Protein AF-0000000068368526 (afdb_homodimer)

Radius of gyration: 29.65 Å; Cα contacts (8 Å, |Δi|>4): 1611; chains: 2; bounding box: 83×113×66 Å

Solvent-accessible surface area (backbone atoms only — not comparable to full-atom values): 42262 Å² total; per-residue (Å²): 135,82,77,73,75,77,67,80,66,46,83,50,68,47,72,77,30,87,63,73,81,53,44,62,27,38,23,50,33,37,44,31,37,24,78,48,75,57,65,88,70,39,78,64,49,63,56,52,44,38,49,11,55,51,35,43,49,41,39,56,84,69,72,76,61,77,53,68,46,31,60,32,48,36,22,31,25,74,77,48,98,87,47,81,67,68,65,40,58,85,30,51,77,80,32,56,88,51,83,57,65,34,58,79,30,66,70,54,25,50,50,50,44,53,53,45,44,53,28,52,50,41,44,50,37,21,21,75,64,30,44,25,56,47,38,35,43,35,22,64,75,32,35,32,42,39,35,18,54,29,37,35,25,26,83,40,34,36,33,40,35,22,31,37,40,59,68,54,52,52,52,53,52,51,54,52,50,48,49,52,44,60,64,53,67,59,70,80,77,74,74,64,75,74,69,75,63,70,47,63,37,70,48,63,68,66,77,89,72,79,85,73,81,79,86,77,77,79,72,67,69,73,57,45,71,79,32,48,72,30,60,50,18,35,34,38,26,47,44,72,47,41,56,53,48,50,54,48,56,70,68,38,72,81,51,31,40,89,58,72,57,56,16,43,44,64,45,25,37,41,27,81,48,87,41,54,56,21,25,36,43,66,49,48,70,47,66,44,83,42,80,40,77,47,71,103,52,71,49,61,38,23,33,39,38,37,39,43,84,41,39,47,64,38,55,48,53,48,48,56,30,44,37,62,67,36,72,14,36,38,36,30,40,38,41,61,45,64,62,34,15,41,62,10,37,61,81,37,91,51,76,88,55,56,72,64,25,50,64,65,44,59,67,24,52,63,55,69,71,50,48,56,43,45,21,37,52,34,77,50,31,66,40,44,67,36,33,43,35,30,56,85,63,25,30,31,38,26,68,135,80,75,74,74,78,66,81,66,44,83,49,68,47,72,75,29,90,62,73,80,54,43,62,28,38,24,48,34,36,44,32,38,24,80,48,74,57,64,88,69,40,81,64,48,63,58,53,44,37,48,11,55,51,36,42,48,41,40,56,84,67,71,75,61,77,56,67,46,32,59,32,48,36,22,31,24,74,79,48,95,87,47,79,67,66,65,39,58,87,32,52,77,81,33,55,88,51,83,57,65,36,59,77,30,68,69,54,25,50,50,50,44,53,53,44,44,52,26,52,49,42,44,50,36,19,22,74,63,30,44,24,56,46,38,35,42,35,21,64,74,31,35,33,42,39,35,18,54,29,37,34,25,26,83,39,33,36,33,38,34,23,31,37,40,59,66,54,53,52,50,53,52,52,54,51,50,49,49,50,44,62,64,52,68,59,73,81,76,74,74,63,72,72,70,74,72,71,44,67,36,71,47,69,68,67,74,87,71,80,84,72,78,79,86,78,75,80,74,64,71,72,58,47,70,78,33,48,71,29,58,50,18,32,36,37,26,45,45,74,47,41,57,54,48,49,53,47,56,71,68,37,72,80,53,32,40,88,59,73,60,55,15,40,44,62,46,25,37,42,27,79,48,85,41,54,56,21,24,37,43,65,50,47,70,46,67,46,84,40,79,39,79,47,71,103,54,72,48,61,37,22,34,39,36,39,40,41,85,41,39,46,64,38,55,49,52,49,49,56,29,43,36,62,68,37,72,13,37,38,37,32,40,38,41,63,44,65,60,33,15,40,62,10,38,62,81,38,90,50,77,89,53,54,71,64,26,52,63,65,43,58,67,25,52,64,55,68,71,50,49,54,43,44,23,37,52,33,78,48,30,67,40,44,66,38,33,42,34,31,54,84,62,25,29,30,38,25,70

InterPro domains:
  IPR024861 Donson [PR02064] (20-32)
  IPR024861 Donson [PR02064] (119-132)
  IPR024861 Donson [PR02064] (132-147)
  IPR024861 Donson [PTHR12972] (17-398)
  IPR060529 Protein downstream neighbor of Son domain [PF27662] (23-397)

Sequence (798 aa):
NKTLLAISNTDVLSSSSFEFPADWSIKTRLLVTSSQSFAWADHLKAQEESQGYIQHCRATLINLPQSIQQNLVYWLHPFFPWLPLFPRIGADRKMVGKSHPCAFNEELQQVFMNEWSLSFTSLYNLLRAKLCPYFYVCTYQFTVLFRAAGLAGSDMITALISPTTKGLREAMKNEGKEKELEMSGGDGSDDDEDDGLLWLVEMGVEDKIKPDTISTKFCKEKNGMKLDHRPESVVLVKGTNTFTLLNFLINCKSLVASAGPQAGIPPTLLSPVAFRGATMQTLKARSINVRTQARSHYKNLFSLEIVGPVMPHCLHSLSMLLKSAQNGTFSAVCYTHEPTAVFNAGISNKQDMKLVVIKRLSNCGLHPNTLSQLALNSTLGKSAIRLLEMSDYLYTWKLNKTLLAISNTDVLSSSSFEFPADWSIKTRLLVTSSQSFAWADHLKAQEESQGYIQHCRATLINLPQSIQQNLVYWLHPFFPWLPLFPRIGADRKMVGKSHPCAFNEELQQVFMNEWSLSFTSLYNLLRAKLCPYFYVCTYQFTVLFRAAGLAGSDMITALISPTTKGLREAMKNEGKEKELEMSGGDGSDDDEDDGLLWLVEMGVEDKIKPDTISTKFCKEKNGMKLDHRPESVVLVKGTNTFTLLNFLINCKSLVASAGPQAGIPPTLLSPVAFRGATMQTLKARSINVRTQARSHYKNLFSLEIVGPVMPHCLHSLSMLLKSAQNGTFSAVCYTHEPTAVFNAGISNKQDMKLVVIKRLSNCGLHPNTLSQLALNSTLGKSAIRLLEMSDYLYTWKL

Structure (mmCIF, N/CA/C/O backbone):
data_AF-0000000068368526-model_v1
#
loop_
_entity.id
_entity.type
_entity.pdbx_description
1 polymer 'DNA replication fork stabilization factor DONSON'
#
loop_
_atom_site.group_PDB
_atom_site.id
_atom_site.type_symbol
_atom_site.label_atom_id
_atom_site.label_alt_id
_atom_site.label_comp_id
_atom_site.label_asym_id
_atom_site.label_entity_id
_atom_site.label_seq_id
_atom_site.pdbx_PDB_ins_code
_atom_site.Cartn_x
_atom_site.Cartn_y
_atom_site.Cartn_z
_atom_site.occupancy
_atom_site.B_iso_or_equiv
_atom_site.auth_seq_id
_atom_site.auth_comp_id
_atom_site.auth_asym_id
_atom_site.auth_atom_id
_atom_site.pdbx_PDB_model_num
ATOM 1 N N . ASN A 1 1 ? -1.976 59.281 19.766 1 23.23 1 ASN A N 1
ATOM 2 C CA . ASN A 1 1 ? -1.638 58.156 20.625 1 23.23 1 ASN A CA 1
ATOM 3 C C . ASN A 1 1 ? -1.563 56.844 19.828 1 23.23 1 ASN A C 1
ATOM 5 O O . ASN A 1 1 ? -2.574 56.375 19.297 1 23.23 1 ASN A O 1
ATOM 9 N N . LYS A 1 2 ? -0.491 56.625 19.141 1 27.5 2 LYS A N 1
ATOM 10 C CA . LYS A 1 2 ? -0.06 55.812 18 1 27.5 2 LYS A CA 1
ATOM 11 C C . LYS A 1 2 ? -0.047 54.312 18.359 1 27.5 2 LYS A C 1
ATOM 13 O O . LYS A 1 2 ? 0.848 53.844 19.078 1 27.5 2 LYS A O 1
ATOM 18 N N . THR A 1 3 ? -1.186 53.781 18.766 1 26.78 3 THR A N 1
ATOM 19 C CA . THR A 1 3 ? -1.387 52.406 19.25 1 26.78 3 THR A CA 1
ATOM 20 C C . THR A 1 3 ? -0.661 51.406 18.359 1 26.78 3 THR A C 1
ATOM 22 O O . THR A 1 3 ? -0.957 51.281 17.172 1 26.78 3 THR A O 1
ATOM 25 N N . LEU A 1 4 ? 0.633 51.219 18.609 1 25.48 4 LEU A N 1
ATOM 26 C CA . LEU A 1 4 ? 1.571 50.312 17.953 1 25.48 4 LEU A CA 1
ATOM 27 C C . LEU A 1 4 ? 0.974 48.938 17.797 1 25.48 4 LEU A C 1
ATOM 29 O O . LEU A 1 4 ? 0.612 48.281 18.797 1 25.48 4 LEU A O 1
ATOM 33 N N . LEU A 1 5 ? 0.145 48.656 16.906 1 28.97 5 LEU A N 1
ATOM 34 C CA . LEU A 1 5 ? -0.453 47.375 16.516 1 28.97 5 LEU A CA 1
ATOM 35 C C . LEU A 1 5 ? 0.568 46.25 16.609 1 28.97 5 LEU A C 1
ATOM 37 O O . LEU A 1 5 ? 1.628 46.312 15.977 1 28.97 5 LEU A O 1
ATOM 41 N N . ALA A 1 6 ? 0.801 45.656 17.797 1 33.72 6 ALA A N 1
ATOM 42 C CA . ALA A 1 6 ? 1.763 44.594 18.109 1 33.72 6 ALA A CA 1
ATOM 43 C C . ALA A 1 6 ? 1.759 43.5 17.031 1 33.72 6 ALA A C 1
ATOM 45 O O . ALA A 1 6 ? 0.761 42.812 16.859 1 33.72 6 ALA A O 1
ATOM 46 N N . ILE A 1 7 ? 2.262 43.719 15.938 1 34.16 7 ILE A N 1
ATOM 47 C CA . ILE A 1 7 ? 2.654 42.719 14.93 1 34.16 7 ILE A CA 1
ATOM 48 C C . ILE A 1 7 ? 3.262 41.5 15.609 1 34.16 7 ILE A C 1
ATOM 50 O O . ILE A 1 7 ? 4.285 41.625 16.297 1 34.16 7 ILE A O 1
ATOM 54 N N . SER A 1 8 ? 2.564 40.594 16.281 1 37.84 8 SER A N 1
ATOM 55 C CA . SER A 1 8 ? 3.127 39.344 16.797 1 37.84 8 SER A CA 1
ATOM 56 C C . SER A 1 8 ? 4.352 38.906 15.984 1 37.84 8 SER A C 1
ATOM 58 O O . SER A 1 8 ? 4.277 38.781 14.758 1 37.84 8 SER A O 1
ATOM 60 N N . ASN A 1 9 ? 5.52 39.344 16.109 1 41.75 9 ASN A N 1
ATOM 61 C CA . ASN A 1 9 ? 6.844 39.25 15.508 1 41.75 9 ASN A CA 1
ATOM 62 C C . ASN A 1 9 ? 7.227 37.812 15.25 1 41.75 9 ASN A C 1
ATOM 64 O O . ASN A 1 9 ? 7.637 37.094 16.172 1 41.75 9 ASN A O 1
ATOM 68 N N . THR A 1 10 ? 6.484 36.938 14.352 1 56.31 10 THR A N 1
ATOM 69 C CA . THR A 1 10 ? 6.688 35.656 13.688 1 56.31 10 THR A CA 1
ATOM 70 C C . THR A 1 10 ? 8.172 35.375 13.461 1 56.31 10 THR A C 1
ATOM 72 O O . THR A 1 10 ? 8.578 34.25 13.18 1 56.31 10 THR A O 1
ATOM 75 N N . ASP A 1 11 ? 9.031 36.406 13.484 1 63.44 11 ASP A N 1
ATOM 76 C CA . ASP A 1 11 ? 10.438 36.25 13.141 1 63.44 11 ASP A CA 1
ATOM 77 C C . ASP A 1 11 ? 11.266 35.906 14.375 1 63.44 11 ASP A C 1
ATOM 79 O O . ASP A 1 11 ? 12.5 36 14.336 1 63.44 11 ASP A O 1
ATOM 83 N N . VAL A 1 12 ? 10.555 35.688 15.539 1 70.88 12 VAL A N 1
ATOM 84 C CA . VAL A 1 12 ? 11.391 35.469 16.719 1 70.88 12 VAL A CA 1
ATOM 85 C C . VAL A 1 12 ? 11.562 33.969 16.953 1 70.88 12 VAL A C 1
ATOM 87 O O . VAL A 1 12 ? 10.586 33.219 16.906 1 70.88 12 VAL A O 1
ATOM 90 N N . LEU A 1 13 ? 12.805 33.625 17.109 1 78.44 13 LEU A N 1
ATOM 91 C CA . LEU A 1 13 ? 13.195 32.25 17.469 1 78.44 13 LEU A CA 1
ATOM 92 C C . LEU A 1 13 ? 12.656 31.891 18.844 1 78.44 13 LEU A C 1
ATOM 94 O O . LEU A 1 13 ? 12.695 32.719 19.766 1 78.44 13 LEU A O 1
ATOM 98 N N . SER A 1 14 ? 12.125 30.734 18.984 1 85.69 14 SER A N 1
ATOM 99 C CA . SER A 1 14 ? 11.633 30.203 20.25 1 85.69 14 SER A CA 1
ATOM 100 C C . SER A 1 14 ? 12.781 29.953 21.234 1 85.69 14 SER A C 1
ATOM 102 O O . SER A 1 14 ? 13.953 30.016 20.859 1 85.69 14 SER A O 1
ATOM 104 N N . SER A 1 15 ? 12.391 29.734 22.453 1 84.62 15 SER A N 1
ATOM 105 C CA . SER A 1 15 ? 13.375 29.281 23.438 1 84.62 15 SER A CA 1
ATOM 106 C C . SER A 1 15 ? 13.805 27.844 23.156 1 84.62 15 SER A C 1
ATOM 108 O O . SER A 1 15 ? 13.062 27.078 22.562 1 84.62 15 SER A O 1
ATOM 110 N N . SER A 1 16 ? 14.984 27.578 23.578 1 87.44 16 SER A N 1
ATOM 111 C CA . SER A 1 16 ? 15.516 26.234 23.391 1 87.44 16 SER A CA 1
ATOM 112 C C . SER A 1 16 ? 14.758 25.219 24.219 1 87.44 16 SER A C 1
ATOM 114 O O . SER A 1 16 ? 14.375 25.484 25.359 1 87.44 16 SER A O 1
ATOM 116 N N . SER A 1 17 ? 14.445 24.094 23.609 1 92.12 17 SER A N 1
ATOM 117 C CA . SER A 1 17 ? 13.703 23.031 24.266 1 92.12 17 SER A CA 1
ATOM 118 C C . SER A 1 17 ? 14.125 21.656 23.75 1 92.12 17 SER A C 1
ATOM 120 O O . SER A 1 17 ? 14.773 21.562 22.703 1 92.12 17 SER A O 1
ATOM 122 N N . PHE A 1 18 ? 13.805 20.609 24.469 1 93.88 18 PHE A N 1
ATOM 123 C CA . PHE A 1 18 ? 14.141 19.234 24.094 1 93.88 18 PHE A CA 1
ATOM 124 C C . PHE A 1 18 ? 13.18 18.719 23.016 1 93.88 18 PHE A C 1
ATOM 126 O O . PHE A 1 18 ? 13.445 17.719 22.375 1 93.88 18 PHE A O 1
ATOM 133 N N . GLU A 1 19 ? 12.086 19.469 22.922 1 94.44 19 GLU A N 1
ATOM 134 C CA . GLU A 1 19 ? 11.047 19.094 21.953 1 94.44 19 GLU A CA 1
ATOM 135 C C . GLU A 1 19 ? 10.461 20.328 21.266 1 94.44 19 GLU A C 1
ATOM 137 O O . GLU A 1 19 ? 10.562 21.438 21.797 1 94.44 19 GLU A O 1
ATOM 142 N N . PHE A 1 20 ? 10.055 20.188 20.109 1 95.94 20 PHE A N 1
ATOM 143 C CA . PHE A 1 20 ? 9.305 21.25 19.438 1 95.94 20 PHE A CA 1
ATOM 144 C C . PHE A 1 20 ? 7.828 20.875 19.328 1 95.94 20 PHE A C 1
ATOM 146 O O . PHE A 1 20 ? 7.469 19.703 19.438 1 95.94 20 PHE A O 1
ATOM 153 N N . PRO A 1 21 ? 6.969 21.844 19.188 1 95.12 21 PRO A N 1
ATOM 154 C CA . PRO A 1 21 ? 5.535 21.547 19.156 1 95.12 21 PRO A CA 1
ATOM 155 C C . PRO A 1 21 ? 5.113 20.797 17.891 1 95.12 21 PRO A C 1
ATOM 157 O O . PRO A 1 21 ? 5.734 20.969 16.828 1 95.12 21 PRO A O 1
ATOM 160 N N . ALA A 1 22 ? 4.059 20.031 18.031 1 95.62 22 ALA A N 1
ATOM 161 C CA . ALA A 1 22 ? 3.502 19.359 16.859 1 95.62 22 ALA A CA 1
ATOM 162 C C . ALA A 1 22 ? 2.996 20.359 15.836 1 95.62 22 ALA A C 1
ATOM 164 O O . ALA A 1 22 ? 2.346 21.344 16.188 1 95.62 22 ALA A O 1
ATOM 165 N N . ASP A 1 23 ? 3.355 20.234 14.664 1 97.75 23 ASP A N 1
ATOM 166 C CA . ASP A 1 23 ? 2.889 21.031 13.531 1 97.75 23 ASP A CA 1
ATOM 167 C C . ASP A 1 23 ? 1.998 20.203 12.609 1 97.75 23 ASP A C 1
ATOM 169 O O . ASP A 1 23 ? 2.492 19.375 11.844 1 97.75 23 ASP A O 1
ATOM 173 N N . TRP A 1 24 ? 0.726 20.453 12.586 1 98.25 24 TRP A N 1
ATOM 174 C CA . TRP A 1 24 ? -0.257 19.641 11.883 1 98.25 24 TRP A CA 1
ATOM 175 C C . TRP A 1 24 ? -0.407 20.094 10.438 1 98.25 24 TRP A C 1
ATOM 177 O O . TRP A 1 24 ? -1.182 19.516 9.672 1 98.25 24 TRP A O 1
ATOM 187 N N . SER A 1 25 ? 0.326 21.141 10.039 1 98.19 25 SER A N 1
ATOM 188 C CA . SER A 1 25 ? 0.354 21.516 8.633 1 98.19 25 SER A CA 1
ATOM 189 C C . SER A 1 25 ? 1.181 20.516 7.812 1 98.19 25 SER A C 1
ATOM 191 O O . SER A 1 25 ? 2.006 19.781 8.367 1 98.19 25 SER A O 1
ATOM 193 N N . ILE A 1 26 ? 0.907 20.438 6.57 1 98.56 26 ILE A N 1
ATOM 194 C CA . ILE A 1 26 ? 1.677 19.594 5.672 1 98.56 26 ILE A CA 1
ATOM 195 C C . ILE A 1 26 ? 2.736 20.422 4.953 1 98.56 26 ILE A C 1
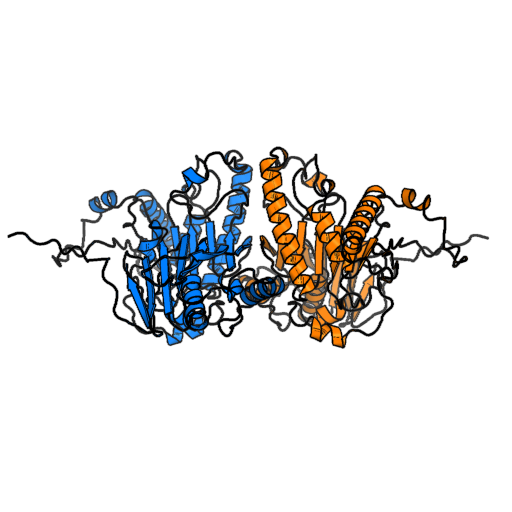ATOM 197 O O . ILE A 1 26 ? 2.434 21.484 4.398 1 98.56 26 ILE A O 1
ATOM 201 N N . LYS A 1 27 ? 3.967 20 5.055 1 98.69 27 LYS A N 1
ATOM 202 C CA . LYS A 1 27 ? 5.023 20.672 4.305 1 98.69 27 LYS A CA 1
ATOM 203 C C . LYS A 1 27 ? 5.156 20.094 2.9 1 98.69 27 LYS A C 1
ATOM 205 O O . LYS A 1 27 ? 4.855 18.906 2.68 1 98.69 27 LYS A O 1
ATOM 210 N N . THR A 1 28 ? 5.59 20.891 1.946 1 98.12 28 THR A N 1
ATOM 211 C CA . THR A 1 28 ? 5.809 20.438 0.578 1 98.12 28 THR A CA 1
ATOM 212 C C . THR A 1 28 ? 7.289 20.188 0.322 1 98.12 28 THR A C 1
ATOM 214 O O . THR A 1 28 ? 7.656 19.516 -0.649 1 98.12 28 THR A O 1
ATOM 217 N N . ARG A 1 29 ? 8.062 20.797 1.196 1 98 29 ARG A N 1
ATOM 218 C CA . ARG A 1 29 ? 9.508 20.719 1.004 1 98 29 ARG A CA 1
ATOM 219 C C . ARG A 1 29 ? 10.25 21.016 2.303 1 98 29 ARG A C 1
ATOM 221 O O . ARG A 1 29 ? 9.836 21.875 3.082 1 98 29 ARG A O 1
ATOM 228 N N . LEU A 1 30 ? 11.32 20.281 2.584 1 98 30 LEU A N 1
ATOM 229 C CA . LEU A 1 30 ? 12.266 20.531 3.66 1 98 30 LEU A CA 1
ATOM 230 C C . LEU A 1 30 ? 13.68 20.719 3.109 1 98 30 LEU A C 1
ATOM 232 O O . LEU A 1 30 ? 14.117 19.953 2.252 1 98 30 LEU A O 1
ATOM 236 N N . LEU A 1 31 ? 14.281 21.75 3.494 1 97.62 31 LEU A N 1
ATOM 237 C CA . LEU A 1 31 ? 15.695 21.953 3.188 1 97.62 31 LEU A CA 1
ATOM 238 C C . LEU A 1 31 ? 16.531 21.938 4.461 1 97.62 31 LEU A C 1
ATOM 240 O O . LEU A 1 31 ? 16.5 22.906 5.238 1 97.62 31 LEU A O 1
ATOM 244 N N . VAL A 1 32 ? 17.328 20.938 4.633 1 96.94 32 VAL 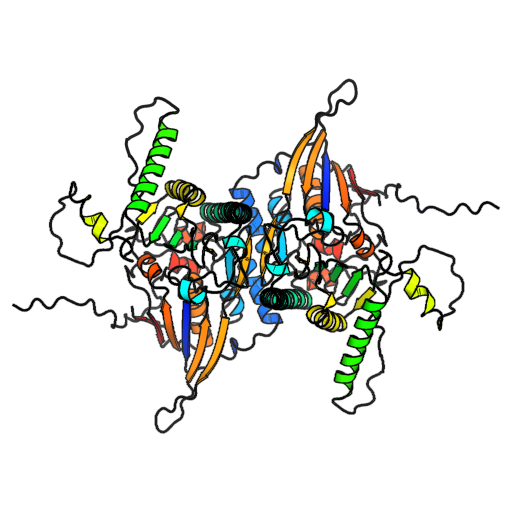A N 1
ATOM 245 C CA . VAL A 1 32 ? 18.125 20.766 5.84 1 96.94 32 VAL A CA 1
ATOM 246 C C . VAL A 1 32 ? 19.594 21.109 5.547 1 96.94 32 VAL A C 1
ATOM 248 O O . VAL A 1 32 ? 20.141 20.688 4.523 1 96.94 32 VAL A O 1
ATOM 251 N N . THR A 1 33 ? 20.141 21.828 6.387 1 95.62 33 THR A N 1
ATOM 252 C CA . THR A 1 33 ? 21.562 22.172 6.281 1 95.62 33 THR A CA 1
ATOM 253 C C . THR A 1 33 ? 22.312 21.781 7.551 1 95.62 33 THR A C 1
ATOM 255 O O . THR A 1 33 ? 21.766 21.875 8.656 1 95.62 33 THR A O 1
ATOM 258 N N . SER A 1 34 ? 23.516 21.344 7.355 1 94.31 34 SER A N 1
ATOM 259 C CA . SER A 1 34 ? 24.359 20.938 8.469 1 94.31 34 SER A CA 1
ATOM 260 C C . SER A 1 34 ? 25.844 21.031 8.102 1 94.31 34 SER A C 1
ATOM 262 O O . SER A 1 34 ? 26.188 21.094 6.918 1 94.31 34 SER A O 1
ATOM 264 N N . SER A 1 35 ? 26.656 21.109 9.148 1 91.44 35 SER A N 1
ATOM 265 C CA . SER A 1 35 ? 28.109 21.094 8.93 1 91.44 35 SER A CA 1
ATOM 266 C C . SER A 1 35 ? 28.609 19.672 8.672 1 91.44 35 SER A C 1
ATOM 268 O O . SER A 1 35 ? 29.719 19.484 8.188 1 91.44 35 SER A O 1
ATOM 270 N N . GLN A 1 36 ? 27.719 18.766 9 1 90.38 36 GLN A N 1
ATOM 271 C CA . GLN A 1 36 ? 28.062 17.359 8.781 1 90.38 36 GLN A CA 1
ATOM 272 C C . GLN A 1 36 ? 27.406 16.828 7.508 1 90.38 36 GLN A C 1
ATOM 274 O O . GLN A 1 36 ? 26.297 17.219 7.16 1 90.38 36 GLN A O 1
ATOM 279 N N . SER A 1 37 ? 28.047 15.891 6.91 1 89.5 37 SER A N 1
ATOM 280 C CA . SER A 1 37 ? 27.609 15.336 5.637 1 89.5 37 SER A CA 1
ATOM 281 C C . SER A 1 37 ? 26.328 14.508 5.805 1 89.5 37 SER A C 1
ATOM 283 O O . SER A 1 37 ? 26.109 13.906 6.855 1 89.5 37 SER A O 1
ATOM 285 N N . PHE A 1 38 ? 25.562 14.5 4.73 1 91.5 38 PHE A N 1
ATOM 286 C CA . PHE A 1 38 ? 24.359 13.672 4.676 1 91.5 38 PHE A CA 1
ATOM 287 C C . PHE A 1 38 ? 24.609 12.406 3.863 1 91.5 38 PHE A C 1
ATOM 289 O O . PHE A 1 38 ? 23.703 11.898 3.209 1 91.5 38 PHE A O 1
ATOM 296 N N . ALA A 1 39 ? 25.719 11.844 3.818 1 85.06 39 ALA A N 1
ATOM 297 C CA . ALA A 1 39 ? 26.109 10.68 3.029 1 85.06 39 ALA A CA 1
ATOM 298 C C . ALA A 1 39 ? 25.25 9.469 3.389 1 85.06 39 ALA A C 1
ATOM 300 O O . ALA A 1 39 ? 24.969 8.617 2.537 1 85.06 39 ALA A O 1
ATOM 301 N N . TRP A 1 40 ? 24.797 9.516 4.598 1 85.62 40 TRP A N 1
ATOM 302 C CA . TRP A 1 40 ? 24 8.391 5.066 1 85.62 40 TRP A CA 1
ATOM 303 C C . TRP A 1 40 ? 22.641 8.383 4.379 1 85.62 40 TRP A C 1
ATOM 305 O O . TRP A 1 40 ? 21.953 7.355 4.367 1 85.62 40 TRP A O 1
ATOM 315 N N . ALA A 1 41 ? 22.266 9.492 3.834 1 84.56 41 ALA A N 1
ATOM 316 C CA . ALA A 1 41 ? 20.969 9.602 3.182 1 84.56 41 ALA A CA 1
ATOM 317 C C . ALA A 1 41 ? 21.109 9.523 1.664 1 84.56 41 ALA A C 1
ATOM 319 O O . ALA A 1 41 ? 20.109 9.445 0.946 1 84.56 41 ALA A O 1
ATOM 320 N N . ASP A 1 42 ? 22.344 9.562 1.236 1 76.88 42 ASP A N 1
ATOM 321 C CA . ASP A 1 42 ? 22.609 9.594 -0.199 1 76.88 42 ASP A CA 1
ATOM 322 C C . ASP A 1 42 ? 22.719 8.18 -0.769 1 76.88 42 ASP A C 1
ATOM 324 O O . ASP A 1 42 ? 23.359 7.316 -0.169 1 76.88 42 ASP A O 1
ATOM 328 N N . HIS A 1 43 ? 22.062 8.016 -1.874 1 72.5 43 HIS A N 1
ATOM 329 C CA . HIS A 1 43 ? 22.172 6.82 -2.703 1 72.5 43 HIS A CA 1
ATOM 330 C C . HIS A 1 43 ? 21.969 5.555 -1.871 1 72.5 43 HIS A C 1
ATOM 332 O O . HIS A 1 43 ? 22.875 4.727 -1.78 1 72.5 43 HIS A O 1
ATOM 338 N N . LEU A 1 44 ? 20.906 5.488 -1.248 1 78.06 44 LEU A N 1
ATOM 339 C CA . LEU A 1 44 ? 20.594 4.277 -0.498 1 78.06 44 LEU A CA 1
ATOM 340 C C . LEU A 1 44 ? 20.781 3.035 -1.364 1 78.06 44 LEU A C 1
ATOM 342 O O . LEU A 1 44 ? 20.406 3.025 -2.535 1 78.06 44 LEU A O 1
ATOM 346 N N . LYS A 1 45 ? 21.5 2.166 -0.756 1 84.62 45 LYS A N 1
ATOM 347 C CA . LYS A 1 45 ? 21.578 0.866 -1.417 1 84.62 45 LYS A CA 1
ATOM 348 C C . LYS A 1 45 ? 20.188 0.249 -1.576 1 84.62 45 LYS A C 1
ATOM 350 O O . LYS A 1 45 ? 19.281 0.529 -0.788 1 84.62 45 LYS A O 1
ATOM 355 N N . ALA A 1 46 ? 20.094 -0.507 -2.617 1 89.19 46 ALA A N 1
ATOM 356 C CA . ALA A 1 46 ? 18.844 -1.173 -2.914 1 89.19 46 ALA A CA 1
ATOM 357 C C . ALA A 1 46 ? 18.328 -1.954 -1.705 1 89.19 46 ALA A C 1
ATOM 359 O O . ALA A 1 46 ? 17.141 -1.94 -1.405 1 89.19 46 ALA A O 1
ATOM 360 N N . GLN A 1 47 ? 19.219 -2.535 -0.997 1 89.94 47 GLN A N 1
ATOM 361 C CA . GLN A 1 47 ? 18.859 -3.346 0.159 1 89.94 47 GLN A CA 1
ATOM 362 C C . GLN A 1 47 ? 18.328 -2.475 1.295 1 89.94 47 GLN A C 1
ATOM 364 O O . GLN A 1 47 ? 17.391 -2.861 1.997 1 89.94 47 GLN A O 1
ATOM 369 N N . GLU A 1 48 ? 18.906 -1.366 1.478 1 90 48 GLU A N 1
ATOM 370 C CA . GLU A 1 48 ? 18.469 -0.445 2.523 1 90 48 GLU A CA 1
ATOM 371 C C . GLU A 1 48 ? 17.078 0.113 2.23 1 90 48 GLU A C 1
ATOM 373 O O . GLU A 1 48 ? 16.25 0.252 3.137 1 90 48 GLU A O 1
ATOM 378 N N . GLU A 1 49 ? 16.875 0.423 0.993 1 92.75 49 GLU A N 1
ATOM 379 C CA . GLU A 1 49 ? 15.555 0.895 0.584 1 92.75 49 GLU A CA 1
ATOM 380 C C . GLU A 1 49 ? 14.484 -0.168 0.83 1 92.75 49 GLU A C 1
ATOM 382 O O . GLU A 1 49 ? 13.422 0.128 1.375 1 92.75 49 GLU A O 1
ATOM 387 N N . SER A 1 50 ? 14.852 -1.379 0.401 1 94.94 50 SER A N 1
ATOM 388 C CA . SER A 1 50 ? 13.922 -2.486 0.588 1 94.94 50 SER A CA 1
ATOM 389 C C . SER A 1 50 ? 13.602 -2.703 2.064 1 94.94 50 SER A C 1
ATOM 391 O O . SER A 1 50 ? 12.438 -2.857 2.441 1 94.94 50 SER A O 1
ATOM 393 N N . GLN A 1 51 ? 14.617 -2.645 2.861 1 93.31 51 GLN A N 1
ATOM 394 C CA . GLN A 1 51 ? 14.43 -2.807 4.301 1 93.31 51 GLN A CA 1
ATOM 395 C C . GLN A 1 51 ? 13.547 -1.697 4.871 1 93.31 51 GLN A C 1
ATOM 397 O O . GLN A 1 51 ? 12.711 -1.948 5.738 1 93.31 51 GLN A O 1
ATOM 402 N N . GLY A 1 52 ? 13.773 -0.495 4.375 1 94.06 52 GLY A N 1
ATOM 403 C CA . GLY A 1 52 ? 12.977 0.633 4.836 1 94.06 52 GLY A CA 1
ATOM 404 C C . GLY A 1 52 ? 11.5 0.48 4.539 1 94.06 52 GLY A C 1
ATOM 405 O O . GLY A 1 52 ? 10.656 0.818 5.375 1 94.06 52 GLY A O 1
ATOM 406 N N . TYR A 1 53 ? 11.148 -0.016 3.346 1 95.75 53 TYR A N 1
ATOM 407 C CA . TYR A 1 53 ? 9.758 -0.236 2.977 1 95.75 53 TYR A CA 1
ATOM 408 C C . TYR A 1 53 ? 9.094 -1.23 3.922 1 95.75 53 TYR A C 1
ATOM 410 O O . TYR A 1 53 ? 7.98 -0.994 4.402 1 95.75 53 TYR A O 1
ATOM 418 N N . ILE A 1 54 ? 9.797 -2.311 4.18 1 95.25 54 ILE A N 1
ATOM 419 C CA . ILE A 1 54 ? 9.234 -3.385 4.992 1 95.25 54 ILE A CA 1
ATOM 420 C C . ILE A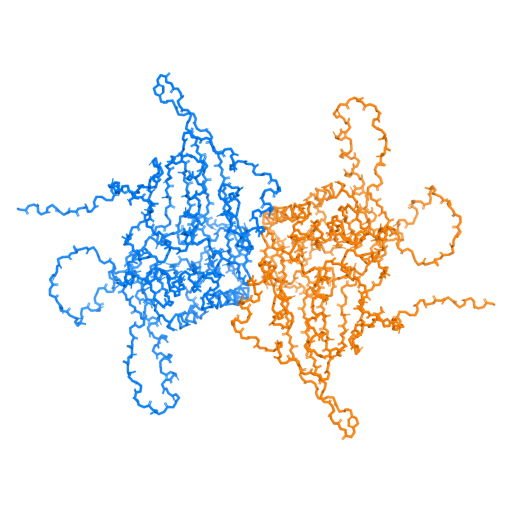 1 54 ? 9.156 -2.938 6.449 1 95.25 54 ILE A C 1
ATOM 422 O O . ILE A 1 54 ? 8.164 -3.203 7.133 1 95.25 54 ILE A O 1
ATOM 426 N N . GLN A 1 55 ? 10.172 -2.25 6.879 1 94.31 55 GLN A N 1
ATOM 427 C CA . GLN A 1 55 ? 10.164 -1.751 8.25 1 94.31 55 GLN A CA 1
ATOM 428 C C . GLN A 1 55 ? 9.023 -0.771 8.477 1 94.31 55 GLN A C 1
ATOM 430 O O . GLN A 1 55 ? 8.422 -0.743 9.555 1 94.31 55 GLN A O 1
ATOM 435 N N . HIS A 1 56 ? 8.766 0.007 7.504 1 95.69 56 HIS A N 1
ATOM 436 C CA . HIS A 1 56 ? 7.641 0.926 7.602 1 95.69 56 HIS A CA 1
ATOM 437 C C . HIS A 1 56 ? 6.324 0.17 7.762 1 95.69 56 HIS A C 1
ATOM 439 O O . HIS A 1 56 ? 5.531 0.48 8.648 1 95.69 56 HIS A O 1
ATOM 445 N N . CYS A 1 57 ? 6.129 -0.802 6.895 1 95.94 57 CYS A N 1
ATOM 446 C CA . CYS A 1 57 ? 4.898 -1.58 6.926 1 95.94 57 CYS A CA 1
ATOM 447 C C . CYS A 1 57 ? 4.754 -2.318 8.25 1 95.94 57 CYS A C 1
ATOM 449 O O . CYS A 1 57 ? 3.654 -2.404 8.805 1 95.94 57 CYS A O 1
ATOM 451 N N . ARG A 1 58 ? 5.848 -2.748 8.781 1 94.81 58 ARG A N 1
ATOM 452 C CA . ARG A 1 58 ? 5.824 -3.537 10.008 1 94.81 58 ARG A CA 1
ATOM 453 C C . ARG A 1 58 ? 5.809 -2.639 11.234 1 94.81 58 ARG A C 1
ATOM 455 O O . ARG A 1 58 ? 5.695 -3.121 12.367 1 94.81 58 ARG A O 1
ATOM 462 N N . ALA A 1 59 ? 5.887 -1.351 11.031 1 93.38 59 ALA A N 1
ATOM 463 C CA . ALA A 1 59 ? 5.965 -0.392 12.133 1 93.38 59 ALA A CA 1
ATOM 464 C C . ALA A 1 59 ? 7.098 -0.747 13.086 1 93.38 59 ALA A C 1
ATOM 466 O O . ALA A 1 59 ? 6.91 -0.744 14.305 1 93.38 59 ALA A O 1
ATOM 467 N N . THR A 1 60 ? 8.219 -1.065 12.508 1 91.12 60 THR A N 1
ATOM 468 C CA . THR A 1 60 ? 9.367 -1.446 13.328 1 91.12 60 THR A CA 1
ATOM 469 C C . THR A 1 60 ? 9.953 -0.233 14.047 1 91.12 60 THR A C 1
ATOM 471 O O . THR A 1 60 ? 10.07 0.844 13.461 1 91.12 60 THR A O 1
ATOM 474 N N . LEU A 1 61 ? 10.258 -0.506 15.289 1 84.06 61 LEU A N 1
ATOM 475 C CA . LEU A 1 61 ? 10.891 0.555 16.062 1 84.06 61 LEU A CA 1
ATOM 476 C C . LEU A 1 61 ? 12.391 0.602 15.797 1 84.06 61 LEU A C 1
ATOM 478 O O . LEU A 1 61 ? 13.086 -0.405 15.961 1 84.06 61 LEU A O 1
ATOM 482 N N . ILE A 1 62 ? 12.742 1.342 14.922 1 68.56 62 ILE A N 1
ATOM 483 C CA . ILE A 1 62 ? 14.148 1.319 14.539 1 68.56 62 ILE A CA 1
ATOM 484 C C . ILE A 1 62 ? 14.938 2.283 15.422 1 68.56 62 ILE A C 1
ATOM 486 O O . ILE A 1 62 ? 14.445 3.355 15.781 1 68.56 62 ILE A O 1
ATOM 490 N N . ASN A 1 63 ? 16.062 1.603 15.805 1 62.25 63 ASN A N 1
ATOM 491 C CA . ASN A 1 63 ? 17.047 2.449 16.453 1 62.25 63 ASN A CA 1
ATOM 492 C C . ASN A 1 63 ? 17.672 3.449 15.484 1 62.25 63 ASN A C 1
ATOM 494 O O . ASN A 1 63 ? 18.109 3.072 14.398 1 62.25 63 ASN A O 1
ATOM 498 N N . LEU A 1 64 ? 17.391 4.695 15.562 1 58.59 64 LEU A N 1
ATOM 499 C CA . LEU A 1 64 ? 17.969 5.785 14.789 1 58.59 64 LEU A CA 1
ATOM 500 C C . LEU A 1 64 ? 19.5 5.711 14.82 1 58.59 64 LEU A C 1
ATOM 502 O O . LEU A 1 64 ? 20.078 5.25 15.805 1 58.59 64 LEU A O 1
ATOM 506 N N . PRO A 1 65 ? 20.391 5.98 13.609 1 56.5 65 PRO A N 1
ATOM 507 C CA . PRO A 1 65 ? 19.969 6.559 12.336 1 56.5 65 PRO A CA 1
ATOM 508 C C . PRO A 1 65 ? 19.781 5.5 11.25 1 56.5 65 PRO A C 1
ATOM 510 O O . PRO A 1 65 ? 20.062 5.758 10.07 1 56.5 65 PRO A O 1
ATOM 513 N N . GLN A 1 66 ? 19.484 4.359 11.367 1 61.41 66 GLN A N 1
ATOM 514 C CA . GLN A 1 66 ? 19.734 3.26 10.438 1 61.41 66 GLN A CA 1
ATOM 515 C C . GLN A 1 66 ? 18.875 3.393 9.18 1 61.41 66 GLN A C 1
ATOM 517 O O . GLN A 1 66 ? 19.328 3.076 8.078 1 61.41 66 GLN A O 1
ATOM 522 N N . SER A 1 67 ? 17.656 4.035 9.156 1 76.81 67 SER A N 1
ATOM 523 C CA . SER A 1 67 ? 16.969 3.945 7.867 1 76.81 67 SER A CA 1
ATOM 524 C C . SER A 1 67 ? 16.062 5.145 7.641 1 76.81 67 SER A C 1
ATOM 526 O O . SER A 1 67 ? 15.031 5.285 8.305 1 76.81 67 SER A O 1
ATOM 528 N N . ILE A 1 68 ? 16.625 5.973 6.762 1 89 68 ILE A N 1
ATOM 529 C CA . ILE A 1 68 ? 15.82 7.141 6.426 1 89 68 ILE A CA 1
ATOM 530 C C . ILE A 1 68 ? 14.609 6.715 5.598 1 89 68 ILE A C 1
ATOM 532 O O . ILE A 1 68 ? 13.547 7.34 5.672 1 89 68 ILE A O 1
ATOM 536 N N . GLN A 1 69 ? 14.758 5.586 4.887 1 92 69 GLN A N 1
ATOM 537 C CA . GLN A 1 69 ? 13.727 5.164 3.945 1 92 69 GLN A CA 1
ATOM 538 C C . GLN A 1 69 ? 12.406 4.902 4.66 1 92 69 GLN A C 1
ATOM 540 O O . GLN A 1 69 ? 11.336 5.227 4.141 1 92 69 GLN A O 1
ATOM 545 N N . GLN A 1 70 ? 12.469 4.363 5.801 1 93.62 70 GLN A N 1
ATOM 546 C CA . GLN A 1 70 ? 11.266 4.051 6.566 1 93.62 70 GLN A CA 1
ATOM 547 C C . GLN A 1 70 ? 10.445 5.309 6.84 1 93.62 70 GLN A C 1
ATOM 549 O O . GLN A 1 70 ? 9.219 5.258 6.875 1 93.62 70 GLN A O 1
ATOM 554 N N . ASN A 1 71 ? 11.141 6.387 6.984 1 93.06 71 ASN A N 1
ATOM 555 C CA . ASN A 1 71 ? 10.484 7.633 7.363 1 93.06 71 ASN A CA 1
ATOM 556 C C . ASN A 1 71 ? 10.016 8.414 6.141 1 93.06 71 ASN A C 1
ATOM 558 O O . ASN A 1 71 ? 9.305 9.414 6.273 1 93.06 71 ASN A O 1
ATOM 562 N N . LEU A 1 72 ? 10.375 7.957 5.043 1 96.12 72 LEU A N 1
ATOM 563 C CA . LEU A 1 72 ? 10.031 8.68 3.826 1 96.12 72 LEU A CA 1
ATOM 564 C C . LEU A 1 72 ? 8.75 8.125 3.207 1 96.12 72 LEU A C 1
ATOM 566 O O . LEU A 1 72 ? 8.211 8.703 2.264 1 96.12 72 LEU A O 1
ATOM 570 N N . VAL A 1 73 ? 8.25 7.047 3.715 1 97.62 73 VAL A N 1
ATOM 571 C CA . VAL A 1 73 ? 7.102 6.363 3.123 1 97.62 73 VAL A CA 1
ATOM 572 C C . VAL A 1 73 ? 5.809 7.051 3.547 1 97.62 73 VAL A C 1
ATOM 574 O O . VAL A 1 73 ? 5.656 7.441 4.707 1 97.62 73 VAL A O 1
ATOM 577 N N . TYR A 1 74 ? 4.91 7.207 2.664 1 98.38 74 TYR A N 1
ATOM 578 C CA . TYR A 1 74 ? 3.547 7.637 2.949 1 98.38 74 TYR A CA 1
ATOM 579 C C . TYR A 1 74 ? 2.555 6.949 2.018 1 98.38 74 TYR A C 1
ATOM 581 O O . TYR A 1 74 ? 2.949 6.324 1.03 1 98.38 74 TYR A O 1
ATOM 589 N N . TRP A 1 75 ? 1.294 6.996 2.334 1 98.75 75 TRP A N 1
ATOM 590 C CA . TRP A 1 75 ? 0.255 6.305 1.576 1 98.75 75 TRP A CA 1
ATOM 591 C C . TRP A 1 75 ? -0.739 7.301 0.985 1 98.75 75 TRP A C 1
ATOM 593 O O . TRP A 1 75 ? -1.144 8.258 1.652 1 98.75 75 TRP A O 1
ATOM 603 N N . LEU A 1 76 ? -1.052 7.004 -0.254 1 98.12 76 LEU A N 1
ATOM 604 C CA . LEU A 1 76 ? -1.847 7.961 -1.013 1 98.12 76 LEU A CA 1
ATOM 605 C C . LEU A 1 76 ? -2.936 7.254 -1.812 1 98.12 76 LEU A C 1
ATOM 607 O O . LEU A 1 76 ? -2.729 6.145 -2.305 1 98.12 76 LEU A O 1
ATOM 611 N N . HIS A 1 77 ? -4.129 7.879 -1.837 1 98.56 77 HIS A N 1
ATOM 612 C CA . HIS A 1 77 ? -5.199 7.484 -2.744 1 98.56 77 HIS A CA 1
ATOM 613 C C . HIS A 1 77 ? -6 8.695 -3.207 1 98.56 77 HIS A C 1
ATOM 615 O O . HIS A 1 77 ? -6.32 9.578 -2.408 1 98.56 77 HIS A O 1
ATOM 621 N N . PRO A 1 78 ? -6.453 8.766 -4.445 1 96.62 78 PRO A N 1
ATOM 622 C CA . PRO A 1 78 ? -5.996 7.926 -5.555 1 96.62 78 PRO A CA 1
ATOM 623 C C . PRO A 1 78 ? -4.559 8.234 -5.969 1 96.62 78 PRO A C 1
ATOM 625 O O . PRO A 1 78 ? -3.918 9.109 -5.387 1 96.62 78 PRO A O 1
ATOM 628 N N . PHE A 1 79 ? -4.031 7.41 -6.852 1 95.56 79 PHE A N 1
ATOM 629 C CA . PHE A 1 79 ? -2.715 7.641 -7.43 1 95.56 79 PHE A CA 1
ATOM 630 C C . PHE A 1 79 ? -2.791 7.691 -8.953 1 95.56 79 PHE A C 1
ATOM 632 O O . PHE A 1 79 ? -3.295 6.758 -9.586 1 95.56 79 PHE A O 1
ATOM 639 N N . PHE A 1 80 ? -2.34 8.734 -9.43 1 90.62 80 PHE A N 1
ATOM 640 C CA . PHE A 1 80 ? -2.18 8.945 -10.859 1 90.62 80 PHE A CA 1
ATOM 641 C C . PHE A 1 80 ? -0.745 9.336 -11.195 1 90.62 80 PHE A C 1
ATOM 643 O O . PHE A 1 80 ? -0.322 10.461 -10.906 1 90.62 80 PHE A O 1
ATOM 650 N N . PRO A 1 81 ? -0.054 8.477 -11.875 1 88.69 81 PRO A N 1
ATOM 651 C CA . PRO A 1 81 ? 1.363 8.773 -12.102 1 88.69 81 PRO A CA 1
ATOM 652 C C . PRO A 1 81 ? 1.581 10.023 -12.953 1 88.69 81 PRO A C 1
ATOM 654 O O . PRO A 1 81 ? 2.658 10.625 -12.906 1 88.69 81 PRO A O 1
ATOM 657 N N . TRP A 1 82 ? 0.614 10.461 -13.656 1 86.06 82 TRP A N 1
ATOM 658 C CA . TRP A 1 82 ? 0.787 11.594 -14.555 1 86.06 82 TRP A CA 1
ATOM 659 C C . TRP A 1 82 ? 0.347 12.898 -13.891 1 86.06 82 TRP A C 1
ATOM 661 O O . TRP A 1 82 ? 0.513 13.977 -14.461 1 86.06 82 TRP A O 1
ATOM 671 N N . LEU A 1 83 ? -0.236 12.766 -12.719 1 88.56 83 LEU A N 1
ATOM 672 C CA . LEU A 1 83 ? -0.79 13.938 -12.047 1 88.56 83 LEU A CA 1
ATOM 673 C C . LEU A 1 83 ? -0.324 14.008 -10.602 1 88.56 83 LEU A C 1
ATOM 675 O O . LEU A 1 83 ? -0.536 13.07 -9.828 1 88.56 83 LEU A O 1
ATOM 679 N N . PRO A 1 84 ? 0.349 15.109 -10.273 1 90.88 84 PRO A N 1
ATOM 680 C CA . PRO A 1 84 ? 0.604 15.289 -8.844 1 90.88 84 PRO A CA 1
ATOM 681 C C . PRO A 1 84 ? -0.671 15.547 -8.047 1 90.88 84 PRO A C 1
ATOM 683 O O . PRO A 1 84 ? -1.397 16.5 -8.336 1 90.88 84 PRO A O 1
ATOM 686 N N . LEU A 1 85 ? -0.93 14.719 -7.125 1 94.31 85 LEU A N 1
ATOM 687 C CA . LEU A 1 85 ? -2.203 14.82 -6.418 1 94.31 85 LEU A CA 1
ATOM 688 C C . LEU A 1 85 ? -2.018 15.477 -5.055 1 94.31 85 LEU A C 1
ATOM 690 O O . LEU A 1 85 ? -2.908 15.414 -4.207 1 94.31 85 LEU A O 1
ATOM 694 N N . PHE A 1 86 ? -0.921 16.062 -4.797 1 96.69 86 PHE A N 1
ATOM 695 C CA . PHE A 1 86 ? -0.66 16.969 -3.682 1 96.69 86 PHE A CA 1
ATOM 696 C C . PHE A 1 86 ? 0.412 17.984 -4.047 1 96.69 86 PHE A C 1
ATOM 698 O O . PHE A 1 86 ? 1.456 17.625 -4.594 1 96.69 86 PHE A O 1
ATOM 705 N N . PRO A 1 87 ? 0.264 19.25 -3.668 1 96.88 87 PRO A N 1
ATOM 706 C CA . PRO A 1 87 ? -0.963 19.812 -3.102 1 96.88 87 PRO A CA 1
ATOM 707 C C . PRO A 1 87 ? -2.096 19.906 -4.121 1 96.88 87 PRO A C 1
ATOM 709 O O . PRO A 1 87 ? -1.856 19.797 -5.328 1 96.88 87 PRO A O 1
ATOM 712 N N . ARG A 1 88 ? -3.354 19.969 -3.625 1 96.06 88 ARG A N 1
ATOM 713 C CA . ARG A 1 88 ? -4.52 20.078 -4.496 1 96.06 88 ARG A CA 1
ATOM 714 C C . ARG A 1 88 ? -4.941 21.531 -4.664 1 96.06 88 ARG A C 1
ATOM 716 O O . ARG A 1 88 ? -5.25 21.969 -5.777 1 96.06 88 ARG A O 1
ATOM 723 N N . ILE A 1 89 ? -4.961 22.234 -3.525 1 93.94 89 ILE A N 1
ATOM 724 C CA . ILE A 1 89 ? -5.336 23.641 -3.57 1 93.94 89 ILE A CA 1
ATOM 725 C C . ILE A 1 89 ? -4.227 24.453 -4.246 1 93.94 89 ILE A C 1
ATOM 727 O O . ILE A 1 89 ? -3.059 24.359 -3.857 1 93.94 89 ILE A O 1
ATOM 731 N N . GLY A 1 90 ? -4.516 25.172 -5.258 1 89.06 90 GLY A N 1
ATOM 732 C CA . GLY A 1 90 ? -3.545 26 -5.973 1 89.06 90 GLY A CA 1
ATOM 733 C C . GLY A 1 90 ? -2.744 25.219 -6.996 1 89.06 90 GLY A C 1
ATOM 734 O O . GLY A 1 90 ? -1.756 25.719 -7.535 1 89.06 90 GLY A O 1
ATOM 735 N N . ALA A 1 91 ? -3.123 24.016 -7.293 1 86.12 91 ALA A N 1
ATOM 736 C CA . ALA A 1 91 ? -2.336 23.109 -8.141 1 86.12 91 ALA A CA 1
ATOM 737 C C . ALA A 1 91 ? -2.744 23.25 -9.602 1 86.12 91 ALA A C 1
ATOM 739 O O . ALA A 1 91 ? -2.107 22.656 -10.484 1 86.12 91 ALA A O 1
ATOM 740 N N . ASP A 1 92 ? -3.664 24.016 -9.953 1 82.62 92 ASP A N 1
ATOM 741 C CA . ASP A 1 92 ? -4.227 24.062 -11.297 1 82.62 92 ASP A CA 1
ATOM 742 C C . ASP A 1 92 ? -3.156 24.406 -12.328 1 82.62 92 ASP A C 1
ATOM 744 O O . ASP A 1 92 ? -3.127 23.828 -13.414 1 82.62 92 ASP A O 1
ATOM 748 N N . ARG A 1 93 ? -2.357 25.266 -11.953 1 79.19 93 ARG A N 1
ATOM 749 C CA . ARG A 1 93 ? -1.337 25.688 -12.906 1 79.19 93 ARG A CA 1
ATOM 750 C C . ARG A 1 93 ? -0.405 24.547 -13.266 1 79.19 93 ARG A C 1
ATOM 752 O O . ARG A 1 93 ? -0.007 24.391 -14.422 1 79.19 93 ARG A O 1
ATOM 759 N N . LYS A 1 94 ? -0.148 23.719 -12.312 1 79.75 94 LYS A N 1
ATOM 760 C CA . LYS A 1 94 ? 0.766 22.609 -12.516 1 79.75 94 LYS A CA 1
ATOM 761 C C . LYS A 1 94 ? 0.076 21.453 -13.25 1 79.75 94 LYS A C 1
ATOM 763 O O . LYS A 1 94 ? 0.74 20.594 -13.82 1 79.75 94 LYS A O 1
ATOM 768 N N . MET A 1 95 ? -1.24 21.5 -13.289 1 81.69 95 MET A N 1
ATOM 769 C CA . MET A 1 95 ? -1.993 20.375 -13.836 1 81.69 95 MET A CA 1
ATOM 770 C C . MET A 1 95 ? -2.557 20.703 -15.211 1 81.69 95 MET A C 1
ATOM 772 O O . MET A 1 95 ? -3.047 19.828 -15.922 1 81.69 95 MET A O 1
ATOM 776 N N . VAL A 1 96 ? -2.418 21.953 -15.578 1 76 96 VAL A N 1
ATOM 777 C CA . VAL A 1 96 ? -2.967 22.391 -16.859 1 76 96 VAL A CA 1
ATOM 778 C C . VAL A 1 96 ? -2.279 21.641 -18 1 76 96 VAL A C 1
ATOM 780 O O . VAL A 1 96 ? -1.052 21.531 -18.031 1 76 96 VAL A O 1
ATOM 783 N N . GLY A 1 97 ? -3.062 21.094 -18.953 1 68.94 97 GLY A N 1
ATOM 784 C CA . GLY A 1 97 ? -2.531 20.438 -20.141 1 68.94 97 GLY A CA 1
ATOM 785 C C . GLY A 1 97 ? -2.324 18.953 -19.938 1 68.94 97 GLY A C 1
ATOM 786 O O . GLY A 1 97 ? -2.027 18.219 -20.891 1 68.94 97 GLY A O 1
ATOM 787 N N . LYS A 1 98 ? -2.398 18.641 -18.75 1 68.56 98 LYS A N 1
ATOM 788 C CA . LYS A 1 98 ? -2.254 17.219 -18.5 1 68.56 98 LYS A CA 1
ATOM 789 C C . LYS A 1 98 ? -3.602 16.5 -18.594 1 68.56 98 LYS A C 1
ATOM 791 O O . LYS A 1 98 ? -4.52 16.797 -17.828 1 68.56 98 LYS A O 1
ATOM 796 N N . SER A 1 99 ? -3.986 16.109 -19.875 1 60.91 99 SER A N 1
ATOM 797 C CA . SER A 1 99 ? -5.273 15.492 -20.188 1 60.91 99 SER A CA 1
ATOM 798 C C . SER A 1 99 ? -5.535 14.281 -19.297 1 60.91 99 SER A C 1
ATOM 800 O O . SER A 1 99 ? -4.664 13.422 -19.141 1 60.91 99 SER A O 1
ATOM 802 N N . HIS A 1 100 ? -6.559 14.406 -18.312 1 66.12 100 HIS A N 1
ATOM 803 C CA . HIS A 1 100 ? -6.938 13.234 -17.531 1 66.12 100 HIS A CA 1
ATOM 804 C C . HIS A 1 100 ? -8.148 12.531 -18.156 1 66.12 100 HIS A C 1
ATOM 806 O O . HIS A 1 100 ? -9.039 13.195 -18.688 1 66.12 100 HIS A O 1
ATOM 812 N N . PRO A 1 101 ? -8.047 11.219 -18.391 1 64.56 101 PRO A N 1
ATOM 813 C CA . PRO A 1 101 ? -9.188 10.453 -18.906 1 64.56 101 PRO A CA 1
ATOM 814 C C . PRO A 1 101 ? -10.492 10.773 -18.172 1 64.56 101 PRO A C 1
ATOM 816 O O . PRO A 1 101 ? -11.57 10.664 -18.75 1 64.56 101 PRO A O 1
ATOM 819 N N . CYS A 1 102 ? -10.367 11.281 -16.969 1 61.09 102 CYS A N 1
ATOM 820 C CA . CYS A 1 102 ? -11.531 11.422 -16.109 1 61.09 102 CYS A CA 1
ATOM 821 C C . CYS A 1 102 ? -12.328 12.672 -16.484 1 61.09 102 CYS A C 1
ATOM 823 O O . CYS A 1 102 ? -13.516 12.766 -16.172 1 61.09 102 CYS A O 1
ATOM 825 N N . ALA A 1 103 ? -11.758 13.531 -17.172 1 63.75 103 ALA A N 1
ATOM 826 C CA . ALA A 1 103 ? -12.383 14.844 -17.297 1 63.75 103 ALA A CA 1
ATOM 827 C C . ALA A 1 103 ? -13.68 14.75 -18.094 1 63.75 103 ALA A C 1
ATOM 829 O O . ALA A 1 103 ? -14.648 15.461 -17.797 1 63.75 103 ALA A O 1
ATOM 830 N N . PHE A 1 104 ? -13.727 13.742 -18.812 1 70.62 104 PHE A N 1
ATOM 831 C CA . PHE A 1 104 ? -14.891 13.891 -19.688 1 70.62 104 PHE A CA 1
ATOM 832 C C . PHE A 1 104 ? -15.742 12.625 -19.688 1 70.62 104 PHE A C 1
ATOM 834 O O . PHE A 1 104 ? -16.797 12.578 -20.328 1 70.62 104 PHE A O 1
ATOM 841 N N . ASN A 1 105 ? -15.391 11.766 -18.797 1 80.19 105 ASN A N 1
ATOM 842 C CA . ASN A 1 105 ? -16.156 10.516 -18.766 1 80.19 105 ASN A CA 1
ATOM 843 C C . ASN A 1 105 ? -16.875 10.336 -17.438 1 80.19 105 ASN A C 1
ATOM 845 O O . ASN A 1 105 ? -16.25 10 -16.422 1 80.19 105 ASN A O 1
ATOM 849 N N . GLU A 1 106 ? -18.172 10.492 -17.469 1 83.81 106 GLU A N 1
ATOM 850 C CA . GLU A 1 106 ? -18.984 10.445 -16.25 1 83.81 106 GLU A CA 1
ATOM 851 C C . GLU A 1 106 ? -18.938 9.055 -15.625 1 83.81 106 GLU A C 1
ATOM 853 O O . GLU A 1 106 ? -18.953 8.922 -14.398 1 83.81 106 GLU A O 1
ATOM 858 N N . GLU A 1 107 ? -18.969 8.109 -16.453 1 85.12 107 GLU A N 1
ATOM 859 C CA . GLU A 1 107 ? -18.922 6.738 -15.938 1 85.12 107 GLU A CA 1
ATOM 860 C C . GLU A 1 107 ? -17.609 6.469 -15.188 1 85.12 107 GLU A C 1
ATOM 862 O O . GLU A 1 107 ? -17.625 5.855 -14.117 1 85.12 107 GLU A O 1
ATOM 867 N N . LEU A 1 108 ? -16.641 6.969 -15.781 1 86.19 108 LEU A N 1
ATOM 868 C CA . LEU A 1 108 ? -15.328 6.793 -15.156 1 86.19 108 LEU A CA 1
ATOM 869 C C . LEU A 1 108 ? -15.242 7.57 -13.852 1 86.19 108 LEU A C 1
ATOM 871 O O . LEU A 1 108 ? -14.672 7.082 -12.867 1 86.19 108 LEU A O 1
ATOM 875 N N . GLN A 1 109 ? -15.812 8.68 -13.859 1 88.88 109 GLN A N 1
ATOM 876 C CA . GLN A 1 109 ? -15.828 9.492 -12.648 1 88.88 109 GLN A CA 1
ATOM 877 C C . GLN A 1 109 ? -16.547 8.781 -11.508 1 88.88 109 GLN A C 1
ATOM 879 O O . GLN A 1 109 ? -16.125 8.828 -10.359 1 88.88 109 GLN A O 1
ATOM 884 N N . GLN A 1 110 ? -17.578 8.164 -11.859 1 90.94 110 GLN A N 1
ATOM 885 C CA . GLN A 1 110 ? -18.344 7.418 -10.859 1 90.94 110 GLN A CA 1
ATOM 886 C C . GLN A 1 110 ? -17.531 6.254 -10.305 1 90.94 110 GLN A C 1
ATOM 888 O O . GLN A 1 110 ? -17.578 5.965 -9.109 1 90.94 110 GLN A O 1
ATOM 893 N N . VAL A 1 111 ? -16.797 5.613 -11.188 1 91.69 111 VAL A N 1
ATOM 894 C CA . VAL A 1 111 ? -15.945 4.508 -10.758 1 91.69 111 VAL A CA 1
ATOM 895 C C . VAL A 1 111 ? -14.875 5.023 -9.797 1 91.69 111 VAL A C 1
ATOM 897 O O . VAL A 1 111 ? -14.633 4.414 -8.75 1 91.69 111 VAL A O 1
ATOM 900 N N . PHE A 1 112 ? -14.297 6.152 -10.133 1 92.69 112 PHE A N 1
ATOM 901 C CA . PHE A 1 112 ? -13.273 6.754 -9.281 1 92.69 112 PHE A CA 1
ATOM 902 C C . PHE A 1 112 ? -13.852 7.109 -7.914 1 92.69 112 PHE A C 1
ATOM 904 O O . PHE A 1 112 ? -13.227 6.84 -6.883 1 92.69 112 PHE A O 1
ATOM 911 N N . MET A 1 113 ? -15.023 7.633 -7.961 1 94.88 113 MET A N 1
ATOM 912 C CA . MET A 1 113 ? -15.641 8.078 -6.715 1 94.88 113 MET A CA 1
ATOM 913 C C . MET A 1 113 ? -16.031 6.887 -5.844 1 94.88 113 MET A C 1
ATOM 915 O O . MET A 1 113 ? -15.891 6.938 -4.621 1 94.88 113 MET A O 1
ATOM 919 N N . ASN A 1 114 ? -16.5 5.875 -6.473 1 95.69 114 ASN A N 1
ATOM 920 C CA . ASN A 1 114 ? -16.844 4.672 -5.723 1 95.69 114 ASN A CA 1
ATOM 921 C C . ASN A 1 114 ? -15.617 4.062 -5.043 1 95.69 114 ASN A C 1
ATOM 923 O O . ASN A 1 114 ? -15.672 3.715 -3.861 1 95.69 114 ASN A O 1
ATOM 927 N N . GLU A 1 115 ? -14.57 3.961 -5.77 1 96.19 115 GLU A N 1
ATOM 928 C CA . GLU A 1 115 ? -13.328 3.443 -5.211 1 96.19 115 GLU A CA 1
ATOM 929 C C . GLU A 1 115 ? -12.812 4.34 -4.09 1 96.19 115 GLU A C 1
ATOM 931 O O . GLU A 1 115 ? -12.32 3.852 -3.07 1 96.19 115 GLU A O 1
ATOM 936 N N . TRP A 1 116 ? -12.93 5.582 -4.344 1 97.88 116 TRP A N 1
ATOM 937 C CA . TRP A 1 116 ? -12.492 6.551 -3.344 1 97.88 116 TRP A CA 1
ATOM 938 C C . TRP A 1 116 ? -13.305 6.418 -2.062 1 97.88 116 TRP A C 1
ATOM 940 O O . TRP A 1 116 ? -12.758 6.453 -0.961 1 97.88 116 TRP A O 1
ATOM 950 N N . SER A 1 117 ? -14.594 6.258 -2.221 1 98.12 117 SER A N 1
ATOM 951 C CA . SER A 1 117 ? -15.477 6.125 -1.065 1 98.12 117 SER A CA 1
ATOM 952 C C . SER A 1 117 ? -15.109 4.902 -0.231 1 98.12 117 SER A C 1
ATOM 954 O O . SER A 1 117 ? -15.125 4.957 1 1 98.12 117 SER A O 1
ATOM 956 N N . LEU A 1 118 ? -14.766 3.865 -0.891 1 97.19 118 LEU A N 1
ATOM 957 C CA . LEU A 1 118 ? -14.352 2.65 -0.196 1 97.19 118 LEU A CA 1
ATOM 958 C C . LEU A 1 118 ? -13.047 2.883 0.57 1 97.19 118 LEU A C 1
ATOM 960 O O . LEU A 1 118 ? -12.93 2.484 1.731 1 97.19 118 LEU A O 1
ATOM 964 N N . SER A 1 119 ? -12.125 3.488 -0.053 1 98.5 119 SER A N 1
ATOM 965 C CA . SER A 1 119 ? -10.836 3.777 0.579 1 98.5 119 SER A CA 1
ATOM 966 C C . SER A 1 119 ? -11 4.738 1.753 1 98.5 119 SER A C 1
ATOM 968 O O . SER A 1 119 ? -10.391 4.551 2.805 1 98.5 119 SER A O 1
ATOM 970 N N . PHE A 1 120 ? -11.836 5.758 1.521 1 98.75 120 PHE A N 1
ATOM 971 C CA . PHE A 1 120 ? -12.094 6.75 2.561 1 98.75 120 PHE A CA 1
ATOM 972 C C . PHE A 1 120 ? -12.75 6.109 3.775 1 98.75 120 PHE A C 1
ATOM 974 O O . PHE A 1 120 ? -12.352 6.363 4.914 1 98.75 120 PHE A O 1
ATOM 981 N N . THR A 1 121 ? -13.656 5.305 3.549 1 98.25 121 THR A N 1
ATOM 982 C CA . THR A 1 121 ? -14.328 4.594 4.633 1 98.25 121 THR A CA 1
ATOM 983 C C . THR A 1 121 ? -13.359 3.676 5.359 1 98.25 121 THR A C 1
ATOM 985 O O . THR A 1 121 ? -13.375 3.592 6.59 1 98.25 121 THR A O 1
ATOM 988 N N . SER A 1 122 ? -12.555 2.994 4.609 1 97.88 122 SER A N 1
ATOM 989 C CA . SER A 1 122 ? -11.531 2.141 5.203 1 97.88 122 SER A CA 1
ATOM 990 C C . SER A 1 122 ? -10.617 2.938 6.125 1 97.88 122 SER A C 1
ATOM 992 O O . SER A 1 122 ? -10.328 2.508 7.246 1 97.88 122 SER A O 1
ATOM 994 N N . LEU A 1 123 ? -10.266 3.984 5.672 1 98.31 123 LEU A N 1
ATOM 995 C CA . LEU A 1 123 ? -9.359 4.844 6.426 1 98.31 123 LEU A CA 1
ATOM 996 C C . LEU A 1 123 ? -10.023 5.352 7.699 1 98.31 123 LEU A C 1
ATOM 998 O O . LEU A 1 123 ? -9.406 5.363 8.766 1 98.31 123 LEU A O 1
ATOM 1002 N N . TYR A 1 124 ? -11.211 5.777 7.586 1 98.44 124 TYR A N 1
ATOM 1003 C CA . TYR A 1 124 ? -11.961 6.238 8.75 1 98.44 124 TYR A CA 1
ATOM 1004 C C . TYR A 1 124 ? -12.109 5.125 9.781 1 98.44 124 TYR A C 1
ATOM 1006 O O . TYR A 1 124 ? -11.992 5.359 10.984 1 98.44 124 TYR A O 1
ATOM 1014 N N . ASN A 1 125 ? -12.383 3.979 9.297 1 97.75 125 ASN A N 1
ATOM 1015 C CA . ASN A 1 125 ? -12.516 2.84 10.203 1 97.75 125 ASN A CA 1
ATOM 1016 C C . ASN A 1 125 ? -11.203 2.533 10.914 1 97.75 125 ASN A C 1
ATOM 1018 O O . ASN A 1 125 ? -11.203 2.143 12.078 1 97.75 125 ASN A O 1
ATOM 1022 N N . LEU A 1 126 ? -10.148 2.631 10.234 1 98.31 126 LEU A N 1
ATOM 1023 C CA . LEU A 1 126 ? -8.836 2.469 10.852 1 98.31 126 LEU A CA 1
ATOM 1024 C C . LEU A 1 126 ? -8.625 3.494 11.961 1 98.31 126 LEU A C 1
ATOM 1026 O O . LEU A 1 126 ? -8.094 3.166 13.023 1 98.31 126 LEU A O 1
ATOM 1030 N N . LEU A 1 127 ? -9.031 4.684 11.641 1 98 127 LEU A N 1
ATOM 1031 C CA . LEU A 1 127 ? -8.914 5.762 12.617 1 98 127 LEU A CA 1
ATOM 1032 C C . LEU A 1 127 ? -9.742 5.461 13.859 1 98 127 LEU A C 1
ATOM 1034 O O . LEU A 1 127 ? -9.266 5.609 14.984 1 98 127 LEU A O 1
ATOM 1038 N N . ARG A 1 128 ? -10.93 5.078 13.648 1 96.5 128 ARG A N 1
ATOM 1039 C CA . ARG A 1 128 ? -11.852 4.762 14.734 1 96.5 128 ARG A CA 1
ATOM 1040 C C . ARG A 1 128 ? -11.312 3.617 15.586 1 96.5 128 ARG A C 1
ATOM 1042 O O . ARG A 1 128 ? -11.5 3.607 16.812 1 96.5 128 ARG A O 1
ATOM 1049 N N . ALA A 1 129 ? -10.672 2.693 14.938 1 95.56 129 ALA A N 1
ATOM 1050 C CA . ALA A 1 129 ? -10.117 1.532 15.625 1 95.56 129 ALA A CA 1
ATOM 1051 C C . ALA A 1 129 ? -8.773 1.866 16.266 1 95.56 129 ALA A C 1
ATOM 1053 O O . ALA A 1 129 ? -8.125 0.996 16.859 1 95.56 129 ALA A O 1
ATOM 1054 N N . LYS A 1 130 ? -8.336 3.104 16.125 1 96.06 130 LYS A N 1
ATOM 1055 C CA . LYS A 1 130 ? -7.078 3.59 16.672 1 96.06 130 LYS A CA 1
ATOM 1056 C C . LYS A 1 130 ? -5.883 2.865 16.062 1 96.06 130 LYS A C 1
ATOM 1058 O O . LYS A 1 130 ? -4.871 2.645 16.734 1 96.06 130 LYS A O 1
ATOM 1063 N N . LEU A 1 131 ? -6.062 2.416 14.852 1 97.19 131 LEU A N 1
ATOM 1064 C CA . LEU A 1 131 ? -4.996 1.777 14.078 1 97.19 131 LEU A CA 1
ATOM 1065 C C . LEU A 1 131 ? -4.352 2.768 13.117 1 97.19 131 LEU A C 1
ATOM 1067 O O . LEU A 1 131 ? -3.283 2.496 12.562 1 97.19 131 LEU A O 1
ATOM 1071 N N . CYS A 1 132 ? -4.969 3.822 12.867 1 98.31 132 CYS A N 1
ATOM 1072 C CA . CYS A 1 132 ? -4.453 4.988 12.156 1 98.31 132 CYS A CA 1
ATOM 1073 C C . CYS A 1 132 ? -4.562 6.242 13.016 1 98.31 132 CYS A C 1
ATOM 1075 O O . CYS A 1 132 ? -5.645 6.566 13.516 1 98.31 132 CYS A O 1
ATOM 1077 N N . PRO A 1 133 ? -3.482 6.961 13.172 1 97.88 133 PRO A N 1
ATOM 1078 C CA . PRO A 1 133 ? -3.527 8.109 14.078 1 97.88 133 PRO A CA 1
ATOM 1079 C C . PRO A 1 133 ? -4.266 9.305 13.484 1 97.88 133 PRO A C 1
ATOM 1081 O O . PRO A 1 133 ? -5.027 9.977 14.18 1 97.88 133 PRO A O 1
ATOM 1084 N N . TYR A 1 134 ? -3.986 9.57 12.297 1 98.69 134 TYR A N 1
ATOM 1085 C CA . TYR A 1 134 ? -4.605 10.695 11.602 1 98.69 134 TYR A CA 1
ATOM 1086 C C . TYR A 1 134 ? -4.5 10.539 10.094 1 98.69 134 TYR A C 1
ATOM 1088 O O . TYR A 1 134 ? -3.738 9.695 9.602 1 98.69 134 TYR A O 1
ATOM 1096 N N . PHE A 1 135 ? -5.262 11.305 9.375 1 98.88 135 PHE A N 1
ATOM 1097 C CA . PHE A 1 135 ? -5.102 11.383 7.926 1 98.88 135 PHE A CA 1
ATOM 1098 C C . PHE A 1 135 ? -5.711 12.672 7.387 1 98.88 135 PHE A C 1
ATOM 1100 O O . PHE A 1 135 ? -6.426 13.375 8.102 1 98.88 135 PHE A O 1
ATOM 1107 N N . TYR A 1 136 ? -5.336 13 6.164 1 98.94 136 TYR A N 1
ATOM 1108 C CA . TYR A 1 136 ? -5.836 14.211 5.516 1 98.94 136 TYR A CA 1
ATOM 1109 C C . TYR A 1 136 ? -6.688 13.859 4.297 1 98.94 136 TYR A C 1
ATOM 1111 O O . TYR A 1 136 ? -6.387 12.906 3.578 1 98.94 136 TYR A O 1
ATOM 1119 N N . VAL A 1 137 ? -7.75 14.586 4.102 1 98.75 137 VAL A N 1
ATOM 1120 C CA . VAL A 1 137 ? -8.531 14.602 2.867 1 98.75 137 VAL A CA 1
ATOM 1121 C C . VAL A 1 137 ? -8.297 15.93 2.137 1 98.75 137 VAL A C 1
ATOM 1123 O O . VAL A 1 137 ? -8.75 16.984 2.594 1 98.75 137 VAL A O 1
ATOM 1126 N N . CYS A 1 138 ? -7.613 15.891 0.994 1 98.5 138 CYS A N 1
ATOM 1127 C CA . CYS A 1 138 ? -7.238 17.109 0.285 1 98.5 138 CYS A CA 1
ATOM 1128 C C . CYS A 1 138 ? -8.07 17.281 -0.979 1 98.5 138 CYS A C 1
ATOM 1130 O O . CYS A 1 138 ? -7.879 16.562 -1.958 1 98.5 138 CYS A O 1
ATOM 1132 N N . THR A 1 139 ? -8.977 18.172 -0.964 1 96.81 139 THR A N 1
ATOM 1133 C CA . THR A 1 139 ? -9.758 18.5 -2.148 1 96.81 139 THR A CA 1
ATOM 1134 C C . THR A 1 139 ? -9.148 19.703 -2.885 1 96.81 139 THR A C 1
ATOM 1136 O O . THR A 1 139 ? -8.141 20.25 -2.443 1 96.81 139 THR A O 1
ATOM 1139 N N . TYR A 1 140 ? -9.758 20.078 -3.988 1 93.69 140 TYR A N 1
ATOM 1140 C CA . TYR A 1 140 ? -9.281 21.219 -4.762 1 93.69 140 TYR A CA 1
ATOM 1141 C C . TYR A 1 140 ? -9.664 22.531 -4.09 1 93.69 140 TYR A C 1
ATOM 1143 O O . TYR A 1 140 ? -9.117 23.578 -4.418 1 93.69 140 TYR A O 1
ATOM 1151 N N . GLN A 1 141 ? -10.562 22.453 -3.021 1 93.44 141 GLN A N 1
ATOM 1152 C CA . GLN A 1 141 ? -11.062 23.672 -2.414 1 93.44 141 GLN A CA 1
ATOM 1153 C C . GLN A 1 141 ? -10.711 23.734 -0.932 1 93.44 141 GLN A C 1
ATOM 1155 O O . GLN A 1 141 ? -10.555 24.828 -0.373 1 93.44 141 GLN A O 1
ATOM 1160 N N . PHE A 1 142 ? -10.703 22.656 -0.337 1 94.56 142 PHE A N 1
ATOM 1161 C CA . PHE A 1 142 ? -10.422 22.625 1.094 1 94.56 142 PHE A CA 1
ATOM 1162 C C . PHE A 1 142 ? -9.727 21.344 1.491 1 94.56 142 PHE A C 1
ATOM 1164 O O . PHE A 1 142 ? -9.609 20.406 0.681 1 94.56 142 PHE A O 1
ATOM 1171 N N . THR A 1 143 ? -9.203 21.266 2.654 1 97.5 143 THR A N 1
ATOM 1172 C CA . THR A 1 143 ? -8.555 20.109 3.254 1 97.5 143 THR A CA 1
ATOM 1173 C C . THR A 1 143 ? -9.219 19.75 4.582 1 97.5 143 THR A C 1
ATOM 1175 O O . THR A 1 143 ? -9.68 20.625 5.309 1 97.5 143 THR A O 1
ATOM 1178 N N . VAL A 1 144 ? -9.328 18.5 4.836 1 97.94 144 VAL A N 1
ATOM 1179 C CA . VAL A 1 144 ? -9.836 18.016 6.109 1 97.94 144 VAL A CA 1
ATOM 1180 C C . VAL A 1 144 ? -8.75 17.219 6.832 1 97.94 144 VAL A C 1
ATOM 1182 O O . VAL A 1 144 ? -8.086 16.375 6.23 1 97.94 144 VAL A O 1
ATOM 1185 N N . LEU A 1 145 ? -8.547 17.516 8.062 1 98.5 145 LEU A N 1
ATOM 1186 C CA . LEU A 1 145 ? -7.66 16.734 8.93 1 98.5 145 LEU A CA 1
ATOM 1187 C C . LEU A 1 145 ? -8.469 15.93 9.938 1 98.5 145 LEU A C 1
ATOM 1189 O O . LEU A 1 145 ? -9.148 16.5 10.797 1 98.5 145 LEU A O 1
ATOM 1193 N N . PHE A 1 146 ? -8.422 14.602 9.844 1 98.56 146 PHE A N 1
ATOM 1194 C CA . PHE A 1 146 ? -9 13.695 10.828 1 98.56 146 PHE A CA 1
ATOM 1195 C C . PHE A 1 146 ? -7.945 13.242 11.828 1 98.56 146 PHE A C 1
ATOM 1197 O O . PHE A 1 146 ? -6.832 12.883 11.445 1 98.56 146 PHE A O 1
ATOM 1204 N N . ARG A 1 147 ? -8.273 13.258 13.078 1 97.19 147 ARG A N 1
ATOM 1205 C CA . ARG A 1 147 ? -7.375 12.797 14.133 1 97.19 147 ARG A CA 1
ATOM 1206 C C . ARG A 1 147 ? -8.07 11.797 15.047 1 97.19 147 ARG A C 1
ATOM 1208 O O . ARG A 1 147 ? -9.242 11.977 15.398 1 97.19 147 ARG A O 1
ATOM 1215 N N . ALA A 1 148 ? -7.371 10.773 15.383 1 96.81 148 ALA A N 1
ATOM 1216 C CA . ALA A 1 148 ? -7.891 9.789 16.328 1 96.81 148 ALA A CA 1
ATOM 1217 C C . ALA A 1 148 ? -8.023 10.383 17.719 1 96.81 148 ALA A C 1
ATOM 1219 O O . ALA A 1 148 ? -7.371 11.383 18.047 1 96.81 148 ALA A O 1
ATOM 1220 N N . ALA A 1 149 ? -8.898 9.734 18.531 1 93.5 149 ALA A N 1
ATOM 1221 C CA . ALA A 1 149 ? -8.992 10.117 19.938 1 93.5 149 ALA A CA 1
ATOM 1222 C C . ALA A 1 149 ? -7.645 9.969 20.641 1 93.5 149 ALA A C 1
ATOM 1224 O O . ALA A 1 149 ? -6.957 8.961 20.484 1 93.5 149 ALA A O 1
ATOM 1225 N N . GLY A 1 150 ? -7.305 11.008 21.328 1 91.5 150 GLY A N 1
ATOM 1226 C CA . GLY A 1 150 ? -6.031 10.992 22.047 1 91.5 150 GLY A CA 1
ATOM 1227 C C . GLY A 1 150 ? -5.008 11.938 21.438 1 91.5 150 GLY A C 1
ATOM 1228 O O . GLY A 1 150 ? -3.994 12.25 22.078 1 91.5 150 GLY A O 1
ATOM 1229 N N . LEU A 1 151 ? -5.316 12.414 20.25 1 93.81 151 LEU A N 1
ATOM 1230 C CA . LEU A 1 151 ? -4.355 13.289 19.594 1 93.81 151 LEU A CA 1
ATOM 1231 C C . LEU A 1 151 ? -4.742 14.75 19.766 1 93.81 151 LEU A C 1
ATOM 1233 O O . LEU A 1 151 ? -5.922 15.07 19.922 1 93.81 151 LEU A O 1
ATOM 1237 N N . ALA A 1 152 ? -3.707 15.594 19.781 1 92.38 152 ALA A N 1
ATOM 1238 C CA . ALA A 1 152 ? -3.857 17.047 19.891 1 92.38 152 ALA A CA 1
ATOM 1239 C C . ALA A 1 152 ? -4.672 17.438 21.125 1 92.38 152 ALA A C 1
ATOM 1241 O O . ALA A 1 152 ? -5.465 18.375 21.078 1 92.38 152 ALA A O 1
ATOM 1242 N N . GLY A 1 153 ? -4.641 16.578 22.094 1 88.5 153 GLY A N 1
ATOM 1243 C CA . GLY A 1 153 ? -5.242 16.891 23.391 1 88.5 153 GLY A CA 1
ATOM 1244 C C . GLY A 1 153 ? -6.719 16.547 23.453 1 88.5 153 GLY A C 1
ATOM 1245 O O . GLY A 1 153 ? -7.402 16.906 24.406 1 88.5 153 GLY A O 1
ATOM 1246 N N . SER A 1 154 ? -7.25 15.906 22.438 1 88.38 154 SER A N 1
ATOM 1247 C CA . SER A 1 154 ? -8.672 15.562 22.453 1 88.38 154 SER A CA 1
ATOM 1248 C C . SER A 1 154 ? -8.883 14.094 22.797 1 88.38 154 SER A C 1
ATOM 1250 O O . SER A 1 154 ? -8.133 13.227 22.328 1 88.38 154 SER A O 1
ATOM 1252 N N . ASP A 1 155 ? -9.891 13.836 23.547 1 87.12 155 ASP A N 1
ATOM 1253 C CA . ASP A 1 155 ? -10.203 12.461 23.906 1 87.12 155 ASP A CA 1
ATOM 1254 C C . ASP A 1 155 ? -11.203 11.844 22.938 1 87.12 155 ASP A C 1
ATOM 1256 O O . ASP A 1 155 ? -11.617 10.695 23.109 1 87.12 155 ASP A O 1
ATOM 1260 N N . MET A 1 156 ? -11.547 12.625 21.953 1 90.25 156 MET A N 1
ATOM 1261 C CA . MET A 1 156 ? -12.469 12.156 20.922 1 90.25 156 MET A CA 1
ATOM 1262 C C . MET A 1 156 ? -11.852 12.305 19.531 1 90.25 156 MET A C 1
ATOM 1264 O O . MET A 1 156 ? -10.898 13.07 19.344 1 90.25 156 MET A O 1
ATOM 1268 N N . ILE A 1 157 ? -12.445 11.555 18.641 1 94.12 157 ILE A N 1
ATOM 1269 C CA . ILE A 1 157 ? -12.062 11.75 17.25 1 94.12 157 ILE A CA 1
ATOM 1270 C C . ILE A 1 157 ? -12.43 13.164 16.812 1 94.12 157 ILE A C 1
ATOM 1272 O O . ILE A 1 157 ? -13.5 13.672 17.156 1 94.12 157 ILE A O 1
ATOM 1276 N N . THR A 1 158 ? -11.586 13.797 16.078 1 94.62 158 THR A N 1
ATOM 1277 C CA . THR A 1 158 ? -11.859 15.156 15.609 1 94.62 158 THR A CA 1
ATOM 1278 C C . THR A 1 158 ? -11.594 15.281 14.109 1 94.62 158 THR A C 1
ATOM 1280 O O . THR A 1 158 ? -10.844 14.484 13.539 1 94.62 158 THR A O 1
ATOM 1283 N N . ALA A 1 159 ? -12.219 16.188 13.484 1 96.38 159 ALA A N 1
ATOM 1284 C CA . ALA A 1 159 ? -11.969 16.578 12.102 1 96.38 159 ALA A CA 1
ATOM 1285 C C . ALA A 1 159 ? -11.961 18.094 11.945 1 96.38 159 ALA A C 1
ATOM 1287 O O . ALA A 1 159 ? -12.875 18.781 12.422 1 96.38 159 ALA A O 1
ATOM 1288 N N . LEU A 1 160 ? -10.938 18.625 11.406 1 95.5 160 LEU A N 1
ATOM 1289 C CA . LEU A 1 160 ? -10.828 20.047 11.102 1 95.5 160 LEU A CA 1
ATOM 1290 C C . LEU A 1 160 ? -10.922 20.281 9.594 1 95.5 160 LEU A C 1
ATOM 1292 O O . LEU A 1 160 ? -10.266 19.594 8.812 1 95.5 160 LEU A O 1
ATOM 1296 N N . ILE A 1 161 ? -11.727 21.234 9.18 1 94.62 161 ILE A N 1
ATOM 1297 C CA . ILE A 1 161 ? -11.906 21.562 7.77 1 94.62 161 ILE A CA 1
ATOM 1298 C C . ILE A 1 161 ? -11.477 23 7.508 1 94.62 161 ILE A C 1
ATOM 1300 O O . ILE A 1 161 ? -11.906 23.922 8.211 1 94.62 161 ILE A O 1
ATOM 1304 N N . SER A 1 162 ? -10.625 23.188 6.574 1 93 162 SER A N 1
ATOM 1305 C CA . SER A 1 162 ? -10.203 24.531 6.215 1 93 162 SER A CA 1
ATOM 1306 C C . SER A 1 162 ? -9.688 24.594 4.781 1 93 162 SER A C 1
ATOM 1308 O O . SER A 1 162 ? -9.039 23.656 4.312 1 93 162 SER A O 1
ATOM 1310 N N . PRO A 1 163 ? -9.914 25.594 4.023 1 91.38 163 PRO A N 1
ATOM 1311 C CA . PRO A 1 163 ? -10.859 26.672 4.34 1 91.38 163 PRO A CA 1
ATOM 1312 C C . PRO A 1 163 ? -12.312 26.266 4.102 1 91.38 163 PRO A C 1
ATOM 1314 O O . PRO A 1 163 ? -12.578 25.266 3.424 1 91.38 163 PRO A O 1
ATOM 1317 N N . THR A 1 164 ? -13.203 26.938 4.742 1 89.19 164 THR A N 1
ATOM 1318 C CA . THR A 1 164 ? -14.617 26.656 4.559 1 89.19 164 THR A CA 1
ATOM 1319 C C . THR A 1 164 ? -15.352 27.859 3.994 1 89.19 164 THR A C 1
ATOM 1321 O O . THR A 1 164 ? -14.953 29 4.238 1 89.19 164 THR A O 1
ATOM 1324 N N . THR A 1 165 ? -16.312 27.609 3.154 1 86.5 165 THR A N 1
ATOM 1325 C CA . THR A 1 165 ? -17.203 28.656 2.672 1 86.5 165 THR A CA 1
ATOM 1326 C C . THR A 1 165 ? -18.531 28.609 3.43 1 86.5 165 THR A C 1
ATOM 1328 O O . THR A 1 165 ? -18.844 27.625 4.098 1 86.5 165 THR A O 1
ATOM 1331 N N . LYS A 1 166 ? -19.25 29.703 3.311 1 84 166 LYS A N 1
ATOM 1332 C CA . LYS A 1 166 ? -20.578 29.766 3.926 1 84 166 LYS A CA 1
ATOM 1333 C C . LYS A 1 166 ? -21.469 28.641 3.408 1 84 166 LYS A C 1
ATOM 1335 O O . LYS A 1 166 ? -22.156 27.969 4.191 1 84 166 LYS A O 1
ATOM 1340 N N . GLY A 1 167 ? -21.438 28.438 2.121 1 83.12 167 GLY A N 1
ATOM 1341 C CA . GLY A 1 167 ? -22.234 27.391 1.518 1 83.12 167 GLY A CA 1
ATOM 1342 C C . GLY A 1 167 ? -21.891 26 2.049 1 83.12 167 GLY A C 1
ATOM 1343 O O . GLY A 1 167 ? -22.781 25.203 2.305 1 83.12 167 GLY A O 1
ATOM 1344 N N . LEU A 1 168 ? -20.641 25.781 2.213 1 86 168 LEU A N 1
ATOM 1345 C CA . LEU A 1 168 ? -20.203 24.484 2.727 1 86 168 LEU A CA 1
ATOM 1346 C C . LEU A 1 168 ? -20.672 24.297 4.164 1 86 168 LEU A C 1
ATOM 1348 O O . LEU A 1 168 ? -21.156 23.219 4.52 1 86 168 LEU A O 1
ATOM 1352 N N . ARG A 1 169 ? -20.531 25.25 4.969 1 85.38 169 ARG A N 1
ATOM 1353 C CA . ARG A 1 169 ? -20.953 25.172 6.363 1 85.38 169 ARG A CA 1
ATOM 1354 C C . ARG A 1 169 ? -22.453 24.922 6.473 1 85.38 169 ARG A C 1
ATOM 1356 O O . ARG A 1 169 ? -22.906 24.094 7.273 1 85.38 169 ARG A O 1
ATOM 1363 N N . GLU A 1 170 ? -23.188 25.625 5.652 1 84.44 170 GLU A N 1
ATOM 1364 C CA . GLU A 1 170 ? -24.641 25.453 5.641 1 84.44 170 GLU A CA 1
ATOM 1365 C C . GLU A 1 170 ? -25.016 24.047 5.195 1 84.44 170 GLU A C 1
ATOM 1367 O O . GLU A 1 170 ? -25.922 23.438 5.766 1 84.44 170 GLU A O 1
ATOM 1372 N N . ALA A 1 171 ? -24.344 23.625 4.223 1 84.62 171 ALA A N 1
ATOM 1373 C CA . ALA A 1 171 ? -24.594 22.281 3.727 1 84.62 171 ALA A CA 1
ATOM 1374 C C . ALA A 1 171 ? -24.312 21.234 4.801 1 84.62 171 ALA A C 1
ATOM 1376 O O . ALA A 1 171 ? -25.062 20.281 4.961 1 84.62 171 ALA A O 1
ATOM 1377 N N . MET A 1 172 ? -23.281 21.359 5.477 1 84.81 172 MET A N 1
ATOM 1378 C CA . MET A 1 172 ? -22.891 20.438 6.539 1 84.81 172 MET A CA 1
ATOM 1379 C C . MET A 1 172 ? -23.891 20.484 7.688 1 84.81 172 MET A C 1
ATOM 1381 O O . MET A 1 172 ? -24.234 19.453 8.266 1 84.81 172 MET A O 1
ATOM 1385 N N . LYS A 1 173 ? -24.344 21.703 8.023 1 81.44 173 LYS A N 1
ATOM 1386 C CA . LYS A 1 173 ? -25.344 21.891 9.078 1 81.44 173 LYS A CA 1
ATOM 1387 C C . LYS A 1 173 ? -26.641 21.172 8.734 1 81.44 173 LYS A C 1
ATOM 1389 O O . LYS A 1 173 ? -27.266 20.547 9.594 1 81.44 173 LYS A O 1
ATOM 1394 N N . ASN A 1 174 ? -26.984 21.312 7.496 1 80.19 174 ASN A N 1
ATOM 1395 C CA . ASN A 1 174 ? -28.219 20.672 7.035 1 80.19 174 ASN A CA 1
ATOM 1396 C C . ASN A 1 174 ? -28.125 19.156 7.113 1 80.19 174 ASN A C 1
ATOM 1398 O O . ASN A 1 174 ? -29.094 18.484 7.477 1 80.19 174 ASN A O 1
ATOM 1402 N N . GLU A 1 175 ? -26.969 18.641 6.75 1 78.62 175 GLU A N 1
ATOM 1403 C CA . GLU A 1 175 ? -26.75 17.203 6.836 1 78.62 175 GLU A CA 1
ATOM 1404 C C . GLU A 1 175 ? -26.828 16.719 8.281 1 78.62 175 GLU A C 1
ATOM 1406 O O . GLU A 1 175 ? -27.375 15.641 8.555 1 78.62 175 GLU A O 1
ATOM 1411 N N . GLY A 1 176 ? -26.281 17.406 9.219 1 74.12 176 GLY A N 1
ATOM 1412 C CA . GLY A 1 176 ? -26.312 17.062 10.625 1 74.12 176 GLY A CA 1
ATOM 1413 C C . GLY A 1 176 ? -27.719 17.062 11.195 1 74.12 176 GLY A C 1
ATOM 1414 O O . GLY A 1 176 ? -28.078 16.188 11.984 1 74.12 176 GLY A O 1
ATOM 1415 N N . LYS A 1 177 ? -28.438 18.047 10.789 1 69 177 LYS A N 1
ATOM 1416 C CA . LYS A 1 177 ? -29.828 18.141 11.234 1 69 177 LYS A CA 1
ATOM 1417 C C . LYS A 1 177 ? -30.656 16.969 10.734 1 69 177 LYS A C 1
ATOM 1419 O O . LYS A 1 177 ? -31.484 16.422 11.477 1 69 177 LYS A O 1
ATOM 1424 N N . GLU A 1 178 ? -30.422 16.625 9.57 1 67.5 178 GLU A N 1
ATOM 1425 C CA . GLU A 1 178 ? -31.156 15.516 8.969 1 67.5 178 GLU A CA 1
ATOM 1426 C C . GLU A 1 178 ? -30.859 14.203 9.695 1 67.5 178 GLU A C 1
ATOM 1428 O O . GLU A 1 178 ? -31.766 13.398 9.922 1 67.5 178 GLU A O 1
ATOM 1433 N N . LYS A 1 179 ? -29.719 14.039 10.023 1 66.25 179 LYS A N 1
ATOM 1434 C CA . LYS A 1 179 ? -29.344 12.805 10.719 1 66.25 179 LYS A CA 1
ATOM 1435 C C . LYS A 1 179 ? -29.938 12.773 12.125 1 66.25 179 LYS A C 1
ATOM 1437 O O . LYS A 1 179 ? -30.359 11.711 12.602 1 66.25 179 LYS A O 1
ATOM 1442 N N . GLU A 1 180 ? -29.844 13.906 12.75 1 62.03 180 GLU A N 1
ATOM 1443 C CA . GLU A 1 180 ? -30.469 13.992 14.07 1 62.03 180 GLU A CA 1
ATOM 1444 C C . GLU A 1 180 ? -31.953 13.672 14 1 62.03 180 GLU A C 1
ATOM 1446 O O . GLU A 1 180 ? -32.5 12.984 14.875 1 62.03 180 GLU A O 1
ATOM 1451 N N . LEU A 1 181 ? -32.5 14.148 12.961 1 55 181 LEU A N 1
ATOM 1452 C CA . LEU A 1 181 ? -33.938 13.891 12.734 1 55 181 LEU A CA 1
ATOM 1453 C C . LEU A 1 181 ? -34.188 12.414 12.453 1 55 181 LEU A C 1
ATOM 1455 O O . LEU A 1 181 ? -35.156 11.836 12.938 1 55 181 LEU A O 1
ATOM 1459 N N . GLU A 1 182 ? -33.406 11.852 11.625 1 57.88 182 GLU A N 1
ATOM 1460 C CA . GLU A 1 182 ? -33.531 10.438 11.305 1 57.88 182 GLU A CA 1
ATOM 1461 C C . GLU A 1 182 ? -33.344 9.57 12.547 1 57.88 182 GLU A C 1
ATOM 1463 O O . GLU A 1 182 ? -34.031 8.57 12.727 1 57.88 182 GLU A O 1
ATOM 1468 N N . MET A 1 183 ? -32.438 9.977 13.367 1 53.72 183 MET A N 1
ATOM 1469 C CA . MET A 1 183 ? -32.188 9.25 14.602 1 53.72 183 MET A CA 1
ATOM 1470 C C . MET A 1 183 ? -33.312 9.484 15.617 1 53.72 183 MET A C 1
ATOM 1472 O O . MET A 1 183 ? -33.625 8.602 16.406 1 53.72 183 MET A O 1
ATOM 1476 N N . SER A 1 184 ? -33.875 10.742 15.648 1 52.12 184 SER A N 1
ATOM 1477 C CA . SER A 1 184 ? -34.969 11.086 16.547 1 52.12 184 SER A CA 1
ATOM 1478 C C . SER A 1 184 ? -36.281 10.477 16.062 1 52.12 184 SER A C 1
ATOM 1480 O O . SER A 1 184 ? -37.188 10.227 16.859 1 52.12 184 SER A O 1
ATOM 1482 N N . GLY A 1 185 ? -36.594 10.562 14.789 1 49.5 185 GLY A N 1
ATOM 1483 C CA . GLY A 1 185 ? -37.844 10.008 14.305 1 49.5 185 GLY A CA 1
ATOM 1484 C C . GLY A 1 185 ? -38 8.531 14.586 1 49.5 185 GLY A C 1
ATOM 1485 O O . GLY A 1 185 ? -39.062 7.949 14.336 1 49.5 185 GLY A O 1
ATOM 1486 N N . GLY A 1 186 ? -37.031 7.609 14.766 1 44.03 186 GLY A N 1
ATOM 1487 C CA . GLY A 1 186 ? -37.406 6.293 15.258 1 44.03 186 GLY A CA 1
ATOM 1488 C C . GLY A 1 186 ? -38.062 6.328 16.609 1 44.03 186 GLY A C 1
ATOM 1489 O O . GLY A 1 186 ? -39.312 6.426 16.703 1 44.03 186 GLY A O 1
ATOM 1490 N N . ASP A 1 187 ? -37.656 5.648 17.828 1 41.88 187 ASP A N 1
ATOM 1491 C CA . ASP A 1 187 ? -38.406 5.527 19.062 1 41.88 187 ASP A CA 1
ATOM 1492 C C . ASP A 1 187 ? -38.688 6.902 19.656 1 41.88 187 ASP A C 1
ATOM 1494 O O . ASP A 1 187 ? -37.938 7.844 19.469 1 41.88 187 ASP A O 1
ATOM 1498 N N . GLY A 1 188 ? -40.031 7.285 20.125 1 36.72 188 GLY A N 1
ATOM 1499 C CA . GLY A 1 188 ? -40.781 8.25 20.906 1 36.72 188 GLY A CA 1
ATOM 1500 C C . GLY A 1 188 ? -39.969 8.883 22.016 1 36.72 188 GLY A C 1
ATOM 1501 O O . GLY A 1 188 ? -40.531 9.578 22.875 1 36.72 188 GLY A O 1
ATOM 1502 N N . SER A 1 189 ? -39.125 8.07 22.672 1 37.53 189 SER A N 1
ATOM 1503 C CA . SER A 1 189 ? -38.656 8.609 23.938 1 37.53 189 SER A CA 1
ATOM 1504 C C . SER A 1 189 ? -38 9.984 23.766 1 37.53 189 SER A C 1
ATOM 1506 O O . SER A 1 189 ? -37.125 10.156 22.922 1 37.53 189 SER A O 1
ATOM 1508 N N . ASP A 1 190 ? -38.812 11.109 24.094 1 37.53 190 ASP A N 1
ATOM 1509 C CA . ASP A 1 190 ? -38.656 12.547 24.328 1 37.53 190 ASP A CA 1
ATOM 1510 C C . ASP A 1 190 ? -37.281 12.883 24.891 1 37.53 190 ASP A C 1
ATOM 1512 O O . ASP A 1 190 ? -36.969 14.062 25.094 1 37.53 190 ASP A O 1
ATOM 1516 N N . ASP A 1 191 ? -36.938 12.07 25.922 1 34.84 191 ASP A N 1
ATOM 1517 C CA . ASP A 1 191 ? -35.969 12.617 26.844 1 34.84 191 ASP A CA 1
ATOM 1518 C C . ASP A 1 191 ? -34.656 12.945 26.125 1 34.84 191 ASP A C 1
ATOM 1520 O O . ASP A 1 191 ? -33.625 13.148 26.766 1 34.84 191 ASP A O 1
ATOM 1524 N N . ASP A 1 192 ? -34.594 12.406 24.984 1 35.72 192 ASP A N 1
ATOM 1525 C CA . ASP A 1 192 ? -33.188 12.633 24.656 1 35.72 192 ASP A CA 1
ATOM 1526 C C . ASP A 1 192 ? -32.906 14.117 24.453 1 35.72 192 ASP A C 1
ATOM 1528 O O . ASP A 1 192 ? -33.688 14.82 23.812 1 35.72 192 ASP A O 1
ATOM 1532 N N . GLU A 1 193 ? -32.375 14.812 25.5 1 34.25 193 GLU A N 1
ATOM 1533 C CA . GLU A 1 193 ? -31.688 16.109 25.469 1 34.25 193 GLU A CA 1
ATOM 1534 C C . GLU A 1 193 ? -31.281 16.484 24.062 1 34.25 193 GLU A C 1
ATOM 1536 O O . GLU A 1 193 ? -30.797 15.648 23.297 1 34.25 193 GLU A O 1
ATOM 1541 N N . ASP A 1 194 ? -32.062 17.453 23.422 1 35.97 194 ASP A N 1
ATOM 1542 C CA . ASP A 1 194 ? -31.781 18.391 22.344 1 35.97 194 ASP A CA 1
ATOM 1543 C C . ASP A 1 194 ? -30.281 18.688 22.266 1 35.97 194 ASP A C 1
ATOM 1545 O O . ASP A 1 194 ? -29.859 19.812 22.531 1 35.97 194 ASP A O 1
ATOM 1549 N N . ASP A 1 195 ? -29.562 18.094 23.062 1 34.56 195 ASP A N 1
ATOM 1550 C CA . ASP A 1 195 ? -28.234 18.578 22.734 1 34.56 195 ASP A CA 1
ATOM 1551 C C . ASP A 1 195 ? -28.047 18.656 21.219 1 34.56 195 ASP A C 1
ATOM 1553 O O . ASP A 1 195 ? -27.641 17.672 20.578 1 34.56 195 ASP A O 1
ATOM 1557 N N . GLY A 1 196 ? -29.109 19.078 20.469 1 37.53 196 GLY A N 1
ATOM 1558 C CA . GLY A 1 196 ? -28.906 19.625 19.141 1 37.53 196 GLY A CA 1
ATOM 1559 C C . GLY A 1 196 ? -27.5 20.125 18.906 1 37.53 196 GLY A C 1
ATOM 1560 O O . GLY A 1 196 ? -27.219 21.312 19.062 1 37.53 196 GLY A O 1
ATOM 1561 N N . LEU A 1 197 ? -26.609 19.703 19.578 1 36.5 197 LEU A N 1
ATOM 1562 C CA . LEU A 1 197 ? -25.188 19.984 19.688 1 36.5 197 LEU A CA 1
ATOM 1563 C C . LEU A 1 197 ? -24.609 20.359 18.328 1 36.5 197 LEU A C 1
ATOM 1565 O O . LEU A 1 197 ? -25.078 19.875 17.281 1 36.5 197 LEU A O 1
ATOM 1569 N N . LEU A 1 198 ? -24.016 21.625 18.156 1 47.5 198 LEU A N 1
ATOM 1570 C CA . LEU A 1 198 ? -23.016 22.391 17.438 1 47.5 198 LEU A CA 1
ATOM 1571 C C . LEU A 1 198 ? -21.953 21.484 16.844 1 47.5 198 LEU A C 1
ATOM 1573 O O . LEU A 1 198 ? -20.875 21.281 17.438 1 47.5 198 LEU A O 1
ATOM 1577 N N . TRP A 1 199 ? -22.422 20.406 16.375 1 55.69 199 TRP A N 1
ATOM 1578 C CA . TRP A 1 199 ? -21.406 19.438 15.969 1 55.69 199 TRP A CA 1
ATOM 1579 C C . TRP A 1 199 ? -20.328 20.109 15.133 1 55.69 199 TRP A C 1
ATOM 1581 O O . TRP A 1 199 ? -19.219 19.578 15.008 1 55.69 199 TRP A O 1
ATOM 1591 N N . LEU A 1 200 ? -20.766 21.281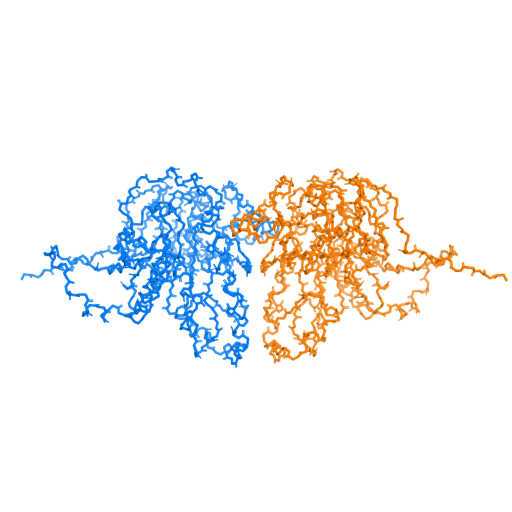 14.539 1 53.59 200 LEU A N 1
ATOM 1592 C CA . LEU A 1 200 ? -19.781 22.078 13.805 1 53.59 200 LEU A CA 1
ATOM 1593 C C . LEU A 1 200 ? -19.328 23.281 14.633 1 53.59 200 LEU A C 1
ATOM 1595 O O . LEU A 1 200 ? -20.156 24.047 15.125 1 53.59 200 LEU A O 1
ATOM 1599 N N . VAL A 1 201 ? -18.203 23.266 15.188 1 60.16 201 VAL A N 1
ATOM 1600 C CA . VAL A 1 201 ? -17.641 24.406 15.898 1 60.16 201 VAL A CA 1
ATOM 1601 C C . VAL A 1 201 ? -16.766 25.219 14.945 1 60.16 201 VAL A C 1
ATOM 1603 O O . VAL A 1 201 ? -15.781 24.719 14.406 1 60.16 201 VAL A O 1
ATOM 1606 N N . GLU A 1 202 ? -17.391 26.359 14.508 1 54.84 202 GLU A N 1
ATOM 1607 C CA . GLU A 1 202 ? -16.578 27.266 13.719 1 54.84 202 GLU A CA 1
ATOM 1608 C C . GLU A 1 202 ? -15.5 27.938 14.578 1 54.84 202 GLU A C 1
ATOM 1610 O O . GLU A 1 202 ? -15.805 28.5 15.633 1 54.84 202 GLU A O 1
ATOM 1615 N N . MET A 1 203 ? -14.305 27.547 14.477 1 56.78 203 MET A N 1
ATOM 1616 C CA . MET A 1 203 ? -13.203 28.078 15.281 1 56.78 203 MET A CA 1
ATOM 1617 C C . MET A 1 203 ? -12.719 29.406 14.719 1 56.78 203 MET A C 1
ATOM 1619 O O . MET A 1 203 ? -11.969 30.125 15.383 1 56.78 203 MET A O 1
ATOM 1623 N N . GLY A 1 204 ? -13.477 30.422 14.219 1 46.97 204 GLY A N 1
ATOM 1624 C CA . GLY A 1 204 ? -12.922 31.672 13.727 1 46.97 204 GLY A CA 1
ATOM 1625 C C . GLY A 1 204 ? -11.586 32.031 14.344 1 46.97 204 GLY A C 1
ATOM 1626 O O . GLY A 1 204 ? -11.516 32.375 15.523 1 46.97 204 GLY A O 1
ATOM 1627 N N . VAL A 1 205 ? -10.539 31.406 14.031 1 49.84 205 VAL A N 1
ATOM 1628 C CA . VAL A 1 205 ? -9.258 31.719 14.648 1 49.84 205 VAL A CA 1
ATOM 1629 C C . VAL A 1 205 ? -8.93 33.188 14.445 1 49.84 205 VAL A C 1
ATOM 1631 O O . VAL A 1 205 ? -8.648 33.625 13.32 1 49.84 205 VAL A O 1
ATOM 1634 N N . GLU A 1 206 ? -9.797 34.188 15.094 1 44.16 206 GLU A N 1
ATOM 1635 C CA . GLU A 1 206 ? -9.547 35.625 15.031 1 44.16 206 GLU A CA 1
ATOM 1636 C C . GLU A 1 206 ? -8.188 36 15.617 1 44.16 206 GLU A C 1
ATOM 1638 O O . GLU A 1 206 ? -7.676 35.281 16.484 1 44.16 206 GLU A O 1
ATOM 1643 N N . ASP A 1 207 ? -7.496 37.031 15.039 1 40.69 207 ASP A N 1
ATOM 1644 C CA . ASP A 1 207 ? -6.422 37.75 15.711 1 40.69 207 ASP A CA 1
ATOM 1645 C C . ASP A 1 207 ? -6.859 38.219 17.094 1 40.69 207 ASP A C 1
ATOM 1647 O O . ASP A 1 207 ? -8.047 38.438 17.344 1 40.69 207 ASP A O 1
ATOM 1651 N N . LYS A 1 208 ? -6.078 38.25 18.094 1 35.19 208 LYS A N 1
ATOM 1652 C CA . LYS A 1 208 ? -6.277 38.719 19.469 1 35.19 208 LYS A CA 1
ATOM 1653 C C . LYS A 1 208 ? -7.039 40.062 19.469 1 35.19 208 LYS A C 1
ATOM 1655 O O . LYS A 1 208 ? -6.43 41.125 19.5 1 35.19 208 LYS A O 1
ATOM 1660 N N . ILE A 1 209 ? -8.047 40.531 18.797 1 30.95 209 ILE A N 1
ATOM 1661 C CA . ILE A 1 209 ? -8.57 41.781 19.375 1 30.95 209 ILE A CA 1
ATOM 1662 C C . ILE A 1 209 ? -9.039 41.531 20.797 1 30.95 209 ILE A C 1
ATOM 1664 O O . ILE A 1 209 ? -9.336 40.375 21.172 1 30.95 209 ILE A O 1
ATOM 1668 N N . LYS A 1 210 ? -9.383 42.781 21.578 1 32.22 210 LYS A N 1
ATOM 1669 C CA . LYS A 1 210 ? -9.734 43.125 22.953 1 32.22 210 LYS A CA 1
ATOM 1670 C C . LYS A 1 210 ? -10.867 42.25 23.453 1 32.22 210 LYS A C 1
ATOM 1672 O O . LYS A 1 210 ? -11.781 41.906 22.688 1 32.22 210 LYS A O 1
ATOM 1677 N N . PRO A 1 211 ? -10.797 41.906 24.781 1 31.03 211 PRO A N 1
ATOM 1678 C CA . PRO A 1 211 ? -11.719 41.188 25.672 1 31.03 211 PRO A CA 1
ATOM 1679 C C . PRO A 1 211 ? -13.156 41.719 25.562 1 31.03 211 PRO A C 1
ATOM 1681 O O . PRO A 1 211 ? -13.953 41.5 26.484 1 31.03 211 PRO A O 1
ATOM 1684 N N . ASP A 1 212 ? -13.484 42.75 24.656 1 27.27 212 ASP A N 1
ATOM 1685 C CA . ASP A 1 212 ? -14.789 43.188 25.141 1 27.27 212 ASP A CA 1
ATOM 1686 C C . ASP A 1 212 ? -15.758 42.031 25.297 1 27.27 212 ASP A C 1
ATOM 1688 O O . ASP A 1 212 ? -15.555 40.969 24.703 1 27.27 212 ASP A O 1
ATOM 1692 N N . THR A 1 213 ? -17.031 42.406 25.844 1 28.02 213 THR A N 1
ATOM 1693 C CA . THR A 1 213 ? -18.219 41.75 26.406 1 28.02 213 THR A CA 1
ATOM 1694 C C . THR A 1 213 ? -18.703 40.656 25.484 1 28.02 213 THR A C 1
ATOM 1696 O O . THR A 1 213 ? -18.531 40.719 24.266 1 28.02 213 THR A O 1
ATOM 1699 N N . ILE A 1 214 ? -19.406 39.594 26.062 1 27.45 214 ILE A N 1
ATOM 1700 C CA . ILE A 1 214 ? -20.188 38.375 25.953 1 27.45 214 ILE A CA 1
ATOM 1701 C C . ILE A 1 214 ? -21.266 38.531 24.891 1 27.45 214 ILE A C 1
ATOM 1703 O O . ILE A 1 214 ? -22.375 38.031 25.031 1 27.45 214 ILE A O 1
ATOM 1707 N N . SER A 1 215 ? -21.375 39.75 24.156 1 27.03 215 SER A N 1
ATOM 1708 C CA . SER A 1 215 ? -22.672 39.688 23.484 1 27.03 215 SER A CA 1
ATOM 1709 C C . SER A 1 215 ? -22.766 38.438 22.609 1 27.03 215 SER A C 1
ATOM 1711 O O . SER A 1 215 ? -22.031 38.312 21.625 1 27.03 215 SER A O 1
ATOM 1713 N N . THR A 1 216 ? -23.188 37.25 23.078 1 30.41 216 THR A N 1
ATOM 1714 C CA . THR A 1 216 ? -23.453 35.875 22.766 1 30.41 216 THR A CA 1
ATOM 1715 C C . THR A 1 216 ? -24.078 35.719 21.391 1 30.41 216 THR A C 1
ATOM 1717 O O . THR A 1 216 ? -23.828 34.75 20.672 1 30.41 216 THR A O 1
ATOM 1720 N N . LYS A 1 217 ? -25.312 36.406 21.266 1 29.38 217 LYS A N 1
ATOM 1721 C CA . LYS A 1 217 ? -26.453 35.938 20.484 1 29.38 217 LYS A CA 1
ATOM 1722 C C . LYS A 1 217 ? -26.141 36 18.984 1 29.38 217 LYS A C 1
ATOM 1724 O O . LYS A 1 217 ? -26.328 35 18.281 1 29.38 217 LYS A O 1
ATOM 1729 N N . PHE A 1 218 ? -26.766 37.156 18.375 1 28.55 218 PHE A N 1
ATOM 1730 C CA . PHE A 1 218 ? -27.328 37.406 17.062 1 28.55 218 PHE A CA 1
ATOM 1731 C C . PHE A 1 218 ? -26.219 37.625 16.031 1 28.55 218 PHE A C 1
ATOM 1733 O O . PHE A 1 218 ? -26.484 38.062 14.914 1 28.55 218 PHE A O 1
ATOM 1740 N N . CYS A 1 219 ? -24.984 37.906 16.438 1 30.56 219 CYS A N 1
ATOM 1741 C CA . CYS A 1 219 ? -24.016 38.438 15.5 1 30.56 219 CYS A CA 1
ATOM 1742 C C . CYS A 1 219 ? -23.5 37.375 14.555 1 30.56 219 CYS A C 1
ATOM 1744 O O . CYS A 1 219 ? -22.516 37.562 13.852 1 30.56 219 CYS A O 1
ATOM 1746 N N . LYS A 1 220 ? -24 36.312 14.539 1 35.53 220 LYS A N 1
ATOM 1747 C CA . LYS A 1 220 ? -23.734 35.094 13.812 1 35.53 220 LYS A CA 1
ATOM 1748 C C . LYS A 1 220 ? -23.797 35.281 12.305 1 35.53 220 LYS A C 1
ATOM 1750 O O . LYS A 1 220 ? -23.172 34.562 11.547 1 35.53 220 LYS A O 1
ATOM 1755 N N . GLU A 1 221 ? -24.797 36.062 11.797 1 37.5 221 GLU A N 1
ATOM 1756 C CA . GLU A 1 221 ? -25.156 36.094 10.383 1 37.5 221 GLU A CA 1
ATOM 1757 C C . GLU A 1 221 ? -24.094 36.812 9.562 1 37.5 221 GLU A C 1
ATOM 1759 O O . GLU A 1 221 ? -23.797 36.438 8.438 1 37.5 221 GLU A O 1
ATOM 1764 N N . LYS A 1 222 ? -23.672 38.031 9.938 1 40.62 222 LYS A N 1
ATOM 1765 C CA . LYS A 1 222 ? -22.922 38.969 9.102 1 40.62 222 LYS A CA 1
ATOM 1766 C C . LYS A 1 222 ? -21.453 38.594 9.008 1 40.62 222 LYS A C 1
ATOM 1768 O O . LYS A 1 222 ? -20.797 38.875 8.016 1 40.62 222 LYS A O 1
ATOM 1773 N N . ASN A 1 223 ? -20.891 37.969 9.953 1 39.06 223 ASN A N 1
ATOM 1774 C CA . ASN A 1 223 ? -19.469 37.656 10.047 1 39.06 223 ASN A CA 1
ATOM 1775 C C . ASN A 1 223 ? -19.109 36.406 9.219 1 39.06 223 ASN A C 1
ATOM 1777 O O . ASN A 1 223 ? -17.938 36.156 8.922 1 39.06 223 ASN A O 1
ATOM 1781 N N . GLY A 1 224 ? -20.031 35.594 8.891 1 44.06 224 GLY A N 1
ATOM 1782 C CA . GLY A 1 224 ? -19.797 34.438 8.039 1 44.06 224 GLY A CA 1
ATOM 1783 C C . GLY A 1 224 ? -19.281 34.812 6.656 1 44.06 224 GLY A C 1
ATOM 1784 O O . GLY A 1 224 ? -18.453 34.125 6.082 1 44.06 224 GLY A O 1
ATOM 1785 N N . MET A 1 225 ? -19.859 35.875 6.02 1 46.03 225 MET A N 1
ATOM 1786 C CA . MET A 1 225 ? -19.484 36.281 4.668 1 46.03 225 MET A CA 1
ATOM 1787 C C . MET A 1 225 ? -18.016 36.719 4.613 1 46.03 225 MET A C 1
ATOM 1789 O O . MET A 1 225 ? -17.344 36.5 3.6 1 46.03 225 MET A O 1
ATOM 1793 N N . LYS A 1 226 ? -17.484 37.312 5.695 1 46.22 226 LYS A N 1
ATOM 1794 C CA . LYS A 1 226 ? -16.125 37.844 5.637 1 46.22 226 LYS A CA 1
ATOM 1795 C C . LYS A 1 226 ? -15.086 36.75 5.793 1 46.22 226 LYS A C 1
ATOM 1797 O O . LYS A 1 226 ? -13.906 36.938 5.496 1 46.22 226 LYS A O 1
ATOM 1802 N N . LEU A 1 227 ? -15.555 35.625 6.035 1 47.97 227 LEU A N 1
ATOM 1803 C CA . LEU A 1 227 ? -14.602 34.562 6.367 1 47.97 227 LEU A CA 1
ATOM 1804 C C . LEU A 1 227 ? -14.461 33.594 5.211 1 47.97 227 LEU A C 1
ATOM 1806 O O . LEU A 1 227 ? -13.547 32.781 5.195 1 47.97 227 LEU A O 1
ATOM 1810 N N . ASP A 1 228 ? -15.086 33.875 4.117 1 51.75 228 ASP A N 1
ATOM 1811 C CA . ASP A 1 228 ? -15.133 32.844 3.076 1 51.75 228 ASP A CA 1
ATOM 1812 C C . ASP A 1 228 ? -13.773 32.719 2.385 1 51.75 228 ASP A C 1
ATOM 1814 O O . ASP A 1 228 ? -13.148 33.719 2.023 1 51.75 228 ASP A O 1
ATOM 1818 N N . HIS A 1 229 ? -13.336 31.609 2.303 1 55.09 229 HIS A N 1
ATOM 1819 C CA . HIS A 1 229 ? -12.195 31.109 1.535 1 55.09 229 HIS A CA 1
ATOM 1820 C C . HIS A 1 229 ? -10.883 31.641 2.113 1 55.09 229 HIS A C 1
ATOM 1822 O O . HIS A 1 229 ? -9.891 31.766 1.393 1 55.09 229 HIS A O 1
ATOM 1828 N N . ARG A 1 230 ? -11.07 32.188 3.352 1 60.88 230 ARG A N 1
ATOM 1829 C CA . ARG A 1 230 ? -9.82 32.562 4 1 60.88 230 ARG A CA 1
ATOM 1830 C C . ARG A 1 230 ? -9.289 31.406 4.863 1 60.88 230 ARG A C 1
ATOM 1832 O O . ARG A 1 230 ? -10.062 30.594 5.379 1 60.88 230 ARG A O 1
ATOM 1839 N N . PRO A 1 231 ? -8.023 31.281 4.816 1 61.41 231 PRO A N 1
ATOM 1840 C CA . PRO A 1 231 ? -7.445 30.266 5.699 1 61.41 231 PRO A CA 1
ATOM 1841 C C . PRO A 1 231 ? -7.949 30.375 7.137 1 61.41 231 PRO A C 1
ATOM 1843 O O . PRO A 1 231 ? -7.906 29.391 7.887 1 61.41 231 PRO A O 1
ATOM 1846 N N . GLU A 1 232 ? -8.625 31.453 7.355 1 65.88 232 GLU A N 1
ATOM 1847 C CA . GLU A 1 232 ? -9.055 31.719 8.727 1 65.88 232 GLU A CA 1
ATOM 1848 C C . GLU A 1 232 ? -10.414 31.078 9.008 1 65.88 232 GLU A C 1
ATOM 1850 O O . GLU A 1 232 ? -10.859 31.031 10.156 1 65.88 232 GLU A O 1
ATOM 1855 N N . SER A 1 233 ? -10.867 30.438 8 1 81.44 233 SER A N 1
ATOM 1856 C CA . SER A 1 233 ? -12.148 29.781 8.203 1 81.44 233 SER A CA 1
ATOM 1857 C C . SER A 1 233 ? -11.969 28.297 8.492 1 81.44 233 SER A C 1
ATOM 1859 O O . SER A 1 233 ? -11.633 27.516 7.594 1 81.44 233 SER A O 1
ATOM 1861 N N . VAL A 1 234 ? -12.039 27.938 9.766 1 87.81 234 VAL A N 1
ATOM 1862 C CA . VAL A 1 234 ? -11.828 26.547 10.188 1 87.81 234 VAL A CA 1
ATOM 1863 C C . VAL A 1 234 ? -13.055 26.047 10.938 1 87.81 234 VAL A C 1
ATOM 1865 O O . VAL A 1 234 ? -13.641 26.766 11.742 1 87.81 234 VAL A O 1
ATOM 1868 N N . VAL A 1 235 ? -13.492 24.906 10.617 1 89.75 235 VAL A N 1
ATOM 1869 C CA . VAL A 1 235 ? -14.602 24.234 11.289 1 89.75 235 VAL A CA 1
ATOM 1870 C C . VAL A 1 235 ? -14.094 22.984 12.008 1 89.75 235 VAL A C 1
ATOM 1872 O O . VAL A 1 235 ? -13.312 22.203 11.445 1 89.75 235 VAL A O 1
ATOM 1875 N N . LEU A 1 236 ? -14.469 22.828 13.242 1 91.81 236 LEU A N 1
ATOM 1876 C CA . LEU A 1 236 ? -14.117 21.656 14.047 1 91.81 236 LEU A CA 1
ATOM 1877 C C . LEU A 1 236 ? -15.328 20.766 14.25 1 91.81 236 LEU A C 1
ATOM 1879 O O . LEU A 1 236 ? -16.406 21.219 14.633 1 91.81 236 LEU A O 1
ATOM 1883 N N . VAL A 1 237 ? -15.195 19.5 13.875 1 91.69 237 VAL A N 1
ATOM 1884 C CA . VAL A 1 237 ? -16.188 18.469 14.117 1 91.69 237 VAL A CA 1
ATOM 1885 C C . VAL A 1 237 ? -15.641 17.438 15.102 1 91.69 237 VAL A C 1
ATOM 1887 O O . VAL A 1 237 ? -14.484 17.016 14.984 1 91.69 237 VAL A O 1
ATOM 1890 N N . LYS A 1 238 ? -16.5 16.953 16.094 1 88.88 238 LYS A N 1
ATOM 1891 C CA . LYS A 1 238 ? -16 16.062 17.141 1 88.88 238 LYS A CA 1
ATOM 1892 C C . LYS A 1 238 ? -16.891 14.836 17.297 1 88.88 238 LYS A C 1
ATOM 1894 O O . LYS A 1 238 ? -18.078 14.883 16.984 1 88.88 238 LYS A O 1
ATOM 1899 N N . GLY A 1 239 ? -16.203 13.734 17.734 1 90.25 239 GLY A N 1
ATOM 1900 C CA . GLY A 1 239 ? -16.922 12.539 18.156 1 90.25 239 GLY A CA 1
ATOM 1901 C C . GLY A 1 239 ? -17.641 11.836 17.031 1 90.25 239 GLY A C 1
ATOM 1902 O O . GLY A 1 239 ? -17.094 11.664 15.938 1 90.25 239 GLY A O 1
ATOM 1903 N N . THR A 1 240 ? -18.797 11.469 17.281 1 86.38 240 THR A N 1
ATOM 1904 C CA . THR A 1 240 ? -19.594 10.664 16.344 1 86.38 240 THR A CA 1
ATOM 1905 C C . THR A 1 240 ? -20 11.484 15.125 1 86.38 240 THR A C 1
ATOM 1907 O O . THR A 1 240 ? -20.359 10.93 14.086 1 86.38 240 THR A O 1
ATOM 1910 N N . ASN A 1 241 ? -19.969 12.766 15.344 1 89.31 241 ASN A N 1
ATOM 1911 C CA . ASN A 1 241 ? -20.328 13.633 14.227 1 89.31 241 ASN A CA 1
ATOM 1912 C C . ASN A 1 241 ? -19.312 13.516 13.086 1 89.31 241 ASN A C 1
ATOM 1914 O O . ASN A 1 241 ? -19.609 13.922 11.953 1 89.31 241 ASN A O 1
ATOM 1918 N N . THR A 1 242 ? -18.188 13.016 13.383 1 94.06 242 THR A N 1
ATOM 1919 C CA . THR A 1 242 ? -17.188 12.828 12.328 1 94.06 242 THR A CA 1
ATOM 1920 C C . THR A 1 242 ? -17.656 11.781 11.328 1 94.06 242 THR A C 1
ATOM 1922 O O . THR A 1 242 ? -17.312 11.844 10.148 1 94.06 242 THR A O 1
ATOM 1925 N N . PHE A 1 243 ? -18.469 10.836 11.789 1 93.38 243 PHE A N 1
ATOM 1926 C CA . PHE A 1 243 ? -19.047 9.859 10.875 1 93.38 243 PHE A CA 1
ATOM 1927 C C . PHE A 1 243 ? -20.062 10.523 9.953 1 93.38 243 PHE A C 1
ATOM 1929 O O . PHE A 1 243 ? -20.172 10.164 8.781 1 93.38 243 PHE A O 1
ATOM 1936 N N . THR A 1 244 ? -20.797 11.43 10.547 1 91.38 244 THR A N 1
ATOM 1937 C CA . THR A 1 244 ? -21.719 12.219 9.742 1 91.38 244 THR A CA 1
ATOM 1938 C C . THR A 1 244 ? -20.969 13.016 8.68 1 91.38 244 THR A C 1
ATOM 1940 O O . THR A 1 244 ? -21.422 13.109 7.535 1 91.38 244 THR A O 1
ATOM 1943 N N . LEU A 1 245 ? -19.875 13.555 9.102 1 93.69 245 LEU A N 1
ATOM 1944 C CA . LEU A 1 245 ? -19.047 14.289 8.156 1 93.69 245 LEU A CA 1
ATOM 1945 C C . LEU A 1 245 ? -18.547 13.367 7.047 1 93.69 245 LEU A C 1
ATOM 1947 O O . LEU A 1 245 ? -18.547 13.75 5.871 1 93.69 245 LEU A O 1
ATOM 1951 N N . LEU A 1 246 ? -18.125 12.18 7.41 1 96.19 246 LEU A N 1
ATOM 1952 C CA . LEU A 1 246 ? -17.688 11.188 6.43 1 96.19 246 LEU A CA 1
ATOM 1953 C C . LEU A 1 246 ? -18.766 10.961 5.375 1 96.19 246 LEU A C 1
ATOM 1955 O O . LEU A 1 246 ? -18.484 11.023 4.176 1 96.19 246 LEU A O 1
ATOM 1959 N N . ASN A 1 247 ? -19.922 10.727 5.836 1 93.19 247 ASN A N 1
ATOM 1960 C CA . ASN A 1 247 ? -21.047 10.469 4.934 1 93.19 247 ASN A CA 1
ATOM 1961 C C . ASN A 1 247 ? -21.359 11.688 4.07 1 93.19 247 ASN A C 1
ATOM 1963 O O . ASN A 1 247 ? -21.672 11.555 2.885 1 93.19 247 ASN A O 1
ATOM 1967 N N . PHE A 1 248 ? -21.344 12.797 4.664 1 93.12 248 PHE A N 1
ATOM 1968 C CA . PHE A 1 248 ? -21.562 14.039 3.934 1 93.12 248 PHE A CA 1
ATOM 1969 C C . PHE A 1 248 ? -20.562 14.18 2.789 1 93.12 248 PHE A C 1
ATOM 1971 O O . PHE A 1 248 ? -20.953 14.469 1.655 1 93.12 248 PHE A O 1
ATOM 1978 N N . LEU A 1 249 ? -19.25 13.961 3.115 1 96.44 249 LEU A N 1
ATOM 1979 C CA . LEU A 1 249 ? -18.203 14.141 2.127 1 96.44 249 LEU A CA 1
ATOM 1980 C C . LEU A 1 249 ? -18.328 13.125 0.997 1 96.44 249 LEU A C 1
ATOM 1982 O O . LEU A 1 249 ? -18.125 13.461 -0.173 1 96.44 249 LEU A O 1
ATOM 1986 N N . ILE A 1 250 ? -18.641 11.891 1.297 1 96.44 250 ILE A N 1
ATOM 1987 C CA . ILE A 1 250 ? -18.797 10.828 0.311 1 96.44 250 ILE A CA 1
ATOM 1988 C C . ILE A 1 250 ? -19.922 11.172 -0.662 1 96.44 250 ILE A C 1
ATOM 1990 O O . ILE A 1 250 ? -19.828 10.867 -1.853 1 96.44 250 ILE A O 1
ATOM 1994 N N . ASN A 1 251 ? -20.891 11.883 -0.174 1 91.88 251 ASN A N 1
ATOM 1995 C CA . ASN A 1 251 ? -22.078 12.148 -0.984 1 91.88 251 ASN A CA 1
ATOM 1996 C C . ASN A 1 251 ? -22.078 13.578 -1.512 1 91.88 251 ASN A C 1
ATOM 1998 O O . ASN A 1 251 ? -23.016 13.984 -2.213 1 91.88 251 ASN A O 1
ATOM 2002 N N . CYS A 1 252 ? -21.094 14.352 -1.186 1 89.94 252 CYS A N 1
ATOM 2003 C CA . CYS A 1 252 ? -21.031 15.766 -1.558 1 89.94 252 CYS A CA 1
ATOM 2004 C C . CYS A 1 252 ? -20.641 15.922 -3.018 1 89.94 252 CYS A C 1
ATOM 2006 O O . CYS A 1 252 ? -19.5 15.609 -3.391 1 89.94 252 CYS A O 1
ATOM 2008 N N . LYS A 1 253 ? -21.422 16.453 -3.803 1 85.31 253 LYS A N 1
ATOM 2009 C CA . LYS A 1 253 ? -21.188 16.594 -5.238 1 85.31 253 LYS A CA 1
ATOM 2010 C C . LYS A 1 253 ? -20.094 17.609 -5.52 1 85.31 253 LYS A C 1
ATOM 2012 O O . LYS A 1 253 ? -19.344 17.469 -6.488 1 85.31 253 LYS A O 1
ATOM 2017 N N . SER A 1 254 ? -20.031 18.594 -4.691 1 87.81 254 SER A N 1
ATOM 2018 C CA . SER A 1 254 ? -19.062 19.656 -4.918 1 87.81 254 SER A CA 1
ATOM 2019 C C . SER A 1 254 ? -17.672 19.25 -4.445 1 87.81 254 SER A C 1
ATOM 2021 O O . SER A 1 254 ? -16.719 20.047 -4.543 1 87.81 254 SER A O 1
ATOM 2023 N N . LEU A 1 255 ? -17.578 18.094 -3.955 1 93.19 255 LEU A N 1
ATOM 2024 C CA . LEU A 1 255 ? -16.297 17.594 -3.467 1 93.19 255 LEU A CA 1
ATOM 2025 C C . LEU A 1 255 ? -15.297 17.453 -4.605 1 93.19 255 LEU A C 1
ATOM 2027 O O . LEU A 1 255 ? -14.094 17.609 -4.402 1 93.19 255 LEU A O 1
ATOM 2031 N N . VAL A 1 256 ? -15.805 17.094 -5.754 1 93.25 256 VAL A N 1
ATOM 2032 C CA . VAL A 1 256 ? -15 16.906 -6.957 1 93.25 256 VAL A CA 1
ATOM 2033 C C . VAL A 1 256 ? -15.211 18.094 -7.906 1 93.25 256 VAL A C 1
ATOM 2035 O O . VAL A 1 256 ? -16.344 18.531 -8.102 1 93.25 256 VAL A O 1
ATOM 2038 N N . ALA A 1 257 ? -14.141 18.5 -8.477 1 91.81 257 ALA A N 1
ATOM 2039 C CA . ALA A 1 257 ? -14.234 19.625 -9.398 1 91.81 257 ALA A CA 1
ATOM 2040 C C . ALA A 1 257 ? -15.023 19.25 -10.648 1 91.81 257 ALA A C 1
ATOM 2042 O O . ALA A 1 257 ? -14.828 18.172 -11.203 1 91.81 257 ALA A O 1
ATOM 2043 N N . SER A 1 258 ? -15.852 20.125 -11.109 1 88.06 258 SER A N 1
ATOM 2044 C CA . SER A 1 258 ? -16.672 19.875 -12.289 1 88.06 258 SER A CA 1
ATOM 2045 C C . SER A 1 258 ? -15.961 20.344 -13.555 1 88.06 258 SER A C 1
ATOM 2047 O O . SER A 1 258 ? -16.328 19.938 -14.664 1 88.06 258 SER A O 1
ATOM 2049 N N . ALA A 1 259 ? -14.992 21.188 -13.328 1 86.5 259 ALA A N 1
ATOM 2050 C CA . ALA A 1 259 ? -14.273 21.75 -14.469 1 86.5 259 ALA A CA 1
ATOM 2051 C C . ALA A 1 259 ? -12.812 22.016 -14.117 1 86.5 259 ALA A C 1
ATOM 2053 O O . ALA A 1 259 ? -12.43 21.953 -12.945 1 86.5 259 ALA A O 1
ATOM 2054 N N . GLY A 1 260 ? -12.047 22.188 -15.219 1 86.88 260 GLY A N 1
ATOM 2055 C CA . GLY A 1 260 ? -10.641 22.5 -15 1 86.88 260 GLY A CA 1
ATOM 2056 C C . GLY A 1 260 ? -9.75 21.266 -15.031 1 86.88 260 GLY A C 1
ATOM 2057 O O . GLY A 1 260 ? -10.195 20.172 -15.391 1 86.88 260 GLY A O 1
ATOM 2058 N N . PRO A 1 261 ? -8.523 21.531 -14.617 1 86.75 261 PRO A N 1
ATOM 2059 C CA . PRO A 1 261 ? -7.543 20.438 -14.719 1 86.75 261 PRO A CA 1
ATOM 2060 C C . PRO A 1 261 ? -7.785 19.328 -13.695 1 86.75 261 PRO A C 1
ATOM 2062 O O . PRO A 1 261 ? -7.344 18.203 -13.898 1 86.75 261 PRO A O 1
ATOM 2065 N N . GLN A 1 262 ? -8.43 19.625 -12.656 1 91.5 262 GLN A N 1
ATOM 2066 C CA . GLN A 1 262 ? -8.656 18.625 -11.617 1 91.5 262 GLN A CA 1
ATOM 2067 C C . GLN A 1 262 ? -10.062 18.031 -11.719 1 91.5 262 GLN A C 1
ATOM 2069 O O . GLN A 1 262 ? -10.508 17.328 -10.812 1 91.5 262 GLN A O 1
ATOM 2074 N N . ALA A 1 263 ? -10.742 18.281 -12.805 1 90.38 263 ALA A N 1
ATOM 2075 C CA . ALA A 1 263 ? -12.125 17.828 -12.977 1 90.38 263 ALA A CA 1
ATOM 2076 C C . ALA A 1 263 ? -12.219 16.312 -12.883 1 90.38 263 ALA A C 1
ATOM 2078 O O . ALA A 1 263 ? -11.422 15.594 -13.492 1 90.38 263 ALA A O 1
ATOM 2079 N N . GLY A 1 264 ? -13.125 15.883 -12.039 1 89.88 264 GLY A N 1
ATOM 2080 C CA . GLY A 1 264 ? -13.445 14.469 -11.969 1 89.88 264 GLY A CA 1
ATOM 2081 C C . GLY A 1 264 ? -12.516 13.695 -11.055 1 89.88 264 GLY A C 1
ATOM 2082 O O . GLY A 1 264 ? -12.688 12.492 -10.859 1 89.88 264 GLY A O 1
ATOM 2083 N N . ILE A 1 265 ? -11.508 14.344 -10.516 1 92.31 265 ILE A N 1
ATOM 2084 C CA . ILE A 1 265 ? -10.547 13.672 -9.656 1 92.31 265 ILE A CA 1
ATOM 2085 C C . ILE A 1 265 ? -11.008 13.742 -8.203 1 92.31 265 ILE A C 1
ATOM 2087 O O . ILE A 1 265 ? -11.18 14.836 -7.656 1 92.31 265 ILE A O 1
ATOM 2091 N N . PRO A 1 266 ? -11.242 12.602 -7.605 1 95.81 266 PRO A N 1
ATOM 2092 C CA . PRO A 1 266 ? -11.625 12.617 -6.191 1 95.81 266 PRO A CA 1
ATOM 2093 C C . PRO A 1 266 ? -10.539 13.219 -5.297 1 95.81 266 PRO A C 1
ATOM 2095 O O . PRO A 1 266 ? -9.383 13.328 -5.715 1 95.81 266 PRO A O 1
ATOM 2098 N N . PRO A 1 267 ? -10.898 13.648 -4.055 1 97.75 267 PRO A N 1
ATOM 2099 C CA . PRO A 1 267 ? -9.906 14.211 -3.133 1 97.75 267 PRO A CA 1
ATOM 2100 C C . PRO A 1 267 ? -8.75 13.25 -2.848 1 97.75 267 PRO A C 1
ATOM 2102 O O . PRO A 1 267 ? -8.914 12.031 -2.977 1 97.75 267 PRO A O 1
ATOM 2105 N N . THR A 1 268 ? -7.633 13.789 -2.553 1 98.56 268 THR A N 1
ATOM 2106 C CA . THR A 1 268 ? -6.465 13 -2.189 1 98.56 268 THR A CA 1
ATOM 2107 C C . THR A 1 268 ? -6.531 12.578 -0.724 1 98.56 268 THR A C 1
ATOM 2109 O O . THR A 1 268 ? -6.73 13.414 0.16 1 98.56 268 THR A O 1
ATOM 2112 N N . LEU A 1 269 ? -6.488 11.305 -0.483 1 98.88 269 LEU A N 1
ATOM 2113 C CA . LEU A 1 269 ? -6.309 10.781 0.867 1 98.88 269 LEU A CA 1
ATOM 2114 C C . LEU A 1 269 ? -4.832 10.594 1.188 1 98.88 269 LEU A C 1
ATOM 2116 O O . LEU A 1 269 ? -4.105 9.945 0.432 1 98.88 269 LEU A O 1
ATOM 2120 N N . LEU A 1 270 ? -4.328 11.227 2.242 1 98.81 270 LEU A N 1
ATOM 2121 C CA . LEU A 1 270 ? -2.953 11.109 2.709 1 98.81 270 LEU A CA 1
ATOM 2122 C C . LEU A 1 270 ? -2.904 10.508 4.109 1 98.81 270 LEU A C 1
ATOM 2124 O O . LEU A 1 270 ? -3.564 11.008 5.027 1 98.81 270 LEU A O 1
ATOM 2128 N N . SER A 1 271 ? -2.113 9.453 4.254 1 98.88 271 SER A N 1
ATOM 2129 C CA . SER A 1 271 ? -2.092 8.734 5.527 1 98.88 271 SER A CA 1
ATOM 2130 C C . SER A 1 271 ? -0.691 8.227 5.848 1 98.88 271 SER A C 1
ATOM 2132 O O . SER A 1 271 ? 0.078 7.891 4.945 1 98.88 271 SER A O 1
ATOM 2134 N N . PRO A 1 272 ? -0.357 8.188 7.152 1 98.25 272 PRO A N 1
ATOM 2135 C CA . PRO A 1 272 ? 0.909 7.566 7.547 1 98.25 272 PRO A CA 1
ATOM 2136 C C . PRO A 1 272 ? 0.864 6.043 7.488 1 98.25 272 PRO A C 1
ATOM 2138 O O . PRO A 1 272 ? 1.909 5.387 7.531 1 98.25 272 PRO A O 1
ATOM 2141 N N . VAL A 1 273 ? -0.33 5.461 7.426 1 97.94 273 VAL A N 1
ATOM 2142 C CA . VAL A 1 273 ? -0.468 4.008 7.457 1 97.94 273 VAL A CA 1
ATOM 2143 C C . VAL A 1 273 ? -1.226 3.533 6.219 1 97.94 273 VAL A C 1
ATOM 2145 O O . VAL A 1 273 ? -2.01 4.285 5.637 1 97.94 273 VAL A O 1
ATOM 2148 N N . ALA A 1 274 ? -0.929 2.297 5.898 1 98.12 274 ALA A N 1
ATOM 2149 C CA . ALA A 1 274 ? -1.584 1.706 4.734 1 98.12 274 ALA A CA 1
ATOM 2150 C C . ALA A 1 274 ? -3.078 1.52 4.984 1 98.12 274 ALA A C 1
ATOM 2152 O O . ALA A 1 274 ? -3.508 1.346 6.125 1 98.12 274 ALA A O 1
ATOM 2153 N N . PHE A 1 275 ? -3.873 1.56 3.953 1 98.44 275 PHE A N 1
ATOM 2154 C CA . PHE A 1 275 ? -5.309 1.311 3.963 1 98.44 275 PHE A CA 1
ATOM 2155 C C . PHE A 1 275 ? -5.766 0.732 2.629 1 98.44 275 PHE A C 1
ATOM 2157 O O . PHE A 1 275 ? -4.992 0.678 1.671 1 98.44 275 PHE A O 1
ATOM 2164 N N . ARG A 1 276 ? -6.957 0.283 2.645 1 97.94 276 ARG A N 1
ATOM 2165 C CA . ARG A 1 276 ? -7.465 -0.339 1.427 1 97.94 276 ARG A CA 1
ATOM 2166 C C . ARG A 1 276 ? -7.438 0.641 0.258 1 97.94 276 ARG A C 1
ATOM 2168 O O . ARG A 1 276 ? -7.949 1.757 0.365 1 97.94 276 ARG A O 1
ATOM 2175 N N . GLY A 1 277 ? -6.828 0.256 -0.833 1 98.12 277 GLY A N 1
ATOM 2176 C CA . GLY A 1 277 ? -6.766 1.086 -2.025 1 98.12 277 GLY A CA 1
ATOM 2177 C C . GLY A 1 277 ? -5.598 2.055 -2.016 1 98.12 277 GLY A C 1
ATOM 2178 O O . GLY A 1 277 ? -5.363 2.76 -3 1 98.12 277 GLY A O 1
ATOM 2179 N N . ALA A 1 278 ? -4.84 2.088 -0.981 1 98.38 278 ALA A N 1
ATOM 2180 C CA . ALA A 1 278 ? -3.736 3.039 -0.866 1 98.38 278 ALA A CA 1
ATOM 2181 C C . ALA A 1 278 ? -2.527 2.576 -1.674 1 98.38 278 ALA A C 1
ATOM 2183 O O . ALA A 1 278 ? -2.283 1.374 -1.805 1 98.38 278 ALA A O 1
ATOM 2184 N N . THR A 1 279 ? -1.825 3.49 -2.184 1 98.62 279 THR A N 1
ATOM 2185 C CA . THR A 1 279 ? -0.58 3.24 -2.898 1 98.62 279 THR A CA 1
ATOM 2186 C C . THR A 1 279 ? 0.62 3.688 -2.07 1 98.62 279 THR A C 1
ATOM 2188 O O . THR A 1 279 ? 0.623 4.789 -1.518 1 98.62 279 THR A O 1
ATOM 2191 N N . MET A 1 280 ? 1.567 2.846 -2.023 1 98.69 280 MET A N 1
ATOM 2192 C CA . MET A 1 280 ? 2.781 3.195 -1.292 1 98.69 280 MET A CA 1
ATOM 2193 C C . MET A 1 280 ? 3.615 4.203 -2.074 1 98.69 280 MET A C 1
ATOM 2195 O O . MET A 1 280 ? 3.998 3.947 -3.217 1 98.69 280 MET A O 1
ATOM 2199 N N . GLN A 1 281 ? 3.906 5.332 -1.488 1 98 281 GLN A N 1
ATOM 2200 C CA . GLN A 1 281 ? 4.742 6.367 -2.086 1 98 281 GLN A CA 1
ATOM 2201 C C . GLN A 1 281 ? 5.914 6.723 -1.174 1 98 281 GLN A C 1
ATOM 2203 O O . GLN A 1 281 ? 5.938 6.332 -0.005 1 98 281 GLN A O 1
ATOM 2208 N N . THR A 1 282 ? 6.898 7.367 -1.736 1 97 282 THR A N 1
ATOM 2209 C CA . THR A 1 282 ? 8.07 7.805 -0.98 1 97 282 THR A CA 1
ATOM 2210 C C . THR A 1 282 ? 8.375 9.273 -1.26 1 97 282 THR A C 1
ATOM 2212 O O . THR A 1 282 ? 8.242 9.734 -2.395 1 97 282 THR A O 1
ATOM 2215 N N . LEU A 1 283 ? 8.695 9.961 -0.168 1 97.5 283 LEU A N 1
ATOM 2216 C CA . LEU A 1 283 ? 9.234 11.297 -0.363 1 97.5 283 LEU A CA 1
ATOM 2217 C C . LEU A 1 283 ? 10.547 11.25 -1.136 1 97.5 283 LEU A C 1
ATOM 2219 O O . LEU A 1 283 ? 11.266 10.25 -1.08 1 97.5 283 LEU A O 1
ATOM 2223 N N . LYS A 1 284 ? 10.82 12.297 -1.897 1 95.12 284 LYS A N 1
ATOM 2224 C CA . LYS A 1 284 ? 12.078 12.391 -2.639 1 95.12 284 LYS A CA 1
ATOM 2225 C C . LYS A 1 284 ? 13.148 13.094 -1.812 1 95.12 284 LYS A C 1
ATOM 2227 O O . LYS A 1 284 ? 12.977 14.234 -1.395 1 95.12 284 LYS A O 1
ATOM 2232 N N . ALA A 1 285 ? 14.242 12.414 -1.545 1 94.12 285 ALA A N 1
ATOM 2233 C CA . ALA A 1 285 ? 15.367 12.961 -0.78 1 94.12 285 ALA A CA 1
ATOM 2234 C C . ALA A 1 285 ? 16.609 13.102 -1.652 1 94.12 285 ALA A C 1
ATOM 2236 O O . ALA A 1 285 ? 16.969 12.172 -2.375 1 94.12 285 ALA A O 1
ATOM 2237 N N . ARG A 1 286 ? 17.203 14.281 -1.604 1 92.56 286 ARG A N 1
ATOM 2238 C CA . ARG A 1 286 ? 18.406 14.547 -2.385 1 92.56 286 ARG A CA 1
ATOM 2239 C C . ARG A 1 286 ? 19.438 15.312 -1.559 1 92.56 286 ARG A C 1
ATOM 2241 O O . ARG A 1 286 ? 19.109 16.328 -0.947 1 92.56 286 ARG A O 1
ATOM 2248 N N . SER A 1 287 ? 20.609 14.805 -1.58 1 90 287 SER A N 1
ATOM 2249 C CA . SER A 1 287 ? 21.703 15.492 -0.901 1 90 287 SER A CA 1
ATOM 2250 C C . SER A 1 287 ? 22.5 16.359 -1.874 1 90 287 SER A C 1
ATOM 2252 O O . SER A 1 287 ? 22.781 15.93 -2.998 1 90 287 SER A O 1
ATOM 2254 N N . ILE A 1 288 ? 22.672 17.578 -1.522 1 84.06 288 ILE A N 1
ATOM 2255 C CA . ILE A 1 288 ? 23.453 18.5 -2.342 1 84.06 288 ILE A CA 1
ATOM 2256 C C . ILE A 1 288 ? 24.609 19.062 -1.525 1 84.06 288 ILE A C 1
ATOM 2258 O O . ILE A 1 288 ? 24.422 19.516 -0.393 1 84.06 288 ILE A O 1
ATOM 2262 N N . ASN A 1 289 ? 25.766 18.891 -1.983 1 79.56 289 ASN A N 1
ATOM 2263 C CA . ASN A 1 289 ? 26.922 19.531 -1.352 1 79.56 289 ASN A CA 1
ATOM 2264 C C . ASN A 1 289 ? 27.109 20.953 -1.851 1 79.56 289 ASN A C 1
ATOM 2266 O O . ASN A 1 289 ? 27.234 21.188 -3.055 1 79.56 289 ASN A O 1
ATOM 2270 N N . VAL A 1 290 ? 26.781 21.859 -0.974 1 68.69 290 VAL A N 1
ATOM 2271 C CA . VAL A 1 290 ? 26.938 23.25 -1.357 1 68.69 290 VAL A CA 1
ATOM 2272 C C . VAL A 1 290 ? 28.25 23.797 -0.791 1 68.69 290 VAL A C 1
ATOM 2274 O O . VAL A 1 290 ? 28.531 23.625 0.395 1 68.69 290 VAL A O 1
ATOM 2277 N N . ARG A 1 291 ? 29.219 24.172 -1.642 1 64.94 291 ARG A N 1
ATOM 2278 C CA . ARG A 1 291 ? 30.422 24.859 -1.212 1 64.94 291 ARG A CA 1
ATOM 2279 C C . ARG A 1 291 ? 30.141 26.328 -0.93 1 64.94 291 ARG A C 1
ATOM 2281 O O . ARG A 1 291 ? 29.547 27.031 -1.761 1 64.94 291 ARG A O 1
ATOM 2288 N N . THR A 1 292 ? 29.766 26.688 0.245 1 56.5 292 THR A N 1
ATOM 2289 C CA . THR A 1 292 ? 29.562 28.094 0.529 1 56.5 292 THR A CA 1
ATOM 2290 C C . THR A 1 292 ? 30.875 28.766 0.931 1 56.5 292 THR A C 1
ATOM 2292 O O . THR A 1 292 ? 31.672 28.172 1.665 1 56.5 292 THR A O 1
ATOM 2295 N N . GLN A 1 293 ? 31.297 29.734 0.131 1 52.75 293 GLN A N 1
ATOM 2296 C CA . GLN A 1 293 ? 32.5 30.547 0.384 1 52.75 293 GLN A CA 1
ATOM 2297 C C . GLN A 1 293 ? 32.312 31.391 1.646 1 52.75 293 GLN A C 1
ATOM 2299 O O . GLN A 1 293 ? 31.469 32.25 1.703 1 52.75 293 GLN A O 1
ATOM 2304 N N . ALA A 1 294 ? 32.25 30.828 2.762 1 50.53 294 ALA A N 1
ATOM 2305 C CA . ALA A 1 294 ? 32.375 31.828 3.822 1 50.53 294 ALA A CA 1
ATOM 2306 C C . ALA A 1 294 ? 33.719 32.531 3.756 1 50.53 294 ALA A C 1
ATOM 2308 O O . ALA A 1 294 ? 34.594 32.125 2.986 1 50.53 294 ALA A O 1
ATOM 2309 N N . ARG A 1 295 ? 34.094 33.188 4.777 1 54.53 295 ARG A N 1
ATOM 2310 C CA . ARG A 1 295 ? 35.344 33.938 4.797 1 54.53 295 ARG A CA 1
ATOM 2311 C C . ARG A 1 295 ? 36.5 33.094 4.246 1 54.53 295 ARG A C 1
ATOM 2313 O O . ARG A 1 295 ? 36.281 32 3.73 1 54.53 295 ARG A O 1
ATOM 2320 N N . SER A 1 296 ? 37.75 33.281 4.883 1 54.47 296 SER A N 1
ATOM 2321 C CA . SER A 1 296 ? 39.062 32.812 4.484 1 54.47 296 SER A CA 1
ATOM 2322 C C . SER A 1 296 ? 39.094 31.297 4.352 1 54.47 296 SER A C 1
ATOM 2324 O O . SER A 1 296 ? 40.094 30.734 3.914 1 54.47 296 SER A O 1
ATOM 2326 N N . HIS A 1 297 ? 37.969 30.625 5.012 1 53.62 297 HIS A N 1
ATOM 2327 C CA . HIS A 1 297 ? 38 29.172 4.91 1 53.62 297 HIS A CA 1
ATOM 2328 C C . HIS A 1 297 ? 36.719 28.641 4.301 1 53.62 297 HIS A C 1
ATOM 2330 O O . HIS A 1 297 ? 35.625 29.125 4.613 1 53.62 297 HIS A O 1
ATOM 2336 N N . TYR A 1 298 ? 36.719 28.109 3.191 1 54.59 298 TYR A N 1
ATOM 2337 C CA . TYR A 1 298 ? 35.625 27.406 2.551 1 54.59 298 TYR A CA 1
ATOM 2338 C C . TYR A 1 298 ? 34.938 26.438 3.521 1 54.59 298 TYR A C 1
ATOM 2340 O O . TYR A 1 298 ? 35.625 25.609 4.133 1 54.59 298 TYR A O 1
ATOM 2348 N N . LYS A 1 299 ? 34 26.844 4.363 1 60.97 299 LYS A N 1
ATOM 2349 C CA . LYS A 1 299 ? 33.312 25.844 5.16 1 60.97 299 LYS A CA 1
ATOM 2350 C C . LYS A 1 299 ? 32.25 25.109 4.328 1 60.97 299 LYS A C 1
ATOM 2352 O O . LYS A 1 299 ? 31.422 25.766 3.658 1 60.97 299 LYS A O 1
ATOM 2357 N N . ASN A 1 300 ? 32.438 23.875 4.062 1 66.25 300 ASN A N 1
ATOM 2358 C CA . ASN A 1 300 ? 31.516 23.031 3.332 1 66.25 300 ASN A CA 1
ATO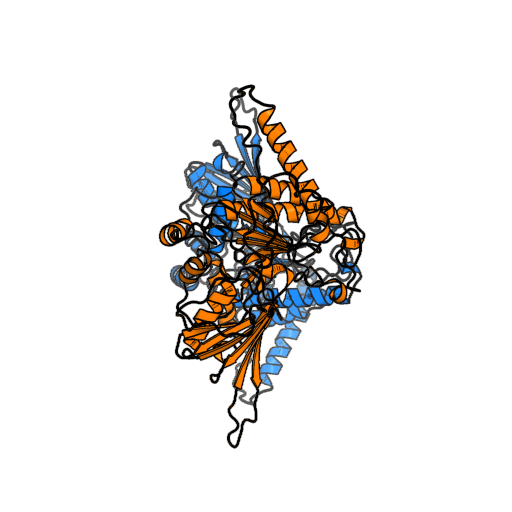M 2359 C C . ASN A 1 300 ? 30.188 22.891 4.07 1 66.25 300 ASN A C 1
ATOM 2361 O O . ASN A 1 300 ? 30.172 22.594 5.27 1 66.25 300 ASN A O 1
ATOM 2365 N N . LEU A 1 301 ? 29.109 23.578 3.6 1 84.56 301 LEU A N 1
ATOM 2366 C CA . LEU A 1 301 ? 27.766 23.359 4.129 1 84.56 301 LEU A CA 1
ATOM 2367 C C . LEU A 1 301 ? 27.031 22.297 3.316 1 84.56 301 LEU A C 1
ATOM 2369 O O . LEU A 1 301 ? 27.031 22.328 2.084 1 84.56 301 LEU A O 1
ATOM 2373 N N . PHE A 1 302 ? 26.641 21.297 4.012 1 92 302 PHE A N 1
ATOM 2374 C CA . PHE A 1 302 ? 25.906 20.203 3.393 1 92 302 PHE A CA 1
ATOM 2375 C C . PHE A 1 302 ? 24.391 20.438 3.473 1 92 302 PHE A C 1
ATOM 2377 O O . PHE A 1 302 ? 23.906 21.016 4.449 1 92 302 PHE A O 1
ATOM 2384 N N . SER A 1 303 ? 23.766 20.016 2.432 1 94.56 303 SER A N 1
ATOM 2385 C CA . SER A 1 303 ? 22.312 20.219 2.43 1 94.56 303 SER A CA 1
ATOM 2386 C C . SER A 1 303 ? 21.578 18.953 2.012 1 94.56 303 SER A C 1
ATOM 2388 O O . SER A 1 303 ? 22.094 18.156 1.231 1 94.56 303 SER A O 1
ATOM 2390 N N . LEU A 1 304 ? 20.469 18.703 2.574 1 94.94 304 LEU A N 1
ATOM 2391 C CA . LEU A 1 304 ? 19.531 17.625 2.256 1 94.94 304 LEU A CA 1
ATOM 2392 C C . LEU A 1 304 ? 18.141 18.188 1.957 1 94.94 304 LEU A C 1
ATOM 2394 O O . LEU A 1 304 ? 17.562 18.891 2.785 1 94.94 304 LEU A O 1
ATOM 2398 N N . GLU A 1 305 ? 17.656 17.891 0.789 1 96.62 305 GLU A N 1
ATOM 2399 C CA . GLU A 1 305 ? 16.328 18.359 0.372 1 96.62 305 GLU A CA 1
ATOM 2400 C C . GLU A 1 305 ? 15.328 17.203 0.34 1 96.62 305 GLU A C 1
ATOM 2402 O O . GLU A 1 305 ? 15.617 16.141 -0.206 1 96.62 305 GLU A O 1
ATOM 2407 N N . ILE A 1 306 ? 14.25 17.359 0.981 1 97 306 ILE A N 1
ATOM 2408 C CA . ILE A 1 306 ? 13.164 16.391 0.974 1 97 306 ILE A CA 1
ATOM 2409 C C . ILE A 1 306 ? 11.906 17.016 0.378 1 97 306 ILE A C 1
ATOM 2411 O O . ILE A 1 306 ? 11.438 18.047 0.856 1 97 306 ILE A O 1
ATOM 2415 N N . VAL A 1 307 ? 11.367 16.359 -0.657 1 97.56 307 VAL A N 1
ATOM 2416 C CA . VAL A 1 307 ? 10.234 16.938 -1.375 1 97.56 307 VAL A CA 1
ATOM 2417 C C . VAL A 1 307 ? 9.055 15.969 -1.347 1 97.56 307 VAL A C 1
ATOM 2419 O O . VAL A 1 307 ? 9.242 14.758 -1.465 1 97.56 307 VAL A O 1
ATOM 2422 N N . GLY A 1 308 ? 7.863 16.438 -1.222 1 98.06 308 GLY A N 1
ATOM 2423 C CA . GLY A 1 308 ? 6.625 15.688 -1.126 1 98.06 308 GLY A CA 1
ATOM 2424 C C . GLY A 1 308 ? 5.746 16.125 0.028 1 98.06 308 GLY A C 1
ATOM 2425 O O . GLY A 1 308 ? 5.992 17.156 0.646 1 98.06 308 GLY A O 1
ATOM 2426 N N . PRO A 1 309 ? 4.621 15.422 0.264 1 98.62 309 PRO A N 1
ATOM 2427 C CA . PRO A 1 309 ? 3.799 15.75 1.432 1 98.62 309 PRO A CA 1
ATOM 2428 C C . PRO A 1 309 ? 4.445 15.32 2.748 1 98.62 309 PRO A C 1
ATOM 2430 O O . PRO A 1 309 ? 4.273 14.172 3.174 1 98.62 309 PRO A O 1
ATOM 2433 N N . VAL A 1 310 ? 5.141 16.188 3.338 1 98.69 310 VAL A N 1
ATOM 2434 C CA . VAL A 1 310 ? 5.762 15.914 4.629 1 98.69 310 VAL A CA 1
ATOM 2435 C C . VAL A 1 310 ? 4.742 16.109 5.746 1 98.69 310 VAL A C 1
ATOM 2437 O O . VAL A 1 310 ? 4.477 17.25 6.156 1 98.69 310 VAL A O 1
ATOM 2440 N N . MET A 1 311 ? 4.227 15.047 6.234 1 98.75 311 MET A N 1
ATOM 2441 C CA . MET A 1 311 ? 3.205 15.07 7.273 1 98.75 311 MET A CA 1
ATOM 2442 C C . MET A 1 311 ? 3.838 15.195 8.656 1 98.75 311 MET A C 1
ATOM 2444 O O . MET A 1 311 ? 5.055 15.055 8.805 1 98.75 311 MET A O 1
ATOM 2448 N N . PRO A 1 312 ? 3.061 15.484 9.672 1 98.38 312 PRO A N 1
ATOM 2449 C CA . PRO A 1 312 ? 3.588 15.797 11 1 98.38 312 PRO A CA 1
ATOM 2450 C C . PRO A 1 312 ? 4.508 14.703 11.539 1 98.38 312 PRO A C 1
ATOM 2452 O O . PRO A 1 312 ? 5.574 15 12.078 1 98.38 312 PRO A O 1
ATOM 2455 N N . HIS A 1 313 ? 4.125 13.477 11.398 1 97.62 313 HIS A N 1
ATOM 2456 C CA . HIS A 1 313 ? 4.934 12.391 11.945 1 97.62 313 HIS A CA 1
ATOM 2457 C C . HIS A 1 313 ? 6.289 12.312 11.258 1 97.62 313 HIS A C 1
ATOM 2459 O O . HIS A 1 313 ? 7.297 11.984 11.891 1 97.62 313 HIS A O 1
ATOM 2465 N N . CYS A 1 314 ? 6.289 12.57 10.008 1 97.19 314 CYS A N 1
ATOM 2466 C CA . CYS A 1 314 ? 7.516 12.508 9.219 1 97.19 314 CYS A CA 1
ATOM 2467 C C . CYS A 1 314 ? 8.5 13.586 9.656 1 97.19 314 CYS A C 1
ATOM 2469 O O . CYS A 1 314 ? 9.695 13.312 9.812 1 97.19 314 CYS A O 1
ATOM 2471 N N . LEU A 1 315 ? 7.984 14.789 9.812 1 97.81 315 LEU A N 1
ATOM 2472 C CA . LEU A 1 315 ? 8.844 15.875 10.273 1 97.81 315 LEU A CA 1
ATOM 2473 C C . LEU A 1 315 ? 9.516 15.516 11.594 1 97.81 315 LEU A C 1
ATOM 2475 O O . LEU A 1 315 ? 10.719 15.711 11.758 1 97.81 315 LEU A O 1
ATOM 2479 N N . HIS A 1 316 ? 8.766 15.016 12.484 1 96.5 316 HIS A N 1
ATOM 2480 C CA . HIS A 1 316 ? 9.289 14.656 13.797 1 96.5 316 HIS A CA 1
ATOM 2481 C C . HIS A 1 316 ? 10.297 13.516 13.695 1 96.5 316 HIS A C 1
ATOM 2483 O O . HIS A 1 316 ? 11.391 13.594 14.266 1 96.5 316 HIS A O 1
ATOM 2489 N N . SER A 1 317 ? 9.914 12.469 13.031 1 94.38 317 SER A N 1
ATOM 2490 C CA . SER A 1 317 ? 10.789 11.305 12.898 1 94.38 317 SER A CA 1
ATOM 2491 C C . SER A 1 317 ? 12.102 11.68 12.219 1 94.38 317 SER A C 1
ATOM 2493 O O . SER A 1 317 ? 13.172 11.203 12.625 1 94.38 317 SER A O 1
ATOM 2495 N N . LEU A 1 318 ? 12.023 12.461 11.227 1 94.75 318 LEU A N 1
ATOM 2496 C CA . LEU A 1 318 ? 13.227 12.906 10.539 1 94.75 318 LEU A CA 1
ATOM 2497 C C . LEU A 1 318 ? 14.102 13.742 11.461 1 94.75 318 LEU A C 1
ATOM 2499 O O . LEU A 1 318 ? 15.328 13.648 11.422 1 94.75 318 LEU A O 1
ATOM 2503 N N . SER A 1 319 ? 13.461 14.578 12.227 1 95.56 319 SER A N 1
ATOM 2504 C CA . SER A 1 319 ? 14.219 15.391 13.164 1 95.56 319 SER A CA 1
ATOM 2505 C C . SER A 1 319 ? 14.977 14.523 14.164 1 95.56 319 SER A C 1
ATOM 2507 O O . SER A 1 319 ? 16.109 14.836 14.531 1 95.56 319 SER A O 1
ATOM 2509 N N . MET A 1 320 ? 14.328 13.484 14.648 1 93.25 320 MET A N 1
ATOM 2510 C CA . MET A 1 320 ? 15.008 12.562 15.562 1 93.25 320 MET A CA 1
ATOM 2511 C C . MET A 1 320 ? 16.188 11.883 14.875 1 93.25 320 MET A C 1
ATOM 2513 O O . MET A 1 320 ? 17.25 11.719 15.484 1 93.25 320 MET A O 1
ATOM 2517 N N . LEU A 1 321 ? 15.977 11.5 13.656 1 92.38 321 LEU A N 1
ATOM 2518 C CA . LEU A 1 321 ? 17.047 10.875 12.883 1 92.38 321 LEU A CA 1
ATOM 2519 C C . LEU A 1 321 ? 18.203 11.844 12.695 1 92.38 321 LEU A C 1
ATOM 2521 O O . LEU A 1 321 ? 19.375 11.469 12.891 1 92.38 321 LEU A O 1
ATOM 2525 N N . LEU A 1 322 ? 17.906 13.047 12.328 1 93.69 322 LEU A N 1
ATOM 2526 C CA . LEU A 1 322 ? 18.922 14.07 12.094 1 93.69 322 LEU A CA 1
ATOM 2527 C C . LEU A 1 322 ? 19.672 14.398 13.383 1 93.69 322 LEU A C 1
ATOM 2529 O O . LEU A 1 322 ? 20.875 14.672 13.352 1 93.69 322 LEU A O 1
ATOM 2533 N N . LYS A 1 323 ? 18.922 14.422 14.461 1 93.75 323 LYS A N 1
ATOM 2534 C CA . LYS A 1 323 ? 19.547 14.656 15.766 1 93.75 323 LYS A CA 1
ATOM 2535 C C . LYS A 1 323 ? 20.719 13.703 16 1 93.75 323 LYS A C 1
ATOM 2537 O O . LYS A 1 323 ? 21.797 14.125 16.406 1 93.75 323 LYS A O 1
ATOM 2542 N N . SER A 1 324 ? 20.422 12.477 15.711 1 90.81 324 SER A N 1
ATOM 2543 C CA . SER A 1 324 ? 21.438 11.445 15.914 1 90.81 324 SER A CA 1
ATOM 2544 C C . SER A 1 324 ? 22.516 11.5 14.828 1 90.81 324 SER A C 1
ATOM 2546 O O . SER A 1 324 ? 23.703 11.492 15.125 1 90.81 324 SER A O 1
ATOM 2548 N N . ALA A 1 325 ? 22.203 11.633 13.586 1 91.12 325 ALA A N 1
ATOM 2549 C CA . ALA A 1 325 ? 23.094 11.523 12.438 1 91.12 325 ALA A CA 1
ATOM 2550 C C . ALA A 1 325 ? 23.984 12.766 12.312 1 91.12 325 ALA A C 1
ATOM 2552 O O . ALA A 1 325 ? 25.109 12.68 11.828 1 91.12 325 ALA A O 1
ATOM 2553 N N . GLN A 1 326 ? 23.484 13.961 12.742 1 93.06 326 GLN A N 1
ATOM 2554 C CA . GLN A 1 326 ? 24.188 15.227 12.547 1 93.06 326 GLN A CA 1
ATOM 2555 C C . GLN A 1 326 ? 24.781 15.734 13.859 1 93.06 326 GLN A C 1
ATOM 2557 O O . GLN A 1 326 ? 25.047 16.922 14.008 1 93.06 326 GLN A O 1
ATOM 2562 N N . ASN A 1 327 ? 24.844 14.891 14.812 1 93.31 327 ASN A N 1
ATOM 2563 C CA . ASN A 1 327 ? 25.484 15.195 16.094 1 93.31 327 ASN A CA 1
ATOM 2564 C C . ASN A 1 327 ? 24.828 16.391 16.781 1 93.31 327 ASN A C 1
ATOM 2566 O O . ASN A 1 327 ? 25.516 17.281 17.266 1 93.31 327 ASN A O 1
ATOM 2570 N N . GLY A 1 328 ? 23.562 16.469 16.656 1 94.69 328 GLY A N 1
ATOM 2571 C CA . GLY A 1 328 ? 22.781 17.438 17.406 1 94.69 328 GLY A CA 1
ATOM 2572 C C . GLY A 1 328 ? 22.844 18.844 16.828 1 94.69 328 GLY A C 1
ATOM 2573 O O . GLY A 1 328 ? 22.609 19.828 17.547 1 94.69 328 GLY A O 1
ATOM 2574 N N . THR A 1 329 ? 23.25 18.953 15.617 1 95.56 329 THR A N 1
ATOM 2575 C CA . THR A 1 329 ? 23.328 20.281 15.016 1 95.56 329 THR A CA 1
ATOM 2576 C C . THR A 1 329 ? 22.844 20.234 13.562 1 95.56 329 THR A C 1
ATOM 2578 O O . THR A 1 329 ? 23.484 19.625 12.711 1 95.56 329 THR A O 1
ATOM 2581 N N . PHE A 1 330 ? 21.719 20.953 13.289 1 96.5 330 PHE A N 1
ATOM 2582 C CA . PHE A 1 330 ? 21.219 21.125 11.93 1 96.5 330 PHE A CA 1
ATOM 2583 C C . PHE A 1 330 ? 20.188 22.25 11.875 1 96.5 330 PHE A C 1
ATOM 2585 O O . PHE A 1 330 ? 19.75 22.75 12.914 1 96.5 330 PHE A O 1
ATOM 2592 N N . SER A 1 331 ? 19.938 22.688 10.734 1 96.88 331 SER A N 1
ATOM 2593 C CA . SER A 1 331 ? 18.875 23.656 10.461 1 96.88 331 SER A CA 1
ATOM 2594 C C . SER A 1 331 ? 17.969 23.188 9.328 1 96.88 331 SER A C 1
ATOM 2596 O O . SER A 1 331 ? 18.453 22.688 8.312 1 96.88 331 SER A O 1
ATOM 2598 N N . ALA A 1 332 ? 16.703 23.297 9.516 1 97.88 332 ALA A N 1
ATOM 2599 C CA . ALA A 1 332 ? 15.742 22.844 8.508 1 97.88 332 ALA A CA 1
ATOM 2600 C C . ALA A 1 332 ? 14.742 23.938 8.164 1 97.88 332 ALA A C 1
ATOM 2602 O O . ALA A 1 332 ? 14 24.406 9.031 1 97.88 332 ALA A O 1
ATOM 2603 N N . VAL A 1 333 ? 14.766 24.359 6.977 1 98.19 333 VAL A N 1
ATOM 2604 C CA . VAL A 1 333 ? 13.734 25.266 6.477 1 98.19 333 VAL A CA 1
ATOM 2605 C C . VAL A 1 333 ? 12.523 24.453 6.016 1 98.19 333 VAL A C 1
ATOM 2607 O O . VAL A 1 333 ? 12.656 23.531 5.211 1 98.19 333 VAL A O 1
ATOM 2610 N N . CYS A 1 334 ? 11.352 24.812 6.488 1 98.31 334 CYS A N 1
ATOM 2611 C CA . CYS A 1 334 ? 10.125 24.094 6.18 1 98.31 334 CYS A CA 1
ATOM 2612 C C . CYS A 1 334 ? 9.227 24.906 5.254 1 98.31 334 CYS A C 1
ATOM 2614 O O . CYS A 1 334 ? 8.766 25.984 5.617 1 98.31 334 CYS A O 1
ATOM 2616 N N . TYR A 1 335 ? 9 24.438 4.094 1 98 335 TYR A N 1
ATOM 2617 C CA . TYR A 1 335 ? 8.047 25.047 3.178 1 98 335 TYR A CA 1
ATOM 2618 C C . TYR A 1 335 ? 6.648 24.469 3.385 1 98 335 TYR A C 1
ATOM 2620 O O . TYR A 1 335 ? 6.402 23.297 3.084 1 98 335 TYR A O 1
ATOM 2628 N N . THR A 1 336 ? 5.766 25.297 3.82 1 97.69 336 THR A N 1
ATOM 2629 C CA . THR A 1 336 ? 4.453 24.844 4.27 1 97.69 336 THR A CA 1
ATOM 2630 C C . THR A 1 336 ? 3.406 25.062 3.182 1 97.69 336 THR A C 1
ATOM 2632 O O . THR A 1 336 ? 3.424 26.078 2.49 1 97.69 336 THR A O 1
ATOM 2635 N N . HIS A 1 337 ? 2.562 24.016 2.947 1 97.31 337 HIS A N 1
ATOM 2636 C CA . HIS A 1 337 ? 1.316 24.266 2.234 1 97.31 337 HIS A CA 1
ATOM 2637 C C . HIS A 1 337 ? 0.378 25.141 3.062 1 97.31 337 HIS A C 1
ATOM 2639 O O . HIS A 1 337 ? -0.379 24.625 3.893 1 97.31 337 HIS A O 1
ATOM 2645 N N . GLU A 1 338 ? 0.228 26.328 2.811 1 94.31 338 GLU A N 1
ATOM 2646 C CA . GLU A 1 338 ? -0.276 27.391 3.666 1 94.31 338 GLU A CA 1
ATOM 2647 C C . GLU A 1 338 ? -1.724 27.141 4.074 1 94.31 338 GLU A C 1
ATOM 2649 O O . GLU A 1 338 ? -2.109 27.406 5.215 1 94.31 338 GLU A O 1
ATOM 2654 N N . PRO A 1 339 ? -2.533 26.609 3.227 1 93.44 339 PRO A N 1
ATOM 2655 C CA . PRO A 1 339 ? -3.924 26.391 3.631 1 93.44 339 PRO A CA 1
ATOM 2656 C C . PRO A 1 339 ? -4.051 25.422 4.805 1 93.44 339 PRO A C 1
ATOM 2658 O O . PRO A 1 339 ? -5.113 25.344 5.43 1 93.44 339 PRO A O 1
ATOM 2661 N N . THR A 1 340 ? -2.994 24.672 5.082 1 96.56 340 THR A N 1
ATOM 2662 C CA . THR A 1 340 ? -3.078 23.672 6.148 1 96.56 340 THR A CA 1
ATOM 2663 C C . THR A 1 340 ? -2.48 24.219 7.441 1 96.56 340 THR A C 1
ATOM 2665 O O . THR A 1 340 ? -2.52 23.547 8.477 1 96.56 340 THR A O 1
ATOM 2668 N N . ALA A 1 341 ? -1.95 25.422 7.465 1 95.31 341 ALA A N 1
ATOM 2669 C CA . ALA A 1 341 ? -1.321 26.016 8.648 1 95.31 341 ALA A CA 1
ATOM 2670 C C . ALA A 1 341 ? -2.322 26.141 9.789 1 95.31 341 ALA A C 1
ATOM 2672 O O . ALA A 1 341 ? -1.975 25.938 10.953 1 95.31 341 ALA A O 1
ATOM 2673 N N . VAL A 1 342 ? -3.539 26.375 9.516 1 93.19 342 VAL A N 1
ATOM 2674 C CA . VAL A 1 342 ? -4.586 26.672 10.492 1 93.19 342 VAL A CA 1
ATOM 2675 C C . VAL A 1 342 ? -4.91 25.422 11.297 1 93.19 342 VAL A C 1
ATOM 2677 O O . VAL A 1 342 ? -5.523 25.5 12.367 1 93.19 342 VAL A O 1
ATOM 2680 N N . PHE A 1 343 ? -4.465 24.219 10.82 1 95.56 343 PHE A N 1
ATOM 2681 C CA . PHE A 1 343 ? -4.738 22.969 11.523 1 95.56 343 PHE A CA 1
ATOM 2682 C C . PHE A 1 343 ? -3.961 22.906 12.828 1 95.56 343 PHE A C 1
ATOM 2684 O O . PHE A 1 343 ? -4.188 22.016 13.648 1 95.56 343 PHE A O 1
ATOM 2691 N N . ASN A 1 344 ? -3.104 23.844 13.031 1 94.25 344 ASN A N 1
ATOM 2692 C CA . ASN A 1 344 ? -2.348 23.938 14.273 1 94.25 344 ASN A CA 1
ATOM 2693 C C . ASN A 1 344 ? -3.143 24.672 15.352 1 94.25 344 ASN A C 1
ATOM 2695 O O . ASN A 1 344 ? -2.643 24.891 16.453 1 94.25 344 ASN A O 1
ATOM 2699 N N . ALA A 1 345 ? -4.328 25.047 15.086 1 89.69 345 ALA A N 1
ATOM 2700 C CA . ALA A 1 345 ? -5.184 25.719 16.062 1 89.69 345 ALA A CA 1
ATOM 2701 C C . ALA A 1 345 ? -5.516 24.812 17.234 1 89.69 345 ALA A C 1
ATOM 2703 O O . ALA A 1 345 ? -5.688 23.609 17.062 1 89.69 345 ALA A O 1
ATOM 2704 N N . GLY A 1 346 ? -5.617 25.391 18.375 1 87.12 346 GLY A N 1
ATOM 2705 C CA . GLY A 1 346 ? -5.973 24.641 19.562 1 87.12 346 GLY A CA 1
ATOM 2706 C C . GLY A 1 346 ? -7.418 24.172 19.562 1 87.12 346 GLY A C 1
ATOM 2707 O O . GLY A 1 346 ? -8.32 24.938 19.203 1 87.12 346 GLY A O 1
ATOM 2708 N N . ILE A 1 347 ? -7.629 22.922 19.859 1 83.12 347 ILE A N 1
ATOM 2709 C CA . ILE A 1 347 ? -8.992 22.406 19.844 1 83.12 347 ILE A CA 1
ATOM 2710 C C . ILE A 1 347 ? -9.406 21.984 21.25 1 83.12 347 ILE A C 1
ATOM 2712 O O . ILE A 1 347 ? -10.578 21.719 21.5 1 83.12 347 ILE A O 1
ATOM 2716 N N . SER A 1 348 ? -8.492 21.609 22.047 1 73.75 348 SER A N 1
ATOM 2717 C CA . SER A 1 348 ? -8.812 21.141 23.391 1 73.75 348 SER A CA 1
ATOM 2718 C C . SER A 1 348 ? -8.07 21.953 24.453 1 73.75 348 SER A C 1
ATOM 2720 O O . SER A 1 348 ? -7.004 22.516 24.188 1 73.75 348 SER A O 1
ATOM 2722 N N . ASN A 1 349 ? -8.812 22.281 25.438 1 61.53 349 ASN A N 1
ATOM 2723 C CA . ASN A 1 349 ? -8.156 22.938 26.562 1 61.53 349 ASN A CA 1
ATOM 2724 C C . ASN A 1 349 ? -7.73 21.922 27.625 1 61.53 349 ASN A C 1
ATOM 2726 O O . ASN A 1 349 ? -7.379 22.297 28.75 1 61.53 349 ASN A O 1
ATOM 2730 N N . LYS A 1 350 ? -7.848 20.547 27.125 1 61.72 350 LYS A N 1
ATOM 2731 C CA . LYS A 1 350 ? -7.559 19.594 28.188 1 61.72 350 LYS A CA 1
ATOM 2732 C C . LYS A 1 350 ? -6.094 19.172 28.172 1 61.72 350 LYS A C 1
ATOM 2734 O O . LYS A 1 350 ? -5.508 19 27.094 1 61.72 350 LYS A O 1
ATOM 2739 N N . GLN A 1 351 ? -5.258 19.5 29.141 1 58.25 351 GLN A N 1
ATOM 2740 C CA . GLN A 1 351 ? -3.811 19.344 29.25 1 58.25 351 GLN A CA 1
ATOM 2741 C C . GLN A 1 351 ? -3.4 17.875 29.109 1 58.25 351 GLN A C 1
ATOM 2743 O O . GLN A 1 351 ? -2.457 17.562 28.391 1 58.25 351 GLN A O 1
ATOM 2748 N N . ASP A 1 352 ? -3.58 16.906 30.297 1 57.62 352 ASP A N 1
ATOM 2749 C CA . ASP A 1 352 ? -2.682 15.812 30.672 1 57.62 352 ASP A CA 1
ATOM 2750 C C . ASP A 1 352 ? -3.223 14.469 30.188 1 57.62 352 ASP A C 1
ATOM 2752 O O . ASP A 1 352 ? -3.852 13.734 30.953 1 57.62 352 ASP A O 1
ATOM 2756 N N . MET A 1 353 ? -3.402 14.227 28.859 1 60.34 353 MET A N 1
ATOM 2757 C CA . MET A 1 353 ? -3.887 12.883 28.531 1 60.34 353 MET A CA 1
ATOM 2758 C C . MET A 1 353 ? -2.791 12.055 27.875 1 60.34 353 MET A C 1
ATOM 2760 O O . MET A 1 353 ? -3.078 11.062 27.188 1 60.34 353 MET A O 1
ATOM 2764 N N . LYS A 1 354 ? -1.493 12.398 28.156 1 65.12 354 LYS A N 1
ATOM 2765 C CA . LYS A 1 354 ? -0.394 11.82 27.391 1 65.12 354 LYS A CA 1
ATOM 2766 C C . LYS A 1 354 ? -0.291 10.32 27.609 1 65.12 354 LYS A C 1
ATOM 2768 O O . LYS A 1 354 ? -0.274 9.539 26.672 1 65.12 354 LYS A O 1
ATOM 2773 N N . LEU A 1 355 ? -0.256 9.938 28.812 1 63.94 355 LEU A N 1
ATOM 2774 C CA . LEU A 1 355 ? 0.066 8.547 29.109 1 63.94 355 LEU A CA 1
ATOM 2775 C C . LEU A 1 355 ? -1.048 7.617 28.641 1 63.94 355 LEU A C 1
ATOM 2777 O O . LEU A 1 355 ? -0.779 6.555 28.078 1 63.94 355 LEU A O 1
ATOM 2781 N N . VAL A 1 356 ? -2.164 8 28.844 1 68.88 356 VAL A N 1
ATOM 2782 C CA . VAL A 1 356 ? -3.299 7.156 28.5 1 68.88 356 VAL A CA 1
ATOM 2783 C C . VAL A 1 356 ? -3.408 7.051 26.984 1 68.88 356 VAL A C 1
ATOM 2785 O O . VAL A 1 356 ? -3.705 5.977 26.438 1 68.88 356 VAL A O 1
ATOM 2788 N N . VAL A 1 357 ? -2.996 8.039 26.406 1 73.31 357 VAL A N 1
ATOM 2789 C CA . VAL A 1 357 ? -3.129 8.102 24.953 1 73.31 357 VAL A CA 1
ATOM 2790 C C . VAL A 1 357 ? -2.121 7.156 24.297 1 73.31 357 VAL A C 1
ATOM 2792 O O . VAL A 1 357 ? -2.461 6.418 23.375 1 73.31 357 VAL A O 1
ATOM 2795 N N . ILE A 1 358 ? -1.03 7.137 24.828 1 75.88 358 ILE A N 1
ATOM 2796 C CA . ILE A 1 358 ? 0.04 6.324 24.266 1 75.88 358 ILE A CA 1
ATOM 2797 C C . ILE A 1 358 ? -0.342 4.848 24.328 1 75.88 358 ILE A C 1
ATOM 2799 O O . ILE A 1 358 ? -0.071 4.086 23.391 1 75.88 358 ILE A O 1
ATOM 2803 N N . LYS A 1 359 ? -0.995 4.547 25.297 1 80.88 359 LYS A N 1
ATOM 2804 C CA . LYS A 1 359 ? -1.395 3.148 25.438 1 80.88 359 LYS A CA 1
ATOM 2805 C C . LYS A 1 359 ? -2.514 2.795 24.453 1 80.88 359 LYS A C 1
ATOM 2807 O O . LYS A 1 359 ? -2.482 1.738 23.828 1 80.88 359 LYS A O 1
ATOM 2812 N N . ARG A 1 360 ? -3.332 3.67 24.266 1 86 360 ARG A N 1
ATOM 2813 C CA . ARG A 1 360 ? -4.504 3.406 23.438 1 86 360 ARG A CA 1
ATOM 2814 C C . ARG A 1 360 ? -4.137 3.42 21.953 1 86 360 ARG A C 1
ATOM 2816 O O . ARG A 1 360 ? -4.758 2.721 21.156 1 86 360 ARG A O 1
ATOM 2823 N N . LEU A 1 361 ? -3.137 4.223 21.641 1 92.94 361 LEU A N 1
ATOM 2824 C CA . LEU A 1 361 ? -2.734 4.359 20.25 1 92.94 361 LEU A CA 1
ATOM 2825 C C . LEU A 1 361 ? -1.414 3.645 19.984 1 92.94 361 LEU A C 1
ATOM 2827 O O . LEU A 1 361 ? -0.695 3.98 19.047 1 92.94 361 LEU A O 1
ATOM 2831 N N . SER A 1 362 ? -1.136 2.652 20.781 1 89.56 362 SER A N 1
ATOM 2832 C CA . SER A 1 362 ? 0.142 1.955 20.688 1 89.56 362 SER A CA 1
ATOM 2833 C C . SER A 1 362 ? 0.251 1.177 19.375 1 89.56 362 SER A C 1
ATOM 2835 O O . SER A 1 362 ? 1.354 0.938 18.875 1 89.56 362 SER A O 1
ATOM 2837 N N . ASN A 1 363 ? -0.82 0.85 18.797 1 91.31 363 ASN A N 1
ATOM 2838 C CA . ASN A 1 363 ? -0.806 0.006 17.609 1 91.31 363 ASN A CA 1
ATOM 2839 C C . ASN A 1 363 ? -1.001 0.826 16.328 1 91.31 363 ASN A C 1
ATOM 2841 O O . ASN A 1 363 ? -1.246 0.27 15.258 1 91.31 363 ASN A O 1
ATOM 2845 N N . CYS A 1 364 ? -0.844 2.148 16.422 1 94.38 364 CYS A N 1
ATOM 2846 C CA . CYS A 1 364 ? -1.15 2.977 15.258 1 94.38 364 CYS A CA 1
ATOM 2847 C C . CYS A 1 364 ? 0.011 2.98 14.273 1 94.38 364 CYS A C 1
ATOM 2849 O O . CYS A 1 364 ? -0.129 3.457 13.148 1 94.38 364 CYS A O 1
ATOM 2851 N N . GLY A 1 365 ? 1.151 2.48 14.727 1 92.81 365 GLY A N 1
ATOM 2852 C CA . GLY A 1 365 ? 2.248 2.303 13.789 1 92.81 365 GLY A CA 1
ATOM 2853 C C . GLY A 1 365 ? 3.297 3.395 13.883 1 92.81 365 GLY A C 1
ATOM 2854 O O . GLY A 1 365 ? 4.32 3.338 13.195 1 92.81 365 GLY A O 1
ATOM 2855 N N . LEU A 1 366 ? 3.09 4.414 14.664 1 93.88 366 LEU A N 1
ATOM 2856 C CA . LEU A 1 366 ? 4.062 5.492 14.82 1 93.88 366 LEU A CA 1
ATOM 2857 C C . LEU A 1 366 ? 5.008 5.211 15.984 1 93.88 366 LEU A C 1
ATOM 2859 O O . LEU A 1 366 ? 4.656 4.477 16.906 1 93.88 366 LEU A O 1
ATOM 2863 N N . HIS A 1 367 ? 6.184 5.734 15.852 1 91.19 367 HIS A N 1
ATOM 2864 C CA . HIS A 1 367 ? 7.121 5.672 16.969 1 91.19 367 HIS A CA 1
ATOM 2865 C C . HIS A 1 367 ? 6.531 6.309 18.219 1 91.19 367 HIS A C 1
ATOM 2867 O O . HIS A 1 367 ? 5.879 7.352 18.141 1 91.19 367 HIS A O 1
ATOM 2873 N N . PRO A 1 368 ? 6.793 5.719 19.391 1 90.75 368 PRO A N 1
ATOM 2874 C CA . PRO A 1 368 ? 6.199 6.219 20.625 1 90.75 368 PRO A CA 1
ATOM 2875 C C . PRO A 1 368 ? 6.555 7.68 20.906 1 90.75 368 PRO A C 1
ATOM 2877 O O . PRO A 1 368 ? 5.715 8.445 21.391 1 90.75 368 PRO A O 1
ATOM 2880 N N . ASN A 1 369 ? 7.766 8.047 20.594 1 91.12 369 ASN A N 1
ATOM 2881 C CA . ASN A 1 369 ? 8.164 9.438 20.797 1 91.12 369 ASN A CA 1
ATOM 2882 C C . ASN A 1 369 ? 7.379 10.383 19.906 1 91.12 369 ASN A C 1
ATOM 2884 O O . ASN A 1 369 ? 7.035 11.492 20.328 1 91.12 369 ASN A O 1
ATOM 2888 N N . THR A 1 370 ? 7.176 9.961 18.703 1 93.81 370 THR A N 1
ATOM 2889 C CA . THR A 1 370 ? 6.387 10.766 17.766 1 93.81 370 THR A CA 1
ATOM 2890 C C . THR A 1 370 ? 4.938 10.859 18.234 1 93.81 370 THR A C 1
ATOM 2892 O O . THR A 1 370 ? 4.336 11.938 18.188 1 93.81 370 THR A O 1
ATOM 2895 N N . LEU A 1 371 ? 4.453 9.781 18.672 1 93.5 371 LEU A N 1
ATOM 2896 C CA . LEU A 1 371 ? 3.082 9.75 19.156 1 93.5 371 LEU A CA 1
ATOM 2897 C C . LEU A 1 371 ? 2.918 10.664 20.375 1 93.5 371 LEU A C 1
ATOM 2899 O O . LEU A 1 371 ? 1.91 11.359 20.5 1 93.5 371 LEU A O 1
ATOM 2903 N N . SER A 1 372 ? 3.881 10.625 21.266 1 92.5 372 SER A N 1
ATOM 2904 C CA . SER A 1 372 ? 3.848 11.461 22.453 1 92.5 372 SER A CA 1
ATOM 2905 C C . SER A 1 372 ? 3.791 12.945 22.094 1 92.5 372 SER A C 1
ATOM 2907 O O . SER A 1 372 ? 3.08 13.719 22.734 1 92.5 372 SER A O 1
ATOM 2909 N N . GLN A 1 373 ? 4.488 13.297 21.094 1 93.44 373 GLN A N 1
ATOM 2910 C CA . GLN A 1 373 ? 4.473 14.688 20.656 1 93.44 373 GLN A CA 1
ATOM 2911 C C . GLN A 1 373 ? 3.113 15.062 20.062 1 93.44 373 GLN A C 1
ATOM 2913 O O . GLN A 1 373 ? 2.584 16.141 20.344 1 93.44 373 GLN A O 1
ATOM 2918 N N . LEU A 1 374 ? 2.576 14.195 19.234 1 94.5 374 LEU A N 1
ATOM 2919 C CA . LEU A 1 374 ? 1.332 14.477 18.531 1 94.5 374 LEU A CA 1
ATOM 2920 C C . LEU A 1 374 ? 0.148 14.477 19.484 1 94.5 374 LEU A C 1
ATOM 2922 O O . LEU A 1 374 ? -0.915 15.016 19.172 1 94.5 374 LEU A O 1
ATOM 2926 N N . ALA A 1 375 ? 0.324 13.867 20.641 1 92.38 375 ALA A N 1
ATOM 2927 C CA . ALA A 1 375 ? -0.738 13.789 21.641 1 92.38 375 ALA A CA 1
ATOM 2928 C C . ALA A 1 375 ? -0.9 15.109 22.375 1 92.38 375 ALA A C 1
ATOM 2930 O O . ALA A 1 375 ? -1.943 15.367 22.984 1 92.38 375 ALA A O 1
ATOM 2931 N N . LEU A 1 376 ? 0.085 15.945 22.312 1 89.81 376 LEU A N 1
ATOM 2932 C CA . LEU A 1 376 ? 0.066 17.203 23.031 1 89.81 376 LEU A CA 1
ATOM 2933 C C . LEU A 1 376 ? -0.883 18.203 22.375 1 89.81 376 LEU A C 1
ATOM 2935 O O . LEU A 1 376 ? -1.168 18.094 21.172 1 89.81 376 LEU A O 1
ATOM 2939 N N . ASN A 1 377 ? -1.263 19.156 23.125 1 89.38 377 ASN A N 1
ATOM 2940 C CA . ASN A 1 377 ? -2.129 20.203 22.609 1 89.38 377 ASN A CA 1
ATOM 2941 C C . ASN A 1 377 ? -1.426 21.016 21.516 1 89.38 377 ASN A C 1
ATOM 2943 O O . ASN A 1 377 ? -0.227 21.281 21.625 1 89.38 377 ASN A O 1
ATOM 2947 N N . SER A 1 378 ? -2.234 21.375 20.594 1 86.06 378 SER A N 1
ATOM 2948 C CA . SER A 1 378 ? -1.696 22.25 19.547 1 86.06 378 SER A CA 1
ATOM 2949 C C . SER A 1 378 ? -1.444 23.641 20.094 1 86.06 378 SER A C 1
ATOM 2951 O O . SER A 1 378 ? -2.346 24.281 20.656 1 86.06 378 SER A O 1
ATOM 2953 N N . THR A 1 379 ? -0.26 24.203 19.875 1 85.94 379 THR A N 1
ATOM 2954 C CA . THR A 1 379 ? 0.092 25.469 20.484 1 85.94 379 THR A CA 1
ATOM 2955 C C . THR A 1 379 ? 0.528 26.484 19.422 1 85.94 379 THR A C 1
ATOM 2957 O O . THR A 1 379 ? 0.863 27.625 19.734 1 85.94 379 THR A O 1
ATOM 2960 N N . LEU A 1 380 ? 0.458 26.094 18.156 1 90.81 380 LEU A N 1
ATOM 2961 C CA . LEU A 1 380 ? 1.004 26.953 17.109 1 90.81 380 LEU A CA 1
ATOM 2962 C C . LEU A 1 380 ? -0.069 27.875 16.547 1 90.81 380 LEU A C 1
ATOM 2964 O O . LEU A 1 380 ? 0.229 28.766 15.758 1 90.81 380 LEU A O 1
ATOM 2968 N N . GLY A 1 381 ? -1.26 27.641 16.922 1 87.5 381 GLY A N 1
ATOM 2969 C CA . GLY A 1 381 ? -2.338 28.5 16.453 1 87.5 381 GLY A CA 1
ATOM 2970 C C . GLY A 1 381 ? -2.543 28.422 14.953 1 87.5 381 GLY A C 1
ATOM 2971 O O . GLY A 1 381 ? -2.707 27.328 14.398 1 87.5 381 GLY A O 1
ATOM 2972 N N . LYS A 1 382 ? -2.404 29.609 14.32 1 86.12 382 LYS A N 1
ATOM 2973 C CA . LYS A 1 382 ? -2.617 29.656 12.875 1 86.12 382 LYS A CA 1
ATOM 2974 C C . LYS A 1 382 ? -1.292 29.594 12.125 1 86.12 382 LYS A C 1
ATOM 2976 O O . LYS A 1 382 ? -1.266 29.703 10.898 1 86.12 382 LYS A O 1
ATOM 2981 N N . SER A 1 383 ? -0.315 29.422 12.844 1 90.94 383 SER A N 1
ATOM 2982 C CA . SER A 1 383 ? 1.011 29.438 12.234 1 90.94 383 SER A CA 1
ATOM 2983 C C . SER A 1 383 ? 1.579 28.031 12.078 1 90.94 383 SER A C 1
ATOM 2985 O O . SER A 1 383 ? 1.01 27.078 12.586 1 90.94 383 SER A O 1
ATOM 2987 N N . ALA A 1 384 ? 2.609 27.984 11.273 1 96 384 ALA A N 1
ATOM 2988 C CA . ALA A 1 384 ? 3.357 26.75 11.055 1 96 384 ALA A CA 1
ATOM 2989 C C . ALA A 1 384 ? 4.859 26.984 11.227 1 96 384 ALA A C 1
ATOM 2991 O O . ALA A 1 384 ? 5.332 28.109 11.133 1 96 384 ALA A O 1
ATOM 2992 N N . ILE A 1 385 ? 5.543 25.938 11.539 1 96.88 385 ILE A N 1
ATOM 2993 C CA . ILE A 1 385 ? 6.988 26.031 11.695 1 96.88 385 ILE A CA 1
ATOM 2994 C C . ILE A 1 385 ? 7.637 26.312 10.344 1 96.88 385 ILE A C 1
ATOM 2996 O O . ILE A 1 385 ? 7.465 25.547 9.391 1 96.88 385 ILE A O 1
ATOM 3000 N N . ARG A 1 386 ? 8.391 27.375 10.25 1 97.25 386 ARG A N 1
ATOM 3001 C CA . ARG A 1 386 ? 9.07 27.75 9.016 1 97.25 386 ARG A CA 1
ATOM 3002 C C . ARG A 1 386 ? 10.555 27.391 9.07 1 97.25 386 ARG A C 1
ATOM 3004 O O . ARG A 1 386 ? 11.18 27.156 8.039 1 97.25 386 ARG A O 1
ATOM 3011 N N . LEU A 1 387 ? 11.07 27.516 10.258 1 97.31 387 LEU A N 1
ATOM 3012 C CA . LEU A 1 387 ? 12.469 27.188 10.508 1 97.31 387 LEU A CA 1
ATOM 3013 C C . LEU A 1 387 ? 12.609 26.344 11.773 1 97.31 387 LEU A C 1
ATOM 3015 O O . LEU A 1 387 ? 12.07 26.703 12.82 1 97.31 387 LEU A O 1
ATOM 3019 N N . LEU A 1 388 ? 13.211 25.219 11.672 1 97.75 388 LEU A N 1
ATOM 3020 C CA . LEU A 1 388 ? 13.547 24.359 12.797 1 97.75 388 LEU A CA 1
ATOM 3021 C C . LEU A 1 388 ? 15.055 24.188 12.938 1 97.75 388 LEU A C 1
ATOM 3023 O O . LEU A 1 388 ? 15.719 23.766 11.992 1 97.75 388 LEU A O 1
ATOM 3027 N N . GLU A 1 389 ? 15.555 24.547 14.062 1 97.06 389 GLU A N 1
ATOM 3028 C CA . GLU A 1 389 ? 17 24.484 14.281 1 97.06 389 GLU A CA 1
ATOM 3029 C C . GLU A 1 389 ? 17.328 23.625 15.5 1 97.06 389 GLU A C 1
ATOM 3031 O O . GLU A 1 389 ? 16.594 23.641 16.5 1 97.06 389 GLU A O 1
ATOM 3036 N N . MET A 1 390 ? 18.328 22.859 15.328 1 97.25 390 MET A N 1
ATOM 3037 C CA . MET A 1 390 ? 18.875 22.125 16.453 1 97.25 390 MET A CA 1
ATOM 3038 C C . MET A 1 390 ? 20.328 22.5 16.703 1 97.25 390 MET A C 1
ATOM 3040 O O . MET A 1 390 ? 21.156 22.469 15.781 1 97.25 390 MET A O 1
ATOM 3044 N N . SER A 1 391 ? 20.625 22.906 17.922 1 96.12 391 SER A N 1
ATOM 3045 C CA . SER A 1 391 ? 21.969 23.234 18.375 1 96.12 391 SER A CA 1
ATOM 3046 C C . SER A 1 391 ? 22.266 22.578 19.719 1 96.12 391 SER A C 1
ATOM 3048 O O . SER A 1 391 ? 21.516 22.781 20.688 1 96.12 391 SER A O 1
ATOM 3050 N N . ASP A 1 392 ? 23.25 21.828 19.781 1 96.38 392 ASP A N 1
ATOM 3051 C CA . ASP A 1 392 ? 23.641 21.125 21 1 96.38 392 ASP A CA 1
ATOM 3052 C C . ASP A 1 392 ? 22.5 20.266 21.531 1 96.38 392 ASP A C 1
ATOM 3054 O O . ASP A 1 392 ? 22.188 20.328 22.719 1 96.38 392 ASP A O 1
ATOM 3058 N N . TYR A 1 393 ? 21.797 19.703 20.641 1 95.94 393 TYR A N 1
ATOM 3059 C CA . TYR A 1 393 ? 20.766 18.703 20.922 1 95.94 393 TYR A CA 1
ATOM 3060 C C . TYR A 1 393 ? 19.516 19.359 21.484 1 95.94 393 TYR A C 1
ATOM 3062 O O . TYR A 1 393 ? 18.656 18.688 22.078 1 95.94 393 TYR A O 1
ATOM 3070 N N . LEU A 1 394 ? 19.438 20.688 21.266 1 97.25 394 LEU A N 1
ATOM 3071 C CA . LEU A 1 394 ? 18.234 21.406 21.641 1 97.25 394 LEU A CA 1
ATOM 3072 C C . LEU A 1 394 ? 17.547 22.016 20.438 1 97.25 394 LEU A C 1
ATOM 3074 O O . LEU A 1 394 ? 18.219 22.516 19.531 1 97.25 394 LEU A O 1
ATOM 3078 N N . TYR A 1 395 ? 16.219 22.062 20.484 1 97.31 395 TYR A N 1
ATOM 3079 C CA . TYR A 1 395 ? 15.438 22.594 19.359 1 97.31 395 TYR A CA 1
ATOM 3080 C C . TYR A 1 395 ? 15.125 24.062 19.578 1 97.31 395 TYR A C 1
ATOM 3082 O O . TYR A 1 395 ? 14.891 24.516 20.703 1 97.31 395 TYR A O 1
ATOM 3090 N N . THR A 1 396 ? 15.117 24.828 18.578 1 96.81 396 THR A N 1
ATOM 3091 C CA . THR A 1 396 ? 14.508 26.141 18.453 1 96.81 396 THR A CA 1
ATOM 3092 C C . THR A 1 396 ? 13.75 26.266 17.125 1 96.81 396 THR A C 1
ATOM 3094 O O . THR A 1 396 ? 14.047 25.547 16.172 1 96.81 396 THR A O 1
ATOM 3097 N N . TRP A 1 397 ? 12.703 27.047 17.094 1 96.06 397 TRP A N 1
ATOM 3098 C CA . TRP A 1 397 ? 11.953 27.141 15.852 1 96.06 397 TRP A CA 1
ATOM 3099 C C . TRP A 1 397 ? 11.391 28.531 15.656 1 96.06 397 TRP A C 1
ATOM 3101 O O . TRP A 1 397 ? 11.297 29.312 16.609 1 96.06 397 TRP A O 1
ATOM 3111 N N . LYS A 1 398 ? 11.125 28.875 14.461 1 95.12 398 LYS A N 1
ATOM 3112 C CA . LYS A 1 398 ? 10.477 30.109 14.039 1 95.12 398 LYS A CA 1
ATOM 3113 C C . LYS A 1 398 ? 9.18 29.828 13.289 1 95.12 398 LYS A C 1
ATOM 3115 O O . LYS A 1 398 ? 9.055 28.797 12.617 1 95.12 398 LYS A O 1
ATOM 3120 N N . LEU A 1 399 ? 8.25 30.781 13.391 1 93.38 399 LEU A N 1
ATOM 3121 C CA . LEU A 1 399 ? 6.938 30.609 12.781 1 93.38 399 LEU A CA 1
ATOM 3122 C C . LEU A 1 399 ? 6.781 31.5 11.555 1 93.38 399 LEU A C 1
ATOM 3124 O O . LEU A 1 399 ? 7.438 32.531 11.445 1 93.38 399 LEU A O 1
ATOM 3128 N N . ASN B 1 1 ? -2.447 -54.906 -31.031 1 23.23 1 ASN B N 1
ATOM 3129 C CA . ASN B 1 1 ? -1.859 -54.781 -29.703 1 23.23 1 ASN B CA 1
ATOM 3130 C C . ASN B 1 1 ? -2.012 -53.344 -29.172 1 23.23 1 ASN B C 1
ATOM 3132 O O . ASN B 1 1 ? -1.444 -52.406 -29.734 1 23.23 1 ASN B O 1
ATOM 3136 N N . LYS B 1 2 ? -3.146 -53 -28.656 1 27.81 2 LYS B N 1
ATOM 3137 C CA . LYS B 1 2 ? -3.916 -51.781 -28.438 1 27.81 2 LYS B CA 1
ATOM 3138 C C . LYS B 1 2 ? -3.291 -50.938 -27.328 1 27.81 2 LYS B C 1
ATOM 3140 O O . LYS B 1 2 ? -3.344 -51.281 -26.156 1 27.81 2 LYS B O 1
ATOM 3145 N N . THR B 1 3 ? -2.082 -50.469 -27.5 1 26.66 3 THR B N 1
ATOM 3146 C CA . THR B 1 3 ? -1.228 -49.75 -26.547 1 26.66 3 THR B CA 1
ATOM 3147 C C . THR B 1 3 ? -2.006 -48.656 -25.844 1 26.66 3 THR B C 1
ATOM 3149 O O . THR B 1 3 ? -2.479 -47.719 -26.484 1 26.66 3 THR B O 1
ATOM 3152 N N . LEU B 1 4 ? -2.766 -49.031 -24.812 1 25.28 4 LEU B N 1
ATOM 3153 C CA . LEU B 1 4 ? -3.615 -48.188 -23.953 1 25.28 4 LEU B CA 1
ATOM 3154 C C . LEU B 1 4 ? -2.867 -46.969 -23.469 1 25.28 4 LEU B C 1
ATOM 3156 O O . LEU B 1 4 ? -1.841 -47.062 -22.781 1 25.28 4 LEU B O 1
ATOM 3160 N N . LEU B 1 5 ? -2.695 -45.969 -24.203 1 29.27 5 LEU B N 1
ATOM 3161 C CA . LEU B 1 5 ? -2.094 -44.656 -23.922 1 29.27 5 LEU B CA 1
ATOM 3162 C C . LEU B 1 5 ? -2.506 -44.188 -22.531 1 29.27 5 LEU B C 1
ATOM 3164 O O . LEU B 1 5 ? -3.699 -44.062 -22.234 1 29.27 5 LEU B O 1
ATOM 3168 N N . ALA B 1 6 ? -1.808 -44.562 -21.438 1 33.69 6 ALA B N 1
ATOM 3169 C CA . ALA B 1 6 ? -2.055 -44.25 -20.031 1 33.69 6 ALA B CA 1
ATOM 3170 C C . ALA B 1 6 ? -2.402 -42.781 -19.844 1 33.69 6 ALA B C 1
ATOM 3172 O O . ALA B 1 6 ? -1.57 -41.906 -20.078 1 33.69 6 ALA B O 1
ATOM 3173 N N . ILE B 1 7 ? -3.498 -42.344 -20.219 1 34.28 7 ILE B N 1
ATOM 3174 C CA . ILE B 1 7 ? -4.137 -41.094 -19.828 1 34.28 7 ILE B CA 1
ATOM 3175 C C . ILE B 1 7 ? -3.871 -40.812 -18.359 1 34.28 7 ILE B C 1
ATOM 3177 O O . ILE B 1 7 ? -4.254 -41.594 -17.484 1 34.28 7 ILE B O 1
ATOM 3181 N N . SER B 1 8 ? -2.697 -40.375 -17.859 1 37.84 8 SER B N 1
ATOM 3182 C CA . SER B 1 8 ? -2.506 -39.969 -16.484 1 37.84 8 SER B CA 1
ATOM 3183 C C . SER B 1 8 ? -3.814 -39.469 -15.859 1 37.84 8 SER B C 1
ATOM 3185 O O . SER B 1 8 ? -4.461 -38.562 -16.391 1 37.84 8 SER B O 1
ATOM 3187 N N . ASN B 1 9 ? -4.73 -40.188 -15.414 1 41.9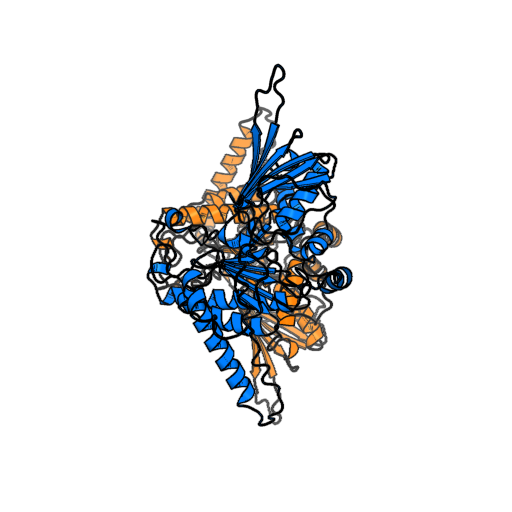1 9 ASN B N 1
ATOM 3188 C CA . ASN B 1 9 ? -6.074 -40.094 -14.844 1 41.91 9 ASN B CA 1
ATOM 3189 C C . ASN B 1 9 ? -6.152 -39 -13.789 1 41.91 9 ASN B C 1
ATOM 3191 O O . ASN B 1 9 ? -5.762 -39.219 -12.641 1 41.91 9 ASN B O 1
ATOM 3195 N N . THR B 1 10 ? -5.887 -37.594 -14.078 1 56.28 10 THR B N 1
ATOM 3196 C CA . THR B 1 10 ? -6.105 -36.312 -13.422 1 56.28 10 THR B CA 1
ATOM 3197 C C . THR B 1 10 ? -7.316 -36.375 -12.492 1 56.28 10 THR B C 1
ATOM 3199 O O . THR B 1 10 ? -7.488 -35.531 -11.633 1 56.28 10 THR B O 1
ATOM 3202 N N . ASP B 1 11 ? -8.219 -37.344 -12.68 1 63.59 11 ASP B N 1
ATOM 3203 C CA . ASP B 1 11 ? -9.453 -37.375 -11.906 1 63.59 11 ASP B CA 1
ATOM 3204 C C . ASP B 1 11 ? -9.281 -38.188 -10.617 1 63.59 11 ASP B C 1
ATOM 3206 O O . ASP B 1 11 ? -10.258 -38.531 -9.969 1 63.59 11 ASP B O 1
ATOM 3210 N N . VAL B 1 12 ? -7.977 -38.625 -10.344 1 70.81 12 VAL B N 1
ATOM 3211 C CA . VAL B 1 12 ? -7.871 -39.469 -9.156 1 70.81 12 VAL B CA 1
ATOM 3212 C C . VAL B 1 12 ? -7.457 -38.594 -7.953 1 70.81 12 VAL B C 1
ATOM 3214 O O . VAL B 1 12 ? -6.543 -37.781 -8.055 1 70.81 12 VAL B O 1
ATOM 3217 N N . LEU B 1 13 ? -8.219 -38.781 -6.914 1 78.56 13 LEU B N 1
ATOM 3218 C CA . LEU B 1 13 ? -7.941 -38.156 -5.625 1 78.56 13 LEU B CA 1
ATOM 3219 C C . LEU B 1 13 ? -6.621 -38.656 -5.055 1 78.56 13 LEU B C 1
ATOM 3221 O O . LEU B 1 13 ? -6.316 -39.844 -5.141 1 78.56 13 LEU B O 1
ATOM 3225 N N . SER B 1 14 ? -5.816 -37.781 -4.551 1 85.81 14 SER B N 1
ATOM 3226 C CA . SER B 1 14 ? -4.551 -38.125 -3.9 1 85.81 14 SER B CA 1
ATOM 3227 C C . SER B 1 14 ? -4.785 -38.906 -2.604 1 85.81 14 SER B C 1
ATOM 3229 O O . SER B 1 14 ? -5.918 -39 -2.129 1 85.81 14 SER B O 1
ATOM 3231 N N . SER B 1 15 ? -3.717 -39.438 -2.119 1 84.5 15 SER B N 1
ATOM 3232 C CA . SER B 1 15 ? -3.773 -40.031 -0.786 1 84.5 15 SER B CA 1
ATOM 3233 C C . SER B 1 15 ? -3.877 -38.938 0.289 1 84.5 15 SER B C 1
ATOM 3235 O O . SER B 1 15 ? -3.457 -37.812 0.076 1 84.5 15 SER B O 1
ATOM 3237 N N . SER B 1 16 ? -4.449 -39.344 1.355 1 87.56 16 SER B N 1
ATOM 3238 C CA . SER B 1 16 ? -4.613 -38.406 2.467 1 87.56 16 SER B CA 1
ATOM 3239 C C . SER B 1 16 ? -3.27 -38.031 3.078 1 87.56 16 SER B C 1
ATOM 3241 O O . SER B 1 16 ? -2.379 -38.875 3.205 1 87.56 16 SER B O 1
ATOM 3243 N N . SER B 1 17 ? -3.092 -36.781 3.352 1 92.31 17 SER B N 1
ATOM 3244 C CA . SER B 1 17 ? -1.851 -36.281 3.922 1 92.31 17 SER B CA 1
ATOM 3245 C C . SER B 1 17 ? -2.111 -35.062 4.832 1 92.31 17 SER B C 1
ATOM 3247 O O . SER B 1 17 ? -3.197 -34.5 4.805 1 92.31 17 SER B O 1
ATOM 3249 N N . PHE B 1 18 ? -1.161 -34.719 5.68 1 93.88 18 PHE B N 1
ATOM 3250 C CA . PHE B 1 18 ? -1.272 -33.594 6.598 1 93.88 18 PHE B CA 1
ATOM 3251 C C . PHE B 1 18 ? -1.04 -32.281 5.867 1 93.88 18 PHE B C 1
ATOM 3253 O O . PHE B 1 18 ? -1.353 -31.203 6.395 1 93.88 18 PHE B O 1
ATOM 3260 N N . GLU B 1 19 ? -0.474 -32.438 4.684 1 94.5 19 GLU B N 1
ATOM 3261 C CA . GLU B 1 19 ? -0.156 -31.281 3.873 1 94.5 19 GLU B CA 1
ATOM 3262 C C . GLU B 1 19 ? -0.439 -31.531 2.395 1 94.5 19 GLU B C 1
ATOM 3264 O O . GLU B 1 19 ? -0.495 -32.688 1.96 1 94.5 19 GLU B O 1
ATOM 3269 N N . PHE B 1 20 ? -0.78 -30.562 1.709 1 95.94 20 PHE B N 1
ATOM 3270 C CA . PHE B 1 20 ? -0.888 -30.656 0.258 1 95.94 20 PHE B CA 1
ATOM 3271 C C . PHE B 1 20 ? 0.263 -29.922 -0.423 1 95.94 20 PHE B C 1
ATOM 3273 O O . PHE B 1 20 ? 0.92 -29.078 0.191 1 95.94 20 PHE B O 1
ATOM 3280 N N . PRO B 1 21 ? 0.583 -30.297 -1.642 1 95.19 21 PRO B N 1
ATOM 3281 C CA . PRO B 1 21 ? 1.738 -29.688 -2.305 1 95.19 21 PRO B CA 1
ATOM 3282 C C . PRO B 1 21 ? 1.508 -28.219 -2.662 1 95.19 21 PRO B C 1
ATOM 3284 O O . PRO B 1 21 ? 0.368 -27.812 -2.895 1 95.19 21 PRO B O 1
ATOM 3287 N N . ALA B 1 22 ? 2.59 -27.5 -2.705 1 95.75 22 ALA B N 1
ATOM 3288 C CA . ALA B 1 22 ? 2.51 -26.109 -3.129 1 95.75 22 ALA B CA 1
ATOM 3289 C C . ALA B 1 22 ? 2.016 -26 -4.57 1 95.75 22 ALA B C 1
ATOM 3291 O O . ALA B 1 22 ? 2.453 -26.75 -5.441 1 95.75 22 ALA B O 1
ATOM 3292 N N . ASP B 1 23 ? 1.092 -25.219 -4.816 1 97.75 23 ASP B N 1
ATOM 3293 C CA . ASP B 1 23 ? 0.567 -24.906 -6.145 1 97.75 23 ASP B CA 1
ATOM 3294 C C . ASP B 1 23 ? 0.92 -23.484 -6.555 1 97.75 23 ASP B C 1
ATOM 3296 O O . ASP B 1 23 ? 0.315 -22.531 -6.07 1 97.75 23 ASP B O 1
ATOM 3300 N N . TRP B 1 24 ? 1.807 -23.312 -7.492 1 98.25 24 TRP B N 1
ATOM 3301 C CA . TRP B 1 24 ? 2.355 -22.016 -7.863 1 98.25 24 TRP B CA 1
ATOM 3302 C C . TRP B 1 24 ? 1.496 -21.344 -8.93 1 98.25 24 TRP B C 1
ATOM 3304 O O . TRP B 1 24 ? 1.791 -20.234 -9.367 1 98.25 24 TRP B O 1
ATOM 3314 N N . SER B 1 25 ? 0.429 -22.016 -9.359 1 98.19 25 SER B N 1
ATOM 3315 C CA . SER B 1 25 ? -0.527 -21.359 -10.25 1 98.19 25 SER B CA 1
ATOM 3316 C C . SER B 1 25 ? -1.376 -20.344 -9.492 1 98.19 25 SER B C 1
ATOM 3318 O O . SER B 1 25 ? -1.478 -20.406 -8.266 1 98.19 25 SER B O 1
ATOM 3320 N N . ILE B 1 26 ? -1.887 -19.391 -10.172 1 98.56 26 ILE B N 1
ATOM 3321 C CA . ILE B 1 26 ? -2.779 -18.406 -9.578 1 98.56 26 ILE B CA 1
ATOM 3322 C C . ILE B 1 26 ? -4.23 -18.797 -9.828 1 98.56 26 ILE B C 1
ATOM 3324 O O . ILE B 1 26 ? -4.609 -19.109 -10.961 1 98.56 26 ILE B O 1
ATOM 3328 N N . LYS B 1 27 ? -4.996 -18.906 -8.789 1 98.69 27 LYS B N 1
ATOM 3329 C CA . LYS B 1 27 ? -6.426 -19.172 -8.953 1 98.69 27 LYS B CA 1
ATOM 3330 C C . LYS B 1 27 ? -7.199 -17.859 -9.141 1 98.69 27 LYS B C 1
ATOM 3332 O O . LYS B 1 27 ? -6.789 -16.812 -8.648 1 98.69 27 LYS B O 1
ATOM 3337 N N . THR B 1 28 ? -8.312 -17.922 -9.852 1 98.12 28 THR B N 1
ATOM 3338 C CA . THR B 1 28 ? -9.164 -16.75 -10.062 1 98.12 28 THR B CA 1
ATOM 3339 C C . THR B 1 28 ? -10.375 -16.797 -9.141 1 98.12 28 THR B C 1
ATOM 3341 O O . THR B 1 28 ? -11.055 -15.789 -8.938 1 98.12 28 THR B O 1
ATOM 3344 N N . ARG B 1 29 ? -10.609 -18.016 -8.672 1 98 29 ARG B N 1
ATOM 3345 C CA . ARG B 1 29 ? -11.797 -18.219 -7.855 1 98 29 ARG B CA 1
ATOM 3346 C C . ARG B 1 29 ? -11.672 -19.484 -7.008 1 98 29 ARG B C 1
ATOM 3348 O O . ARG B 1 29 ? -11.117 -20.484 -7.461 1 98 29 ARG B O 1
ATOM 3355 N N . LEU B 1 30 ? -12.125 -19.438 -5.762 1 98 30 LEU B N 1
ATOM 3356 C CA . LEU B 1 30 ? -12.281 -20.578 -4.875 1 98 30 LEU B CA 1
ATOM 3357 C C . LEU B 1 30 ? -13.727 -20.719 -4.414 1 98 30 LEU B C 1
ATOM 3359 O O . LEU B 1 30 ? -14.367 -19.734 -4.051 1 98 30 LEU B O 1
ATOM 3363 N N . LEU B 1 31 ? -14.234 -21.859 -4.551 1 97.56 31 LEU B N 1
ATOM 3364 C CA . LEU B 1 31 ? -15.547 -22.172 -3.994 1 97.56 31 LEU B CA 1
ATOM 3365 C C . LEU B 1 31 ? -15.43 -23.234 -2.895 1 97.56 31 LEU B C 1
ATOM 3367 O O . LEU B 1 31 ? -15.195 -24.406 -3.178 1 97.56 31 LEU B O 1
ATOM 3371 N N . VAL B 1 32 ? -15.664 -22.844 -1.689 1 96.94 32 VAL B N 1
ATOM 3372 C CA . VAL B 1 32 ? -15.508 -23.719 -0.535 1 96.94 32 VAL B CA 1
ATOM 3373 C C . VAL B 1 32 ? -16.891 -24.156 -0.035 1 96.94 32 VAL B C 1
ATOM 3375 O O . VAL B 1 32 ? -17.797 -23.344 0.078 1 96.94 32 VAL B O 1
ATOM 3378 N N . THR B 1 33 ? -17 -25.375 0.207 1 95.62 33 THR B N 1
ATOM 3379 C CA . THR B 1 33 ? -18.234 -25.922 0.768 1 95.62 33 THR B CA 1
ATOM 3380 C C . THR B 1 33 ? -17.938 -26.688 2.057 1 95.62 33 THR B C 1
ATOM 3382 O O . THR B 1 33 ? -16.891 -27.312 2.193 1 95.62 33 THR B O 1
ATOM 3385 N N . SER B 1 34 ? -18.859 -26.562 2.979 1 94.31 34 SER B N 1
ATOM 3386 C CA . SER B 1 34 ? -18.734 -27.234 4.273 1 94.31 34 SER B CA 1
ATOM 3387 C C . SER B 1 34 ? -20.109 -27.453 4.914 1 94.31 34 SER B C 1
ATOM 3389 O O . SER B 1 34 ? -21.078 -26.812 4.527 1 94.31 34 SER B O 1
ATOM 3391 N N . SER B 1 35 ? -20.141 -28.422 5.82 1 91.38 35 SER B N 1
ATOM 3392 C CA . SER B 1 35 ? -21.359 -28.641 6.586 1 91.38 35 SER B CA 1
ATOM 3393 C C . SER B 1 35 ? -21.516 -27.609 7.695 1 91.38 35 SER B C 1
ATOM 3395 O O . SER B 1 35 ? -22.594 -27.453 8.258 1 91.38 35 SER B O 1
ATOM 3397 N N . GLN B 1 36 ? -20.391 -26.938 7.93 1 90.38 36 GLN B N 1
ATOM 3398 C CA . GLN B 1 36 ? -20.422 -25.906 8.953 1 90.38 36 GLN B CA 1
ATOM 3399 C C . GLN B 1 36 ? -20.531 -24.516 8.32 1 90.38 36 GLN B C 1
ATOM 3401 O O . GLN B 1 36 ? -20 -24.266 7.238 1 90.38 36 GLN B O 1
ATOM 3406 N N . SER B 1 37 ? -21.125 -23.625 9.039 1 89.62 37 SER B N 1
ATOM 3407 C CA . SER B 1 37 ? -21.406 -22.281 8.547 1 89.62 37 SER B CA 1
ATOM 3408 C C . SER B 1 37 ? -20.109 -21.469 8.414 1 89.62 37 SER B C 1
ATOM 3410 O O . SER B 1 37 ? -19.172 -21.672 9.172 1 89.62 37 SER B O 1
ATOM 3412 N N . PHE B 1 38 ? -20.156 -20.562 7.461 1 91.56 38 PHE B N 1
ATOM 3413 C CA . PHE B 1 38 ? -19.062 -19.625 7.266 1 91.56 38 PHE B CA 1
ATOM 3414 C C . PHE B 1 38 ? -19.391 -18.266 7.859 1 91.56 38 PHE B C 1
ATOM 3416 O O . PHE B 1 38 ? -18.953 -17.234 7.348 1 91.56 38 PHE B O 1
ATOM 3423 N N . ALA B 1 39 ? -20.109 -18.125 8.867 1 85.25 39 ALA B N 1
ATOM 3424 C CA . ALA B 1 39 ? -20.562 -16.875 9.484 1 85.25 39 ALA B CA 1
ATOM 3425 C C . ALA B 1 39 ? -19.375 -16.031 9.938 1 85.25 39 ALA B C 1
ATOM 3427 O O . ALA B 1 39 ? -19.438 -14.805 9.93 1 85.25 39 ALA B O 1
ATOM 3428 N N . TRP B 1 40 ? -18.328 -16.734 10.219 1 85.75 40 TRP B N 1
ATOM 3429 C CA . TRP B 1 40 ? -17.141 -16.047 10.688 1 85.75 40 TRP B CA 1
ATOM 3430 C C . TRP B 1 40 ? -16.516 -15.219 9.57 1 85.75 40 TRP B C 1
ATOM 3432 O O . TRP B 1 40 ? -15.719 -14.312 9.828 1 85.75 40 TRP B O 1
ATOM 3442 N N . ALA B 1 41 ? -16.844 -15.555 8.375 1 84.75 41 ALA B N 1
ATOM 3443 C CA . ALA B 1 41 ? -16.281 -14.859 7.223 1 84.75 41 ALA B CA 1
ATOM 3444 C C . ALA B 1 41 ? -17.25 -13.844 6.648 1 84.75 41 ALA B C 1
ATOM 3446 O O . ALA B 1 41 ? -16.906 -13.062 5.758 1 84.75 41 ALA B O 1
ATOM 3447 N N . ASP B 1 42 ? -18.453 -13.914 7.16 1 77 42 ASP B N 1
ATOM 3448 C CA . ASP B 1 42 ? -19.516 -13.062 6.625 1 77 42 ASP B CA 1
ATOM 3449 C C . ASP B 1 42 ? -19.578 -11.727 7.367 1 77 42 ASP B C 1
ATOM 3451 O O . ASP B 1 42 ? -19.484 -11.688 8.594 1 77 42 ASP B O 1
ATOM 3455 N N . HIS B 1 43 ? -19.688 -10.688 6.578 1 72.81 43 HIS B N 1
ATOM 3456 C CA . HIS B 1 43 ? -19.938 -9.336 7.051 1 72.81 43 HIS B CA 1
ATOM 3457 C C . HIS B 1 43 ? -18.969 -8.945 8.156 1 72.81 43 HIS B C 1
ATOM 3459 O O . HIS B 1 43 ? -19.391 -8.656 9.281 1 72.81 43 HIS B O 1
ATOM 3465 N N . LEU B 1 44 ? -17.766 -9.031 7.871 1 78.56 44 LEU B N 1
ATOM 3466 C CA . LEU B 1 44 ? -16.766 -8.586 8.828 1 78.56 44 LEU B CA 1
ATOM 3467 C C . LEU B 1 44 ? -17.078 -7.195 9.352 1 78.56 44 LEU B C 1
ATOM 3469 O O . LEU B 1 44 ? -17.484 -6.316 8.586 1 78.56 44 LEU B O 1
ATOM 3473 N N . LYS B 1 45 ? -17.047 -7.16 10.625 1 84.94 45 LYS B N 1
ATOM 3474 C CA . LYS B 1 45 ? -17.156 -5.832 11.219 1 84.94 45 LYS B CA 1
ATOM 3475 C C . LYS B 1 45 ? -16.031 -4.926 10.727 1 84.94 45 LYS B C 1
ATOM 3477 O O . LYS B 1 45 ? -14.945 -5.402 10.375 1 84.94 45 LYS B O 1
ATOM 3482 N N . ALA B 1 46 ? -16.375 -3.689 10.688 1 89.38 46 ALA B N 1
ATOM 3483 C CA . ALA B 1 46 ? -15.406 -2.689 10.234 1 89.38 46 ALA B CA 1
ATOM 3484 C C . ALA B 1 46 ? -14.102 -2.797 11.008 1 89.38 46 ALA B C 1
ATOM 3486 O O . ALA B 1 46 ? -13.016 -2.686 10.438 1 89.38 46 ALA B O 1
ATOM 3487 N N . GLN B 1 47 ? -14.211 -3.092 12.25 1 90.19 47 GLN B N 1
ATOM 3488 C CA . GLN B 1 47 ? -13.031 -3.186 13.102 1 90.19 47 GLN B CA 1
ATOM 3489 C C . GLN B 1 47 ? -12.188 -4.406 12.75 1 90.19 47 GLN B C 1
ATOM 3491 O O . GLN B 1 47 ? -10.953 -4.348 12.773 1 90.19 47 GLN B O 1
ATOM 3496 N N . GLU B 1 48 ? -12.812 -5.457 12.438 1 90.12 48 GLU B N 1
ATOM 3497 C CA . GLU B 1 48 ? -12.109 -6.68 12.07 1 90.12 48 GLU B CA 1
ATOM 3498 C C . GLU B 1 48 ? -11.375 -6.512 10.742 1 90.12 48 GLU B C 1
ATOM 3500 O O . GLU B 1 48 ? -10.242 -6.984 10.586 1 90.12 48 GLU B O 1
ATOM 3505 N N . GLU B 1 49 ? -12.031 -5.859 9.836 1 92.75 49 GLU B N 1
ATOM 3506 C CA . GLU B 1 49 ? -11.391 -5.574 8.555 1 92.75 49 GLU B CA 1
ATOM 3507 C C . GLU B 1 49 ? -10.148 -4.703 8.742 1 92.75 49 GLU B C 1
ATOM 3509 O O . GLU B 1 49 ? -9.094 -4.988 8.172 1 92.75 49 GLU B O 1
ATOM 3514 N N . SER B 1 50 ? -10.352 -3.66 9.547 1 95 50 SER B N 1
ATOM 3515 C CA . SER B 1 50 ? -9.242 -2.756 9.82 1 95 50 SER B CA 1
ATOM 3516 C C . SER B 1 50 ? -8.07 -3.492 10.461 1 95 50 SER B C 1
ATOM 3518 O O . SER B 1 50 ? -6.922 -3.322 10.055 1 95 50 SER B O 1
ATOM 3520 N N . GLN B 1 51 ? -8.391 -4.336 11.391 1 93.31 51 GLN B N 1
ATOM 3521 C CA . GLN B 1 51 ? -7.352 -5.117 12.055 1 93.31 51 GLN B CA 1
ATOM 3522 C C . GLN B 1 51 ? -6.641 -6.039 11.07 1 93.31 51 GLN B C 1
ATOM 3524 O O . GLN B 1 51 ? -5.422 -6.215 11.148 1 93.31 51 GLN B O 1
ATOM 3529 N N . GLY B 1 52 ? -7.414 -6.621 10.195 1 94.06 52 GLY B N 1
ATOM 3530 C CA . GLY B 1 52 ? -6.84 -7.504 9.195 1 94.06 52 GLY B CA 1
ATOM 3531 C C . GLY B 1 52 ? -5.844 -6.809 8.281 1 94.06 52 GLY B C 1
ATOM 3532 O O . GLY B 1 52 ? -4.797 -7.371 7.953 1 94.06 52 GLY B O 1
ATOM 3533 N N . TYR B 1 53 ? -6.16 -5.578 7.84 1 95.75 53 TYR B N 1
ATOM 3534 C CA . TYR B 1 53 ? -5.258 -4.809 6.992 1 95.75 53 TYR B CA 1
ATOM 3535 C C . TYR B 1 53 ? -3.93 -4.555 7.695 1 95.75 53 TYR B C 1
ATOM 3537 O O . TYR B 1 53 ? -2.861 -4.738 7.109 1 95.75 53 TYR B O 1
ATOM 3545 N N . ILE B 1 54 ? -4.023 -4.145 8.938 1 95.25 54 ILE B N 1
ATOM 3546 C CA . ILE B 1 54 ? -2.832 -3.773 9.695 1 95.25 54 ILE B CA 1
ATOM 3547 C C . ILE B 1 54 ? -2.025 -5.023 10.031 1 95.25 54 ILE B C 1
ATOM 3549 O O . ILE B 1 54 ? -0.795 -5.023 9.945 1 95.25 54 ILE B O 1
ATOM 3553 N N . GLN B 1 55 ? -2.734 -6.062 10.383 1 94.25 55 GLN B N 1
ATOM 3554 C CA . GLN B 1 55 ? -2.055 -7.312 10.695 1 94.25 55 GLN B CA 1
ATOM 3555 C C . GLN B 1 55 ? -1.308 -7.848 9.477 1 94.25 55 GLN B C 1
ATOM 3557 O O . GLN B 1 55 ? -0.224 -8.422 9.609 1 94.25 55 GLN B O 1
ATOM 3562 N N . HIS B 1 56 ? -1.891 -7.695 8.359 1 95.69 56 HIS B N 1
ATOM 3563 C CA . HIS B 1 56 ? -1.219 -8.109 7.133 1 95.69 56 HIS B CA 1
ATOM 3564 C C . HIS B 1 56 ? 0.076 -7.332 6.926 1 95.69 56 HIS B C 1
ATOM 3566 O O . HIS B 1 56 ? 1.127 -7.922 6.668 1 95.69 56 HIS B O 1
ATOM 3572 N N . CYS B 1 57 ? -0.04 -6.02 7.051 1 95.94 57 CYS B N 1
ATOM 3573 C CA . CYS B 1 57 ? 1.123 -5.16 6.848 1 95.94 57 CYS B CA 1
ATOM 3574 C C . CYS B 1 57 ? 2.217 -5.473 7.863 1 95.94 57 CYS B C 1
ATOM 3576 O O . CYS B 1 57 ? 3.4 -5.484 7.523 1 95.94 57 CYS B O 1
ATOM 3578 N N . ARG B 1 58 ? 1.812 -5.812 9.039 1 94.81 58 ARG B N 1
ATOM 3579 C CA . ARG B 1 58 ? 2.768 -6.059 10.117 1 94.81 58 ARG B CA 1
ATOM 3580 C C . ARG B 1 58 ? 3.27 -7.496 10.086 1 94.81 58 ARG B C 1
ATOM 3582 O O . ARG B 1 58 ? 4.156 -7.867 10.859 1 94.81 58 ARG B O 1
ATOM 3589 N N . ALA B 1 59 ? 2.742 -8.289 9.195 1 93.38 59 ALA B N 1
ATOM 3590 C CA . ALA B 1 59 ? 3.08 -9.711 9.125 1 93.38 59 ALA B CA 1
ATOM 3591 C C . ALA B 1 59 ? 2.879 -10.391 10.477 1 93.38 59 ALA B C 1
ATOM 3593 O O . ALA B 1 59 ? 3.744 -11.141 10.93 1 93.38 59 ALA B O 1
ATOM 3594 N N . THR B 1 60 ? 1.774 -10.094 11.078 1 91.12 60 THR B N 1
ATOM 3595 C CA . THR B 1 60 ? 1.486 -10.664 12.391 1 91.12 60 THR B CA 1
ATOM 3596 C C . THR B 1 60 ? 1.151 -12.148 12.273 1 91.12 60 THR B C 1
ATOM 3598 O O . THR B 1 60 ? 0.423 -12.555 11.367 1 91.12 60 THR B O 1
ATOM 3601 N N . LEU B 1 61 ? 1.723 -12.852 13.211 1 84.06 61 LEU B N 1
ATOM 3602 C CA . LEU B 1 61 ? 1.422 -14.281 13.25 1 84.06 61 LEU B CA 1
ATOM 3603 C C . LEU B 1 61 ? 0.12 -14.539 14 1 84.06 61 LEU B C 1
ATOM 3605 O O . LEU B 1 61 ? -0.027 -14.133 15.156 1 84.06 61 LEU B O 1
ATOM 3609 N N . ILE B 1 62 ? -0.877 -14.539 13.328 1 68.56 62 ILE B N 1
ATOM 3610 C CA . ILE B 1 62 ? -2.156 -14.656 14.016 1 68.56 62 ILE B CA 1
ATOM 3611 C C . ILE B 1 62 ? -2.494 -16.125 14.227 1 68.56 62 ILE B C 1
ATOM 3613 O O . ILE B 1 62 ? -2.217 -16.969 13.367 1 68.56 62 ILE B O 1
ATOM 3617 N N . ASN B 1 63 ? -2.918 -16.234 15.508 1 62.22 63 ASN B N 1
ATOM 3618 C CA . ASN B 1 63 ? -3.5 -17.531 15.82 1 62.22 63 ASN B CA 1
ATOM 3619 C C . ASN B 1 63 ? -4.805 -17.75 15.062 1 62.22 63 ASN B C 1
ATOM 3621 O O . ASN B 1 63 ? -5.699 -16.906 15.094 1 62.22 63 ASN B O 1
ATOM 3625 N N . LEU B 1 64 ? -4.859 -18.609 14.125 1 58.5 64 LEU B N 1
ATOM 3626 C CA . LEU B 1 64 ? -6.047 -19.031 13.391 1 58.5 64 LEU B CA 1
ATOM 3627 C C . LEU B 1 64 ? -7.172 -19.406 14.344 1 58.5 64 LEU B C 1
ATOM 3629 O O . LEU B 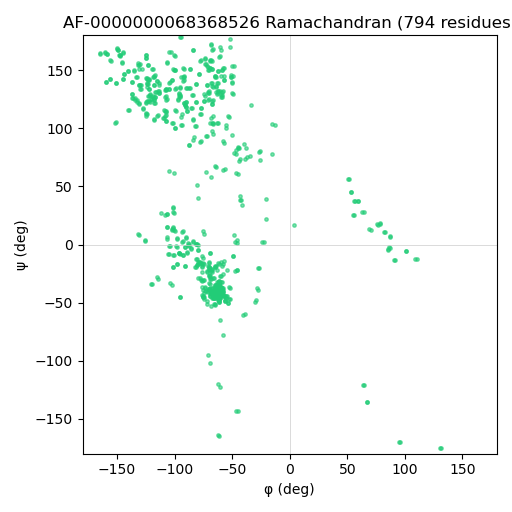1 64 ? -6.914 -19.891 15.453 1 58.5 64 LEU B O 1
ATOM 3633 N N . PRO B 1 65 ? -8.633 -19.047 14.117 1 56.09 65 PRO B N 1
ATOM 3634 C CA . PRO B 1 65 ? -9.227 -18.5 12.898 1 56.09 65 PRO B CA 1
ATOM 3635 C C . PRO B 1 65 ? -9.453 -16.984 12.984 1 56.09 65 PRO B C 1
ATOM 3637 O O . PRO B 1 65 ? -10.438 -16.484 12.438 1 56.09 65 PRO B O 1
ATOM 3640 N N . GLN B 1 66 ? -8.875 -16.203 13.625 1 61.25 66 GLN B N 1
ATOM 3641 C CA . GLN B 1 66 ? -9.344 -14.891 14.07 1 61.25 66 GLN B CA 1
ATOM 3642 C C . GLN B 1 66 ? -9.477 -13.922 12.898 1 61.25 66 GLN B C 1
ATOM 3644 O O . GLN B 1 66 ? -10.398 -13.109 12.859 1 61.25 66 GLN B O 1
ATOM 3649 N N . SER B 1 67 ? -8.719 -14 11.734 1 76.81 67 SER B N 1
ATOM 3650 C CA . SER B 1 67 ? -8.961 -12.906 10.797 1 76.81 67 SER B CA 1
ATOM 3651 C C . SER B 1 67 ? -8.719 -13.359 9.359 1 76.81 67 SER B C 1
ATOM 3653 O O . SER B 1 67 ? -7.578 -13.625 8.969 1 76.81 67 SER B O 1
ATOM 3655 N N . ILE B 1 68 ? -9.891 -13.516 8.734 1 88.94 68 ILE B N 1
ATOM 3656 C CA . ILE B 1 68 ? -9.789 -13.898 7.336 1 88.94 68 ILE B CA 1
ATOM 3657 C C . ILE B 1 68 ? -9.242 -12.734 6.516 1 88.94 68 ILE B C 1
ATOM 3659 O O . ILE B 1 68 ? -8.555 -12.938 5.512 1 88.94 68 ILE B O 1
ATOM 3663 N N . GLN B 1 69 ? -9.469 -11.516 7.012 1 92 69 GLN B N 1
ATOM 3664 C CA . GLN B 1 69 ? -9.133 -10.328 6.242 1 92 69 GLN B CA 1
ATOM 3665 C C . GLN B 1 69 ? -7.633 -10.258 5.961 1 92 69 GLN B C 1
ATOM 3667 O O . GLN B 1 69 ? -7.219 -9.852 4.875 1 92 69 GLN B O 1
ATOM 3672 N N . GLN B 1 70 ? -6.875 -10.641 6.898 1 93.62 70 GLN B N 1
ATOM 3673 C CA . GLN B 1 70 ? -5.426 -10.602 6.746 1 93.62 70 GLN B CA 1
ATOM 3674 C C . GLN B 1 70 ? -4.973 -11.445 5.559 1 93.62 70 GLN B C 1
ATOM 3676 O O . GLN B 1 70 ? -4.004 -11.102 4.879 1 93.62 70 GLN B O 1
ATOM 3681 N N . ASN B 1 71 ? -5.699 -12.492 5.324 1 93.12 71 ASN B N 1
ATOM 3682 C CA . ASN B 1 71 ? -5.309 -13.445 4.293 1 93.12 71 ASN B CA 1
ATOM 3683 C C . ASN B 1 71 ? -5.883 -13.07 2.93 1 93.12 71 ASN B C 1
ATOM 3685 O O . ASN B 1 71 ? -5.527 -13.672 1.915 1 93.12 71 ASN B O 1
ATOM 3689 N N . LEU B 1 72 ? -6.684 -12.109 2.932 1 96.12 72 LEU B N 1
ATOM 3690 C CA . LEU B 1 72 ? -7.332 -11.727 1.683 1 96.12 72 LEU B CA 1
ATOM 3691 C C . LEU B 1 72 ? -6.578 -10.586 1.008 1 96.12 72 LEU B C 1
ATOM 3693 O O . LEU B 1 72 ? -6.875 -10.227 -0.133 1 96.12 72 LEU B O 1
ATOM 3697 N N . VAL B 1 73 ? -5.605 -10.023 1.652 1 97.62 73 VAL B N 1
ATOM 3698 C CA . VAL B 1 73 ? -4.902 -8.844 1.15 1 97.62 73 VAL B CA 1
ATOM 3699 C C . VAL B 1 73 ? -3.852 -9.266 0.129 1 97.62 73 VAL B C 1
ATOM 3701 O O . VAL B 1 73 ? -3.152 -10.266 0.324 1 97.62 73 VAL B O 1
ATOM 3704 N N . TYR B 1 74 ? -3.732 -8.555 -0.917 1 98.38 74 TYR B N 1
ATOM 3705 C CA . TYR B 1 74 ? -2.639 -8.68 -1.874 1 98.38 74 TYR B CA 1
ATOM 3706 C C . TYR B 1 74 ? -2.252 -7.324 -2.445 1 98.38 74 TYR B C 1
ATOM 3708 O O . TYR B 1 74 ? -2.969 -6.34 -2.256 1 98.38 74 TYR B O 1
ATOM 3716 N N . TRP B 1 75 ? -1.122 -7.238 -3.076 1 98.75 75 TRP B N 1
ATOM 3717 C CA . TRP B 1 75 ? -0.598 -5.977 -3.592 1 98.75 75 TRP B CA 1
ATOM 3718 C C . TRP B 1 75 ? -0.455 -6.023 -5.109 1 98.75 75 TRP B C 1
ATOM 3720 O O . TRP B 1 75 ? -0.003 -7.027 -5.664 1 98.75 75 TRP B O 1
ATOM 3730 N N . LEU B 1 76 ? -0.869 -4.914 -5.676 1 98.19 76 LEU B N 1
ATOM 3731 C CA . LEU B 1 76 ? -0.968 -4.883 -7.133 1 98.19 76 LEU B CA 1
ATOM 3732 C C . LEU B 1 76 ? -0.42 -3.57 -7.684 1 98.19 76 LEU B C 1
ATOM 3734 O O . LEU B 1 76 ? -0.573 -2.518 -7.059 1 98.19 76 LEU B O 1
ATOM 3738 N N . HIS B 1 77 ? 0.31 -3.672 -8.812 1 98.56 77 HIS B N 1
ATOM 3739 C CA . HIS B 1 77 ? 0.693 -2.516 -9.609 1 98.56 77 HIS B CA 1
ATOM 3740 C C . HIS B 1 77 ? 0.706 -2.854 -11.094 1 98.56 77 HIS B C 1
ATOM 3742 O O . HIS B 1 77 ? 1.187 -3.918 -11.492 1 98.56 77 HIS B O 1
ATOM 3748 N N . PRO B 1 78 ? 0.3 -1.974 -11.992 1 96.62 78 PRO B N 1
ATOM 3749 C CA . PRO B 1 78 ? -0.483 -0.775 -11.688 1 96.62 78 PRO B CA 1
ATOM 3750 C C . PRO B 1 78 ? -1.901 -1.101 -11.227 1 96.62 78 PRO B C 1
ATOM 3752 O O . PRO B 1 78 ? -2.277 -2.273 -11.148 1 96.62 78 PRO B O 1
ATOM 3755 N N . PHE B 1 79 ? -2.609 -0.07 -10.773 1 95.62 79 PHE B N 1
ATOM 3756 C CA . PHE B 1 79 ? -4.016 -0.202 -10.414 1 95.62 79 PHE B CA 1
ATOM 3757 C C . PHE B 1 79 ? -4.871 0.784 -11.195 1 95.62 79 PHE B C 1
ATOM 3759 O O . PHE B 1 79 ? -4.621 1.991 -11.172 1 95.62 79 PHE B O 1
ATOM 3766 N N . PHE B 1 80 ? -5.77 0.245 -11.844 1 90.69 80 PHE B N 1
ATOM 3767 C CA . PHE B 1 80 ? -6.793 0.998 -12.555 1 90.69 80 PHE B CA 1
ATOM 3768 C C . PHE B 1 80 ? -8.188 0.558 -12.125 1 90.69 80 PHE B C 1
ATOM 3770 O O . PHE B 1 80 ? -8.633 -0.537 -12.469 1 90.69 80 PHE B O 1
ATOM 3777 N N . PRO B 1 81 ? -8.891 1.426 -11.477 1 88.81 81 PRO B N 1
ATOM 3778 C CA . PRO B 1 81 ? -10.18 0.996 -10.93 1 88.81 81 PRO B CA 1
ATOM 3779 C C . PRO B 1 81 ? -11.18 0.614 -12.023 1 88.81 81 PRO B C 1
ATOM 3781 O O . PRO B 1 81 ? -12.133 -0.126 -11.758 1 88.81 81 PRO B O 1
ATOM 3784 N N . TRP B 1 82 ? -10.984 1.026 -13.211 1 86.31 82 TRP B N 1
ATOM 3785 C CA . TRP B 1 82 ? -11.953 0.776 -14.273 1 86.31 82 TRP B CA 1
ATOM 3786 C C . TRP B 1 82 ? -11.57 -0.459 -15.078 1 86.31 82 TRP B C 1
ATOM 3788 O O . TRP B 1 82 ? -12.32 -0.89 -15.961 1 86.31 82 TRP B O 1
ATOM 3798 N N . LEU B 1 83 ? -10.391 -0.99 -14.789 1 88.56 83 LEU B N 1
ATOM 3799 C CA . LEU B 1 83 ? -9.891 -2.109 -15.578 1 88.56 83 LEU B CA 1
ATOM 3800 C C . LEU B 1 83 ? -9.406 -3.236 -14.672 1 88.56 83 LEU B C 1
ATOM 3802 O O . LEU B 1 83 ? -8.547 -3.023 -13.82 1 88.56 83 LEU B O 1
ATOM 3806 N N . PRO B 1 84 ? -10.008 -4.406 -14.852 1 90.88 84 PRO B N 1
ATOM 3807 C CA . PRO B 1 84 ? -9.406 -5.543 -14.156 1 90.88 84 PRO B CA 1
ATOM 3808 C C . PRO B 1 84 ? -8.031 -5.914 -14.711 1 90.88 84 PRO B C 1
ATOM 3810 O O . PRO B 1 84 ? -7.906 -6.215 -15.898 1 90.88 84 PRO B O 1
ATOM 3813 N N . LEU B 1 85 ? -7.07 -5.863 -13.883 1 94.31 85 LEU B N 1
ATOM 3814 C CA . LEU B 1 85 ? -5.711 -6.062 -14.375 1 94.31 85 LEU B CA 1
ATOM 3815 C C . LEU B 1 85 ? -5.219 -7.469 -14.062 1 94.31 85 LEU B C 1
ATOM 3817 O O . LEU B 1 85 ? -4.02 -7.746 -14.148 1 94.31 85 LEU B O 1
ATOM 3821 N N . PHE B 1 86 ? -6.059 -8.336 -13.68 1 96.75 86 PHE B N 1
ATOM 3822 C CA . PHE B 1 86 ? -5.836 -9.773 -13.594 1 96.75 86 PHE B CA 1
ATOM 3823 C C . PHE B 1 86 ? -7.137 -10.539 -13.805 1 96.75 86 PHE B C 1
ATOM 3825 O O . PHE B 1 86 ? -8.164 -10.203 -13.203 1 96.75 86 PHE B O 1
ATOM 3832 N N . PRO B 1 87 ? -7.133 -11.641 -14.547 1 96.94 87 PRO B N 1
ATOM 3833 C CA . PRO B 1 87 ? -6.016 -12.086 -15.375 1 96.94 87 PRO B CA 1
ATOM 3834 C C . PRO B 1 87 ? -5.781 -11.18 -16.578 1 96.94 87 PRO B C 1
ATOM 3836 O O . PRO B 1 87 ? -6.648 -10.383 -16.938 1 96.94 87 PRO B O 1
ATOM 3839 N N . ARG B 1 88 ? -4.555 -11.219 -17.141 1 96.12 88 ARG B N 1
ATOM 3840 C CA . ARG B 1 88 ? -4.211 -10.414 -18.312 1 96.12 88 ARG B CA 1
ATOM 3841 C C . ARG B 1 88 ? -4.379 -11.211 -19.594 1 96.12 88 ARG B C 1
ATOM 3843 O O . ARG B 1 88 ? -4.918 -10.711 -20.578 1 96.12 88 ARG B O 1
ATOM 3850 N N . ILE B 1 89 ? -3.871 -12.453 -19.531 1 94.06 89 ILE B N 1
ATOM 3851 C CA . ILE B 1 89 ? -3.99 -13.312 -20.703 1 94.06 89 ILE B CA 1
ATOM 3852 C C . ILE B 1 89 ? -5.449 -13.727 -20.891 1 94.06 89 ILE B C 1
ATOM 3854 O O . ILE B 1 89 ? -6.082 -14.227 -19.969 1 94.06 89 ILE B O 1
ATOM 3858 N N . GLY B 1 90 ? -6.02 -13.5 -22.016 1 89.06 90 GLY B N 1
ATOM 3859 C CA . GLY B 1 90 ? -7.395 -13.859 -22.312 1 89.06 90 GLY B CA 1
ATOM 3860 C C . GLY B 1 90 ? -8.398 -12.852 -21.797 1 89.06 90 GLY B C 1
ATOM 3861 O O . GLY B 1 90 ? -9.609 -13.117 -21.797 1 89.06 90 GLY B O 1
ATOM 3862 N N . ALA B 1 91 ? -7.973 -11.711 -21.359 1 86 91 ALA B N 1
ATOM 3863 C CA . ALA B 1 91 ? -8.828 -10.734 -20.703 1 86 91 ALA B CA 1
ATOM 3864 C C . ALA B 1 91 ? -9.422 -9.758 -21.719 1 86 91 ALA B C 1
ATOM 3866 O O . ALA B 1 91 ? -10.273 -8.93 -21.359 1 86 91 ALA B O 1
ATOM 3867 N N . ASP B 1 92 ? -9.133 -9.82 -22.938 1 82.56 92 ASP B N 1
ATOM 3868 C CA . ASP B 1 92 ? -9.516 -8.82 -23.922 1 82.56 92 ASP B CA 1
ATOM 3869 C C . ASP B 1 92 ? -11.031 -8.672 -24 1 82.56 92 ASP B C 1
ATOM 3871 O O . ASP B 1 92 ? -11.547 -7.559 -24.109 1 82.56 92 ASP B O 1
ATOM 3875 N N . ARG B 1 93 ? -11.656 -9.734 -23.922 1 79.25 93 ARG B N 1
ATOM 3876 C CA . ARG B 1 93 ? -13.117 -9.68 -24.031 1 79.25 93 ARG B CA 1
ATOM 3877 C C . ARG B 1 93 ? -13.727 -8.883 -22.891 1 79.25 93 ARG B C 1
ATOM 3879 O O . ARG B 1 93 ? -14.672 -8.117 -23.094 1 79.25 93 ARG B O 1
ATOM 3886 N N . LYS B 1 94 ? -13.141 -8.992 -21.766 1 79.69 94 LYS B N 1
ATOM 3887 C CA . LYS B 1 94 ? -13.656 -8.312 -20.578 1 79.69 94 LYS B CA 1
ATOM 3888 C C . LYS B 1 94 ? -13.258 -6.836 -20.578 1 79.69 94 LYS B C 1
ATOM 3890 O O . LYS B 1 94 ? -13.875 -6.023 -19.875 1 79.69 94 LYS B O 1
ATOM 3895 N N . MET B 1 95 ? -12.281 -6.496 -21.391 1 81.62 95 MET B N 1
ATOM 3896 C CA . MET B 1 95 ? -11.734 -5.145 -21.359 1 81.62 95 MET B CA 1
ATOM 3897 C C . MET B 1 95 ? -12.211 -4.336 -22.562 1 81.62 95 MET B C 1
ATOM 3899 O O . MET B 1 95 ? -12.023 -3.119 -22.609 1 81.62 95 MET B O 1
ATOM 3903 N N . VAL B 1 96 ? -12.867 -5 -23.469 1 76 96 VAL B N 1
ATOM 3904 C CA . VAL B 1 96 ? -13.328 -4.332 -24.672 1 76 96 VAL B CA 1
ATOM 3905 C C . VAL B 1 96 ? -14.32 -3.234 -24.312 1 76 96 VAL B C 1
ATOM 3907 O O . VAL B 1 96 ? -15.234 -3.455 -23.516 1 76 96 VAL B O 1
ATOM 3910 N N . GLY B 1 97 ? -14.156 -2.018 -24.859 1 69.06 97 GLY B N 1
ATOM 3911 C CA . GLY B 1 97 ? -15.078 -0.914 -24.672 1 69.06 97 GLY B CA 1
ATOM 3912 C C . GLY B 1 97 ? -14.719 -0.044 -23.484 1 69.06 97 GLY B C 1
ATOM 3913 O O . GLY B 1 97 ? -15.312 1.018 -23.281 1 69.06 97 GLY B O 1
ATOM 3914 N N . LYS B 1 98 ? -13.883 -0.589 -22.766 1 68.75 98 LYS B N 1
ATOM 3915 C CA . LYS B 1 98 ? -13.461 0.224 -21.625 1 68.75 98 LYS B CA 1
ATOM 3916 C C . LYS B 1 98 ? -12.289 1.132 -22 1 68.75 98 LYS B C 1
ATOM 3918 O O . LYS B 1 98 ? -11.227 0.651 -22.375 1 68.75 98 LYS B O 1
ATOM 3923 N N . SER B 1 99 ? -12.648 2.348 -22.578 1 61.06 99 SER B N 1
ATOM 3924 C CA . SER B 1 99 ? -11.672 3.312 -23.078 1 61.06 99 SER B CA 1
ATOM 3925 C C . SER B 1 99 ? -10.641 3.66 -22.016 1 61.06 99 SER B C 1
ATOM 3927 O O . SER B 1 99 ? -10.984 3.92 -20.859 1 61.06 99 SER B O 1
ATOM 3929 N N . HIS B 1 100 ? -9.305 3.197 -22.234 1 66.38 100 HIS B N 1
ATOM 3930 C CA . HIS B 1 100 ? -8.25 3.627 -21.312 1 66.38 100 HIS B CA 1
ATOM 3931 C C . HIS B 1 100 ? -7.516 4.848 -21.859 1 66.38 100 HIS B C 1
ATOM 3933 O O . HIS B 1 100 ? -7.324 4.973 -23.078 1 66.38 100 HIS B O 1
ATOM 3939 N N . PRO B 1 101 ? -7.391 5.898 -21.062 1 64.81 101 PRO B N 1
ATOM 3940 C CA . PRO B 1 101 ? -6.641 7.086 -21.469 1 64.81 101 PRO B CA 1
ATOM 3941 C C . PRO B 1 101 ? -5.293 6.742 -22.094 1 64.81 101 PRO B C 1
ATOM 3943 O O . PRO B 1 101 ? -4.785 7.496 -22.938 1 64.81 101 PRO B O 1
ATOM 3946 N N . CYS B 1 102 ? -4.801 5.562 -21.781 1 61.25 102 CYS B N 1
ATOM 3947 C CA . CYS B 1 102 ? -3.436 5.223 -22.156 1 61.25 102 CYS B CA 1
ATOM 3948 C C . CYS B 1 102 ? -3.367 4.785 -23.625 1 61.25 102 CYS B C 1
ATOM 3950 O O . CYS B 1 102 ? -2.301 4.828 -24.234 1 61.25 102 CYS B O 1
ATOM 3952 N N . ALA B 1 103 ? -4.438 4.461 -24.172 1 63.78 103 ALA B N 1
ATOM 3953 C CA . ALA B 1 103 ? -4.367 3.781 -25.469 1 63.78 103 ALA B CA 1
ATOM 3954 C C . ALA B 1 103 ? -3.842 4.719 -26.547 1 63.78 103 ALA B C 1
ATOM 3956 O O . ALA B 1 103 ? -3.109 4.293 -27.453 1 63.78 103 ALA B O 1
ATOM 3957 N N . PHE B 1 104 ? -3.969 5.914 -26.266 1 70.94 104 PHE B N 1
ATOM 3958 C CA . PHE B 1 104 ? -3.654 6.695 -27.453 1 70.94 104 PHE B CA 1
ATOM 3959 C C . PHE B 1 104 ? -2.668 7.809 -27.125 1 70.94 104 PHE B C 1
ATOM 3961 O O . PHE B 1 104 ? -2.26 8.57 -28 1 70.94 104 PHE B O 1
ATOM 3968 N N . ASN B 1 105 ? -2.176 7.75 -25.938 1 80.19 105 ASN B N 1
ATOM 3969 C CA . ASN B 1 105 ? -1.246 8.805 -25.547 1 80.19 105 ASN B CA 1
ATOM 3970 C C . ASN B 1 105 ? 0.138 8.242 -25.234 1 80.19 105 ASN B C 1
ATOM 3972 O O . ASN B 1 105 ? 0.346 7.652 -24.172 1 80.19 105 ASN B O 1
ATOM 3976 N N . GLU B 1 106 ? 1.057 8.5 -26.125 1 83.88 106 GLU B N 1
ATOM 3977 C CA . GLU B 1 106 ? 2.404 7.949 -26 1 83.88 106 GLU B CA 1
ATOM 3978 C C . GLU B 1 106 ? 3.121 8.5 -24.781 1 83.88 106 GLU B C 1
ATOM 3980 O O . GLU B 1 106 ? 3.891 7.793 -24.125 1 83.88 106 GLU B O 1
ATOM 3985 N N . GLU B 1 107 ? 2.9 9.719 -24.547 1 85.25 107 GLU B N 1
ATOM 3986 C CA . GLU B 1 107 ? 3.531 10.336 -23.391 1 85.25 107 GLU B CA 1
ATOM 3987 C C . GLU B 1 107 ? 3.057 9.688 -22.094 1 85.25 107 GLU B C 1
ATOM 3989 O O . GLU B 1 107 ? 3.859 9.414 -21.203 1 85.25 107 GLU B O 1
ATOM 3994 N N . LEU B 1 108 ? 1.826 9.469 -22.109 1 86.12 108 LEU B N 1
ATOM 3995 C CA . LEU B 1 108 ? 1.247 8.836 -20.938 1 86.12 108 LEU B CA 1
ATOM 3996 C C . LEU B 1 108 ? 1.746 7.398 -20.781 1 86.12 108 LEU B C 1
ATOM 3998 O O . LEU B 1 108 ? 2.021 6.945 -19.672 1 86.12 108 LEU B O 1
ATOM 4002 N N . GLN B 1 109 ? 1.883 6.77 -21.859 1 88.81 109 GLN B N 1
ATOM 4003 C CA . GLN B 1 109 ? 2.391 5.402 -21.828 1 88.81 109 GLN B CA 1
ATOM 4004 C C . GLN B 1 109 ? 3.805 5.348 -21.266 1 88.81 109 GLN B C 1
ATOM 4006 O O . GLN B 1 109 ? 4.137 4.438 -20.5 1 88.81 109 GLN B O 1
ATOM 4011 N N . GLN B 1 110 ? 4.543 6.289 -21.625 1 90.94 110 GLN B N 1
ATOM 4012 C CA . GLN B 1 110 ? 5.914 6.355 -21.125 1 90.94 110 GLN B CA 1
ATOM 4013 C C . GLN B 1 110 ? 5.93 6.598 -19.625 1 90.94 110 GLN B C 1
ATOM 4015 O O . GLN B 1 110 ? 6.758 6.027 -18.906 1 90.94 110 GLN B O 1
ATOM 4020 N N . VAL B 1 111 ? 5.02 7.434 -19.172 1 91.75 111 VAL B N 1
ATOM 4021 C CA . VAL B 1 111 ? 4.918 7.707 -17.75 1 91.75 111 VAL B CA 1
ATOM 4022 C C . VAL B 1 111 ? 4.539 6.43 -17 1 91.75 111 VAL B C 1
ATOM 4024 O O . VAL B 1 111 ? 5.129 6.105 -15.977 1 91.75 111 VAL B O 1
ATOM 4027 N N . PHE B 1 112 ? 3.607 5.699 -17.562 1 92.69 112 PHE B N 1
ATOM 4028 C CA . PHE B 1 112 ? 3.17 4.449 -16.953 1 92.69 112 PHE B CA 1
ATOM 4029 C C . PHE B 1 112 ? 4.316 3.447 -16.891 1 92.69 112 PHE B C 1
ATOM 4031 O O . PHE B 1 112 ? 4.523 2.793 -15.867 1 92.69 112 PHE B O 1
ATOM 4038 N N . MET B 1 113 ? 5.043 3.412 -17.953 1 94.88 113 MET B N 1
ATOM 4039 C CA . MET B 1 113 ? 6.129 2.443 -18.031 1 94.88 113 MET B CA 1
ATOM 4040 C C . MET B 1 113 ? 7.258 2.809 -17.078 1 94.88 113 MET B C 1
ATOM 4042 O O . MET B 1 113 ? 7.867 1.93 -16.453 1 94.88 113 MET B O 1
ATOM 4046 N N . ASN B 1 114 ? 7.516 4.07 -16.984 1 95.69 114 ASN B N 1
ATOM 4047 C CA . ASN B 1 114 ? 8.547 4.516 -16.047 1 95.69 114 ASN B CA 1
ATOM 4048 C C . ASN B 1 114 ? 8.172 4.176 -14.602 1 95.69 114 ASN B C 1
ATOM 4050 O O . ASN B 1 114 ? 9 3.654 -13.852 1 95.69 114 ASN B O 1
ATOM 4054 N N . GLU B 1 115 ? 6.973 4.441 -14.258 1 96.19 115 GLU B N 1
ATOM 4055 C CA . GLU B 1 115 ? 6.492 4.109 -12.922 1 96.19 115 GLU B CA 1
ATOM 4056 C C . GLU B 1 115 ? 6.523 2.604 -12.688 1 96.19 115 GLU B C 1
ATOM 4058 O O . GLU B 1 115 ? 6.883 2.15 -11.594 1 96.19 115 GLU B O 1
ATOM 4063 N N . TRP B 1 116 ? 6.133 1.928 -13.688 1 97.88 116 TRP B N 1
ATOM 4064 C CA . TRP B 1 116 ? 6.133 0.471 -13.594 1 97.88 116 TRP B CA 1
ATOM 4065 C C . TRP B 1 116 ? 7.547 -0.063 -13.398 1 97.88 116 TRP B C 1
ATOM 4067 O O . TRP B 1 116 ? 7.77 -0.96 -12.578 1 97.88 116 TRP B O 1
ATOM 4077 N N . SER B 1 117 ? 8.477 0.494 -14.117 1 98.12 117 SER B N 1
ATOM 4078 C CA . SER B 1 117 ? 9.867 0.064 -14.016 1 98.12 117 SER B CA 1
ATOM 4079 C C . SER B 1 117 ? 10.414 0.282 -12.609 1 98.12 117 SER B C 1
ATOM 4081 O O . SER B 1 117 ? 11.133 -0.563 -12.078 1 98.12 117 SER B O 1
ATOM 4083 N N . LEU B 1 118 ? 10.023 1.356 -12.031 1 97.12 118 LEU B N 1
ATOM 4084 C CA . LEU B 1 118 ? 10.445 1.646 -10.664 1 97.12 118 LEU B CA 1
ATOM 4085 C C . LEU B 1 118 ? 9.844 0.636 -9.688 1 97.12 118 LEU B C 1
ATOM 4087 O O . LEU B 1 118 ? 10.547 0.121 -8.812 1 97.12 118 LEU B O 1
ATOM 4091 N N . SER B 1 119 ? 8.617 0.367 -9.82 1 98.5 119 SER B N 1
ATOM 4092 C CA . SER B 1 119 ? 7.938 -0.591 -8.961 1 98.5 119 SER B CA 1
ATOM 4093 C C . SER B 1 119 ? 8.5 -1.997 -9.141 1 98.5 119 SER B C 1
ATOM 4095 O O . SER B 1 119 ? 8.703 -2.721 -8.164 1 98.5 119 SER B O 1
ATOM 4097 N N . PHE B 1 120 ? 8.727 -2.344 -10.414 1 98.75 120 PHE B N 1
ATOM 4098 C CA . PHE B 1 120 ? 9.273 -3.658 -10.734 1 98.75 120 PHE B CA 1
ATOM 4099 C C . PHE B 1 120 ? 10.656 -3.83 -10.133 1 98.75 120 PHE B C 1
ATOM 4101 O O . PHE B 1 120 ? 10.961 -4.863 -9.531 1 98.75 120 PHE B O 1
ATOM 4108 N N . THR B 1 121 ? 11.43 -2.875 -10.25 1 98.25 121 THR B N 1
ATOM 4109 C CA . THR B 1 121 ? 12.773 -2.908 -9.68 1 98.25 121 THR B CA 1
ATOM 4110 C C . THR B 1 121 ? 12.711 -2.998 -8.156 1 98.25 121 THR B C 1
ATOM 4112 O O . THR B 1 121 ? 13.469 -3.744 -7.539 1 98.25 121 THR B O 1
ATOM 4115 N N . SER B 1 122 ? 11.836 -2.234 -7.582 1 97.88 122 SER B N 1
ATOM 4116 C CA . SER B 1 122 ? 11.633 -2.295 -6.141 1 97.88 122 SER B CA 1
ATOM 4117 C C . SER B 1 122 ? 11.273 -3.707 -5.691 1 97.88 122 SER B C 1
ATOM 4119 O O . SER B 1 122 ? 11.828 -4.219 -4.719 1 97.88 122 SER B O 1
ATOM 4121 N N . LEU B 1 123 ? 10.461 -4.242 -6.383 1 98.31 123 LEU B N 1
ATOM 4122 C CA . LEU B 1 123 ? 9.984 -5.582 -6.059 1 98.31 123 LEU B CA 1
ATOM 4123 C C . LEU B 1 123 ? 11.109 -6.602 -6.195 1 98.31 123 LEU B C 1
ATOM 4125 O O . LEU B 1 123 ? 11.266 -7.477 -5.336 1 98.31 123 LEU B O 1
ATOM 4129 N N . TYR B 1 124 ? 11.836 -6.512 -7.23 1 98.44 124 TYR B N 1
ATOM 4130 C CA . TYR B 1 124 ? 12.977 -7.406 -7.426 1 98.44 124 TYR B CA 1
ATOM 4131 C C . TYR B 1 124 ? 13.992 -7.254 -6.305 1 98.44 124 TYR B C 1
ATOM 4133 O O . TYR B 1 124 ? 14.547 -8.242 -5.824 1 98.44 124 TYR B O 1
ATOM 4141 N N . ASN B 1 125 ? 14.227 -6.059 -5.941 1 97.75 125 ASN B N 1
ATOM 4142 C CA . ASN B 1 125 ? 15.156 -5.812 -4.848 1 97.75 125 ASN B CA 1
ATOM 4143 C C . ASN B 1 125 ? 14.664 -6.414 -3.537 1 97.75 125 ASN B C 1
ATOM 4145 O O . ASN B 1 125 ? 15.453 -6.91 -2.734 1 97.75 125 ASN B O 1
ATOM 4149 N N . LEU B 1 126 ? 13.422 -6.316 -3.295 1 98.31 126 LEU B N 1
ATOM 4150 C CA . LEU B 1 126 ? 12.836 -6.961 -2.125 1 98.31 126 LEU B CA 1
ATOM 4151 C C . LEU B 1 126 ? 13.062 -8.469 -2.16 1 98.31 126 LEU B C 1
ATOM 4153 O O . LEU B 1 126 ? 13.375 -9.078 -1.136 1 98.31 126 LEU B O 1
ATOM 4157 N N . LEU B 1 127 ? 12.867 -8.992 -3.328 1 98.06 127 LEU B N 1
ATOM 4158 C CA . LEU B 1 127 ? 13.07 -10.422 -3.514 1 98.06 127 LEU B CA 1
ATOM 4159 C C . LEU B 1 127 ? 14.516 -10.805 -3.229 1 98.06 127 LEU B C 1
ATOM 4161 O O . LEU B 1 127 ? 14.773 -11.781 -2.518 1 98.06 127 LEU B O 1
ATOM 4165 N N . ARG B 1 128 ? 15.391 -10.086 -3.789 1 96.69 128 ARG B N 1
ATOM 4166 C CA . ARG B 1 128 ? 16.812 -10.328 -3.617 1 96.69 128 ARG B CA 1
ATOM 4167 C C . ARG B 1 128 ? 17.219 -10.234 -2.148 1 96.69 128 ARG B C 1
ATOM 4169 O O . ARG B 1 128 ? 18.078 -10.984 -1.682 1 96.69 128 ARG B O 1
ATOM 4176 N N . ALA B 1 129 ? 16.594 -9.328 -1.453 1 95.62 129 ALA B N 1
ATOM 4177 C CA . ALA B 1 129 ? 16.891 -9.109 -0.039 1 95.62 129 ALA B CA 1
ATOM 4178 C C . ALA B 1 129 ? 16.156 -10.125 0.834 1 95.62 129 ALA B C 1
ATOM 4180 O O . ALA B 1 129 ? 16.234 -10.07 2.064 1 95.62 129 ALA B O 1
ATOM 4181 N N . LYS B 1 130 ? 15.398 -11.016 0.206 1 96.25 130 LYS B N 1
ATOM 4182 C CA . LYS B 1 130 ? 14.641 -12.062 0.891 1 96.25 130 LYS B CA 1
ATOM 4183 C C . LYS B 1 130 ? 13.562 -11.461 1.788 1 96.25 130 LYS B C 1
ATOM 4185 O O . LYS B 1 130 ? 13.242 -12.016 2.842 1 96.25 130 LYS B O 1
ATOM 4190 N N . LEU B 1 131 ? 13.102 -10.289 1.414 1 97.31 131 LEU B N 1
ATOM 4191 C CA . LEU B 1 131 ? 12.008 -9.617 2.105 1 97.31 131 LEU B CA 1
ATOM 4192 C C . LEU B 1 131 ? 10.68 -9.852 1.386 1 97.31 131 LEU B C 1
ATOM 4194 O O . LEU B 1 131 ? 9.617 -9.586 1.939 1 97.31 131 LEU B O 1
ATOM 4198 N N . CYS B 1 132 ? 10.727 -10.273 0.209 1 98.38 132 CYS B N 1
ATOM 4199 C CA . CYS B 1 132 ? 9.602 -10.766 -0.584 1 98.38 132 CYS B CA 1
ATOM 4200 C C . CYS B 1 132 ? 9.867 -12.188 -1.074 1 98.38 132 CYS B C 1
ATOM 4202 O O . CYS B 1 132 ? 10.898 -12.453 -1.692 1 98.38 132 CYS B O 1
ATOM 4204 N N . PRO B 1 133 ? 8.945 -13.078 -0.837 1 98 133 PRO B N 1
ATOM 4205 C CA . PRO B 1 133 ? 9.219 -14.469 -1.199 1 98 133 PRO B CA 1
ATOM 4206 C C . PRO B 1 133 ? 9.102 -14.727 -2.701 1 98 133 PRO B C 1
ATOM 4208 O O . PRO B 1 133 ? 9.922 -15.453 -3.271 1 98 133 PRO B O 1
ATOM 4211 N N . TYR B 1 134 ? 8.117 -14.203 -3.262 1 98.75 134 TYR B N 1
ATOM 4212 C CA . TYR B 1 134 ? 7.883 -14.375 -4.691 1 98.75 134 TYR B CA 1
ATOM 4213 C C . TYR B 1 134 ? 6.949 -13.297 -5.223 1 98.75 134 TYR B C 1
ATOM 4215 O O . TYR B 1 134 ? 6.305 -12.586 -4.445 1 98.75 134 TYR B O 1
ATOM 4223 N N . PHE B 1 135 ? 6.895 -13.164 -6.516 1 98.88 135 PHE B N 1
ATOM 4224 C CA . PHE B 1 135 ? 5.895 -12.312 -7.145 1 98.88 135 PHE B CA 1
ATOM 4225 C C . PHE B 1 135 ? 5.691 -12.703 -8.602 1 98.88 135 PHE B C 1
ATOM 4227 O O . PHE B 1 135 ? 6.48 -13.469 -9.164 1 98.88 135 PHE B O 1
ATOM 4234 N N . TYR B 1 136 ? 4.598 -12.234 -9.172 1 98.94 136 TYR B N 1
ATOM 4235 C CA . TYR B 1 136 ? 4.273 -12.523 -10.562 1 98.94 136 TYR B CA 1
ATOM 4236 C C . TYR B 1 136 ? 4.293 -11.25 -11.406 1 98.94 136 TYR B C 1
ATOM 4238 O O . TYR B 1 136 ? 3.893 -10.18 -10.93 1 98.94 136 TYR B O 1
ATOM 4246 N N . VAL B 1 137 ? 4.797 -11.352 -12.594 1 98.75 137 VAL B N 1
ATOM 4247 C CA . VAL B 1 137 ? 4.652 -10.344 -13.648 1 98.75 137 VAL B CA 1
ATOM 4248 C C . VAL B 1 137 ? 3.695 -10.859 -14.719 1 98.75 137 VAL B C 1
ATOM 4250 O O . VAL B 1 137 ? 4.023 -11.789 -15.461 1 98.75 137 VAL B O 1
ATOM 4253 N N . CYS B 1 138 ? 2.508 -10.258 -14.828 1 98.5 138 CYS B N 1
ATOM 4254 C CA . CYS B 1 138 ? 1.48 -10.75 -15.734 1 98.5 138 CYS B CA 1
ATOM 4255 C C . CYS B 1 138 ? 1.32 -9.82 -16.938 1 98.5 138 CYS B C 1
ATOM 4257 O O . CYS B 1 138 ? 0.789 -8.719 -16.797 1 98.5 138 CYS B O 1
ATOM 4259 N N . THR B 1 139 ? 1.781 -10.211 -18.047 1 96.88 139 THR B N 1
ATOM 4260 C CA . THR B 1 139 ? 1.586 -9.461 -19.281 1 96.88 139 THR B CA 1
ATOM 4261 C C . THR B 1 139 ? 0.368 -9.977 -20.047 1 96.88 139 THR B C 1
ATOM 4263 O O . THR B 1 139 ? -0.28 -10.938 -19.609 1 96.88 139 THR B O 1
ATOM 4266 N N . TYR B 1 140 ? 0.072 -9.359 -21.172 1 93.69 140 TYR B N 1
ATOM 4267 C CA . TYR B 1 140 ? -1.053 -9.781 -22 1 93.69 140 TYR B CA 1
ATOM 4268 C C . TYR B 1 140 ? -0.714 -11.047 -22.766 1 93.69 140 TYR B C 1
ATOM 4270 O O . TYR B 1 140 ? -1.606 -11.719 -23.297 1 93.69 140 TYR B O 1
ATOM 4278 N N . GLN B 1 141 ? 0.629 -11.461 -22.766 1 93.56 141 GLN B N 1
ATOM 4279 C CA . GLN B 1 141 ? 1.045 -12.594 -23.578 1 93.56 141 GLN B CA 1
ATOM 4280 C C . GLN B 1 141 ? 1.637 -13.703 -22.719 1 93.56 141 GLN B C 1
ATOM 4282 O O . GLN B 1 141 ? 1.56 -14.883 -23.094 1 93.56 141 GLN B O 1
ATOM 4287 N N . PHE B 1 142 ? 2.273 -13.336 -21.719 1 94.62 142 PHE B N 1
ATOM 4288 C CA . PHE B 1 142 ? 2.916 -14.336 -20.875 1 94.62 142 PHE B CA 1
ATOM 4289 C C . PHE B 1 142 ? 2.965 -13.867 -19.438 1 94.62 142 PHE B C 1
ATOM 4291 O O . PHE B 1 142 ? 2.646 -12.711 -19.141 1 94.62 142 PHE B O 1
ATOM 4298 N N . THR B 1 143 ? 3.268 -14.727 -18.531 1 97.5 143 THR B N 1
ATOM 4299 C CA . THR B 1 143 ? 3.438 -14.477 -17.109 1 97.5 143 THR B CA 1
ATOM 4300 C C . THR B 1 143 ? 4.82 -14.922 -16.641 1 97.5 143 THR B C 1
ATOM 4302 O O . THR B 1 143 ? 5.371 -15.898 -17.156 1 97.5 143 THR B O 1
ATOM 4305 N N . VAL B 1 144 ? 5.391 -14.172 -15.773 1 98 144 VAL B N 1
ATOM 4306 C CA . VAL B 1 144 ? 6.664 -14.531 -15.156 1 98 144 VAL B CA 1
ATOM 4307 C C . VAL B 1 144 ? 6.477 -14.734 -13.656 1 98 144 VAL B C 1
ATOM 4309 O O . VAL B 1 144 ? 5.836 -13.922 -12.984 1 98 144 VAL B O 1
ATOM 4312 N N . LEU B 1 145 ? 6.965 -15.812 -13.148 1 98.5 145 LEU B N 1
ATOM 4313 C CA . LEU B 1 145 ? 7.008 -16.062 -11.719 1 98.5 145 LEU B CA 1
ATOM 4314 C C . LEU B 1 145 ? 8.438 -15.953 -11.188 1 98.5 145 LEU B C 1
ATOM 4316 O O . LEU B 1 145 ? 9.312 -16.734 -11.57 1 98.5 145 LEU B O 1
ATOM 4320 N N . PHE B 1 146 ? 8.695 -14.961 -10.336 1 98.56 146 PHE B N 1
ATOM 4321 C CA . PHE B 1 146 ? 9.953 -14.812 -9.625 1 98.56 146 PHE B CA 1
ATOM 4322 C C . PHE B 1 146 ? 9.867 -15.438 -8.234 1 98.56 146 PHE B C 1
ATOM 4324 O O . PHE B 1 146 ? 8.891 -15.227 -7.516 1 98.56 146 PHE B O 1
ATOM 4331 N N . ARG B 1 147 ? 10.859 -16.172 -7.852 1 97.31 147 ARG B N 1
ATOM 4332 C CA . ARG B 1 147 ? 10.922 -16.781 -6.527 1 97.31 147 ARG B CA 1
ATOM 4333 C C . ARG B 1 147 ? 12.258 -16.5 -5.855 1 97.31 147 ARG B C 1
ATOM 4335 O O . ARG B 1 147 ? 13.305 -16.547 -6.504 1 97.31 147 ARG B O 1
ATOM 4342 N N . ALA B 1 148 ? 12.195 -16.188 -4.617 1 97 148 ALA B N 1
ATOM 4343 C CA . ALA B 1 148 ? 13.414 -15.969 -3.836 1 97 148 ALA B CA 1
ATOM 4344 C C . ALA B 1 148 ? 14.188 -17.281 -3.654 1 97 148 ALA B C 1
ATOM 4346 O O . ALA B 1 148 ? 13.609 -18.359 -3.771 1 97 148 ALA B O 1
ATOM 4347 N N . ALA B 1 149 ? 15.492 -17.125 -3.369 1 93.81 149 ALA B N 1
ATOM 4348 C CA . ALA B 1 149 ? 16.297 -18.297 -3.016 1 93.81 149 ALA B CA 1
ATOM 4349 C C . ALA B 1 149 ? 15.719 -19.016 -1.798 1 93.81 149 ALA B C 1
ATOM 4351 O O . ALA B 1 149 ? 15.352 -18.375 -0.809 1 93.81 149 ALA B O 1
ATOM 4352 N N . GLY B 1 150 ? 15.609 -20.281 -1.938 1 91.94 150 GLY B N 1
ATOM 4353 C CA . GLY B 1 150 ? 15.062 -21.078 -0.848 1 91.94 150 GLY B CA 1
ATOM 4354 C C . GLY B 1 150 ? 13.672 -21.625 -1.145 1 91.94 150 GLY B C 1
ATOM 4355 O O . GLY B 1 150 ? 13.188 -22.516 -0.448 1 91.94 150 GLY B O 1
ATOM 4356 N N . LEU B 1 151 ? 13.086 -21.094 -2.199 1 94.12 151 LEU B N 1
ATOM 4357 C CA . LEU B 1 151 ? 11.727 -21.531 -2.514 1 94.12 151 LEU B CA 1
ATOM 4358 C C . LEU B 1 151 ? 11.734 -22.578 -3.627 1 94.12 151 LEU B C 1
ATOM 4360 O O . LEU B 1 151 ? 12.648 -22.594 -4.457 1 94.12 151 LEU B O 1
ATOM 4364 N N . ALA B 1 152 ? 10.742 -23.453 -3.58 1 92.81 152 ALA B N 1
ATOM 4365 C CA . ALA B 1 152 ? 10.523 -24.5 -4.574 1 92.81 152 ALA B CA 1
ATOM 4366 C C . ALA B 1 152 ? 11.766 -25.375 -4.734 1 92.81 152 ALA B C 1
ATOM 4368 O O . ALA B 1 152 ? 12.102 -25.797 -5.84 1 92.81 152 ALA B O 1
ATOM 4369 N N . GLY B 1 153 ? 12.547 -25.422 -3.701 1 89 153 GLY B N 1
ATOM 4370 C CA . GLY B 1 153 ? 13.688 -26.328 -3.666 1 89 153 GLY B CA 1
ATOM 4371 C C . GLY B 1 153 ? 14.938 -25.734 -4.285 1 89 153 GLY B C 1
ATOM 4372 O O . GLY B 1 153 ? 15.93 -26.438 -4.48 1 89 153 GLY B O 1
ATOM 4373 N N . SER B 1 154 ? 14.922 -24.484 -4.637 1 88.69 154 SER B N 1
ATOM 4374 C CA . SER B 1 154 ? 16.094 -23.859 -5.246 1 88.69 154 SER B CA 1
ATOM 4375 C C . SER B 1 154 ? 16.844 -23 -4.242 1 88.69 154 SER B C 1
ATOM 4377 O O . SER B 1 154 ? 16.234 -22.281 -3.451 1 88.69 154 SER B O 1
ATOM 4379 N N . ASP B 1 155 ? 18.125 -23.031 -4.324 1 87.5 155 ASP B N 1
ATOM 4380 C CA . ASP B 1 155 ? 18.953 -22.219 -3.424 1 87.5 155 ASP B CA 1
ATOM 4381 C C . ASP B 1 155 ? 19.297 -20.875 -4.062 1 87.5 155 ASP B C 1
ATOM 4383 O O . ASP B 1 155 ? 20.016 -20.078 -3.467 1 87.5 155 ASP B O 1
ATOM 4387 N N . MET B 1 156 ? 18.766 -20.703 -5.242 1 90.69 156 MET B N 1
ATOM 4388 C CA . MET B 1 156 ? 18.984 -19.438 -5.961 1 90.69 156 MET B CA 1
ATOM 4389 C C . MET B 1 156 ? 17.656 -18.797 -6.344 1 90.69 156 MET B C 1
ATOM 4391 O O . MET B 1 156 ? 16.625 -19.469 -6.371 1 90.69 156 MET B O 1
ATOM 4395 N N . ILE B 1 157 ? 17.781 -17.531 -6.609 1 94.44 157 ILE B N 1
ATOM 4396 C CA . ILE B 1 157 ? 16.609 -16.844 -7.168 1 94.44 157 ILE B CA 1
ATOM 4397 C C . ILE B 1 157 ? 16.25 -17.469 -8.516 1 94.44 157 ILE B C 1
ATOM 4399 O O . ILE B 1 157 ? 17.141 -17.766 -9.32 1 94.44 157 ILE B O 1
ATOM 4403 N N . THR B 1 158 ? 15.016 -17.641 -8.773 1 94.81 158 THR B N 1
ATOM 4404 C CA . THR B 1 158 ? 14.586 -18.219 -10.047 1 94.81 158 THR B CA 1
ATOM 4405 C C . THR B 1 158 ? 13.469 -17.391 -10.664 1 94.81 158 THR B C 1
ATOM 4407 O O . THR B 1 158 ? 12.773 -16.656 -9.969 1 94.81 158 THR B O 1
ATOM 4410 N N . ALA B 1 159 ? 13.32 -17.469 -11.922 1 96.38 159 ALA B N 1
ATOM 4411 C CA . ALA B 1 159 ? 12.211 -16.906 -12.68 1 96.38 159 ALA B CA 1
ATOM 4412 C C . ALA B 1 159 ? 11.711 -17.875 -13.742 1 96.38 159 ALA B C 1
ATOM 4414 O O . ALA B 1 159 ? 12.5 -18.422 -14.508 1 96.38 159 ALA B O 1
ATOM 4415 N N . LEU B 1 160 ? 10.469 -18.156 -13.742 1 95.5 160 LEU B N 1
ATOM 4416 C CA . LEU B 1 160 ? 9.828 -18.984 -14.758 1 95.5 160 LEU B CA 1
ATOM 4417 C C . LEU B 1 160 ? 8.945 -18.141 -15.672 1 95.5 160 LEU B C 1
ATOM 4419 O O . LEU B 1 160 ? 8.164 -17.312 -15.195 1 95.5 160 LEU B O 1
ATOM 4423 N N . ILE B 1 161 ? 9.055 -18.328 -16.969 1 94.62 161 ILE B N 1
ATOM 4424 C CA . ILE B 1 161 ? 8.273 -17.578 -17.938 1 94.62 161 ILE B CA 1
ATOM 4425 C C . ILE B 1 161 ? 7.406 -18.531 -18.75 1 94.62 161 ILE B C 1
ATOM 4427 O O . ILE B 1 161 ? 7.906 -19.531 -19.281 1 94.62 161 ILE B O 1
ATOM 4431 N N . SER B 1 162 ? 6.164 -18.266 -18.812 1 93 162 SER B N 1
ATOM 4432 C CA . SER B 1 162 ? 5.27 -19.094 -19.609 1 93 162 SER B CA 1
ATOM 4433 C C . SER B 1 162 ? 4.02 -18.328 -20.016 1 93 162 SER B C 1
ATOM 4435 O O . SER B 1 162 ? 3.494 -17.531 -19.234 1 93 162 SER B O 1
ATOM 4437 N N . PRO B 1 163 ? 3.477 -18.484 -21.156 1 91.5 163 PRO B N 1
ATOM 4438 C CA . PRO B 1 163 ? 4.094 -19.203 -22.281 1 91.5 163 PRO B CA 1
ATOM 4439 C C . PRO B 1 163 ? 5.168 -18.375 -22.984 1 91.5 163 PRO B C 1
ATOM 4441 O O . PRO B 1 163 ? 5.242 -17.156 -22.797 1 91.5 163 PRO B O 1
ATOM 4444 N N . THR B 1 164 ? 6.035 -19.031 -23.672 1 89.06 164 THR B N 1
ATOM 4445 C CA . THR B 1 164 ? 7.082 -18.344 -24.406 1 89.06 164 THR B CA 1
ATOM 4446 C C . THR B 1 164 ? 6.984 -18.625 -25.906 1 89.06 164 THR B C 1
ATOM 4448 O O . THR B 1 164 ? 6.523 -19.703 -26.297 1 89.06 164 THR B O 1
ATOM 4451 N N . THR B 1 165 ? 7.289 -17.641 -26.688 1 86.44 165 THR B N 1
ATOM 4452 C CA . THR B 1 165 ? 7.414 -17.812 -28.125 1 86.44 165 THR B CA 1
ATOM 4453 C C . THR B 1 165 ? 8.883 -17.938 -28.531 1 86.44 165 THR B C 1
ATOM 4455 O O . THR B 1 165 ? 9.773 -17.594 -27.75 1 86.44 165 THR B O 1
ATOM 4458 N N . LYS B 1 166 ? 9.086 -18.453 -29.734 1 84.06 166 LYS B N 1
ATOM 4459 C CA . LYS B 1 166 ? 10.445 -18.531 -30.266 1 84.06 166 LYS B CA 1
ATOM 4460 C C . LYS B 1 166 ? 11.109 -17.172 -30.297 1 84.06 166 LYS B C 1
ATOM 4462 O O . LYS B 1 166 ? 12.273 -17.031 -29.891 1 84.06 166 LYS B O 1
ATOM 4467 N N . GLY B 1 167 ? 10.367 -16.188 -30.75 1 83.12 167 GLY B N 1
ATOM 4468 C CA . GLY B 1 167 ? 10.891 -14.828 -30.797 1 83.12 167 GLY B CA 1
ATOM 4469 C C . GLY B 1 167 ? 11.312 -14.297 -29.453 1 83.12 167 GLY B C 1
ATOM 4470 O O . GLY B 1 167 ? 12.352 -13.648 -29.328 1 83.12 167 GLY B O 1
ATOM 4471 N N . LEU B 1 168 ? 10.516 -14.586 -28.484 1 86 168 LEU B N 1
ATOM 4472 C CA . LEU B 1 168 ? 10.836 -14.125 -27.141 1 86 168 LEU B CA 1
ATOM 4473 C C . LEU B 1 168 ? 12.094 -14.805 -26.609 1 86 168 LEU B C 1
ATOM 4475 O O . LEU B 1 168 ? 12.953 -14.148 -26.031 1 86 168 LEU B O 1
ATOM 4479 N N . ARG B 1 169 ? 12.211 -16.047 -26.797 1 85.5 169 ARG B N 1
ATOM 4480 C CA . ARG B 1 169 ? 13.383 -16.797 -26.344 1 85.5 169 ARG B CA 1
ATOM 4481 C C . ARG B 1 169 ? 14.656 -16.281 -27.016 1 85.5 169 ARG B C 1
ATOM 4483 O O . ARG B 1 169 ? 15.68 -16.109 -26.359 1 85.5 169 ARG B O 1
ATOM 4490 N N . GLU B 1 170 ? 14.539 -16.047 -28.297 1 84.5 170 GLU B N 1
ATOM 4491 C CA . GLU B 1 170 ? 15.68 -15.531 -29.047 1 84.5 170 GLU B CA 1
ATOM 4492 C C . GLU B 1 170 ? 16.078 -14.141 -28.547 1 84.5 170 GLU B C 1
ATOM 4494 O O . GLU B 1 170 ? 17.266 -13.844 -28.422 1 84.5 170 GLU B O 1
ATOM 4499 N N . ALA B 1 171 ? 15.094 -13.383 -28.312 1 84.75 171 ALA B N 1
ATOM 4500 C CA . ALA B 1 171 ? 15.352 -12.039 -27.812 1 84.75 171 ALA B CA 1
ATOM 4501 C C . ALA B 1 171 ? 16.047 -12.086 -26.453 1 84.75 171 ALA B C 1
ATOM 4503 O O . ALA B 1 171 ? 16.969 -11.312 -26.203 1 84.75 171 ALA B O 1
ATOM 4504 N N . MET B 1 172 ? 15.633 -12.898 -25.625 1 84.94 172 MET B N 1
ATOM 4505 C CA . MET B 1 172 ? 16.219 -13.039 -24.297 1 84.94 172 MET B CA 1
ATOM 4506 C C . MET B 1 172 ? 17.641 -13.562 -24.391 1 84.94 172 MET B C 1
ATOM 4508 O O . MET B 1 172 ? 18.516 -13.125 -23.641 1 84.94 172 MET B O 1
ATOM 4512 N N . LYS B 1 173 ? 17.859 -14.523 -25.297 1 81.5 173 LYS B N 1
ATOM 4513 C CA . LYS B 1 173 ? 19.203 -15.078 -25.5 1 81.5 173 LYS B CA 1
ATOM 4514 C C . LYS B 1 173 ? 20.172 -14 -25.969 1 81.5 173 LYS B C 1
ATOM 4516 O O . LYS B 1 173 ? 21.312 -13.953 -25.516 1 81.5 173 LYS B O 1
ATOM 4521 N N . ASN B 1 174 ? 19.672 -13.188 -26.844 1 80.19 174 ASN B N 1
ATOM 4522 C CA . ASN B 1 174 ? 20.5 -12.109 -27.359 1 80.19 174 ASN B CA 1
ATOM 4523 C C . ASN B 1 174 ? 20.875 -11.109 -26.266 1 80.19 174 ASN B C 1
ATOM 4525 O O . ASN B 1 174 ? 22 -10.625 -26.234 1 80.19 174 ASN B O 1
ATOM 4529 N N . GLU B 1 175 ? 19.906 -10.82 -25.422 1 78.44 175 GLU B N 1
ATOM 4530 C CA . GLU B 1 175 ? 20.188 -9.914 -24.297 1 78.44 175 GLU B CA 1
ATOM 4531 C C . GLU B 1 175 ? 21.219 -10.5 -23.359 1 78.44 175 GLU B C 1
ATOM 4533 O O . GLU B 1 175 ? 22.094 -9.781 -22.859 1 78.44 175 GLU B O 1
ATOM 4538 N N . GLY B 1 176 ? 21.188 -11.758 -23.062 1 74.12 176 GLY B N 1
ATOM 4539 C CA . GLY B 1 176 ? 22.156 -12.422 -22.203 1 74.12 176 GLY B CA 1
ATOM 4540 C C . GLY B 1 176 ? 23.562 -12.422 -22.781 1 74.12 176 GLY B C 1
ATOM 4541 O O . GLY B 1 176 ? 24.531 -12.227 -22.047 1 74.12 176 GLY B O 1
ATOM 4542 N N . LYS B 1 177 ? 23.578 -12.664 -24.047 1 69.19 177 LYS B N 1
ATOM 4543 C CA . LYS B 1 177 ? 24.875 -12.664 -24.719 1 69.19 177 LYS B CA 1
ATOM 4544 C C . LYS B 1 177 ? 25.516 -11.281 -24.672 1 69.19 177 LYS B C 1
ATOM 4546 O O . LYS B 1 177 ? 26.719 -11.156 -24.469 1 69.19 177 LYS B O 1
ATOM 4551 N N . GLU B 1 178 ? 24.734 -10.328 -24.844 1 67.75 178 GLU B N 1
ATOM 4552 C CA . GLU B 1 178 ? 25.234 -8.953 -24.828 1 67.75 178 GLU B CA 1
ATOM 4553 C C . GLU B 1 178 ? 25.781 -8.578 -23.453 1 67.75 178 GLU B C 1
ATOM 4555 O O . GLU B 1 178 ? 26.812 -7.91 -23.359 1 67.75 178 GLU B O 1
ATOM 4560 N N . LYS B 1 179 ? 25.141 -8.977 -22.516 1 66.31 179 LYS B N 1
ATOM 4561 C CA . LYS B 1 179 ? 25.594 -8.664 -21.156 1 66.31 179 LYS B CA 1
ATOM 4562 C C . LYS B 1 179 ? 26.891 -9.406 -20.828 1 66.31 179 LYS B C 1
ATOM 4564 O O . LYS B 1 179 ? 27.781 -8.852 -20.172 1 66.31 179 LYS B O 1
ATOM 4569 N N . GLU B 1 180 ? 26.906 -10.633 -21.234 1 62.59 180 GLU B N 1
ATOM 4570 C CA . GLU B 1 180 ? 28.141 -11.391 -21.062 1 62.59 180 GLU B CA 1
ATOM 4571 C C . GLU B 1 180 ? 29.312 -10.719 -21.766 1 62.59 180 GLU B C 1
ATOM 4573 O O . GLU B 1 180 ? 30.422 -10.672 -21.234 1 62.59 180 GLU B O 1
ATOM 4578 N N . LEU B 1 181 ? 28.984 -10.25 -22.891 1 55.41 181 LEU B N 1
ATOM 4579 C CA . LEU B 1 181 ? 30 -9.547 -23.672 1 55.41 181 LEU B CA 1
ATOM 4580 C C . LEU B 1 181 ? 30.406 -8.25 -22.984 1 55.41 181 LEU B C 1
ATOM 4582 O O . LEU B 1 181 ? 31.594 -7.91 -22.953 1 55.41 181 LEU B O 1
ATOM 4586 N N . GLU B 1 182 ? 29.484 -7.516 -22.531 1 58.22 182 GLU B N 1
ATOM 4587 C CA . GLU B 1 182 ? 29.766 -6.273 -21.812 1 58.22 182 GLU B CA 1
ATOM 4588 C C . GLU B 1 182 ? 30.594 -6.535 -20.562 1 58.22 182 GLU B C 1
ATOM 4590 O O . GLU B 1 182 ? 31.5 -5.758 -20.234 1 58.22 182 GLU B O 1
ATOM 4595 N N . MET B 1 183 ? 30.297 -7.617 -19.953 1 54.09 183 MET B N 1
ATOM 4596 C CA . MET B 1 183 ? 31.031 -7.988 -18.75 1 54.09 183 MET B CA 1
ATOM 4597 C C . MET B 1 183 ? 32.406 -8.523 -19.094 1 54.09 183 MET B C 1
ATOM 4599 O O . MET B 1 183 ? 33.375 -8.344 -18.344 1 54.09 183 MET B O 1
ATOM 4603 N N . SER B 1 184 ? 32.531 -9.297 -20.25 1 52.5 184 SER B N 1
ATOM 4604 C CA . SER B 1 184 ? 33.812 -9.844 -20.719 1 52.5 184 SER B CA 1
ATOM 4605 C C . SER B 1 184 ? 34.688 -8.758 -21.328 1 52.5 184 SER B C 1
ATOM 4607 O O . SER B 1 184 ? 35.906 -8.859 -21.312 1 52.5 184 SER B O 1
ATOM 4609 N N . GLY B 1 185 ? 34.125 -7.926 -22.203 1 49.91 185 GLY B N 1
ATOM 4610 C CA . GLY B 1 185 ? 34.938 -6.898 -22.828 1 49.91 185 GLY B CA 1
ATOM 4611 C C . GLY B 1 185 ? 35.656 -6.012 -21.828 1 49.91 185 GLY B C 1
ATOM 4612 O O . GLY B 1 185 ? 36.469 -5.16 -22.203 1 49.91 185 GLY B O 1
ATOM 4613 N N . GLY B 1 186 ? 35.344 -5.793 -20.547 1 44.34 186 GLY B N 1
ATOM 4614 C CA . GLY B 1 186 ? 36.281 -5.113 -19.688 1 44.34 186 GLY B CA 1
ATOM 4615 C C . GLY B 1 186 ? 37.594 -5.875 -19.531 1 44.34 186 GLY B C 1
ATOM 4616 O O . GLY B 1 186 ? 38.531 -5.664 -20.297 1 44.34 186 GLY B O 1
ATOM 4617 N N . ASP B 1 187 ? 38.188 -6.395 -18.312 1 42.31 187 ASP B N 1
ATOM 4618 C CA . ASP B 1 187 ? 39.531 -6.945 -18.156 1 42.31 187 ASP B CA 1
ATOM 4619 C C . ASP B 1 187 ? 39.719 -8.211 -18.984 1 42.31 187 ASP B C 1
ATOM 4621 O O . ASP B 1 187 ? 38.75 -8.945 -19.219 1 42.31 187 ASP B O 1
ATOM 4625 N N . GLY B 1 188 ? 40.875 -8.43 -19.875 1 37.16 188 GLY B N 1
ATOM 4626 C CA . GLY B 1 188 ? 41.625 -9.406 -20.656 1 37.16 188 GLY B CA 1
ATOM 4627 C C . GLY B 1 188 ? 41.531 -10.812 -20.094 1 37.16 188 GLY B C 1
ATOM 4628 O O . GLY B 1 188 ? 42.25 -11.711 -20.531 1 37.16 188 GLY B O 1
ATOM 4629 N N . SER B 1 189 ? 41.531 -10.961 -18.766 1 38 189 SER B N 1
ATOM 4630 C CA . SER B 1 189 ? 41.812 -12.32 -18.297 1 38 189 SER B CA 1
ATOM 4631 C C . SER B 1 189 ? 40.844 -13.32 -18.906 1 38 189 SER B C 1
ATOM 4633 O O . SER B 1 189 ? 39.625 -13.109 -18.906 1 38 189 SER B O 1
ATOM 4635 N N . ASP B 1 190 ? 41.344 -14.117 -19.984 1 37.78 190 ASP B N 1
ATOM 4636 C CA . ASP B 1 190 ? 41 -15.312 -20.75 1 37.78 190 ASP B CA 1
ATOM 4637 C C . ASP B 1 190 ? 40.219 -16.297 -19.875 1 37.78 190 ASP B C 1
ATOM 4639 O O . ASP B 1 190 ? 39.781 -17.344 -20.359 1 37.78 190 ASP B O 1
ATOM 4643 N N . ASP B 1 191 ? 40.812 -16.516 -18.688 1 35.03 191 ASP B N 1
ATOM 4644 C CA . ASP B 1 191 ? 40.469 -17.766 -18.016 1 35.03 191 ASP B CA 1
ATOM 4645 C C . ASP B 1 191 ? 38.938 -17.844 -17.797 1 35.03 191 ASP B C 1
ATOM 4647 O O . ASP B 1 191 ? 38.469 -18.672 -17 1 35.03 191 ASP B O 1
ATOM 4651 N N . ASP B 1 192 ? 38.375 -16.719 -17.969 1 35.78 192 ASP B N 1
ATOM 4652 C CA . ASP B 1 192 ? 37.062 -16.984 -17.422 1 35.78 192 ASP B CA 1
ATOM 4653 C C . ASP B 1 192 ? 36.312 -18 -18.281 1 35.78 192 ASP B C 1
ATOM 4655 O O . ASP B 1 192 ? 36.312 -17.922 -19.5 1 35.78 192 ASP B O 1
ATOM 4659 N N . GLU B 1 193 ? 36.375 -19.344 -17.906 1 34.47 193 GLU B N 1
ATOM 4660 C CA . GLU B 1 193 ? 35.469 -20.422 -18.297 1 34.47 193 GLU B CA 1
ATOM 4661 C C . GLU B 1 193 ? 34.219 -19.875 -18.953 1 34.47 193 GLU B C 1
ATOM 4663 O O . GLU B 1 193 ? 33.656 -18.875 -18.516 1 34.47 193 GLU B O 1
ATOM 4668 N N . ASP B 1 194 ? 34.156 -19.969 -20.375 1 36 194 ASP B N 1
ATOM 4669 C CA . ASP B 1 194 ? 33 -20.016 -21.281 1 36 194 ASP B CA 1
ATOM 4670 C C . ASP B 1 194 ? 31.766 -20.5 -20.547 1 36 194 ASP B C 1
ATOM 4672 O O . ASP B 1 194 ? 31.25 -21.578 -20.844 1 36 194 ASP B O 1
ATOM 4676 N N . ASP B 1 195 ? 31.891 -20.734 -19.359 1 35.5 195 ASP B N 1
ATOM 4677 C CA . ASP B 1 195 ? 30.547 -21.109 -18.953 1 35.5 195 ASP B CA 1
ATOM 4678 C C . ASP B 1 195 ? 29.5 -20.219 -19.594 1 35.5 195 ASP B C 1
ATOM 4680 O O . ASP B 1 195 ? 29.141 -19.172 -19.047 1 35.5 195 ASP B O 1
ATOM 4684 N N . GLY B 1 196 ? 29.75 -19.734 -20.922 1 37.16 196 GLY B N 1
ATOM 4685 C CA . GLY B 1 196 ? 28.688 -19.297 -21.812 1 37.16 196 GLY B CA 1
ATOM 4686 C C . GLY B 1 196 ? 27.297 -19.734 -21.359 1 37.16 196 GLY B C 1
ATOM 4687 O O . GLY B 1 196 ? 27 -20.922 -21.344 1 37.16 196 GLY B O 1
ATOM 4688 N N . LEU B 1 197 ? 26.766 -19.234 -20.562 1 37.25 197 LEU B N 1
ATOM 4689 C CA . LEU B 1 197 ? 25.656 -19.281 -19.609 1 37.25 197 LEU B CA 1
ATOM 4690 C C . LEU B 1 197 ? 24.359 -19.625 -20.312 1 37.25 197 LEU B C 1
ATOM 4692 O O . LEU B 1 197 ? 23.969 -18.953 -21.266 1 37.25 197 LEU B O 1
ATOM 4696 N N . LEU B 1 198 ? 23.719 -20.828 -20.516 1 46.59 198 LEU B N 1
ATOM 4697 C CA . LEU B 1 198 ? 22.578 -21.688 -20.234 1 46.59 198 LEU B CA 1
ATOM 4698 C C . LEU B 1 198 ? 21.562 -20.969 -19.344 1 46.59 198 LEU B C 1
ATOM 4700 O O . LEU B 1 198 ? 20.875 -21.609 -18.547 1 46.59 198 LEU B O 1
ATOM 4704 N N . TRP B 1 199 ? 21.703 -19.688 -19.297 1 55.22 199 TRP B N 1
ATOM 4705 C CA . TRP B 1 199 ? 20.938 -19.031 -18.234 1 55.22 199 TRP B CA 1
ATOM 4706 C C . TRP B 1 199 ? 19.438 -19.234 -18.453 1 55.22 199 TRP B C 1
ATOM 4708 O O . TRP B 1 199 ? 18.641 -19.078 -17.531 1 55.22 199 TRP B O 1
ATOM 4718 N N . LEU B 1 200 ? 19.125 -19.531 -19.797 1 53.66 200 LEU B N 1
ATOM 4719 C CA . LEU B 1 200 ? 17.719 -19.859 -20.078 1 53.66 200 LEU B CA 1
ATOM 4720 C C . LEU B 1 200 ? 17.547 -21.359 -20.219 1 53.66 200 LEU B C 1
ATOM 4722 O O . LEU B 1 200 ? 18.25 -22 -21 1 53.66 200 LEU B O 1
ATOM 4726 N N . VAL B 1 201 ? 17.016 -22.016 -19.297 1 60.19 201 VAL B N 1
ATOM 4727 C CA . VAL B 1 201 ? 16.703 -23.438 -19.406 1 60.19 201 VAL B CA 1
ATOM 4728 C C . VAL B 1 201 ? 15.258 -23.609 -19.859 1 60.19 201 VAL B C 1
ATOM 4730 O O . VAL B 1 201 ? 14.32 -23.156 -19.203 1 60.19 201 VAL B O 1
ATOM 4733 N N . GLU B 1 202 ? 15.172 -23.938 -21.172 1 55.06 202 GLU B N 1
ATOM 4734 C CA . GLU B 1 202 ? 13.844 -24.281 -21.672 1 55.06 202 GLU B CA 1
ATOM 4735 C C . GLU B 1 202 ? 13.352 -25.594 -21.062 1 55.06 202 GLU B C 1
ATOM 4737 O O . GLU B 1 202 ? 14.062 -26.609 -21.109 1 55.06 202 GLU B O 1
ATOM 4742 N N . MET B 1 203 ? 12.453 -25.531 -20.125 1 58.19 203 MET B N 1
ATOM 4743 C CA . MET B 1 203 ? 11.922 -26.719 -19.469 1 58.19 203 MET B CA 1
ATOM 4744 C C . MET B 1 203 ? 10.844 -27.391 -20.312 1 58.19 203 MET B C 1
ATOM 4746 O O . MET B 1 203 ? 9.789 -26.797 -20.562 1 58.19 203 MET B O 1
ATOM 4750 N N . GLY B 1 204 ? 10.969 -27.734 -21.641 1 46.62 204 GLY B N 1
ATOM 4751 C CA . GLY B 1 204 ? 9.906 -28.438 -22.359 1 46.62 204 GLY B CA 1
ATOM 4752 C C . GLY B 1 204 ? 9.164 -29.422 -21.484 1 46.62 204 GLY B C 1
ATOM 4753 O O . GLY B 1 204 ? 9.719 -30.453 -21.094 1 46.62 204 GLY B O 1
ATOM 4754 N N . VAL B 1 205 ? 8.336 -29.047 -20.656 1 49.56 205 VAL B N 1
ATOM 4755 C CA . VAL B 1 205 ? 7.629 -30 -19.812 1 49.56 205 VAL B CA 1
ATOM 4756 C C . VAL B 1 205 ? 6.867 -31 -20.688 1 49.56 205 VAL B C 1
ATOM 4758 O O . VAL B 1 205 ? 5.879 -30.641 -21.328 1 49.56 205 VAL B O 1
ATOM 4761 N N . GLU B 1 206 ? 7.637 -31.891 -21.562 1 44.22 206 GLU B N 1
ATOM 4762 C CA . GLU B 1 206 ? 7.023 -32.938 -22.375 1 44.22 206 GLU B CA 1
ATOM 4763 C C . GLU B 1 206 ? 6.227 -33.906 -21.531 1 44.22 206 GLU B C 1
ATOM 4765 O O . GLU B 1 206 ? 6.539 -34.125 -20.344 1 44.22 206 GLU B O 1
ATOM 4770 N N . ASP B 1 207 ? 5.078 -34.438 -22.062 1 40.94 207 ASP B N 1
ATOM 4771 C CA . ASP B 1 207 ? 4.461 -35.656 -21.578 1 40.94 207 ASP B CA 1
ATOM 4772 C C . ASP B 1 207 ? 5.488 -36.781 -21.5 1 40.94 207 ASP B C 1
ATOM 4774 O O . ASP B 1 207 ? 6.492 -36.781 -22.219 1 40.94 207 ASP B O 1
ATOM 4778 N N . LYS B 1 208 ? 5.469 -37.688 -20.609 1 35.25 208 LYS B N 1
ATOM 4779 C CA . LYS B 1 208 ? 6.301 -38.844 -20.391 1 35.25 208 LYS B CA 1
ATOM 4780 C C . LYS B 1 208 ? 6.586 -39.562 -21.703 1 35.25 208 LYS B C 1
ATOM 4782 O O . LYS B 1 208 ? 5.887 -40.531 -22.062 1 35.25 208 LYS B O 1
ATOM 4787 N N . ILE B 1 209 ? 6.824 -39.188 -22.922 1 31.14 209 ILE B N 1
ATOM 4788 C CA . ILE B 1 209 ? 7.277 -40.281 -23.766 1 31.14 209 ILE B CA 1
ATOM 4789 C C . ILE B 1 209 ? 8.562 -40.875 -23.203 1 31.14 209 ILE B C 1
ATOM 4791 O O . ILE B 1 209 ? 9.289 -40.219 -22.453 1 31.14 209 ILE B O 1
ATOM 4795 N N . LYS B 1 210 ? 8.953 -42.219 -23.844 1 32.06 210 LYS B N 1
ATOM 4796 C CA . LYS B 1 210 ? 9.977 -43.219 -23.578 1 32.06 210 LYS B CA 1
ATOM 4797 C C . LYS B 1 210 ? 11.352 -42.562 -23.438 1 32.06 210 LYS B C 1
ATOM 4799 O O . LYS B 1 210 ? 11.672 -41.625 -24.156 1 32.06 210 LYS B O 1
ATOM 4804 N N . PRO B 1 211 ? 12.164 -43.156 -22.516 1 31.55 211 PRO B N 1
ATOM 4805 C CA . PRO B 1 211 ? 13.57 -42.938 -22.172 1 31.55 211 PRO B CA 1
ATOM 4806 C C . PRO B 1 211 ? 14.477 -42.906 -23.406 1 31.55 211 PRO B C 1
ATOM 4808 O O . PRO B 1 211 ? 15.68 -43.156 -23.297 1 31.55 211 PRO B O 1
ATOM 4811 N N . ASP B 1 212 ? 13.938 -42.906 -24.719 1 27.64 212 ASP B N 1
ATOM 4812 C CA . ASP B 1 212 ? 15.109 -43.156 -25.547 1 27.64 212 ASP B CA 1
ATOM 4813 C C . ASP B 1 212 ? 16.234 -42.188 -25.219 1 27.64 212 ASP B C 1
ATOM 4815 O O . ASP B 1 212 ? 15.992 -41.125 -24.656 1 27.64 212 ASP B O 1
ATOM 4819 N N . THR B 1 213 ? 17.484 -42.531 -25.844 1 28.03 213 THR B N 1
ATOM 4820 C CA . THR B 1 213 ? 18.875 -42.094 -25.75 1 28.03 213 THR B CA 1
ATOM 4821 C C . THR B 1 213 ? 18.984 -40.594 -25.797 1 28.03 213 THR B C 1
ATOM 4823 O O . THR B 1 213 ? 18.125 -39.906 -26.391 1 28.03 213 THR B O 1
ATOM 4826 N N . ILE B 1 214 ? 20.078 -40 -25.188 1 28.06 214 ILE B N 1
ATOM 4827 C CA . ILE B 1 214 ? 20.859 -38.812 -24.891 1 28.06 214 ILE B CA 1
ATOM 4828 C C . ILE B 1 214 ? 21.047 -38 -26.156 1 28.06 214 ILE B C 1
ATOM 4830 O O . ILE B 1 214 ? 22.125 -37.438 -26.391 1 28.06 214 ILE B O 1
ATOM 4834 N N . SER B 1 215 ? 20.422 -38.406 -27.391 1 27.5 215 SER B N 1
ATOM 4835 C CA . SER B 1 215 ? 21.062 -37.594 -28.422 1 27.5 215 SER B CA 1
ATOM 4836 C C . SER B 1 215 ? 20.891 -36.094 -28.125 1 27.5 215 SER B C 1
ATOM 4838 O O . SER B 1 215 ? 19.781 -35.562 -28.156 1 27.5 215 SER B O 1
ATOM 4840 N N . THR B 1 216 ? 21.781 -35.438 -27.375 1 30.78 216 THR B N 1
ATOM 4841 C CA . THR B 1 216 ? 22.109 -34.156 -26.766 1 30.78 216 THR B CA 1
ATOM 4842 C C . THR B 1 216 ? 21.797 -33 -27.719 1 30.78 216 THR B C 1
ATOM 4844 O O . THR B 1 216 ? 21.391 -31.922 -27.297 1 30.78 216 THR B O 1
ATOM 4847 N N . LYS B 1 217 ? 22.562 -33.094 -28.922 1 29.67 217 LYS B N 1
ATOM 4848 C CA . LYS B 1 217 ? 23.078 -31.922 -29.641 1 29.67 217 LYS B CA 1
ATOM 4849 C C . LYS B 1 217 ? 21.953 -31.141 -30.312 1 29.67 217 LYS B C 1
ATOM 4851 O O . LYS B 1 217 ? 21.875 -29.922 -30.172 1 29.67 217 LYS B O 1
ATOM 4856 N N . PHE B 1 218 ? 21.781 -31.531 -31.703 1 28.56 218 PHE B N 1
ATOM 4857 C CA . PHE B 1 218 ? 21.375 -30.812 -32.906 1 28.56 218 PHE B CA 1
ATOM 4858 C C . PHE B 1 218 ? 19.859 -30.594 -32.906 1 28.56 218 PHE B C 1
ATOM 4860 O O . PHE B 1 218 ? 19.297 -30.156 -33.906 1 28.56 218 PHE B O 1
ATOM 4867 N N . CYS B 1 219 ? 19.062 -31.375 -32.219 1 30.92 219 CYS B N 1
ATOM 4868 C CA . CYS B 1 219 ? 17.625 -31.422 -32.469 1 30.92 219 CYS B CA 1
ATOM 4869 C C . CYS B 1 219 ? 16.938 -30.188 -31.891 1 30.92 219 CYS B C 1
ATOM 4871 O O . CYS B 1 219 ? 15.711 -30.156 -31.797 1 30.92 219 CYS B O 1
ATOM 4873 N N . LYS B 1 220 ? 17.578 -29.25 -31.516 1 35.62 220 LYS B N 1
ATOM 4874 C CA . LYS B 1 220 ? 17.297 -27.969 -30.891 1 35.62 220 LYS B CA 1
ATOM 4875 C C . LYS B 1 220 ? 16.391 -27.109 -31.781 1 35.62 220 LYS B C 1
ATOM 4877 O O . LYS B 1 220 ? 15.617 -26.297 -31.281 1 35.62 220 LYS B O 1
ATOM 4882 N N . GLU B 1 221 ? 16.688 -27.047 -33.094 1 37.56 221 GLU B N 1
ATOM 4883 C CA . GLU B 1 221 ? 16.125 -26.047 -34 1 37.56 221 GLU B CA 1
ATOM 4884 C C . GLU B 1 221 ? 14.641 -26.328 -34.281 1 37.56 221 GLU B C 1
ATOM 4886 O O . GLU B 1 221 ? 13.844 -25.391 -34.375 1 37.56 221 GLU B O 1
ATOM 4891 N N . LYS B 1 222 ? 14.219 -27.531 -34.625 1 40.38 222 LYS B N 1
ATOM 4892 C CA . LYS B 1 222 ? 12.93 -27.859 -35.219 1 40.38 222 LYS B CA 1
ATOM 4893 C C . LYS B 1 222 ? 11.828 -27.906 -34.156 1 40.38 222 LYS B C 1
ATOM 4895 O O . LYS B 1 222 ? 10.664 -27.625 -34.469 1 40.38 222 LYS B O 1
ATOM 4900 N N . ASN B 1 223 ? 12.094 -28.219 -32.969 1 38.91 223 ASN B N 1
ATOM 4901 C CA . ASN B 1 223 ? 11.125 -28.438 -31.906 1 38.91 223 ASN B CA 1
ATOM 4902 C C . ASN B 1 223 ? 10.688 -27.125 -31.281 1 38.91 223 ASN B C 1
ATOM 4904 O O . ASN B 1 223 ? 9.672 -27.078 -30.578 1 38.91 223 ASN B O 1
ATOM 4908 N N . GLY B 1 224 ? 11.406 -26.094 -31.422 1 44 224 GLY B N 1
ATOM 4909 C CA . GLY B 1 224 ? 11.023 -24.781 -30.922 1 44 224 GLY B CA 1
ATOM 4910 C C . GLY B 1 224 ? 9.734 -24.266 -31.531 1 44 224 GLY B C 1
ATOM 4911 O O . GLY B 1 224 ? 8.945 -23.609 -30.859 1 44 224 GLY B O 1
ATOM 4912 N N . MET B 1 225 ? 9.531 -24.453 -32.875 1 46.12 225 MET B N 1
ATOM 4913 C CA . MET B 1 225 ? 8.352 -23.953 -33.562 1 46.12 225 MET B CA 1
ATOM 4914 C C . MET B 1 225 ? 7.082 -24.578 -33 1 46.12 225 MET B C 1
ATOM 4916 O O . MET B 1 225 ? 6.031 -23.938 -32.938 1 46.12 225 MET B O 1
ATOM 4920 N N . LYS B 1 226 ? 7.148 -25.859 -32.562 1 46.12 226 LYS B N 1
ATOM 4921 C CA . LYS B 1 226 ? 5.93 -26.547 -32.156 1 46.12 226 LYS B CA 1
ATOM 4922 C C . LYS B 1 226 ? 5.512 -26.141 -30.734 1 46.12 226 LYS B C 1
ATOM 4924 O O . LYS B 1 226 ? 4.379 -26.391 -30.312 1 46.12 226 LYS B O 1
ATOM 4929 N N . LEU B 1 227 ? 6.297 -25.406 -30.156 1 48.06 227 LEU B N 1
ATOM 4930 C CA . LEU B 1 227 ? 6.039 -25.125 -28.75 1 48.06 227 LEU B CA 1
ATOM 4931 C C . LEU B 1 227 ? 5.516 -23.703 -28.562 1 48.06 227 LEU B C 1
ATOM 4933 O O . LEU B 1 227 ? 5.023 -23.359 -27.484 1 48.06 227 LEU B O 1
ATOM 4937 N N . ASP B 1 228 ? 5.258 -23.031 -29.625 1 51.44 228 ASP B N 1
ATOM 4938 C CA . ASP B 1 228 ? 4.949 -21.609 -29.484 1 51.44 228 ASP B CA 1
ATOM 4939 C C . ASP B 1 228 ? 3.551 -21.406 -28.906 1 51.44 228 ASP B C 1
ATOM 4941 O O . ASP B 1 228 ? 2.594 -22.047 -29.344 1 51.44 228 ASP B O 1
ATOM 4945 N N . HIS B 1 229 ? 3.473 -20.672 -27.938 1 55.25 229 HIS B N 1
ATOM 4946 C CA . HIS B 1 229 ? 2.277 -20.125 -27.312 1 55.25 229 HIS B CA 1
ATOM 4947 C C . HIS B 1 229 ? 1.485 -21.219 -26.594 1 55.25 229 HIS B C 1
ATOM 4949 O O . HIS B 1 229 ? 0.27 -21.094 -26.422 1 55.25 229 HIS B O 1
ATOM 4955 N N . ARG B 1 230 ? 2.217 -22.375 -26.469 1 61.38 230 ARG B N 1
ATOM 4956 C CA . ARG B 1 230 ? 1.542 -23.391 -25.672 1 61.38 230 ARG B CA 1
ATOM 4957 C C . ARG B 1 230 ? 1.949 -23.297 -24.203 1 61.38 230 ARG B C 1
ATOM 4959 O O . ARG B 1 230 ? 3.062 -22.875 -23.891 1 61.38 230 ARG B O 1
ATOM 4966 N N . PRO B 1 231 ? 0.997 -23.5 -23.391 1 61.34 231 PRO B N 1
ATOM 4967 C CA . PRO B 1 231 ? 1.346 -23.516 -21.969 1 61.34 231 PRO B CA 1
ATOM 4968 C C . PRO B 1 231 ? 2.547 -24.422 -21.672 1 61.34 231 PRO B C 1
ATOM 4970 O O . PRO B 1 231 ? 3.213 -24.234 -20.641 1 61.34 231 PRO B O 1
ATOM 4973 N N . GLU B 1 232 ? 2.902 -25.156 -22.672 1 65.81 232 GLU B N 1
ATOM 4974 C CA . GLU B 1 232 ? 3.971 -26.125 -22.469 1 65.81 232 GLU B CA 1
ATOM 4975 C C . GLU B 1 232 ? 5.34 -25.5 -22.719 1 65.81 232 GLU B C 1
ATOM 4977 O O . GLU B 1 232 ? 6.367 -26.109 -22.391 1 65.81 232 GLU B O 1
ATOM 4982 N N . SER B 1 233 ? 5.262 -24.281 -23.047 1 81.31 233 SER B N 1
ATOM 4983 C CA . SER B 1 233 ? 6.535 -23.609 -23.281 1 81.31 233 SER B CA 1
ATOM 4984 C C . SER B 1 233 ? 6.965 -22.781 -22.062 1 81.31 233 SER B C 1
ATOM 4986 O O . SER B 1 233 ? 6.375 -21.75 -21.766 1 81.31 233 SER B O 1
ATOM 4988 N N . VAL B 1 234 ? 7.871 -23.344 -21.281 1 87.75 234 VAL B N 1
ATOM 4989 C CA . VAL B 1 234 ? 8.328 -22.703 -20.047 1 87.75 234 VAL B CA 1
ATOM 4990 C C . VAL B 1 234 ? 9.844 -22.516 -20.094 1 87.75 234 VAL B C 1
ATOM 4992 O O . VAL B 1 234 ? 10.57 -23.406 -20.531 1 87.75 234 VAL B O 1
ATOM 4995 N N . VAL B 1 235 ? 10.289 -21.375 -19.75 1 89.81 235 VAL B N 1
ATOM 4996 C CA . VAL B 1 235 ? 11.703 -21.062 -19.656 1 89.81 235 VAL B CA 1
ATOM 4997 C C . VAL B 1 235 ? 12.078 -20.781 -18.203 1 89.81 235 VAL B C 1
ATOM 4999 O O . VAL B 1 235 ? 11.359 -20.078 -17.484 1 89.81 235 VAL B O 1
ATOM 5002 N N . LEU B 1 236 ? 13.141 -21.391 -17.75 1 91.69 236 LEU B N 1
ATOM 5003 C CA . LEU B 1 236 ? 13.656 -21.188 -16.391 1 91.69 236 LEU B CA 1
ATOM 5004 C C . LEU B 1 236 ? 14.93 -20.359 -16.422 1 91.69 236 LEU B C 1
ATOM 5006 O O . LEU B 1 236 ? 15.852 -20.656 -17.188 1 91.69 236 LEU B O 1
ATOM 5010 N N . VAL B 1 237 ? 14.945 -19.266 -15.688 1 91.69 237 VAL B N 1
ATOM 5011 C CA . VAL B 1 237 ? 16.125 -18.422 -15.484 1 91.69 237 VAL B CA 1
ATOM 5012 C C . VAL B 1 237 ? 16.562 -18.484 -14.016 1 91.69 237 VAL B C 1
ATOM 5014 O O . VAL B 1 237 ? 15.727 -18.422 -13.109 1 91.69 237 VAL B O 1
ATOM 5017 N N . LYS B 1 238 ? 17.922 -18.594 -13.758 1 88.88 238 LYS B N 1
ATOM 5018 C CA . LYS B 1 238 ? 18.406 -18.781 -12.391 1 88.88 238 LYS B CA 1
ATOM 5019 C C . LYS B 1 238 ? 19.484 -17.781 -12.031 1 88.88 238 LYS B C 1
ATOM 5021 O O . LYS B 1 238 ? 20.203 -17.297 -12.914 1 88.88 238 LYS B O 1
ATOM 5026 N N . GLY B 1 239 ? 19.531 -17.469 -10.695 1 90.25 239 GLY B N 1
ATOM 5027 C CA . GLY B 1 239 ? 20.641 -16.719 -10.141 1 90.25 239 GLY B CA 1
ATOM 5028 C C . GLY B 1 239 ? 20.703 -15.297 -10.633 1 90.25 239 GLY B C 1
ATOM 5029 O O . GLY B 1 239 ? 19.688 -14.602 -10.695 1 90.25 239 GLY B O 1
ATOM 5030 N N . THR B 1 240 ? 21.844 -14.883 -10.961 1 86.25 240 THR B N 1
ATOM 5031 C CA . THR B 1 240 ? 22.109 -13.5 -11.328 1 86.25 240 THR B CA 1
ATOM 5032 C C . THR B 1 240 ? 21.469 -13.164 -12.68 1 86.25 240 THR B C 1
ATOM 5034 O O . THR B 1 240 ? 21.281 -11.992 -13.008 1 86.25 240 THR B O 1
ATOM 5037 N N . ASN B 1 241 ? 21.234 -14.219 -13.391 1 89.31 241 ASN B N 1
ATOM 5038 C CA . ASN B 1 241 ? 20.609 -14 -14.695 1 89.31 241 ASN B CA 1
ATOM 5039 C C . ASN B 1 241 ? 19.203 -13.43 -14.555 1 89.31 241 ASN B C 1
ATOM 5041 O O . ASN B 1 241 ? 18.641 -12.898 -15.516 1 89.31 241 ASN B O 1
ATOM 5045 N N . THR B 1 242 ? 18.641 -13.578 -13.414 1 94.06 242 THR B N 1
ATOM 5046 C CA . THR B 1 242 ? 17.312 -13.016 -13.203 1 94.06 242 THR B CA 1
ATOM 5047 C C . THR B 1 242 ? 17.359 -11.492 -13.258 1 94.06 242 THR B C 1
ATOM 5049 O O . THR B 1 242 ? 16.375 -10.852 -13.641 1 94.06 242 THR B O 1
ATOM 5052 N N . PHE B 1 243 ? 18.5 -10.914 -12.898 1 93.31 243 PHE B N 1
ATOM 5053 C CA . PHE B 1 243 ? 18.656 -9.469 -13.023 1 93.31 243 PHE B CA 1
ATOM 5054 C C . PHE B 1 243 ? 18.719 -9.062 -14.492 1 93.31 243 PHE B C 1
ATOM 5056 O O . PHE B 1 243 ? 18.188 -8.008 -14.875 1 93.31 243 PHE B O 1
ATOM 5063 N N . THR B 1 244 ? 19.375 -9.906 -15.25 1 91.38 244 THR B N 1
ATOM 5064 C CA . THR B 1 244 ? 19.391 -9.688 -16.688 1 91.38 244 THR B CA 1
ATOM 5065 C C . THR B 1 244 ? 17.969 -9.742 -17.266 1 91.38 244 THR B C 1
ATOM 5067 O O . THR B 1 244 ? 17.609 -8.938 -18.125 1 91.38 244 THR B O 1
ATOM 5070 N N . LEU B 1 245 ? 17.25 -10.688 -16.781 1 93.75 245 LEU B N 1
ATOM 5071 C CA . LEU B 1 245 ? 15.859 -10.805 -17.203 1 93.75 245 LEU B CA 1
ATOM 5072 C C . LEU B 1 245 ? 15.07 -9.555 -16.812 1 93.75 245 LEU B C 1
ATOM 5074 O O . LEU B 1 245 ? 14.281 -9.055 -17.625 1 93.75 245 LEU B O 1
ATOM 5078 N N . LEU B 1 246 ? 15.281 -9.078 -15.617 1 96.19 246 LEU B N 1
ATOM 5079 C CA . LEU B 1 246 ? 14.633 -7.852 -15.164 1 96.19 246 LEU B CA 1
ATOM 5080 C C . LEU B 1 246 ? 14.891 -6.711 -16.141 1 96.19 246 LEU B C 1
ATOM 5082 O O . LEU B 1 246 ? 13.945 -6.039 -16.578 1 96.19 246 LEU B O 1
ATOM 5086 N N . ASN B 1 247 ? 16.109 -6.539 -16.469 1 93.12 247 ASN B N 1
ATOM 5087 C CA . ASN B 1 247 ? 16.5 -5.465 -17.375 1 93.12 247 ASN B CA 1
ATOM 5088 C C . ASN B 1 247 ? 15.898 -5.676 -18.766 1 93.12 247 ASN B C 1
ATOM 5090 O O . ASN B 1 247 ? 15.469 -4.719 -19.422 1 93.12 247 ASN B O 1
ATOM 5094 N N . PHE B 1 248 ? 15.945 -6.852 -19.203 1 93.12 248 PHE B N 1
ATOM 5095 C CA . PHE B 1 248 ? 15.352 -7.188 -20.5 1 93.12 248 PHE B CA 1
ATOM 5096 C C . PHE B 1 248 ? 13.883 -6.797 -20.531 1 93.12 248 PHE B C 1
ATOM 5098 O O . PHE B 1 248 ? 13.422 -6.156 -21.484 1 93.12 248 PHE B O 1
ATOM 5105 N N . LEU B 1 249 ? 13.133 -7.199 -19.469 1 96.44 249 LEU B N 1
ATOM 5106 C CA . LEU B 1 249 ? 11.695 -6.957 -19.406 1 96.44 249 LEU B CA 1
ATOM 5107 C C . LEU B 1 249 ? 11.398 -5.461 -19.359 1 96.44 249 LEU B C 1
ATOM 5109 O O . LEU B 1 249 ? 10.469 -4.984 -20 1 96.44 249 LEU B O 1
ATOM 5113 N N . ILE B 1 250 ? 12.148 -4.715 -18.594 1 96.38 250 ILE B N 1
ATOM 5114 C CA . ILE B 1 250 ? 11.953 -3.275 -18.438 1 96.38 250 ILE B CA 1
ATOM 5115 C C . ILE B 1 250 ? 12.141 -2.582 -19.781 1 96.38 250 ILE B C 1
ATOM 5117 O O . ILE B 1 250 ? 11.453 -1.606 -20.094 1 96.38 250 ILE B O 1
ATOM 5121 N N . ASN B 1 251 ? 12.992 -3.141 -20.609 1 91.75 251 ASN B N 1
ATOM 5122 C CA . ASN B 1 251 ? 13.344 -2.484 -21.859 1 91.75 251 ASN B CA 1
ATOM 5123 C C . ASN B 1 251 ? 12.648 -3.145 -23.047 1 91.75 251 ASN B C 1
ATOM 5125 O O . ASN B 1 251 ? 12.836 -2.725 -24.188 1 91.75 251 ASN B O 1
ATOM 5129 N N . CYS B 1 252 ? 11.898 -4.16 -22.812 1 89.88 252 CYS B N 1
ATOM 5130 C CA . CYS B 1 252 ? 11.258 -4.922 -23.875 1 89.88 252 CYS B CA 1
ATOM 5131 C C . CYS B 1 252 ? 10.039 -4.184 -24.422 1 89.88 252 CYS B C 1
ATOM 5133 O O . CYS B 1 252 ? 9.039 -4.012 -23.719 1 89.88 252 CYS B O 1
ATOM 5135 N N . LYS B 1 253 ? 10.039 -3.826 -25.609 1 85.25 253 LYS B N 1
ATOM 5136 C CA . LYS B 1 253 ? 8.977 -3.039 -26.234 1 85.25 253 LYS B CA 1
ATOM 5137 C C . LYS B 1 253 ? 7.699 -3.859 -26.375 1 85.25 253 LYS B C 1
ATOM 5139 O O . LYS B 1 253 ? 6.594 -3.32 -26.281 1 85.25 253 LYS B O 1
ATOM 5144 N N . SER B 1 254 ? 7.875 -5.113 -26.609 1 87.81 254 SER B N 1
ATOM 5145 C CA . SER B 1 254 ? 6.719 -5.973 -26.844 1 87.81 254 SER B CA 1
ATOM 5146 C C . SER B 1 254 ? 6.043 -6.371 -25.531 1 87.81 254 SER B C 1
ATOM 5148 O O . SER B 1 254 ? 5.059 -7.109 -25.547 1 87.81 254 SER B O 1
ATOM 5150 N N . LEU B 1 255 ? 6.57 -5.914 -24.484 1 93.25 255 LEU B N 1
ATOM 5151 C CA . LEU B 1 255 ? 6.016 -6.227 -23.172 1 93.25 255 LEU B CA 1
ATOM 5152 C C . LEU B 1 255 ? 4.617 -5.641 -23.016 1 93.25 255 LEU B C 1
ATOM 5154 O O . LEU B 1 255 ? 3.775 -6.207 -22.312 1 93.25 255 LEU B O 1
ATOM 5158 N N . VAL B 1 256 ? 4.43 -4.492 -23.609 1 93.31 256 VAL B N 1
ATOM 5159 C CA . VAL B 1 256 ? 3.156 -3.783 -23.578 1 93.31 256 VAL B CA 1
ATOM 5160 C C . VAL B 1 256 ? 2.441 -3.936 -24.922 1 93.31 256 VAL B C 1
ATOM 5162 O O . VAL B 1 256 ? 3.064 -3.822 -25.984 1 93.31 256 VAL B O 1
ATOM 5165 N N . ALA B 1 257 ? 1.177 -4.125 -24.828 1 91.81 257 ALA B N 1
ATOM 5166 C CA . ALA B 1 257 ? 0.406 -4.289 -26.062 1 91.81 257 ALA B CA 1
ATOM 5167 C C . ALA B 1 257 ? 0.364 -2.988 -26.859 1 91.81 257 ALA B C 1
ATOM 5169 O O . ALA B 1 257 ? 0.182 -1.91 -26.281 1 91.81 257 ALA B O 1
ATOM 5170 N N . SER B 1 258 ? 0.499 -3.088 -28.125 1 88.19 258 SER B N 1
ATOM 5171 C CA . SER B 1 258 ? 0.483 -1.918 -29 1 88.19 258 SER B CA 1
ATOM 5172 C C . SER B 1 258 ? -0.93 -1.607 -29.484 1 88.19 258 SER B C 1
ATOM 5174 O O . SER B 1 258 ? -1.202 -0.5 -29.953 1 88.19 258 SER B O 1
ATOM 5176 N N . ALA B 1 259 ? -1.751 -2.6 -29.359 1 86.56 259 ALA B N 1
ATOM 5177 C CA . ALA B 1 259 ? -3.125 -2.443 -29.828 1 86.56 259 ALA B CA 1
ATOM 5178 C C . ALA B 1 259 ? -4.098 -3.25 -28.984 1 86.56 259 ALA B C 1
ATOM 5180 O O . ALA B 1 259 ? -3.678 -4.074 -28.156 1 86.56 259 ALA B O 1
ATOM 5181 N N . GLY B 1 260 ? -5.379 -2.846 -29.141 1 86.88 260 GLY B N 1
ATOM 5182 C CA . GLY B 1 260 ? -6.398 -3.58 -28.422 1 86.88 260 GLY B CA 1
ATOM 5183 C C . GLY B 1 260 ? -6.77 -2.934 -27.094 1 86.88 260 GLY B C 1
ATOM 5184 O O . GLY B 1 260 ? -6.352 -1.811 -26.812 1 86.88 260 GLY B O 1
ATOM 5185 N N . PRO B 1 261 ? -7.535 -3.709 -26.344 1 86.75 261 PRO B N 1
ATOM 5186 C CA . PRO B 1 261 ? -8.047 -3.139 -25.109 1 86.75 261 PRO B CA 1
ATOM 5187 C C . PRO B 1 261 ? -6.965 -2.963 -24.047 1 86.75 261 PRO B C 1
ATOM 5189 O O . PRO B 1 261 ? -7.117 -2.152 -23.125 1 86.75 261 PRO B O 1
ATOM 5192 N N . GLN B 1 262 ? -5.938 -3.688 -24.125 1 91.44 262 GLN B N 1
ATOM 5193 C CA . GLN B 1 262 ? -4.883 -3.609 -23.125 1 91.44 262 GLN B CA 1
ATOM 5194 C C . GLN B 1 262 ? -3.719 -2.75 -23.609 1 91.44 262 GLN B C 1
ATOM 5196 O O . GLN B 1 262 ? -2.65 -2.74 -23 1 91.44 262 GLN B O 1
ATOM 5201 N N . ALA B 1 263 ? -3.908 -2.033 -24.688 1 90.44 263 ALA B N 1
ATOM 5202 C CA . ALA B 1 263 ? -2.844 -1.233 -25.297 1 90.44 263 ALA B CA 1
ATOM 5203 C C . ALA B 1 263 ? -2.307 -0.202 -24.297 1 90.44 263 ALA B C 1
ATOM 5205 O O . ALA B 1 263 ? -3.08 0.497 -23.641 1 90.44 263 ALA B O 1
ATOM 5206 N N . GLY B 1 264 ? -0.994 -0.224 -24.172 1 89.88 264 GLY B N 1
ATOM 5207 C CA . GLY B 1 264 ? -0.338 0.816 -23.391 1 89.88 264 GLY B CA 1
ATOM 5208 C C . GLY B 1 264 ? -0.298 0.514 -21.906 1 89.88 264 GLY B C 1
ATOM 5209 O O . GLY B 1 264 ? 0.275 1.278 -21.125 1 89.88 264 GLY B O 1
ATOM 5210 N N . ILE B 1 265 ? -0.919 -0.562 -21.484 1 92.25 265 ILE B N 1
ATOM 5211 C CA . ILE B 1 265 ? -0.965 -0.905 -20.078 1 92.25 265 ILE B CA 1
ATOM 5212 C C . ILE B 1 265 ? 0.227 -1.791 -19.719 1 92.25 265 ILE B C 1
ATOM 5214 O O . ILE B 1 265 ? 0.392 -2.875 -20.281 1 92.25 265 ILE B O 1
ATOM 5218 N N . PRO B 1 266 ? 1.069 -1.313 -18.828 1 95.81 266 PRO B N 1
ATOM 5219 C CA . PRO B 1 266 ? 2.188 -2.16 -18.406 1 95.81 266 PRO B CA 1
ATOM 5220 C C . PRO B 1 266 ? 1.729 -3.459 -17.75 1 95.81 266 PRO B C 1
ATOM 5222 O O . PRO B 1 266 ? 0.572 -3.568 -17.328 1 95.81 266 PRO B O 1
ATOM 5225 N N . PRO B 1 267 ? 2.621 -4.484 -17.656 1 97.75 267 PRO B N 1
ATOM 5226 C CA . PRO B 1 267 ? 2.258 -5.746 -17.016 1 97.75 267 PRO B CA 1
ATOM 5227 C C . PRO B 1 267 ? 1.808 -5.562 -15.562 1 97.75 267 PRO B C 1
ATOM 5229 O O . PRO B 1 267 ? 2.176 -4.578 -14.914 1 97.75 267 PRO B O 1
ATOM 5232 N N . THR B 1 268 ? 0.983 -6.441 -15.109 1 98.56 268 THR B N 1
ATOM 5233 C CA . THR B 1 268 ? 0.519 -6.434 -13.727 1 98.56 268 THR B CA 1
ATOM 5234 C C . THR B 1 268 ? 1.548 -7.082 -12.812 1 98.56 268 THR B C 1
ATOM 5236 O O . THR B 1 268 ? 2.002 -8.195 -13.07 1 98.56 268 THR B O 1
ATOM 5239 N N . LEU B 1 269 ? 1.998 -6.355 -11.836 1 98.88 269 LEU B N 1
ATOM 5240 C CA . LEU B 1 269 ? 2.801 -6.926 -10.758 1 98.88 269 LEU B CA 1
ATOM 5241 C C . LEU B 1 269 ? 1.915 -7.398 -9.609 1 98.88 269 LEU B C 1
ATOM 5243 O O . LEU B 1 269 ? 1.089 -6.633 -9.102 1 98.88 269 LEU B O 1
ATOM 5247 N N . LEU B 1 270 ? 1.985 -8.664 -9.242 1 98.81 270 LEU B N 1
ATOM 5248 C CA . LEU B 1 270 ? 1.246 -9.258 -8.125 1 98.81 270 LEU B CA 1
ATOM 5249 C C . LEU B 1 270 ? 2.197 -9.766 -7.051 1 98.81 270 LEU B C 1
ATOM 5251 O O . LEU B 1 270 ? 3.109 -10.539 -7.344 1 98.81 270 LEU B O 1
ATOM 5255 N N . SER B 1 271 ? 1.966 -9.32 -5.82 1 98.88 271 SER B N 1
ATOM 5256 C CA . SER B 1 271 ? 2.891 -9.656 -4.742 1 98.88 271 SER B CA 1
ATOM 5257 C C . SER B 1 271 ? 2.15 -9.883 -3.43 1 98.88 271 SER B C 1
ATOM 5259 O O . SER B 1 271 ? 1.12 -9.258 -3.176 1 98.88 271 SER B O 1
ATOM 5261 N N . PRO B 1 272 ? 2.678 -10.805 -2.602 1 98.25 272 PRO B N 1
ATOM 5262 C CA . PRO B 1 272 ? 2.111 -10.969 -1.261 1 98.25 272 PRO B CA 1
ATOM 5263 C C . PRO B 1 272 ? 2.51 -9.836 -0.313 1 98.25 272 PRO B C 1
ATOM 5265 O O . PRO B 1 272 ? 1.907 -9.68 0.752 1 98.25 272 PRO B O 1
ATOM 5268 N N . VAL B 1 273 ? 3.537 -9.07 -0.661 1 98 273 VAL B N 1
ATOM 5269 C CA . VAL B 1 273 ? 4.043 -8.031 0.229 1 98 273 VAL B CA 1
ATOM 5270 C C . VAL B 1 273 ? 4.016 -6.68 -0.483 1 98 273 VAL B C 1
ATOM 5272 O O . VAL B 1 273 ? 4.066 -6.617 -1.713 1 98 273 VAL B O 1
ATOM 5275 N N . ALA B 1 274 ? 3.93 -5.676 0.358 1 98.12 274 ALA B N 1
ATOM 5276 C CA . ALA B 1 274 ? 3.898 -4.32 -0.182 1 98.12 274 ALA B CA 1
ATOM 5277 C C . ALA B 1 274 ? 5.23 -3.957 -0.83 1 98.12 274 ALA B C 1
ATOM 5279 O O . ALA B 1 274 ? 6.281 -4.473 -0.437 1 98.12 274 ALA B O 1
ATOM 5280 N N . PHE B 1 275 ? 5.215 -3.092 -1.812 1 98.44 275 PHE B N 1
ATOM 5281 C CA . PHE B 1 275 ? 6.379 -2.543 -2.494 1 98.44 275 PHE B CA 1
ATOM 5282 C C . PHE B 1 275 ? 6.094 -1.138 -3.008 1 98.44 275 PHE B C 1
ATOM 5284 O O . PHE B 1 275 ? 4.949 -0.677 -2.969 1 98.44 275 PHE B O 1
ATOM 5291 N N . ARG B 1 276 ? 7.125 -0.521 -3.4 1 97.94 276 ARG B N 1
ATOM 5292 C CA . ARG B 1 276 ? 6.961 0.854 -3.861 1 97.94 276 ARG B CA 1
ATOM 5293 C C . ARG B 1 276 ? 5.988 0.926 -5.035 1 97.94 276 ARG B C 1
ATOM 5295 O O . ARG B 1 276 ? 6.148 0.205 -6.023 1 97.94 276 ARG B O 1
ATOM 5302 N N . GLY B 1 277 ? 4.98 1.754 -4.934 1 98.12 277 GLY B N 1
ATOM 5303 C CA . GLY B 1 277 ? 4.008 1.937 -5.996 1 98.12 277 GLY B CA 1
ATOM 5304 C C . GLY B 1 277 ? 2.867 0.937 -5.941 1 98.12 277 GLY B C 1
ATOM 5305 O O . GLY B 1 277 ? 1.924 1.02 -6.73 1 98.12 277 GLY B O 1
ATOM 5306 N N . ALA B 1 278 ? 2.891 0.034 -5.027 1 98.38 278 ALA B N 1
ATOM 5307 C CA . ALA B 1 278 ? 1.866 -1.004 -4.945 1 98.38 278 ALA B CA 1
ATOM 5308 C C . ALA B 1 278 ? 0.591 -0.467 -4.301 1 98.38 278 ALA B C 1
ATOM 5310 O O . ALA B 1 278 ? 0.648 0.406 -3.43 1 98.38 278 ALA B O 1
ATOM 5311 N N . THR B 1 279 ? -0.484 -0.961 -4.723 1 98.62 279 THR B N 1
ATOM 5312 C CA . THR B 1 279 ? -1.79 -0.646 -4.156 1 98.62 279 THR B CA 1
ATOM 5313 C C . THR B 1 279 ? -2.332 -1.826 -3.355 1 98.62 279 THR B C 1
ATOM 5315 O O . THR B 1 279 ? -2.299 -2.967 -3.822 1 98.62 279 THR B O 1
ATOM 5318 N N . MET B 1 280 ? -2.803 -1.513 -2.215 1 98.69 280 MET B N 1
ATOM 5319 C CA . MET B 1 280 ? -3.389 -2.564 -1.386 1 98.69 280 MET B CA 1
ATOM 5320 C C . MET B 1 280 ? -4.754 -2.982 -1.922 1 98.69 280 MET B C 1
ATOM 5322 O O . MET B 1 280 ? -5.652 -2.15 -2.061 1 98.69 280 MET B O 1
ATOM 5326 N N . GLN B 1 281 ? -4.926 -4.242 -2.215 1 98 281 GLN B N 1
ATOM 5327 C CA . GLN B 1 281 ? -6.191 -4.801 -2.68 1 98 281 GLN B CA 1
ATOM 5328 C C . GLN B 1 281 ? -6.637 -5.965 -1.795 1 98 281 GLN B C 1
ATOM 5330 O O . GLN B 1 281 ? -5.859 -6.461 -0.977 1 98 281 GLN B O 1
ATOM 5335 N N . THR B 1 282 ? -7.891 -6.312 -1.904 1 97 282 THR B N 1
ATOM 5336 C CA . THR B 1 282 ? -8.445 -7.43 -1.149 1 97 282 THR B CA 1
ATOM 5337 C C . THR B 1 282 ? -9.234 -8.359 -2.066 1 97 282 THR B C 1
ATOM 5339 O O . THR B 1 282 ? -9.93 -7.906 -2.977 1 97 282 THR B O 1
ATOM 5342 N N . LEU B 1 283 ? -9.008 -9.641 -1.82 1 97.5 283 LEU B N 1
ATOM 5343 C CA . LEU B 1 283 ? -9.891 -10.602 -2.473 1 97.5 283 LEU B CA 1
ATOM 5344 C C . LEU B 1 283 ? -11.336 -10.414 -2.021 1 97.5 283 LEU B C 1
ATOM 5346 O O . LEU B 1 283 ? -11.586 -9.93 -0.915 1 97.5 283 LEU B O 1
ATOM 5350 N N . LYS B 1 284 ? -12.281 -10.727 -2.904 1 95.19 284 LYS B N 1
ATOM 5351 C CA . LYS B 1 284 ? -13.695 -10.641 -2.562 1 95.19 284 LYS B CA 1
ATOM 5352 C C . LYS B 1 284 ? -14.211 -11.961 -2.004 1 95.19 284 LYS B C 1
ATOM 5354 O O . LYS B 1 284 ? -14.133 -12.992 -2.67 1 95.19 284 LYS B O 1
ATOM 5359 N N . ALA B 1 285 ? -14.703 -11.953 -0.788 1 94.19 285 ALA B N 1
ATOM 5360 C CA . ALA B 1 285 ? -15.25 -13.141 -0.132 1 94.19 285 ALA B CA 1
ATOM 5361 C C . ALA B 1 285 ? -16.75 -12.992 0.105 1 94.19 285 ALA B C 1
ATOM 5363 O O . ALA B 1 285 ? -17.219 -11.953 0.594 1 94.19 285 ALA B O 1
ATOM 5364 N N . ARG B 1 286 ? -17.484 -14.016 -0.303 1 92.62 286 ARG B N 1
ATOM 5365 C CA . ARG B 1 286 ? -18.938 -14.008 -0.128 1 92.62 286 ARG B CA 1
ATOM 5366 C C . ARG B 1 286 ? -19.438 -15.367 0.367 1 92.62 286 ARG B C 1
ATOM 5368 O O . ARG B 1 286 ? -19.094 -16.406 -0.201 1 92.62 286 ARG B O 1
ATOM 5375 N N . SER B 1 287 ? -20.203 -15.297 1.386 1 90.06 287 SER B N 1
ATOM 5376 C CA . SER B 1 287 ? -20.828 -16.516 1.899 1 90.06 287 SER B CA 1
ATOM 5377 C C . SER B 1 287 ? -22.234 -16.703 1.359 1 90.06 287 SER B C 1
ATOM 5379 O O . SER B 1 287 ? -23 -15.742 1.287 1 90.06 287 SER B O 1
ATOM 5381 N N . ILE B 1 288 ? -22.484 -17.844 0.809 1 84.12 288 ILE B N 1
ATOM 5382 C CA . ILE B 1 288 ? -23.812 -18.156 0.284 1 84.12 288 ILE B CA 1
ATOM 5383 C C . ILE B 1 288 ? -24.359 -19.406 0.987 1 84.12 288 ILE B C 1
ATOM 5385 O O . ILE B 1 288 ? -23.656 -20.406 1.102 1 84.12 288 ILE B O 1
ATOM 5389 N N . ASN B 1 289 ? -25.453 -19.281 1.576 1 79.5 289 ASN B N 1
ATOM 5390 C CA . ASN B 1 289 ? -26.125 -20.453 2.135 1 79.5 289 ASN B CA 1
ATOM 5391 C C . ASN B 1 289 ? -26.953 -21.172 1.083 1 79.5 289 ASN B C 1
ATOM 5393 O O . ASN B 1 289 ? -27.828 -20.578 0.445 1 79.5 289 ASN B O 1
ATOM 5397 N N . VAL B 1 290 ? -26.438 -22.312 0.703 1 68.62 290 VAL B N 1
ATOM 5398 C CA . VAL B 1 290 ? -27.156 -23.078 -0.298 1 68.62 290 VAL B CA 1
ATOM 5399 C C . VAL B 1 290 ? -27.953 -24.188 0.385 1 68.62 290 VAL B C 1
ATOM 5401 O O . VAL B 1 290 ? -27.422 -24.922 1.227 1 68.62 290 VAL B O 1
ATOM 5404 N N . ARG B 1 291 ? -29.297 -24.156 0.312 1 64.75 291 ARG B N 1
ATOM 5405 C CA . ARG B 1 291 ? -30.141 -25.25 0.779 1 64.75 291 ARG B CA 1
ATOM 5406 C C . ARG B 1 291 ? -30.156 -26.391 -0.227 1 64.75 291 ARG B C 1
ATOM 5408 O O . ARG B 1 291 ? -30.391 -26.188 -1.417 1 64.75 291 ARG B O 1
ATOM 5415 N N . THR B 1 292 ? -29.266 -27.297 -0.146 1 56.34 292 THR B N 1
ATOM 5416 C CA . THR B 1 292 ? -29.312 -28.438 -1.067 1 56.34 292 THR B CA 1
ATOM 5417 C C . THR B 1 292 ? -30.25 -29.516 -0.535 1 56.34 292 THR B C 1
ATOM 5419 O O . THR B 1 292 ? -30.266 -29.797 0.666 1 56.34 292 THR B O 1
ATOM 5422 N N . GLN B 1 293 ? -31.328 -29.797 -1.283 1 52.91 293 GLN B N 1
ATOM 5423 C CA . GLN B 1 293 ? -32.281 -30.844 -0.99 1 52.91 293 GLN B CA 1
ATOM 5424 C C . GLN B 1 293 ? -31.641 -32.219 -1.064 1 52.91 293 GLN B C 1
ATOM 5426 O O . GLN B 1 293 ? -31.188 -32.656 -2.131 1 52.91 293 GLN B O 1
ATOM 5431 N N . ALA B 1 294 ? -30.766 -32.562 -0.243 1 50.59 294 ALA B N 1
ATOM 5432 C CA . ALA B 1 294 ? -30.5 -33.969 -0.337 1 50.59 294 ALA B CA 1
ATOM 5433 C C . ALA B 1 294 ? -31.75 -34.781 -0.016 1 50.59 294 ALA B C 1
ATOM 5435 O O . ALA B 1 294 ? -32.75 -34.25 0.428 1 50.59 294 ALA B O 1
ATOM 5436 N N . ARG B 1 295 ? -31.625 -36.031 0.244 1 54.72 295 ARG B N 1
ATOM 5437 C CA . ARG B 1 295 ? -32.75 -36.906 0.503 1 54.72 295 ARG B CA 1
ATOM 5438 C C . ARG B 1 295 ? -33.75 -36.25 1.472 1 54.72 295 ARG B C 1
ATOM 5440 O O . ARG B 1 295 ? -33.625 -35.094 1.801 1 54.72 295 ARG B O 1
ATOM 5447 N N . SER B 1 296 ? -34.375 -37.125 2.4 1 54.41 296 SER B N 1
ATOM 5448 C CA . SER B 1 296 ? -35.5 -36.906 3.307 1 54.41 296 SER B CA 1
ATOM 5449 C C . SER B 1 296 ? -35.188 -35.75 4.258 1 54.41 296 SER B C 1
ATOM 5451 O O . SER B 1 296 ? -36.062 -35.312 5.012 1 54.41 296 SER B O 1
ATOM 5453 N N . HIS B 1 297 ? -33.75 -35.406 4.359 1 53.59 297 HIS B N 1
ATOM 5454 C CA . HIS B 1 297 ? -33.438 -34.344 5.285 1 53.59 297 HIS B CA 1
ATOM 5455 C C . HIS B 1 297 ? -32.656 -33.219 4.594 1 53.59 297 HIS B C 1
ATOM 5457 O O . HIS B 1 297 ? -31.797 -33.469 3.768 1 53.59 297 HIS B O 1
ATOM 5463 N N . TYR B 1 298 ? -33.188 -32.125 4.414 1 54.44 298 TYR B N 1
ATOM 5464 C CA . TYR B 1 298 ? -32.562 -30.906 3.924 1 54.44 298 TYR B CA 1
ATOM 5465 C C . TYR B 1 298 ? -31.203 -30.672 4.617 1 54.44 298 TYR B C 1
ATOM 5467 O O . TYR B 1 298 ? -31.141 -30.672 5.848 1 54.44 298 TYR B O 1
ATOM 5475 N N . LYS B 1 299 ? -30.094 -31.266 4.188 1 60.78 299 LYS B N 1
ATOM 5476 C CA . LYS B 1 299 ? -28.812 -30.891 4.797 1 60.78 299 LYS B CA 1
ATOM 5477 C C . LYS B 1 299 ? -28.312 -29.547 4.258 1 60.78 299 LYS B C 1
ATOM 5479 O O . LYS B 1 299 ? -28.281 -29.344 3.043 1 60.78 299 LYS B O 1
ATOM 5484 N N . ASN B 1 300 ? -28.281 -28.562 5.074 1 66.12 300 ASN B N 1
ATOM 5485 C CA . ASN B 1 300 ? -27.781 -27.234 4.742 1 66.12 300 ASN B CA 1
ATOM 5486 C C . ASN B 1 300 ? -26.297 -27.266 4.383 1 66.12 300 ASN B C 1
ATOM 5488 O O . ASN B 1 300 ? -25.484 -27.844 5.109 1 66.12 300 ASN B O 1
ATOM 5492 N N . LEU B 1 301 ? -25.938 -27.156 3.062 1 84.44 301 LEU B N 1
ATOM 5493 C CA . LEU B 1 301 ? -24.547 -26.984 2.654 1 84.44 301 LEU B CA 1
ATOM 5494 C C . LEU B 1 301 ? -24.188 -25.516 2.543 1 84.44 301 LEU B C 1
ATOM 5496 O O . LEU B 1 301 ? -24.938 -24.734 1.948 1 84.44 301 LEU B O 1
ATOM 5500 N N . PHE B 1 302 ? -23.203 -25.156 3.301 1 92 302 PHE B N 1
ATOM 5501 C CA . PHE B 1 302 ? -22.719 -23.781 3.297 1 92 302 PHE B CA 1
ATOM 5502 C C . PHE B 1 302 ? -21.594 -23.609 2.283 1 92 302 PHE B C 1
ATOM 5504 O O . PHE B 1 302 ? -20.797 -24.531 2.066 1 92 302 PHE B O 1
ATOM 5511 N N . SER B 1 303 ? -21.609 -22.453 1.701 1 94.62 303 SER B N 1
ATOM 5512 C CA . SER B 1 303 ? -20.562 -22.219 0.708 1 94.62 303 SER B CA 1
ATOM 5513 C C . SER B 1 303 ? -19.906 -20.859 0.905 1 94.62 303 SER B C 1
ATOM 5515 O O . SER B 1 303 ? -20.562 -19.922 1.378 1 94.62 303 SER B O 1
ATOM 5517 N N . LEU B 1 304 ? -18.672 -20.75 0.673 1 95 304 LEU B N 1
ATOM 5518 C CA . LEU B 1 304 ? -17.859 -19.531 0.676 1 95 304 LEU B CA 1
ATOM 5519 C C . LEU B 1 304 ? -17.125 -19.359 -0.651 1 95 304 LEU B C 1
ATOM 5521 O O . LEU B 1 304 ? -16.391 -20.25 -1.071 1 95 304 LEU B O 1
ATOM 5525 N N . GLU B 1 305 ? -17.375 -18.25 -1.291 1 96.69 305 GLU B N 1
ATOM 5526 C CA . GLU B 1 305 ? -16.734 -17.953 -2.57 1 96.69 305 GLU B CA 1
ATOM 5527 C C . GLU B 1 305 ? -15.688 -16.859 -2.42 1 96.69 305 GLU B C 1
ATOM 5529 O O . GLU B 1 305 ? -15.945 -15.82 -1.806 1 96.69 305 GLU B O 1
ATOM 5534 N N . ILE B 1 306 ? -14.523 -17.094 -2.867 1 97.06 306 ILE B N 1
ATOM 5535 C CA . ILE B 1 306 ? -13.445 -16.109 -2.873 1 97.06 306 ILE B CA 1
ATOM 5536 C C . ILE B 1 306 ? -13.008 -15.828 -4.309 1 97.06 306 ILE B C 1
ATOM 5538 O O . ILE B 1 306 ? -12.648 -16.75 -5.047 1 97.06 306 ILE B O 1
ATOM 5542 N N . VAL B 1 307 ? -13.039 -14.547 -4.68 1 97.62 307 VAL B N 1
ATOM 5543 C CA . VAL B 1 307 ? -12.758 -14.18 -6.062 1 97.62 307 VAL B CA 1
ATOM 5544 C C . VAL B 1 307 ? -11.586 -13.203 -6.105 1 97.62 307 VAL B C 1
ATOM 5546 O O . VAL B 1 307 ? -11.477 -12.312 -5.258 1 97.62 307 VAL B O 1
ATOM 5549 N N . GLY B 1 308 ? -10.719 -13.305 -7.055 1 98.06 308 GLY B N 1
ATOM 5550 C CA . GLY B 1 308 ? -9.523 -12.508 -7.246 1 98.06 308 GLY B CA 1
ATOM 5551 C C . GLY B 1 308 ? -8.289 -13.336 -7.523 1 98.06 308 GLY B C 1
ATOM 5552 O O . GLY B 1 308 ? -8.383 -14.539 -7.773 1 98.06 308 GLY B O 1
ATOM 5553 N N . PRO B 1 309 ? -7.105 -12.703 -7.613 1 98.62 309 PRO B N 1
ATOM 5554 C CA . PRO B 1 309 ? -5.879 -13.484 -7.773 1 98.62 309 PRO B CA 1
ATOM 5555 C C . PRO B 1 309 ? -5.473 -14.219 -6.496 1 98.62 309 PRO B C 1
ATOM 5557 O O . PRO B 1 309 ? -4.785 -13.648 -5.648 1 98.62 309 PRO B O 1
ATOM 5560 N N . VAL B 1 310 ? -5.891 -15.406 -6.379 1 98.69 310 VAL B N 1
ATOM 5561 C CA . VAL B 1 310 ? -5.527 -16.219 -5.23 1 98.69 310 VAL B CA 1
ATOM 5562 C C . VAL B 1 310 ? -4.145 -16.828 -5.441 1 98.69 310 VAL B C 1
ATOM 5564 O O . VAL B 1 310 ? -4 -17.828 -6.152 1 98.69 310 VAL B O 1
ATOM 5567 N N . MET B 1 311 ? -3.176 -16.266 -4.82 1 98.75 311 MET B N 1
ATOM 5568 C CA . MET B 1 311 ? -1.788 -16.703 -4.957 1 98.75 311 MET B CA 1
ATOM 5569 C C . MET B 1 311 ? -1.486 -17.859 -4.023 1 98.75 311 MET B C 1
ATOM 5571 O O . MET B 1 311 ? -2.285 -18.172 -3.141 1 98.75 311 MET B O 1
ATOM 5575 N N . PRO B 1 312 ? -0.375 -18.516 -4.199 1 98.38 312 PRO B N 1
ATOM 5576 C CA . PRO B 1 312 ? -0.071 -19.75 -3.471 1 98.38 312 PRO B CA 1
ATOM 5577 C C . PRO B 1 312 ? -0.158 -19.578 -1.957 1 98.38 312 PRO B C 1
ATOM 5579 O O . PRO B 1 312 ? -0.732 -20.438 -1.269 1 98.38 312 PRO B O 1
ATOM 5582 N N . HIS B 1 313 ? 0.37 -18.516 -1.442 1 97.69 313 HIS B N 1
ATOM 5583 C CA . HIS B 1 313 ? 0.367 -18.328 0.003 1 97.69 313 HIS B CA 1
ATOM 5584 C C . HIS B 1 313 ? -1.055 -18.188 0.536 1 97.69 313 HIS B C 1
ATOM 5586 O O . HIS B 1 313 ? -1.357 -18.641 1.643 1 97.69 313 HIS B O 1
ATOM 5592 N N . CYS B 1 314 ? -1.852 -17.531 -0.213 1 97.19 314 CYS B N 1
ATOM 5593 C CA . CYS B 1 314 ? -3.234 -17.297 0.188 1 97.19 314 CYS B CA 1
ATOM 5594 C C . CYS B 1 314 ? -4.008 -18.609 0.268 1 97.19 314 CYS B C 1
ATOM 5596 O O . CYS B 1 314 ? -4.754 -18.844 1.223 1 97.19 314 CYS B O 1
ATOM 5598 N N . LEU B 1 315 ? -3.848 -19.438 -0.753 1 97.81 315 LEU B N 1
ATOM 5599 C CA . LEU B 1 315 ? -4.516 -20.734 -0.744 1 97.81 315 LEU B CA 1
ATOM 5600 C C . LEU B 1 315 ? -4.145 -21.516 0.506 1 97.81 315 LEU B C 1
ATOM 5602 O O . LEU B 1 315 ? -5.02 -22.078 1.169 1 97.81 315 LEU B O 1
ATOM 5606 N N . HIS B 1 316 ? -2.914 -21.562 0.798 1 96.56 316 HIS B N 1
ATOM 5607 C CA . HIS B 1 316 ? -2.441 -22.312 1.958 1 96.56 316 HIS B CA 1
ATOM 5608 C C . HIS B 1 316 ? -2.969 -21.703 3.256 1 96.56 316 HIS B C 1
ATOM 5610 O O . HIS B 1 316 ? -3.484 -22.422 4.113 1 96.56 316 HIS B O 1
ATOM 5616 N N . SER B 1 317 ? -2.795 -20.422 3.408 1 94.38 317 SER B N 1
ATOM 5617 C CA . SER B 1 317 ? -3.23 -19.75 4.625 1 94.38 317 SER B CA 1
ATOM 5618 C C . SER B 1 317 ? -4.73 -19.922 4.844 1 94.38 317 SER B C 1
ATOM 5620 O O . SER B 1 317 ? -5.18 -20.141 5.973 1 94.38 317 SER B O 1
ATOM 5622 N N . LEU B 1 318 ? -5.465 -19.797 3.811 1 94.75 318 LEU B N 1
ATOM 5623 C CA . LEU B 1 318 ? -6.91 -19.984 3.906 1 94.75 318 LEU B C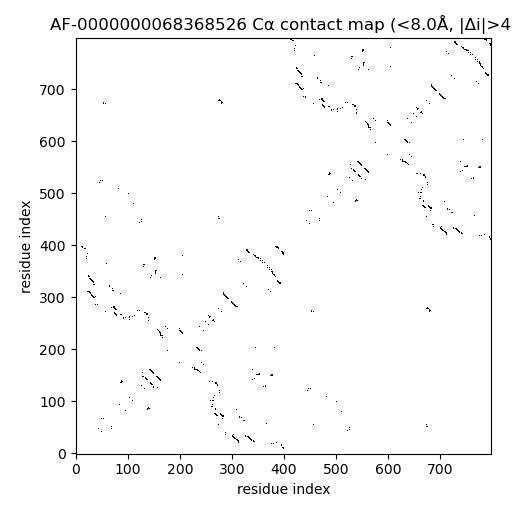A 1
ATOM 5624 C C . LEU B 1 318 ? -7.25 -21.406 4.305 1 94.75 318 LEU B C 1
ATOM 5626 O O . LEU B 1 318 ? -8.18 -21.641 5.082 1 94.75 318 LEU B O 1
ATOM 5630 N N . SER B 1 319 ? -6.52 -22.328 3.74 1 95.62 319 SER B N 1
ATOM 5631 C CA . SER B 1 319 ? -6.762 -23.719 4.094 1 95.62 319 SER B CA 1
ATOM 5632 C C . SER B 1 319 ? -6.52 -23.969 5.578 1 95.62 319 SER B C 1
ATOM 5634 O O . SER B 1 319 ? -7.254 -24.719 6.219 1 95.62 319 SER B O 1
ATOM 5636 N N . MET B 1 320 ? -5.457 -23.375 6.113 1 93.25 320 MET B N 1
ATOM 5637 C CA . MET B 1 320 ? -5.188 -23.5 7.543 1 93.25 320 MET B CA 1
ATOM 5638 C C . MET B 1 320 ? -6.316 -22.891 8.367 1 93.25 320 MET B C 1
ATOM 5640 O O . MET B 1 320 ? -6.723 -23.453 9.383 1 93.25 320 MET B O 1
ATOM 5644 N N . LEU B 1 321 ? -6.773 -21.766 7.922 1 92.44 321 LEU B N 1
ATOM 5645 C CA . LEU B 1 321 ? -7.883 -21.094 8.602 1 92.44 321 LEU B CA 1
ATOM 5646 C C . LEU B 1 321 ? -9.133 -21.969 8.57 1 92.44 321 LEU B C 1
ATOM 5648 O O . LEU B 1 321 ? -9.797 -22.141 9.602 1 92.44 321 LEU B O 1
ATOM 5652 N N . LEU B 1 322 ? -9.445 -22.484 7.434 1 93.75 322 LEU B N 1
ATOM 5653 C CA . LEU B 1 322 ? -10.625 -23.328 7.25 1 93.75 322 LEU B CA 1
ATOM 5654 C C . LEU B 1 322 ? -10.523 -24.609 8.07 1 93.75 322 LEU B C 1
ATOM 5656 O O . LEU B 1 322 ? -11.523 -25.094 8.594 1 93.75 322 LEU B O 1
ATOM 5660 N N . LYS B 1 323 ? -9.32 -25.141 8.117 1 93.75 323 LYS B N 1
ATOM 5661 C CA . LYS B 1 323 ? -9.086 -26.328 8.93 1 93.75 323 LYS B CA 1
ATOM 5662 C C . LYS B 1 323 ? -9.578 -26.109 10.359 1 93.75 323 LYS B C 1
ATOM 5664 O O . LYS B 1 323 ? -10.273 -26.969 10.914 1 93.75 323 LYS B O 1
ATOM 5669 N N . SER B 1 324 ? -9.203 -24.984 10.859 1 90.81 324 SER B N 1
ATOM 5670 C CA . SER B 1 324 ? -9.578 -24.656 12.234 1 90.81 324 SER B CA 1
ATOM 5671 C C . SER B 1 324 ? -11.047 -24.266 12.328 1 90.81 324 SER B C 1
ATOM 5673 O O . SER B 1 324 ? -11.773 -24.781 13.188 1 90.81 324 SER B O 1
ATOM 5675 N N . ALA B 1 325 ? -11.586 -23.453 11.477 1 91.12 325 ALA B N 1
ATOM 5676 C CA . ALA B 1 325 ? -12.922 -22.859 11.555 1 91.12 325 ALA B CA 1
ATOM 5677 C C . ALA B 1 325 ? -13.992 -23.891 11.203 1 91.12 325 ALA B C 1
ATOM 5679 O O . ALA B 1 325 ? -15.117 -23.812 11.703 1 91.12 325 ALA B O 1
ATOM 5680 N N . GLN B 1 326 ? -13.68 -24.891 10.312 1 93.06 326 GLN B N 1
ATOM 5681 C CA . GLN B 1 326 ? -14.672 -25.844 9.82 1 93.06 326 GLN B CA 1
ATOM 5682 C C . GLN B 1 326 ? -14.477 -27.219 10.445 1 93.06 326 GLN B C 1
ATOM 5684 O O . GLN B 1 326 ? -14.914 -28.234 9.883 1 93.06 326 GLN B O 1
ATOM 5689 N N . ASN B 1 327 ? -13.734 -27.266 11.477 1 93.38 327 ASN B N 1
ATOM 5690 C CA . ASN B 1 327 ? -13.547 -28.484 12.25 1 93.38 327 ASN B CA 1
ATOM 5691 C C . ASN B 1 327 ? -12.961 -29.609 11.398 1 93.38 327 ASN B C 1
ATOM 5693 O O . ASN B 1 327 ? -13.438 -30.734 11.445 1 93.38 327 ASN B O 1
ATOM 5697 N N . GLY B 1 328 ? -12.094 -29.25 10.531 1 94.62 328 GLY B N 1
ATOM 5698 C CA . GLY B 1 328 ? -11.312 -30.219 9.781 1 94.62 328 GLY B CA 1
ATOM 5699 C C . GLY B 1 328 ? -12.078 -30.844 8.633 1 94.62 328 GLY B C 1
ATOM 5700 O O . GLY B 1 328 ? -11.734 -31.938 8.18 1 94.62 328 GLY B O 1
ATOM 5701 N N . THR B 1 329 ? -13.125 -30.234 8.234 1 95.56 329 THR B N 1
ATOM 5702 C CA . THR B 1 329 ? -13.891 -30.797 7.129 1 95.56 329 THR B CA 1
ATOM 5703 C C . THR B 1 329 ? -14.383 -29.688 6.191 1 95.56 329 THR B C 1
ATOM 5705 O O . THR B 1 329 ? -15.203 -28.859 6.582 1 95.56 329 THR B O 1
ATOM 5708 N N . PHE B 1 330 ? -13.891 -29.703 4.93 1 96.56 330 PHE B N 1
ATOM 5709 C CA . PHE B 1 330 ? -14.359 -28.812 3.885 1 96.56 330 PHE B CA 1
ATOM 5710 C C . PHE B 1 330 ? -13.906 -29.281 2.512 1 96.56 330 PHE B C 1
ATOM 5712 O O . PHE B 1 330 ? -13.094 -30.203 2.406 1 96.56 330 PHE B O 1
ATOM 5719 N N . SER B 1 331 ? -14.492 -28.766 1.546 1 96.88 331 SER B N 1
ATOM 5720 C CA . SER B 1 331 ? -14.109 -29 0.156 1 96.88 331 SER B CA 1
ATOM 5721 C C . SER B 1 331 ? -13.969 -27.688 -0.601 1 96.88 331 SER B C 1
ATOM 5723 O O . SER B 1 331 ? -14.812 -26.781 -0.462 1 96.88 331 SER B O 1
ATOM 5725 N N . ALA B 1 332 ? -12.922 -27.547 -1.339 1 97.88 332 ALA B N 1
ATOM 5726 C CA . ALA B 1 332 ? -12.68 -26.312 -2.076 1 97.88 332 ALA B CA 1
ATOM 5727 C C . ALA B 1 332 ? -12.414 -26.594 -3.553 1 97.88 332 ALA B C 1
ATOM 5729 O O . ALA B 1 332 ? -11.453 -27.297 -3.893 1 97.88 332 ALA B O 1
ATOM 5730 N N . VAL B 1 333 ? -13.242 -26.109 -4.371 1 98.19 333 VAL B N 1
ATOM 5731 C CA . VAL B 1 333 ? -12.992 -26.141 -5.809 1 98.19 333 VAL B CA 1
ATOM 5732 C C . VAL B 1 333 ? -12.133 -24.953 -6.211 1 98.19 333 VAL B C 1
ATOM 5734 O O . VAL B 1 333 ? -12.453 -23.812 -5.891 1 98.19 333 VAL B O 1
ATOM 5737 N N . CYS B 1 334 ? -11.062 -25.203 -6.914 1 98.25 334 CYS B N 1
ATOM 5738 C CA . CYS B 1 334 ? -10.109 -24.172 -7.309 1 98.25 334 CYS B CA 1
ATOM 5739 C C . CYS B 1 334 ? -10.195 -23.891 -8.805 1 98.25 334 CYS B C 1
ATOM 5741 O O . CYS B 1 334 ? -9.914 -24.766 -9.617 1 98.25 334 CYS B O 1
ATOM 5743 N N . TYR B 1 335 ? -10.586 -22.734 -9.172 1 98 335 TYR B N 1
ATOM 5744 C CA . TYR B 1 335 ? -10.562 -22.312 -10.57 1 98 335 TYR B CA 1
ATOM 5745 C C . TYR B 1 335 ? -9.227 -21.672 -10.922 1 98 335 TYR B C 1
ATOM 5747 O O . TYR B 1 335 ? -8.906 -20.578 -10.438 1 98 335 TYR B O 1
ATOM 5755 N N . THR B 1 336 ? -8.508 -22.297 -11.773 1 97.69 336 THR B N 1
ATOM 5756 C CA . THR B 1 336 ? -7.129 -21.922 -12.047 1 97.69 336 THR B CA 1
ATOM 5757 C C . THR B 1 336 ? -7.031 -21.078 -13.312 1 97.69 336 THR B C 1
ATOM 5759 O O . THR B 1 336 ? -7.723 -21.359 -14.297 1 97.69 336 THR B O 1
ATOM 5762 N N . HIS B 1 337 ? -6.25 -19.969 -13.234 1 97.31 337 HIS B N 1
ATOM 5763 C CA . HIS B 1 337 ? -5.789 -19.359 -14.469 1 97.31 337 HIS B CA 1
ATOM 5764 C C . HIS B 1 337 ? -4.82 -20.266 -15.211 1 97.31 337 HIS B C 1
ATOM 5766 O O . HIS B 1 337 ? -3.619 -20.266 -14.938 1 97.31 337 HIS B O 1
ATOM 5772 N N . GLU B 1 338 ? -5.164 -20.891 -16.203 1 94.31 338 GLU B N 1
ATOM 5773 C CA . GLU B 1 338 ? -4.559 -22.078 -16.812 1 94.31 338 GLU B CA 1
ATOM 5774 C C . GLU B 1 338 ? -3.146 -21.781 -17.297 1 94.31 338 GLU B C 1
ATOM 5776 O O . GLU B 1 338 ? -2.25 -22.609 -17.188 1 94.31 338 GLU B O 1
ATOM 5781 N N . PRO B 1 339 ? -2.889 -20.641 -17.828 1 93.5 339 PRO B N 1
ATOM 5782 C CA . PRO B 1 339 ? -1.533 -20.375 -18.328 1 93.5 339 PRO B CA 1
ATOM 5783 C C . PRO B 1 339 ? -0.484 -20.438 -17.219 1 93.5 339 PRO B C 1
ATOM 5785 O O . PRO B 1 339 ? 0.715 -20.5 -17.5 1 93.5 339 PRO B O 1
ATOM 5788 N N . THR B 1 340 ? -0.923 -20.375 -15.961 1 96.5 340 THR B N 1
ATOM 5789 C CA . THR B 1 340 ? 0.036 -20.359 -14.867 1 96.5 340 THR B CA 1
ATOM 5790 C C . THR B 1 340 ? 0.201 -21.75 -14.258 1 96.5 340 THR B C 1
ATOM 5792 O O . THR B 1 340 ? 1.021 -21.953 -13.359 1 96.5 340 THR B O 1
ATOM 5795 N N . ALA B 1 341 ? -0.501 -22.75 -14.727 1 95.25 341 ALA B N 1
ATOM 5796 C CA . ALA B 1 341 ? -0.437 -24.094 -14.188 1 95.25 341 ALA B CA 1
ATOM 5797 C C . ALA B 1 341 ? 0.965 -24.688 -14.336 1 95.25 341 ALA B C 1
ATOM 5799 O O . ALA B 1 341 ? 1.444 -25.406 -13.453 1 95.25 341 ALA B O 1
ATOM 5800 N N . VAL B 1 342 ? 1.66 -24.344 -15.336 1 93.19 342 VAL B N 1
ATOM 5801 C CA . VAL B 1 342 ? 2.953 -24.922 -15.703 1 93.19 342 VAL B CA 1
ATOM 5802 C C . VAL B 1 342 ? 4.012 -24.484 -14.688 1 93.19 342 VAL B C 1
ATOM 5804 O O . VAL B 1 342 ? 5.09 -25.078 -14.617 1 93.19 342 VAL B O 1
ATOM 5807 N N . PHE B 1 343 ? 3.713 -23.438 -13.867 1 95.56 343 PHE B N 1
ATOM 5808 C CA . PHE B 1 343 ? 4.668 -22.953 -12.883 1 95.56 343 PHE B CA 1
ATOM 5809 C C . PHE B 1 343 ? 4.867 -23.969 -11.766 1 95.56 343 PHE B C 1
ATOM 5811 O O . PHE B 1 343 ? 5.758 -23.812 -10.93 1 95.56 343 PHE B O 1
ATOM 5818 N N . ASN B 1 344 ? 4.09 -24.984 -11.781 1 94.25 344 ASN B N 1
ATOM 5819 C CA . ASN B 1 344 ? 4.223 -26.078 -10.82 1 94.25 344 ASN B CA 1
ATOM 5820 C C . ASN B 1 344 ? 5.273 -27.094 -11.258 1 94.25 344 ASN B C 1
ATOM 5822 O O . ASN B 1 344 ? 5.488 -28.109 -10.586 1 94.25 344 ASN B O 1
ATOM 5826 N N . ALA B 1 345 ? 5.922 -26.859 -12.336 1 89.56 345 ALA B N 1
ATOM 5827 C CA . ALA B 1 345 ? 6.961 -27.75 -12.836 1 89.56 345 ALA B CA 1
ATOM 5828 C C . ALA B 1 345 ? 8.156 -27.797 -11.883 1 89.56 345 ALA B C 1
ATOM 5830 O O . ALA B 1 345 ? 8.508 -26.781 -11.273 1 89.56 345 ALA B O 1
ATOM 5831 N N . GLY B 1 346 ? 8.75 -28.922 -11.789 1 87.12 346 GLY B N 1
ATOM 5832 C CA . GLY B 1 346 ? 9.93 -29.078 -10.945 1 87.12 346 GLY B CA 1
ATOM 5833 C C . GLY B 1 346 ? 11.156 -28.391 -11.5 1 87.12 346 GLY B C 1
ATOM 5834 O O . GLY B 1 346 ? 11.43 -28.453 -12.695 1 87.12 346 GLY B O 1
ATOM 5835 N N . ILE B 1 347 ? 11.82 -27.641 -10.656 1 83 347 ILE B N 1
ATOM 5836 C CA . ILE B 1 347 ? 12.984 -26.906 -11.125 1 83 347 ILE B CA 1
ATOM 5837 C C . ILE B 1 347 ? 14.242 -27.438 -10.438 1 83 347 ILE B C 1
ATOM 5839 O O . ILE B 1 347 ? 15.359 -27.094 -10.836 1 83 347 ILE B O 1
ATOM 5843 N N . SER B 1 348 ? 14.109 -27.922 -9.273 1 73.56 348 SER B N 1
ATOM 5844 C CA . SER B 1 348 ? 15.273 -28.406 -8.531 1 73.56 348 SER B CA 1
ATOM 5845 C C . SER B 1 348 ? 15.109 -29.859 -8.109 1 73.56 348 SER B C 1
ATOM 5847 O O . SER B 1 348 ? 13.984 -30.344 -7.953 1 73.56 348 SER B O 1
ATOM 5849 N N . ASN B 1 349 ? 16.172 -30.531 -8.266 1 61.72 349 ASN B N 1
ATOM 5850 C CA . ASN B 1 349 ? 16.156 -31.906 -7.758 1 61.72 349 ASN B CA 1
ATOM 5851 C C . ASN B 1 349 ? 16.703 -31.969 -6.332 1 61.72 349 ASN B C 1
ATOM 5853 O O . ASN B 1 349 ? 16.938 -33.062 -5.809 1 61.72 349 ASN B O 1
ATOM 5857 N N . LYS B 1 350 ? 16.859 -30.656 -5.738 1 61.75 350 LYS B N 1
ATOM 5858 C CA . LYS B 1 350 ? 17.5 -30.734 -4.43 1 61.75 350 LYS B CA 1
ATOM 5859 C C . LYS B 1 350 ? 16.469 -30.781 -3.311 1 61.75 350 LYS B C 1
ATOM 5861 O O . LYS B 1 350 ? 15.477 -30.062 -3.352 1 61.75 350 LYS B O 1
ATOM 5866 N N . GLN B 1 351 ? 16.234 -31.891 -2.568 1 58.66 351 GLN B N 1
ATOM 5867 C CA . GLN B 1 351 ? 15.195 -32.219 -1.592 1 58.66 351 GLN B CA 1
ATOM 5868 C C . GLN B 1 351 ? 15.242 -31.25 -0.406 1 58.66 351 GLN B C 1
ATOM 5870 O O . GLN B 1 351 ? 14.195 -30.844 0.107 1 58.66 351 GLN B O 1
ATOM 5875 N N . ASP B 1 352 ? 16.422 -31.188 0.531 1 58.25 352 ASP B N 1
ATOM 5876 C CA . ASP B 1 352 ? 16.297 -30.953 1.969 1 58.25 352 ASP B CA 1
ATOM 5877 C C . ASP B 1 352 ? 16.719 -29.531 2.332 1 58.25 352 ASP B C 1
ATOM 5879 O O . ASP B 1 352 ? 17.859 -29.312 2.775 1 58.25 352 ASP B O 1
ATOM 5883 N N . MET B 1 353 ? 16 -28.469 1.833 1 61.69 353 MET B N 1
ATOM 5884 C CA . MET B 1 353 ? 16.516 -27.172 2.246 1 61.69 353 MET B CA 1
ATOM 5885 C C . MET B 1 353 ? 15.547 -26.469 3.184 1 61.69 353 MET B C 1
ATOM 5887 O O . MET B 1 353 ? 15.625 -25.25 3.367 1 61.69 353 MET B O 1
ATOM 5891 N N . LYS B 1 354 ? 14.68 -27.266 3.963 1 67 354 LYS B N 1
ATOM 5892 C CA . LYS B 1 354 ? 13.547 -26.656 4.652 1 67 354 LYS B CA 1
ATOM 5893 C C . LYS B 1 354 ? 14.023 -25.75 5.789 1 67 354 LYS B C 1
ATOM 5895 O O . LYS B 1 354 ? 13.672 -24.562 5.84 1 67 354 LYS B O 1
ATOM 5900 N N . LEU B 1 355 ? 14.82 -26.25 6.625 1 66.75 355 LEU B N 1
ATOM 5901 C CA . LEU B 1 355 ? 15.141 -25.516 7.84 1 66.75 355 LEU B CA 1
ATOM 5902 C C . LEU B 1 355 ? 15.961 -24.266 7.523 1 66.75 355 LEU B C 1
ATOM 5904 O O . LEU B 1 355 ? 15.727 -23.203 8.094 1 66.75 355 LEU B O 1
ATOM 5908 N N . VAL B 1 356 ? 16.797 -24.406 6.695 1 72.56 356 VAL B N 1
ATOM 5909 C CA . VAL B 1 356 ? 17.672 -23.297 6.355 1 72.56 356 VAL B CA 1
ATOM 5910 C C . VAL B 1 356 ? 16.875 -22.203 5.656 1 72.56 356 VAL B C 1
ATOM 5912 O O . VAL B 1 356 ? 17.094 -21.016 5.898 1 72.56 356 VAL B O 1
ATOM 5915 N N . VAL B 1 357 ? 15.914 -22.609 5.023 1 75.69 357 VAL B N 1
ATOM 5916 C CA . VAL B 1 357 ? 15.117 -21.656 4.242 1 75.69 357 VAL B CA 1
ATOM 5917 C C . VAL B 1 357 ? 14.258 -20.812 5.18 1 75.69 357 VAL B C 1
ATOM 5919 O O . VAL B 1 357 ? 14.188 -19.594 5.023 1 75.69 357 VAL B O 1
ATOM 5922 N N . ILE B 1 358 ? 13.734 -21.438 6.109 1 78.12 358 ILE B N 1
ATOM 5923 C CA . ILE B 1 358 ? 12.844 -20.75 7.031 1 78.12 358 ILE B CA 1
ATOM 5924 C C . ILE B 1 358 ? 13.617 -19.656 7.77 1 78.12 358 ILE B C 1
ATOM 5926 O O . ILE B 1 358 ? 13.094 -18.562 7.992 1 78.12 358 ILE B O 1
ATOM 5930 N N . LYS B 1 359 ? 14.773 -19.906 8 1 82.44 359 LYS B N 1
ATOM 5931 C CA . LYS B 1 359 ? 15.578 -18.922 8.719 1 82.44 359 LYS B CA 1
ATOM 5932 C C . LYS B 1 359 ? 15.953 -17.75 7.809 1 82.44 359 LYS B C 1
ATOM 5934 O O . LYS B 1 359 ? 15.852 -16.594 8.203 1 82.44 359 LYS B O 1
ATOM 5939 N N . ARG B 1 360 ? 16.234 -18.062 6.648 1 87.12 360 ARG B N 1
ATOM 5940 C CA . ARG B 1 360 ? 16.703 -17.031 5.723 1 87.12 360 ARG B CA 1
ATOM 5941 C C . ARG B 1 360 ? 15.547 -16.156 5.238 1 87.12 360 ARG B C 1
ATOM 5943 O O . ARG B 1 360 ? 15.742 -14.984 4.938 1 87.12 360 ARG B O 1
ATOM 5950 N N . LEU B 1 361 ? 14.383 -16.781 5.156 1 93.25 361 LEU B N 1
ATOM 5951 C CA . LEU B 1 361 ? 13.219 -16.062 4.648 1 93.25 361 LEU B CA 1
ATOM 5952 C C . LEU B 1 361 ? 12.25 -15.727 5.777 1 93.25 361 LEU B C 1
ATOM 5954 O O . LEU B 1 361 ? 11.055 -15.523 5.539 1 93.25 361 LEU B O 1
ATOM 5958 N N . SER B 1 362 ? 12.766 -15.617 6.953 1 89.75 362 SER B N 1
ATOM 5959 C CA . SER B 1 362 ? 11.914 -15.398 8.117 1 89.75 362 SER B CA 1
ATOM 5960 C C . SER B 1 362 ? 11.273 -14.016 8.078 1 89.75 362 SER B C 1
ATOM 5962 O O . SER B 1 362 ? 10.203 -13.805 8.648 1 89.75 362 SER B O 1
ATOM 5964 N N . ASN B 1 363 ? 11.836 -13.125 7.383 1 91.44 363 ASN B N 1
ATOM 5965 C CA . ASN B 1 363 ? 11.344 -11.75 7.383 1 91.44 363 ASN B CA 1
ATOM 5966 C C . ASN B 1 363 ? 10.523 -11.453 6.133 1 91.44 363 ASN B C 1
ATOM 5968 O O . ASN B 1 363 ? 10.219 -10.289 5.848 1 91.44 363 ASN B O 1
ATOM 5972 N N . CYS B 1 364 ? 10.117 -12.484 5.398 1 94.56 364 CYS B N 1
ATOM 5973 C CA . CYS B 1 364 ? 9.438 -12.234 4.133 1 94.56 364 CYS B CA 1
ATOM 5974 C C . CYS B 1 364 ? 7.969 -11.906 4.355 1 94.56 364 CYS B C 1
ATOM 5976 O O . CYS B 1 364 ? 7.277 -11.469 3.436 1 94.56 364 CYS B O 1
ATOM 5978 N N . GLY B 1 365 ? 7.508 -12.156 5.574 1 92.94 365 GLY B N 1
ATOM 5979 C CA . GLY B 1 365 ? 6.164 -11.711 5.902 1 92.94 365 GLY B CA 1
ATOM 5980 C C . GLY B 1 365 ? 5.137 -12.828 5.852 1 92.94 365 GLY B C 1
ATOM 5981 O O . GLY B 1 365 ? 3.965 -12.617 6.176 1 92.94 365 GLY B O 1
ATOM 5982 N N . LEU B 1 366 ? 5.492 -14.008 5.434 1 94.06 366 LEU B N 1
ATOM 5983 C CA . LEU B 1 366 ? 4.559 -15.125 5.375 1 94.06 366 LEU B CA 1
ATOM 5984 C C . LEU B 1 366 ? 4.609 -15.945 6.664 1 94.06 366 LEU B C 1
ATOM 5986 O O . LEU B 1 366 ? 5.617 -15.938 7.367 1 94.06 366 LEU B O 1
ATOM 5990 N N . HIS B 1 367 ? 3.502 -16.547 6.953 1 91.44 367 HIS B N 1
ATOM 5991 C CA . HIS B 1 367 ? 3.471 -17.5 8.07 1 91.44 367 HIS B CA 1
ATOM 5992 C C . HIS B 1 367 ? 4.496 -18.609 7.879 1 91.44 367 HIS B C 1
ATOM 5994 O O . HIS B 1 367 ? 4.668 -19.125 6.77 1 91.44 367 HIS B O 1
ATOM 6000 N N . PRO B 1 368 ? 5.145 -19.031 8.961 1 91.06 368 PRO B N 1
ATOM 6001 C CA . PRO B 1 368 ? 6.199 -20.047 8.852 1 91.06 368 PRO B CA 1
ATOM 6002 C C . PRO B 1 368 ? 5.703 -21.344 8.234 1 91.06 368 PRO B C 1
ATOM 6004 O O . PRO B 1 368 ? 6.426 -21.984 7.457 1 91.06 368 PRO B O 1
ATOM 6007 N N . ASN B 1 369 ? 4.496 -21.719 8.562 1 91.25 369 ASN B N 1
ATOM 6008 C CA . ASN B 1 369 ? 3.947 -22.938 7.98 1 91.25 369 ASN B CA 1
ATOM 6009 C C . ASN B 1 369 ? 3.762 -22.812 6.469 1 91.25 369 ASN B C 1
ATOM 6011 O O . ASN B 1 369 ? 3.975 -23.766 5.73 1 91.25 369 ASN B O 1
ATOM 6015 N N . THR B 1 370 ? 3.322 -21.656 6.074 1 94.06 370 THR B N 1
ATOM 6016 C CA . THR B 1 370 ? 3.156 -21.406 4.648 1 94.06 370 THR B CA 1
ATOM 6017 C C . THR B 1 370 ? 4.508 -21.391 3.939 1 94.06 370 THR B C 1
ATOM 6019 O O . THR B 1 370 ? 4.652 -21.969 2.861 1 94.06 370 THR B O 1
ATOM 6022 N N . LEU B 1 371 ? 5.418 -20.797 4.559 1 93.75 371 LEU B N 1
ATOM 6023 C CA . LEU B 1 371 ? 6.762 -20.734 3.992 1 93.75 371 LEU B CA 1
ATOM 6024 C C . LEU B 1 371 ? 7.355 -22.141 3.859 1 93.75 371 LEU B C 1
ATOM 6026 O O . LEU B 1 371 ? 8.008 -22.438 2.859 1 93.75 371 LEU B O 1
ATOM 6030 N N . SER B 1 372 ? 7.16 -22.938 4.883 1 92.69 372 SER B N 1
ATOM 6031 C CA . SER B 1 372 ? 7.668 -24.312 4.863 1 92.69 372 SER B CA 1
ATOM 6032 C C . SER B 1 372 ? 7.098 -25.094 3.686 1 92.69 372 SER B C 1
ATOM 6034 O O . SER B 1 372 ? 7.812 -25.875 3.051 1 92.69 372 SER B O 1
ATOM 6036 N N . GLN B 1 373 ? 5.879 -24.859 3.398 1 93.69 373 GLN B N 1
ATOM 6037 C CA . GLN B 1 373 ? 5.266 -25.547 2.268 1 93.69 373 GLN B CA 1
ATOM 6038 C C . GLN B 1 373 ? 5.852 -25.062 0.944 1 93.69 373 GLN B C 1
ATOM 6040 O O . GLN B 1 373 ? 6.141 -25.875 0.055 1 93.69 373 GLN B O 1
ATOM 6045 N N . LEU B 1 374 ? 6 -23.781 0.813 1 94.81 374 LEU B N 1
ATOM 6046 C CA . LEU B 1 374 ? 6.453 -23.172 -0.435 1 94.81 374 LEU B CA 1
ATOM 6047 C C . LEU B 1 374 ? 7.922 -23.484 -0.69 1 94.81 374 LEU B C 1
ATOM 6049 O O . LEU B 1 374 ? 8.398 -23.375 -1.821 1 94.81 374 LEU B O 1
ATOM 6053 N N . ALA B 1 375 ? 8.633 -23.859 0.339 1 92.69 375 ALA B N 1
ATOM 6054 C CA . ALA B 1 375 ? 10.055 -24.188 0.23 1 92.69 375 ALA B CA 1
ATOM 6055 C C . ALA B 1 375 ? 10.266 -25.562 -0.398 1 92.69 375 ALA B C 1
ATOM 6057 O O . ALA B 1 375 ? 11.352 -25.859 -0.905 1 92.69 375 ALA B O 1
ATOM 6058 N N . LEU B 1 376 ? 9.25 -26.375 -0.388 1 90.19 376 LEU B N 1
ATOM 6059 C CA . LEU B 1 376 ? 9.352 -27.734 -0.896 1 90.19 376 LEU B CA 1
ATOM 6060 C C . LEU B 1 376 ? 9.414 -27.75 -2.42 1 90.19 376 LEU B C 1
ATOM 6062 O O . LEU B 1 376 ? 8.953 -26.812 -3.07 1 90.19 376 LEU B O 1
ATOM 6066 N N . ASN B 1 377 ? 9.906 -28.812 -2.918 1 89.56 377 ASN B N 1
ATOM 6067 C CA . ASN B 1 377 ? 9.969 -28.969 -4.367 1 89.56 377 ASN B CA 1
ATOM 6068 C C . ASN B 1 377 ? 8.578 -29.016 -4.988 1 89.56 377 ASN B C 1
ATOM 6070 O O . ASN B 1 377 ? 7.656 -29.594 -4.406 1 89.56 377 ASN B O 1
ATOM 6074 N N . SER B 1 378 ? 8.539 -28.438 -6.129 1 86.12 378 SER B N 1
ATOM 6075 C CA . SER B 1 378 ? 7.285 -28.531 -6.867 1 86.12 378 SER B CA 1
ATOM 6076 C C . SER B 1 378 ? 7.043 -29.938 -7.379 1 86.12 378 SER B C 1
ATOM 6078 O O . SER B 1 378 ? 7.895 -30.516 -8.055 1 86.12 378 SER B O 1
ATOM 6080 N N . THR B 1 379 ? 5.859 -30.484 -7.148 1 85.81 379 THR B N 1
ATOM 6081 C CA . THR B 1 379 ? 5.613 -31.891 -7.492 1 85.81 379 THR B CA 1
ATOM 6082 C C . THR B 1 379 ? 4.383 -32 -8.391 1 85.81 379 THR B C 1
ATOM 6084 O O . THR B 1 379 ? 4.02 -33.125 -8.797 1 85.81 379 THR B O 1
ATOM 6087 N N . LEU B 1 380 ? 3.803 -30.891 -8.766 1 90.69 380 LEU B N 1
ATOM 6088 C CA . LEU B 1 380 ? 2.541 -30.953 -9.5 1 90.69 380 LEU B CA 1
ATOM 6089 C C . LEU B 1 380 ? 2.783 -30.953 -11 1 90.69 380 LEU B C 1
ATOM 6091 O O . LEU B 1 380 ? 1.848 -31.141 -11.789 1 90.69 380 LEU B O 1
ATOM 6095 N N . GLY B 1 381 ? 3.971 -30.719 -11.383 1 87.44 381 GLY B N 1
ATOM 6096 C CA . GLY B 1 381 ? 4.285 -30.719 -12.797 1 87.44 381 GLY B CA 1
ATOM 6097 C C . GLY B 1 381 ? 3.57 -29.625 -13.57 1 87.44 381 GLY B C 1
ATOM 6098 O O . GLY B 1 381 ? 3.652 -28.453 -13.211 1 87.44 381 GLY B O 1
ATOM 6099 N N . LYS B 1 382 ? 2.783 -30.078 -14.562 1 86.12 382 LYS B N 1
ATOM 6100 C CA . LYS B 1 382 ? 2.076 -29.109 -15.398 1 86.12 382 LYS B CA 1
ATOM 6101 C C . LYS B 1 382 ? 0.639 -28.922 -14.922 1 86.12 382 LYS B C 1
ATOM 6103 O O . LYS B 1 382 ? -0.143 -28.219 -15.562 1 86.12 382 LYS B O 1
ATOM 6108 N N . SER B 1 383 ? 0.364 -29.516 -13.883 1 90.94 383 SER B N 1
ATOM 6109 C CA . SER B 1 383 ? -1.014 -29.5 -13.406 1 90.94 383 SER B CA 1
ATOM 6110 C C . SER B 1 383 ? -1.163 -28.547 -12.211 1 90.94 383 SER B C 1
ATOM 6112 O O . SER B 1 383 ? -0.169 -28.062 -11.672 1 90.94 383 SER B O 1
ATOM 6114 N N . ALA B 1 384 ? -2.412 -28.266 -11.945 1 95.94 384 ALA B N 1
ATOM 6115 C CA . ALA B 1 384 ? -2.779 -27.453 -10.797 1 95.94 384 ALA B CA 1
ATOM 6116 C C . ALA B 1 384 ? -3.885 -28.109 -9.984 1 95.94 384 ALA B C 1
ATOM 6118 O O . ALA B 1 384 ? -4.605 -28.969 -10.492 1 95.94 384 ALA B O 1
ATOM 6119 N N . ILE B 1 385 ? -3.939 -27.781 -8.742 1 96.88 385 ILE B N 1
ATOM 6120 C CA . ILE B 1 385 ? -4.977 -28.328 -7.879 1 96.88 385 ILE B CA 1
ATOM 6121 C C . ILE B 1 385 ? -6.344 -27.812 -8.312 1 96.88 385 ILE B C 1
ATOM 6123 O O . ILE B 1 385 ? -6.566 -26.594 -8.359 1 96.88 385 ILE B O 1
ATOM 6127 N N . ARG B 1 386 ? -7.25 -28.688 -8.594 1 97.25 386 ARG B N 1
ATOM 6128 C CA . ARG B 1 386 ? -8.594 -28.312 -9.023 1 97.25 386 ARG B CA 1
ATOM 6129 C C . ARG B 1 386 ? -9.602 -28.5 -7.887 1 97.25 386 ARG B C 1
ATOM 6131 O O . ARG B 1 386 ? -10.625 -27.828 -7.84 1 97.25 386 ARG B O 1
ATOM 6138 N N . LEU B 1 387 ? -9.328 -29.5 -7.105 1 97.31 387 LEU B N 1
ATOM 6139 C CA . LEU B 1 387 ? -10.156 -29.797 -5.941 1 97.31 387 LEU B CA 1
ATOM 6140 C C . LEU B 1 387 ? -9.289 -30.078 -4.719 1 97.31 387 LEU B C 1
ATOM 6142 O O . LEU B 1 387 ? -8.359 -30.891 -4.781 1 97.31 387 LEU B O 1
ATOM 6146 N N . LEU B 1 388 ? -9.5 -29.406 -3.66 1 97.81 388 LEU B N 1
ATOM 6147 C CA . LEU B 1 388 ? -8.859 -29.625 -2.371 1 97.81 388 LEU B CA 1
ATOM 6148 C C . LEU B 1 388 ? -9.883 -30 -1.307 1 97.81 388 LEU B C 1
ATOM 6150 O O . LEU B 1 388 ? -10.828 -29.25 -1.059 1 97.81 388 LEU B O 1
ATOM 6154 N N . GLU B 1 389 ? -9.695 -31.109 -0.726 1 97.06 389 GLU B N 1
ATOM 6155 C CA . GLU B 1 389 ? -10.641 -31.594 0.275 1 97.06 389 GLU B CA 1
ATOM 6156 C C . GLU B 1 389 ? -9.938 -31.875 1.601 1 97.06 389 GLU B C 1
ATOM 6158 O O . GLU B 1 389 ? -8.797 -32.344 1.617 1 97.06 389 GLU B O 1
ATOM 6163 N N . MET B 1 390 ? -10.602 -31.5 2.613 1 97.25 390 MET B N 1
ATOM 6164 C CA . MET B 1 390 ? -10.148 -31.859 3.955 1 97.25 390 MET B CA 1
ATOM 6165 C C . MET B 1 390 ? -11.219 -32.688 4.684 1 97.25 390 MET B C 1
ATOM 6167 O O . MET B 1 390 ? -12.375 -32.25 4.762 1 97.25 390 MET B O 1
ATOM 6171 N N . SER B 1 391 ? -10.82 -33.844 5.152 1 96.06 391 SER B N 1
ATOM 6172 C CA . SER B 1 391 ? -11.664 -34.719 5.957 1 96.06 391 SER B CA 1
ATOM 6173 C C . SER B 1 391 ? -10.914 -35.219 7.188 1 96.06 391 SER B C 1
ATOM 6175 O O . SER B 1 391 ? -9.828 -35.781 7.066 1 96.06 391 SER B O 1
ATOM 6177 N N . ASP B 1 392 ? -11.438 -35 8.281 1 96.31 392 ASP B N 1
ATOM 6178 C CA . ASP B 1 392 ? -10.828 -35.406 9.539 1 96.31 392 ASP B CA 1
ATOM 6179 C C . ASP B 1 392 ? -9.414 -34.844 9.672 1 96.31 392 ASP B C 1
ATOM 6181 O O . ASP B 1 392 ? -8.484 -35.594 10.008 1 96.31 392 ASP B O 1
ATOM 6185 N N . TYR B 1 393 ? -9.25 -33.688 9.219 1 95.94 393 TYR B N 1
ATOM 6186 C CA . TYR B 1 393 ? -8.039 -32.906 9.391 1 95.94 393 TYR B CA 1
ATOM 6187 C C . TYR B 1 393 ? -6.926 -33.375 8.477 1 95.94 393 TYR B C 1
ATOM 6189 O O . TYR B 1 393 ? -5.754 -33.094 8.695 1 95.94 393 TYR B O 1
ATOM 6197 N N . LEU B 1 394 ? -7.359 -34.156 7.465 1 97.25 394 LEU B N 1
ATOM 6198 C CA . LEU B 1 394 ? -6.398 -34.594 6.457 1 97.25 394 LEU B CA 1
ATOM 6199 C C . LEU B 1 394 ? -6.766 -34.062 5.082 1 97.25 394 LEU B C 1
ATOM 6201 O O . LEU B 1 394 ? -7.945 -34 4.727 1 97.25 394 LEU B O 1
ATOM 6205 N N . TYR B 1 395 ? -5.738 -33.75 4.293 1 97.31 395 TYR B N 1
ATOM 6206 C CA . TYR B 1 395 ? -5.949 -33.188 2.969 1 97.31 395 TYR B CA 1
ATOM 6207 C C . TYR B 1 395 ? -5.98 -34.281 1.905 1 97.31 395 TYR B C 1
ATOM 6209 O O . TYR B 1 395 ? -5.246 -35.281 2 1 97.31 395 TYR B O 1
ATOM 6217 N N . THR B 1 396 ? -6.762 -34.156 0.938 1 96.75 396 THR B N 1
ATOM 6218 C CA . THR B 1 396 ? -6.727 -34.844 -0.353 1 96.75 396 THR B CA 1
ATOM 6219 C C . THR B 1 396 ? -6.957 -33.844 -1.49 1 96.75 396 THR B C 1
ATOM 6221 O O . THR B 1 396 ? -7.562 -32.781 -1.287 1 96.75 396 THR B O 1
ATOM 6224 N N . TRP B 1 397 ? -6.395 -34.094 -2.639 1 96 397 TRP B N 1
ATOM 6225 C CA . TRP B 1 397 ? -6.582 -33.156 -3.725 1 96 397 TRP B CA 1
ATOM 6226 C C . TRP B 1 397 ? -6.641 -33.844 -5.074 1 96 397 TRP B C 1
ATOM 6228 O O . TRP B 1 397 ? -6.215 -35 -5.195 1 96 397 TRP B O 1
ATOM 6238 N N . LYS B 1 398 ? -7.234 -33.25 -6.008 1 95.06 398 LYS B N 1
ATOM 6239 C CA . LYS B 1 398 ? -7.32 -33.656 -7.402 1 95.06 398 LYS B CA 1
ATOM 6240 C C . LYS B 1 398 ? -6.707 -32.625 -8.336 1 95.06 398 LYS B C 1
ATOM 6242 O O . LYS B 1 398 ? -6.73 -31.422 -8.039 1 95.06 398 LYS B O 1
ATOM 6247 N N . LEU B 1 399 ? -6.207 -33.125 -9.477 1 93.38 399 LEU B N 1
ATOM 6248 C CA . LEU B 1 399 ? -5.52 -32.25 -10.414 1 93.38 399 LEU B CA 1
ATOM 6249 C C . LEU B 1 399 ? -6.363 -32.031 -11.664 1 93.38 399 LEU B C 1
ATOM 6251 O O . LEU B 1 399 ? -7.203 -32.844 -12.016 1 93.38 399 LEU B O 1
#

Organism: Naja naja (NCBI:txid35670)

pLDDT: mean 81.7, std 20.58, range [23.23, 98.94]

Foldseek 3Di:
DPPPPPPVPLVDKDDWFLDDFFFQFWFFKKKKKALDAPVLVPPDDPVLLVVLVVCLQVLPDDDFDRHLNVLFKWKKPPDDPQDDQPPQAPCQVVLPPVDDPQQPDPVVLVVSLVQVLQQLVQQVVCLAQLQFAWKKWHFHQKMKIWGHQLFQQHNWIKIKIPDDAPVRVVLLLVLLVVVVCVVPVPDPPPPPPCCCPCLKDFPQLDDPDDPDDCPPDDPPPPVRHVRGSDLSTMIMGTHPCVVSVSVCLSPPPVRADNDGSRHSHHTMMIGSHDTPNIDMDGWDKDKDWDQDPDDPDRSTMIMMMTGRTQGRLSVVVVVVNCCVVNVFWMKMFTHGPLSRLQVLAFDDPRADCQPVSCVSNVNNSGDSVSRSSRSGHRDQHSGGWGMWTTDNSIIMTGD/DPPPPPPVPLVDKDDWFLDDFFFQFWFFKKKKKALDAPVLVPPDDPVLLVVLVVCLQVLPDDDFDRHLNVLFKWKKPPDDPQDDQPPQAPCQVVLPPVDDPQLPDPVVLVVRLVQVLQQLVQQVVCLAQLQFAWKKWHFHQKIKIWGHQLFQQHNWIKIKIPDDAPVRVVLLLVLLVVVVCVVVVPDPPPPPPCVVDPQKPFPQLDDPDDPDDCPPDDPPPPVRNVRGSDLSTMIMGTHPCVVSVSVCCSPPPVRADNDGSRHSHHTMMIGSHDTPNIDMDGWDKDKDWDQDPDDPDRSTMIMMMTGRTQGRLSVVVVVVNCCVVNVFWMKMFTHGPLSRLQVLAFDDPRADSQPVSCVSNVNNSGDSVSRSSRSGHRDQHSGGWGMWTTDNSIIMTGD

Nearest PDB structures (foldseek):
  8q6o-assembly1_L  TM=8.958E-01  e=1.148E-46  Xenopus laevis
  8ouw-assembly1_G  TM=7.735E-01  e=5.343E-20  Caenorhabditis elegans
  8ouw-assembly1_F  TM=7.336E-01  e=1.133E-20  Caenorhabditis elegans
  8q6o-assembly1_L  TM=9.027E-01  e=4.785E-47  Xenopus laevis
  8ouw-assembly1_G  TM=7.911E-01  e=8.465E-20  Caenorhabditis elegans

Secondary structure (DSSP, 8-state):
---------TTPPPPPBSS-----SPEEEEEEEESS--GGGSS--HHHHHHHHHHHHHT----TTS-SHHHHEEEEES--TTS--SS-TT-HHHHTT---GGGT-HHHHHHHHHHHHHHHHHHHHHHHTTSS-EEEEE-SS-EEEEE-TTGGG-SS-EEEEES--HHHHHHHHHHHHHHHHHHHSSS----S-------EEE--------------SSTTTTHHHHTTTSTT--EEEETTHHHHHHHHHHH-GGGS-SSSTTTTPPPEEEESS--TT-EEEE-EEEEEEEEE--SSS-EEEEEEEEEEEE-HHHHHHHHHHHHHHTTT-EEEEEEE-GGGGGGGS--------HHHHHHHTTTSSS-HHHHHHHTSPP--TT----EEEEETTEEEEE-/---------TTPPPPPBSS-----SPEEEEEEEESS--GGGSS--HHHHHHHHHHHHHT----TTS-SHHHHEEEEES--TTS--SS-TT-HHHHTT---GGGG-HHHHHHHHHHHHHHHHHHHHHHHTTSS-EEEEE-SS-EEEEE-TTGGG-SS-EEEEES--HHHHHHHHHHHHHHHHHHHSSS----S-------EEEEE------------SSTTTTHHHHTTTSTTEEEEEETTHHHHHHHHHHH-GGGS-SSSTTTTPPPEEEESS--TT-EEEE-EEEEEEEEE--SSS-EEEEEEEEEEEE-HHHHHHHHHHHHHHTTT-EEEEEEE-GGGGGGGS--------HHHHHHHTTTSSS-HHHHHHHTSPP--TT----EEEEETTEEEEE-